Protein AF-0000000085170897 (afdb_homodimer)

Radius of gyration: 33.44 Å; Cα contacts (8 Å, |Δi|>4): 1746; chains: 2; bounding box: 57×101×82 Å

Organism: Roseiflexus castenholzii (strain DSM 13941 / HLO8) (NCBI:txid383372)

InterPro domains:
  IPR000873 AMP-dependent synthetase/ligase domain [PF00501] (114-270)
  IPR028154 AMP-dependent ligase, C-terminal [PF14535] (319-389)
  IPR042099 ANL, N-terminal domain [G3DSA:3.40.50.12780] (10-310)
  IPR045851 AMP-binding enzyme domain superfamily [G3DSA:3.30.300.30] (311-404)

Sequence (812 aa):
MDIGAFYAGFDQRVRDIVAYGYDRSPAFRRRMEAAGLTPDDIQTTADLARLPILRKEQLVEIHRQGPGLGGMLTVPLSALRRIFQSPGPIYDPEPDEPDSWRWAPAFRAAGFAPGDIVLNCFGYHLTPAGVMFEEGARAIGCTVIPAGIGNQAQQIDAMAHLGVTAYAGLPSYLKALLERATEQGHDPRSWTLNKAFVAAEPLPPSLRALFEEQYGILVYDGYGAAETGNLGYNGPERQGWHLPDDALVQICDLNTGAPLPPGQTGDVVVTLFRRDYILVRFAVGDLSALMEPGTPTIISTPRLVGWLGRSGDSVKVRGLFVHPRHVEEAIRTLQGVAAYQAVVVREHHRDDMICRIVPTADADATSLRQSAEQALYDALKIHCRVEIVLSLPEGAKPFVDERRWEMDIGAFYAGFDQRVRDIVAYGYDRSPAFRRRMEAAGLTPDDIQTTADLARLPILRKEQLVEIHRQGPGLGGMLTVPLSALRRIFQSPGPIYDPEPDEPDSWRWAPAFRAAGFAPGDIVLNCFGYHLTPAGVMFEEGARAIGCTVIPAGIGNQAQQIDAMAHLGVTAYAGLPSYLKALLERATEQGHDPRSWTLNKAFVAAEPLPPSLRALFEEQYGILVYDGYGAAETGNLGYNGPERQGWHLPDDALVQICDLNTGAPLPPGQTGDVVVTLFRRDYILVRFAVGDLSALMEPGTPTIISTPRLVGWLGRSGDSVKVRGLFVHPRHVEEAIRTLQGVAAYQAVVVREHHRDDMICRIVPTADADATSLRQSAEQALYDALKIHCRVEIVLSLPEGAKPFVDERRWE

Foldseek 3Di:
DPQVVLQQLCQVLFLVLLQLCCPQFPVSVVQQVVLVHDSVQRRGSQSLLSGDFAEPLNQCVCLPCDAPRNRQFSDHLVQFPDWAFDPVTHIATHGPDFLSLVCLVQCVLQPQAAPAEEEEAAADHRFCRLVNVVSSNVVRNYHYDSNYNDPLVVVLVCQAPVQHAEYEEALVSVVVSCVVNVVVPDQQLPGNHAEYEYEPDDDDPVSQCCCCVRRNHHYWYFDDDRRRHGQFIDGPVNFFTFGDSQKDWFFAAPQSRGGDDAPDKGFTFIFHSDSRGGGHRYTPFWIWGWHDDDDDDPDHGTGIRDTDGGQVCFDAFPNFTDHLVLLVVLLVVAPFFPAKAWEWEQDPNHIAIEMETEGHPPDDPVVRQVSSQVSSCVRGVGGYHYHYDNDDPVPHDRYYYPYDDD/DPQVVLQQLCQVLFLVLLQLCCPQFPVSVVQQVVLPHDSVQRRGSQSLLSGDFAEPLNQCVCLPCDAPRNRQFSDHLVQFPDWAFDPVTHIATHGPDFLSLVCQVQCVLQPQAAPAEEEEAAADHRFCRLVNVVSSNVVRNYHYDSNYNDPLVVVLVCQAPVQHAEYEEALVSVVVSCVVNVVVPDQQLPGNHAEYEYEPDDDDPVSQCCCCVRRNHHYWYFDDDRRRHGQFIDGPVNFFTFGDSQKDWFFAAPQSRGGDAAPDKGFTFIFHSDSRGGGHRYTPFWIWGWHDDDDDDPDHGTGIRDTDGGQVCFDAFPNFTDDLVLLVVLVVVAPFFPAKAWEWEQDPNHIAIEMETEGHPPDDPVVRQVSSQVSSCVRGVGGYHYHYDNDDPVPHDRYYYPYDDD

Nearest PDB structures (foldseek):
  4r1m-assembly1_B  TM=7.189E-01  e=2.550E-40  Bacteroides thetaiotaomicron VPI-5482
  4r1m-assembly2_D  TM=7.151E-01  e=4.183E-40  Bacteroides thetaiotaomicron VPI-5482
  4rvo-assembly2_D  TM=7.170E-01  e=1.058E-39  Bacteroides thetaiotaomicron VPI-5482
  2y4n-assembly1_A  TM=7.038E-01  e=4.969E-39  Burkholderia cenocepacia J2315
  4r1l-assembly3_B  TM=7.152E-01  e=3.382E-38  Bacteroides thetaiotaomicron VPI-5482

Structure (mmCIF, N/CA/C/O backbone):
data_AF-0000000085170897-model_v1
#
loop_
_entity.id
_entity.type
_entity.pdbx_description
1 polymer 'Coenzyme F390 synthetase-like protein'
#
loop_
_atom_site.group_PDB
_atom_site.id
_atom_site.type_symbol
_atom_site.label_atom_id
_atom_site.label_alt_id
_atom_site.label_comp_id
_atom_site.label_asym_id
_atom_site.label_entity_id
_atom_site.label_seq_id
_atom_site.pdbx_PDB_ins_code
_atom_site.Cartn_x
_atom_site.Cartn_y
_atom_site.Cartn_z
_atom_site.occupancy
_atom_site.B_iso_or_equiv
_atom_site.auth_seq_id
_atom_site.auth_comp_id
_atom_site.auth_asym_id
_atom_site.auth_atom_id
_atom_site.pdbx_PDB_model_num
ATOM 1 N N . MET A 1 1 ? 19.641 -33.844 -5.004 1 67.94 1 MET A N 1
ATOM 2 C CA . MET A 1 1 ? 18.578 -34.094 -4.031 1 67.94 1 MET A CA 1
ATOM 3 C C . MET A 1 1 ? 17.562 -35.094 -4.551 1 67.94 1 MET A C 1
ATOM 5 O O . MET A 1 1 ? 17.266 -35.125 -5.746 1 67.94 1 MET A O 1
ATOM 9 N N . ASP A 1 2 ? 17.203 -36.125 -3.771 1 86 2 ASP A N 1
ATOM 10 C CA . ASP A 1 2 ? 16.188 -37.094 -4.055 1 86 2 ASP A CA 1
ATOM 11 C C . ASP A 1 2 ? 14.789 -36.469 -4.047 1 86 2 ASP A C 1
ATOM 13 O O . ASP A 1 2 ? 14.266 -36.125 -2.988 1 86 2 ASP A O 1
ATOM 17 N N . ILE A 1 3 ? 14.242 -36.281 -5.293 1 93.12 3 ILE A N 1
ATOM 18 C CA . ILE A 1 3 ? 12.953 -35.625 -5.48 1 93.12 3 ILE A CA 1
ATOM 19 C C . ILE A 1 3 ? 11.867 -36.406 -4.723 1 93.12 3 ILE A C 1
ATOM 21 O O . ILE A 1 3 ? 10.977 -35.781 -4.121 1 93.12 3 ILE A O 1
ATOM 25 N N . GLY A 1 4 ? 11.938 -37.688 -4.77 1 93.44 4 GLY A N 1
ATOM 26 C CA . GLY A 1 4 ? 10.992 -38.5 -4.016 1 93.44 4 GLY A CA 1
ATOM 27 C C . GLY A 1 4 ? 11.031 -38.219 -2.523 1 93.44 4 GLY A C 1
ATOM 28 O O . GLY A 1 4 ? 9.977 -38.094 -1.886 1 93.44 4 GLY A O 1
ATOM 29 N N . ALA A 1 5 ? 12.211 -38.156 -2.008 1 94.31 5 ALA A N 1
ATOM 30 C CA . ALA A 1 5 ? 12.383 -37.875 -0.585 1 94.31 5 ALA A CA 1
ATOM 31 C C . ALA A 1 5 ? 11.852 -36.469 -0.232 1 94.31 5 ALA A C 1
ATOM 33 O O . ALA A 1 5 ? 11.281 -36.281 0.842 1 94.31 5 ALA A O 1
ATOM 34 N N . PHE A 1 6 ? 12.164 -35.5 -1.119 1 96.19 6 PHE A N 1
ATOM 35 C CA . PHE A 1 6 ? 11.672 -34.156 -0.906 1 96.19 6 PHE A CA 1
ATOM 36 C C . PHE A 1 6 ? 10.156 -34.156 -0.747 1 96.19 6 PHE A C 1
ATOM 38 O O . PHE A 1 6 ? 9.625 -33.594 0.228 1 96.19 6 PHE A O 1
ATOM 45 N N . TYR A 1 7 ? 9.453 -34.844 -1.594 1 97.5 7 TYR A N 1
ATOM 46 C CA . TYR A 1 7 ? 7.992 -34.844 -1.558 1 97.5 7 TYR A CA 1
ATOM 47 C C . TYR A 1 7 ? 7.484 -35.656 -0.378 1 97.5 7 TYR A C 1
ATOM 49 O O . TYR A 1 7 ? 6.488 -35.312 0.253 1 97.5 7 TYR A O 1
ATOM 57 N N . ALA A 1 8 ? 8.148 -36.781 -0.118 1 96.75 8 ALA A N 1
ATOM 58 C CA . ALA A 1 8 ? 7.746 -37.594 1.018 1 96.75 8 ALA A CA 1
ATOM 59 C C . ALA A 1 8 ? 7.828 -36.812 2.324 1 96.75 8 ALA A C 1
ATOM 61 O O . ALA A 1 8 ? 7.109 -37.125 3.279 1 96.75 8 ALA A O 1
ATOM 62 N N . GLY A 1 9 ? 8.703 -35.812 2.361 1 97.38 9 GLY A N 1
ATOM 63 C CA . GLY A 1 9 ? 8.859 -34.969 3.535 1 97.38 9 GLY A CA 1
ATOM 64 C C . GLY A 1 9 ? 7.605 -34.188 3.873 1 97.38 9 GLY A C 1
ATOM 65 O O . GLY A 1 9 ? 7.461 -33.688 4.992 1 97.38 9 GLY A O 1
ATOM 66 N N . PHE A 1 10 ? 6.629 -34.062 2.965 1 98.56 10 PHE A N 1
ATOM 67 C CA . PHE A 1 10 ? 5.41 -33.312 3.176 1 98.56 10 PHE A CA 1
ATOM 68 C C . PHE A 1 10 ? 4.277 -34.219 3.65 1 98.56 10 PHE A C 1
ATOM 70 O O . PHE A 1 10 ? 3.186 -33.719 3.971 1 98.56 10 PHE A O 1
ATOM 77 N N . ASP A 1 11 ? 4.449 -35.531 3.738 1 98.5 11 ASP A N 1
ATOM 78 C CA . ASP A 1 11 ? 3.365 -36.5 3.965 1 98.5 11 ASP A CA 1
ATOM 79 C C . ASP A 1 11 ? 2.611 -36.156 5.254 1 98.5 11 ASP A C 1
ATOM 81 O O . ASP A 1 11 ? 1.38 -36.125 5.262 1 98.5 11 ASP A O 1
ATOM 85 N N . GLN A 1 12 ? 3.352 -35.938 6.309 1 98.56 12 GLN A N 1
ATOM 86 C CA . GLN A 1 12 ? 2.699 -35.656 7.578 1 98.56 12 GLN A CA 1
ATOM 87 C C . GLN A 1 12 ? 1.885 -34.375 7.492 1 98.56 12 GLN A C 1
ATOM 89 O O . GLN A 1 12 ? 0.755 -34.312 7.98 1 98.56 12 GLN A O 1
ATOM 94 N N . ARG A 1 13 ? 2.439 -33.312 6.93 1 98.62 13 ARG A N 1
ATOM 95 C CA . ARG A 1 13 ? 1.742 -32.031 6.793 1 98.62 13 ARG A CA 1
ATOM 96 C C . ARG A 1 13 ? 0.505 -32.188 5.914 1 98.62 13 ARG A C 1
ATOM 98 O O . ARG A 1 13 ? -0.509 -31.531 6.145 1 98.62 13 ARG A O 1
ATOM 105 N N . VAL A 1 14 ? 0.641 -33.031 4.879 1 98.75 14 VAL A N 1
ATOM 106 C CA . VAL A 1 14 ? -0.501 -33.281 4.012 1 98.75 14 VAL A CA 1
ATOM 107 C C . VAL A 1 14 ? -1.615 -33.938 4.816 1 98.75 14 VAL A C 1
ATOM 109 O O . VAL A 1 14 ? -2.771 -33.531 4.754 1 98.75 14 VAL A O 1
ATOM 112 N N . ARG A 1 15 ? -1.305 -34.969 5.613 1 98.62 15 ARG A N 1
ATOM 113 C CA . ARG A 1 15 ? -2.297 -35.625 6.457 1 98.62 15 ARG A CA 1
ATOM 114 C C . ARG A 1 15 ? -2.975 -34.656 7.387 1 98.62 15 ARG A C 1
ATOM 116 O O . ARG A 1 15 ? -4.199 -34.625 7.512 1 98.62 15 ARG A O 1
ATOM 123 N N . ASP A 1 16 ? -2.174 -33.812 7.941 1 98.75 16 ASP A N 1
ATOM 124 C CA . ASP A 1 16 ? -2.672 -32.875 8.938 1 98.75 16 ASP A CA 1
ATOM 125 C C . ASP A 1 16 ? -3.613 -31.859 8.305 1 98.75 16 ASP A C 1
ATOM 127 O O . ASP A 1 16 ? -4.703 -31.594 8.82 1 98.75 16 ASP A O 1
ATOM 131 N N . ILE A 1 17 ? -3.217 -31.25 7.16 1 98.75 17 ILE A N 1
ATOM 132 C CA . ILE A 1 17 ? -4 -30.172 6.582 1 98.75 17 ILE A CA 1
ATOM 133 C C . ILE A 1 17 ? -5.285 -30.719 5.973 1 98.75 17 ILE A C 1
ATOM 135 O O . ILE A 1 17 ? -6.328 -30.062 6.004 1 98.75 17 ILE A O 1
ATOM 139 N N . VAL A 1 18 ? -5.227 -31.906 5.426 1 98.81 18 VAL A N 1
ATOM 140 C CA . VAL A 1 18 ? -6.41 -32.531 4.855 1 98.81 18 VAL A CA 1
ATOM 141 C C . VAL A 1 18 ? -7.422 -32.844 5.957 1 98.81 18 VAL A C 1
ATOM 143 O O . VAL A 1 18 ? -8.609 -32.531 5.824 1 98.81 18 VAL A O 1
ATOM 146 N N . ALA A 1 19 ? -6.945 -33.406 7.039 1 98.81 19 ALA A N 1
ATOM 147 C CA . ALA A 1 19 ? -7.824 -33.688 8.172 1 98.81 19 ALA A CA 1
ATOM 148 C C . ALA A 1 19 ? -8.43 -32.406 8.734 1 98.81 19 ALA A C 1
ATOM 150 O O . ALA A 1 19 ? -9.641 -32.344 8.969 1 98.81 19 ALA A O 1
ATOM 151 N N . TYR A 1 20 ? -7.59 -31.484 8.961 1 98.81 20 TYR A N 1
ATOM 152 C CA . TYR A 1 20 ? -8.031 -30.203 9.516 1 98.81 20 TYR A CA 1
ATOM 153 C C . TYR A 1 20 ? -9.047 -29.531 8.594 1 98.81 20 TYR A C 1
ATOM 155 O O . TYR A 1 20 ? -10.102 -29.094 9.039 1 98.81 20 TYR A O 1
ATOM 163 N N . GLY A 1 21 ? -8.648 -29.438 7.305 1 98.62 21 GLY A N 1
ATOM 164 C CA . GLY A 1 21 ? -9.539 -28.812 6.336 1 98.62 21 GLY A CA 1
ATOM 165 C C . GLY A 1 21 ? -10.883 -29.516 6.227 1 98.62 21 GLY A C 1
ATOM 166 O O . GLY A 1 21 ? -11.922 -28.859 6.121 1 98.62 21 GLY A O 1
ATOM 167 N N . TYR A 1 22 ? -10.852 -30.812 6.219 1 98.69 22 TYR A N 1
ATOM 168 C CA . TYR A 1 22 ? -12.094 -31.578 6.156 1 98.69 22 TYR A CA 1
ATOM 169 C C . TYR A 1 22 ? -13.008 -31.25 7.328 1 98.69 22 TYR A C 1
ATOM 171 O O . TYR A 1 22 ? -14.227 -31.141 7.164 1 98.69 22 TYR A O 1
ATOM 179 N N . ASP A 1 23 ? -12.461 -31.016 8.422 1 98.62 23 ASP A N 1
ATOM 180 C CA . ASP A 1 23 ? -13.211 -30.75 9.648 1 98.62 23 ASP A CA 1
ATOM 181 C C . ASP A 1 23 ? -13.68 -29.297 9.711 1 98.62 23 ASP A C 1
ATOM 183 O O . ASP A 1 23 ? -14.789 -29.016 10.156 1 98.62 23 ASP A O 1
ATOM 187 N N . ARG A 1 24 ? -12.859 -28.375 9.211 1 98.38 24 ARG A N 1
ATOM 188 C CA . ARG A 1 24 ? -13.07 -26.984 9.586 1 98.38 24 ARG A CA 1
ATOM 189 C C . ARG A 1 24 ? -13.461 -26.141 8.375 1 98.38 24 ARG A C 1
ATOM 191 O O . ARG A 1 24 ? -13.961 -25.031 8.516 1 98.38 24 ARG A O 1
ATOM 198 N N . SER A 1 25 ? -13.266 -26.578 7.207 1 98.31 25 SER A N 1
ATOM 199 C CA . SER A 1 25 ? -13.594 -25.844 5.988 1 98.31 25 SER A CA 1
ATOM 200 C C . SER A 1 25 ? -14.727 -26.516 5.227 1 98.31 25 SER A C 1
ATOM 202 O O . SER A 1 25 ? -14.516 -27.516 4.547 1 98.31 25 SER A O 1
ATOM 204 N N . PRO A 1 26 ? -15.93 -25.953 5.285 1 98 26 PRO A N 1
ATOM 205 C CA . PRO A 1 26 ? -17.047 -26.547 4.555 1 98 26 PRO A CA 1
ATOM 206 C C . PRO A 1 26 ? -16.781 -26.688 3.061 1 98 26 PRO A C 1
ATOM 208 O O . PRO A 1 26 ? -17.156 -27.703 2.455 1 98 26 PRO A O 1
ATOM 211 N N . ALA A 1 27 ? -16.141 -25.688 2.479 1 98.06 27 ALA A N 1
ATOM 212 C CA . ALA A 1 27 ? -15.836 -25.75 1.051 1 98.06 27 ALA A CA 1
ATOM 213 C C . ALA A 1 27 ? -14.93 -26.938 0.732 1 98.06 27 ALA A C 1
ATOM 215 O O . ALA A 1 27 ? -15.148 -27.641 -0.252 1 98.06 27 ALA A O 1
ATOM 216 N N . PHE A 1 28 ? -13.898 -27.125 1.532 1 98.38 28 PHE A N 1
ATOM 217 C CA . PHE A 1 28 ? -12.977 -28.234 1.301 1 98.38 28 PHE A CA 1
ATOM 218 C C . PHE A 1 28 ? -13.664 -29.578 1.545 1 98.38 28 PHE A C 1
ATOM 220 O O . PHE A 1 28 ? -13.445 -30.531 0.799 1 98.38 28 PHE A O 1
ATOM 227 N N . ARG A 1 29 ? -14.453 -29.625 2.582 1 98.5 29 ARG A N 1
ATOM 228 C CA . ARG A 1 29 ? -15.211 -30.844 2.859 1 98.5 29 ARG A CA 1
ATOM 229 C C . ARG A 1 29 ? -16.078 -31.219 1.668 1 98.5 29 ARG A C 1
ATOM 231 O O . ARG A 1 29 ? -16.125 -32.375 1.27 1 98.5 29 ARG A O 1
ATOM 238 N N . ARG A 1 30 ? -16.75 -30.25 1.095 1 98 30 ARG A N 1
ATOM 239 C CA . ARG A 1 30 ? -17.609 -30.5 -0.063 1 98 30 ARG A CA 1
ATOM 240 C C . ARG A 1 30 ? -16.797 -31.047 -1.231 1 98 30 ARG A C 1
ATOM 242 O O . ARG A 1 30 ? -17.25 -31.953 -1.938 1 98 30 ARG A O 1
ATOM 249 N N . ARG A 1 31 ? -15.602 -30.531 -1.427 1 98 31 ARG A N 1
ATOM 250 C CA . ARG A 1 31 ? -14.742 -31.016 -2.5 1 98 31 ARG A CA 1
ATOM 251 C C . ARG A 1 31 ? -14.344 -32.469 -2.271 1 98 31 ARG A C 1
ATOM 253 O O . ARG A 1 31 ? -14.359 -33.281 -3.203 1 98 31 ARG A O 1
ATOM 260 N N . MET A 1 32 ? -13.969 -32.781 -1.041 1 98.62 32 MET A N 1
ATOM 261 C CA . MET A 1 32 ? -13.578 -34.156 -0.686 1 98.62 32 MET A CA 1
ATOM 262 C C . MET A 1 32 ? -14.75 -35.125 -0.85 1 98.62 32 MET A C 1
ATOM 264 O O . MET A 1 32 ? -14.617 -36.156 -1.47 1 98.62 32 MET A O 1
ATOM 268 N N . GLU A 1 33 ? -15.891 -34.688 -0.365 1 98.44 33 GLU A N 1
ATOM 269 C CA . GLU A 1 33 ? -17.078 -35.531 -0.441 1 98.44 33 GLU A CA 1
ATOM 270 C C . GLU A 1 33 ? -17.516 -35.75 -1.889 1 98.44 33 GLU A C 1
ATOM 272 O O . GLU A 1 33 ? -17.906 -36.875 -2.264 1 98.44 33 GLU A O 1
ATOM 277 N N . ALA A 1 34 ? -17.469 -34.719 -2.645 1 98.06 34 ALA A N 1
ATOM 278 C CA . ALA A 1 34 ? -17.828 -34.812 -4.059 1 98.06 34 ALA A CA 1
ATOM 279 C C . ALA A 1 34 ? -16.938 -35.844 -4.77 1 98.06 34 ALA A C 1
ATOM 281 O O . ALA A 1 34 ? -17.375 -36.5 -5.719 1 98.06 34 ALA A O 1
ATOM 282 N N . ALA A 1 35 ? -15.711 -36.031 -4.305 1 97.56 35 ALA A N 1
ATOM 283 C CA . ALA A 1 35 ? -14.766 -36.969 -4.895 1 97.56 35 ALA A CA 1
ATOM 284 C C . ALA A 1 35 ? -14.867 -38.344 -4.219 1 97.56 35 ALA A C 1
ATOM 286 O O . ALA A 1 35 ? -14.117 -39.281 -4.559 1 97.56 35 ALA A O 1
ATOM 287 N N . GLY A 1 36 ? -15.719 -38.438 -3.221 1 98.19 36 GLY A N 1
ATOM 288 C CA . GLY A 1 36 ? -15.883 -39.688 -2.486 1 98.19 36 GLY A CA 1
ATOM 289 C C . GLY A 1 36 ? -14.719 -40 -1.563 1 98.19 36 GLY A C 1
ATOM 290 O O . GLY A 1 36 ? -14.375 -41.156 -1.349 1 98.19 36 GLY A O 1
ATOM 291 N N . LEU A 1 37 ? -14.125 -38.969 -1.068 1 98.56 37 LEU A N 1
ATOM 292 C CA . LEU A 1 37 ? -12.914 -39.156 -0.272 1 98.56 37 LEU A CA 1
ATOM 293 C C . LEU A 1 37 ? -13.148 -38.719 1.177 1 98.56 37 LEU A C 1
ATOM 295 O O . LEU A 1 37 ? -13.984 -37.875 1.452 1 98.56 37 LEU A O 1
ATOM 299 N N . THR A 1 38 ? -12.453 -39.344 2.062 1 98.5 38 THR A N 1
ATOM 300 C CA . THR A 1 38 ? -12.297 -38.969 3.461 1 98.5 38 THR A CA 1
ATOM 301 C C . THR A 1 38 ? -10.828 -38.719 3.797 1 98.5 38 THR A C 1
ATOM 303 O O . THR A 1 38 ? -9.945 -39.031 3 1 98.5 38 THR A O 1
ATOM 306 N N . PRO A 1 39 ? -10.562 -38.094 4.922 1 98.56 39 PRO A N 1
ATOM 307 C CA . PRO A 1 39 ? -9.164 -37.875 5.289 1 98.56 39 PRO A CA 1
ATOM 308 C C . PRO A 1 39 ? -8.344 -39.156 5.328 1 98.56 39 PRO A C 1
ATOM 310 O O . PRO A 1 39 ? -7.145 -39.156 5.035 1 98.56 39 PRO A O 1
ATOM 313 N N . ASP A 1 40 ? -8.953 -40.25 5.555 1 98.31 40 ASP A N 1
ATOM 314 C CA . ASP A 1 40 ? -8.266 -41.531 5.625 1 98.31 40 ASP A CA 1
ATOM 315 C C . ASP A 1 40 ? -7.762 -41.969 4.25 1 98.31 40 ASP A C 1
ATOM 317 O O . ASP A 1 40 ? -6.859 -42.812 4.145 1 98.31 40 ASP A O 1
ATOM 321 N N . ASP A 1 41 ? -8.328 -41.438 3.279 1 98.38 41 ASP A N 1
ATOM 322 C CA . ASP A 1 41 ? -7.98 -41.812 1.911 1 98.38 41 ASP A CA 1
ATOM 323 C C . ASP A 1 41 ? -6.734 -41.062 1.442 1 98.38 41 ASP A C 1
ATOM 325 O O . ASP A 1 41 ? -6.145 -41.406 0.418 1 98.38 41 ASP A O 1
ATOM 329 N N . ILE A 1 42 ? -6.281 -40.031 2.117 1 98.44 42 ILE A N 1
ATOM 330 C CA . ILE A 1 42 ? -5.133 -39.219 1.731 1 98.44 42 ILE A CA 1
ATOM 331 C C . ILE A 1 42 ? -4.09 -39.25 2.848 1 98.44 42 ILE A C 1
ATOM 333 O O . ILE A 1 42 ? -4.188 -38.469 3.809 1 98.44 42 ILE A O 1
ATOM 337 N N . GLN A 1 43 ? -3.08 -40.031 2.635 1 97.56 43 GLN A N 1
ATOM 338 C CA . GLN A 1 43 ? -2.092 -40.25 3.684 1 97.56 43 GLN A CA 1
ATOM 339 C C . GLN A 1 43 ? -0.702 -39.812 3.234 1 97.56 43 GLN A C 1
ATOM 341 O O . GLN A 1 43 ? 0.199 -39.625 4.059 1 97.56 43 GLN A O 1
ATOM 346 N N . THR A 1 44 ? -0.539 -39.656 1.979 1 97.69 44 THR A N 1
ATOM 347 C CA . THR A 1 44 ? 0.733 -39.219 1.403 1 97.69 44 THR A CA 1
ATOM 348 C C . THR A 1 44 ? 0.516 -38.156 0.339 1 97.69 44 THR A C 1
ATOM 350 O O . THR A 1 44 ? -0.617 -37.906 -0.078 1 97.69 44 THR A O 1
ATOM 353 N N . THR A 1 45 ? 1.623 -37.531 -0.058 1 97.75 45 THR A N 1
ATOM 354 C CA . THR A 1 45 ? 1.574 -36.531 -1.13 1 97.75 45 THR A CA 1
ATOM 355 C C . THR A 1 45 ? 1.055 -37.156 -2.42 1 97.75 45 THR A C 1
ATOM 357 O O . THR A 1 45 ? 0.356 -36.5 -3.197 1 97.75 45 THR A O 1
ATOM 360 N N . ALA A 1 46 ? 1.339 -38.406 -2.643 1 95.69 46 ALA A N 1
ATOM 361 C CA . ALA A 1 46 ? 0.884 -39.094 -3.838 1 95.69 46 ALA A CA 1
ATOM 362 C C . ALA A 1 46 ? -0.631 -39.281 -3.826 1 95.69 46 ALA A C 1
ATOM 364 O O . ALA A 1 46 ? -1.277 -39.219 -4.875 1 95.69 46 ALA A O 1
ATOM 365 N N . ASP A 1 47 ? -1.209 -39.469 -2.656 1 97.62 47 ASP A N 1
ATOM 366 C CA . ASP A 1 47 ? -2.643 -39.688 -2.518 1 97.62 47 ASP A CA 1
ATOM 367 C C . ASP A 1 47 ? -3.443 -38.469 -2.918 1 97.62 47 ASP A C 1
ATOM 369 O O . ASP A 1 47 ? -4.637 -38.562 -3.207 1 97.62 47 ASP A O 1
ATOM 373 N N . LEU A 1 48 ? -2.791 -37.312 -2.922 1 97.81 48 LEU A N 1
ATOM 374 C CA . LEU A 1 48 ? -3.477 -36.062 -3.268 1 97.81 48 LEU A CA 1
ATOM 375 C C . LEU A 1 48 ? -4.027 -36.125 -4.688 1 97.81 48 LEU A C 1
ATOM 377 O O . LEU A 1 48 ? -4.988 -35.438 -5.02 1 97.81 48 LEU A O 1
ATOM 381 N N . ALA A 1 49 ? -3.402 -36.969 -5.523 1 96.62 49 ALA A N 1
ATOM 382 C CA . ALA A 1 49 ? -3.822 -37.094 -6.918 1 96.62 49 ALA A CA 1
ATOM 383 C C . ALA A 1 49 ? -5.266 -37.562 -7.023 1 96.62 49 ALA A C 1
ATOM 385 O O . ALA A 1 49 ? -5.906 -37.406 -8.062 1 96.62 49 ALA A O 1
ATOM 386 N N . ARG A 1 50 ? -5.805 -38.125 -5.992 1 96.94 50 ARG A N 1
ATOM 387 C CA . ARG A 1 50 ? -7.18 -38.625 -5.965 1 96.94 50 ARG A CA 1
ATOM 388 C C . ARG A 1 50 ? -8.164 -37.469 -5.852 1 96.94 50 ARG A C 1
ATOM 390 O O . ARG A 1 50 ? -9.359 -37.625 -6.125 1 96.94 50 ARG A O 1
ATOM 397 N N . LEU A 1 51 ? -7.746 -36.375 -5.348 1 97.88 51 LEU A N 1
ATOM 398 C CA . LEU A 1 51 ? -8.57 -35.156 -5.238 1 97.88 51 LEU A CA 1
ATOM 399 C C . LEU A 1 51 ? -8.469 -34.312 -6.504 1 97.88 51 LEU A C 1
ATOM 401 O O . LEU A 1 51 ? -7.371 -33.938 -6.922 1 97.88 51 LEU A O 1
ATOM 405 N N . PRO A 1 52 ? -9.57 -34 -7.125 1 96.62 52 PRO A N 1
ATOM 406 C CA . PRO A 1 52 ? -9.516 -33.125 -8.312 1 96.62 52 PRO A CA 1
ATOM 407 C C . PRO A 1 52 ? -8.836 -31.797 -8.047 1 96.62 52 PRO A C 1
ATOM 409 O O . PRO A 1 52 ? -8.961 -31.25 -6.949 1 96.62 52 PRO A O 1
ATOM 412 N N . ILE A 1 53 ? -8.133 -31.266 -9.023 1 97.38 53 ILE A N 1
ATOM 413 C CA . ILE A 1 53 ? -7.43 -30 -8.945 1 97.38 53 ILE A CA 1
ATOM 414 C C . ILE A 1 53 ? -8.438 -28.859 -8.836 1 97.38 53 ILE A C 1
ATOM 416 O O . ILE A 1 53 ? -9.461 -28.859 -9.531 1 97.38 53 ILE A O 1
ATOM 420 N N . LEU A 1 54 ? -8.203 -28 -7.887 1 97.25 54 LEU A N 1
ATOM 421 C CA . LEU A 1 54 ? -8.969 -26.766 -7.777 1 97.25 54 LEU A CA 1
ATOM 422 C C . LEU A 1 54 ? -8.422 -25.703 -8.719 1 97.25 54 LEU A C 1
ATOM 424 O O . LEU A 1 54 ? -7.273 -25.266 -8.578 1 97.25 54 LEU A O 1
ATOM 428 N N . ARG A 1 55 ? -9.195 -25.25 -9.648 1 93.88 55 ARG A N 1
ATOM 429 C CA . ARG A 1 55 ? -8.75 -24.25 -10.609 1 93.88 55 ARG A CA 1
ATOM 430 C C . ARG A 1 55 ? -9.289 -22.875 -10.242 1 93.88 55 ARG A C 1
ATOM 432 O O . ARG A 1 55 ? -10.234 -22.75 -9.469 1 93.88 55 ARG A O 1
ATOM 439 N N . LYS A 1 56 ? -8.734 -21.797 -10.758 1 91.44 56 LYS A N 1
ATOM 440 C CA . LYS A 1 56 ? -9.023 -20.422 -10.398 1 91.44 56 LYS A CA 1
ATOM 441 C C . LYS A 1 56 ? -10.508 -20.094 -10.602 1 91.44 56 LYS A C 1
ATOM 443 O O . LYS A 1 56 ? -11.125 -19.438 -9.766 1 91.44 56 LYS A O 1
ATOM 448 N N . GLU A 1 57 ? -11.031 -20.547 -11.711 1 88.94 57 GLU A N 1
ATOM 449 C CA . GLU A 1 57 ? -12.438 -20.281 -11.992 1 88.94 57 GLU A CA 1
ATOM 450 C C . GLU A 1 57 ? -13.344 -20.875 -10.914 1 88.94 57 GLU A C 1
ATOM 452 O O . GLU A 1 57 ? -14.352 -20.266 -10.547 1 88.94 57 GLU A O 1
ATOM 457 N N . GLN A 1 58 ? -12.984 -22.047 -10.5 1 93.44 58 GLN A N 1
ATOM 458 C CA . GLN A 1 58 ? -13.75 -22.688 -9.438 1 93.44 58 GLN A CA 1
ATOM 459 C C . GLN A 1 58 ? -13.602 -21.938 -8.117 1 93.44 58 GLN A C 1
ATOM 461 O O . GLN A 1 58 ? -14.555 -21.859 -7.332 1 93.44 58 GLN A O 1
ATOM 466 N N . LEU A 1 59 ? -12.414 -21.469 -7.875 1 94.69 59 LEU A N 1
ATOM 467 C CA . LEU A 1 59 ? -12.172 -20.703 -6.656 1 94.69 59 LEU A CA 1
ATOM 468 C C . LEU A 1 59 ? -13.047 -19.453 -6.613 1 94.69 59 LEU A C 1
ATOM 470 O O . LEU A 1 59 ? -13.609 -19.125 -5.566 1 94.69 59 LEU A O 1
ATOM 474 N N . VAL A 1 60 ? -13.18 -18.75 -7.684 1 91.19 60 VAL A N 1
ATOM 475 C CA . VAL A 1 60 ? -14.047 -17.578 -7.797 1 91.19 60 VAL A CA 1
ATOM 476 C C . VAL A 1 60 ? -15.477 -17.953 -7.426 1 91.19 60 VAL A C 1
ATOM 478 O O . VAL A 1 60 ? -16.141 -17.25 -6.668 1 91.19 60 VAL A O 1
ATOM 481 N N . GLU A 1 61 ? -15.922 -19.109 -7.973 1 92.25 61 GLU A N 1
ATOM 482 C CA . GLU A 1 61 ? -17.281 -19.578 -7.707 1 92.25 61 GLU A CA 1
ATOM 483 C C . GLU A 1 61 ? -17.453 -19.922 -6.23 1 92.25 61 GLU A C 1
ATOM 485 O O . GLU A 1 61 ? -18.5 -19.625 -5.645 1 92.25 61 GLU A O 1
ATOM 490 N N . ILE A 1 62 ? -16.484 -20.516 -5.664 1 95.25 62 ILE A N 1
ATOM 491 C CA . ILE A 1 62 ? -16.547 -20.891 -4.258 1 95.25 62 ILE A CA 1
ATOM 492 C C . ILE A 1 62 ? -16.656 -19.641 -3.396 1 95.25 62 ILE A C 1
ATOM 494 O O . ILE A 1 62 ? -17.516 -19.562 -2.512 1 95.25 62 ILE A O 1
ATOM 498 N N . HIS A 1 63 ? -15.852 -18.641 -3.67 1 93.5 63 HIS A N 1
ATOM 499 C CA . HIS A 1 63 ? -15.836 -17.406 -2.885 1 93.5 63 HIS A CA 1
ATOM 500 C C . HIS A 1 63 ? -17.203 -16.75 -2.881 1 93.5 63 HIS A C 1
ATOM 502 O O . HIS A 1 63 ? -17.562 -16.062 -1.915 1 93.5 63 HIS A O 1
ATOM 508 N N . ARG A 1 64 ? -18.016 -16.984 -3.828 1 88 64 ARG A N 1
ATOM 509 C CA . ARG A 1 64 ? -19.297 -16.328 -3.992 1 88 64 ARG A CA 1
ATOM 510 C C . ARG A 1 64 ? -20.406 -17.062 -3.244 1 88 64 ARG A C 1
ATOM 512 O O . ARG A 1 64 ? -21.531 -16.562 -3.119 1 88 64 ARG A O 1
ATOM 519 N N . GLN A 1 65 ? -20.156 -18.188 -2.73 1 88.44 65 GLN A N 1
ATOM 520 C CA . GLN A 1 65 ? -21.188 -19.094 -2.232 1 88.44 65 GLN A CA 1
ATOM 521 C C . GLN A 1 65 ? -21.547 -18.766 -0.782 1 88.44 65 GLN A C 1
ATOM 523 O O . GLN A 1 65 ? -22.484 -19.328 -0.226 1 88.44 65 GLN A O 1
ATOM 528 N N . GLY A 1 66 ? -20.891 -17.797 -0.202 1 82.25 66 GLY A N 1
ATOM 529 C CA . GLY A 1 66 ? -21.297 -17.516 1.165 1 82.25 66 GLY A CA 1
ATOM 530 C C . GLY A 1 66 ? -20.219 -16.812 1.973 1 82.25 66 GLY A C 1
ATOM 531 O O . GLY A 1 66 ? -19.234 -16.328 1.413 1 82.25 66 GLY A O 1
ATOM 532 N N . PRO A 1 67 ? -20.547 -16.844 3.277 1 86.25 67 PRO A N 1
ATOM 533 C CA . PRO A 1 67 ? -19.594 -16.156 4.16 1 86.25 67 PRO A CA 1
ATOM 534 C C . PRO A 1 67 ? -18.266 -16.891 4.285 1 86.25 67 PRO A C 1
ATOM 536 O O . PRO A 1 67 ? -18.172 -18.062 3.922 1 86.25 67 PRO A O 1
ATOM 539 N N . GLY A 1 68 ? -17.219 -16.172 4.699 1 93.38 68 GLY A N 1
ATOM 540 C CA . GLY A 1 68 ? -15.914 -16.781 4.895 1 93.38 68 GLY A CA 1
ATOM 541 C C . GLY A 1 68 ? -15.281 -17.25 3.6 1 93.38 68 GLY A C 1
ATOM 542 O O . GLY A 1 68 ? -14.711 -18.344 3.549 1 93.38 68 GLY A O 1
ATOM 543 N N . LEU A 1 69 ? -15.594 -16.5 2.568 1 95.19 69 LEU A N 1
ATOM 544 C CA . LEU A 1 69 ? -15.102 -16.812 1.233 1 95.19 69 LEU A CA 1
ATOM 545 C C . LEU A 1 69 ? -15.578 -18.188 0.789 1 95.19 69 LEU A C 1
ATOM 547 O O . LEU A 1 69 ? -14.773 -19.031 0.367 1 95.19 69 LEU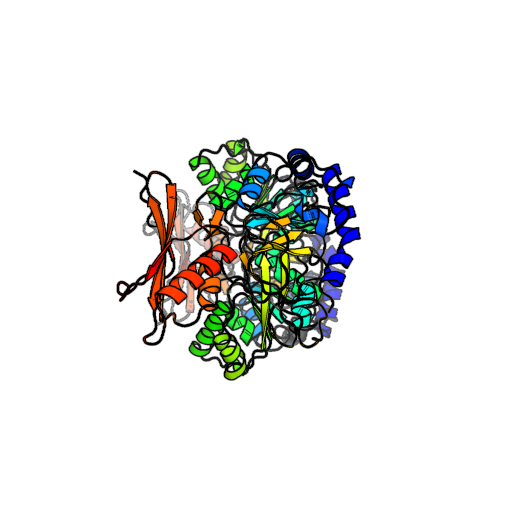 A O 1
ATOM 551 N N . GLY A 1 70 ? -16.875 -18.453 1.012 1 95.25 70 GLY A N 1
ATOM 552 C CA . GLY A 1 70 ? -17.531 -19.672 0.583 1 95.25 70 GLY A CA 1
ATOM 553 C C . GLY A 1 70 ? -17.172 -20.875 1.438 1 95.25 70 GLY A C 1
ATOM 554 O O . GLY A 1 70 ? -17.234 -22.016 0.977 1 95.25 70 GLY A O 1
ATOM 555 N N . GLY A 1 71 ? -16.578 -20.547 2.58 1 96.75 71 GLY A N 1
ATOM 556 C CA . GLY A 1 71 ? -16.219 -21.641 3.477 1 96.75 71 GLY A CA 1
ATOM 557 C C . GLY A 1 71 ? -14.766 -22.047 3.365 1 96.75 71 GLY A C 1
ATOM 558 O O . GLY A 1 71 ? -14.352 -23.062 3.947 1 96.75 71 GLY A O 1
ATOM 559 N N . MET A 1 72 ? -13.992 -21.312 2.66 1 97.56 72 MET A N 1
ATOM 560 C CA . MET A 1 72 ? -12.562 -21.609 2.553 1 97.56 72 MET A CA 1
ATOM 561 C C . MET A 1 72 ? -11.82 -21.172 3.809 1 97.56 72 MET A C 1
ATOM 563 O O . MET A 1 72 ? -10.766 -21.719 4.137 1 97.56 72 MET A O 1
ATOM 567 N N . LEU A 1 73 ? -12.352 -20.109 4.461 1 97.75 73 LEU A N 1
ATOM 568 C CA . LEU A 1 73 ? -11.766 -19.625 5.711 1 97.75 73 LEU A CA 1
ATOM 569 C C . LEU A 1 73 ? -12.219 -20.484 6.887 1 97.75 73 LEU A C 1
ATOM 571 O O . LEU A 1 73 ? -13.383 -20.891 6.961 1 97.75 73 LEU A O 1
ATOM 575 N N . THR A 1 74 ? -11.273 -20.734 7.758 1 97.94 74 THR A N 1
ATOM 576 C CA . THR A 1 74 ? -11.602 -21.453 8.984 1 97.94 74 THR A CA 1
ATOM 577 C C . THR A 1 74 ? -11.633 -20.484 10.172 1 97.94 74 THR A C 1
ATOM 579 O O . THR A 1 74 ? -11.852 -20.922 11.312 1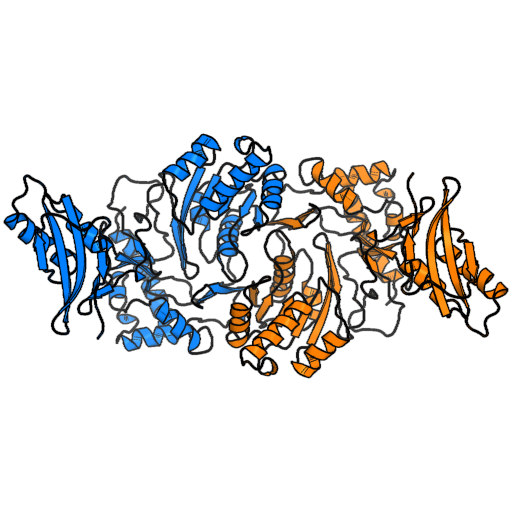 97.94 74 THR A O 1
ATOM 582 N N . VAL A 1 75 ? -11.414 -19.25 9.992 1 96.44 75 VAL A N 1
ATOM 583 C CA . VAL A 1 75 ? -11.508 -18.156 10.961 1 96.44 75 VAL A CA 1
ATOM 584 C C . VAL A 1 75 ? -12.422 -17.062 10.422 1 96.44 75 VAL A C 1
ATOM 586 O O . VAL A 1 75 ? -12.641 -16.969 9.211 1 96.44 75 VAL A O 1
ATOM 589 N N . PRO A 1 76 ? -12.992 -16.297 11.312 1 94.31 76 PRO A N 1
ATOM 590 C CA . PRO A 1 76 ? -13.773 -15.172 10.805 1 94.31 76 PRO A CA 1
ATOM 591 C C . PRO A 1 76 ? -12.922 -14.141 10.062 1 94.31 76 PRO A C 1
ATOM 593 O O . PRO A 1 76 ? -11.719 -14.039 10.312 1 94.31 76 PRO A O 1
ATOM 596 N N . LEU A 1 77 ? -13.508 -13.438 9.148 1 93.19 77 LEU A N 1
ATOM 597 C CA . LEU A 1 77 ? -12.82 -12.398 8.391 1 93.19 77 LEU A CA 1
ATOM 598 C C . LEU A 1 77 ? -12.141 -11.398 9.32 1 93.19 77 LEU A C 1
ATOM 600 O O . LEU A 1 77 ? -11.062 -10.891 9.016 1 93.19 77 LEU A O 1
ATOM 604 N N . SER A 1 78 ? -12.719 -11.141 10.445 1 90.81 78 SER A N 1
ATOM 605 C CA . SER A 1 78 ? -12.25 -10.141 11.398 1 90.81 78 SER A CA 1
ATOM 606 C C . SER A 1 78 ? -10.969 -10.594 12.094 1 90.81 78 SER A C 1
ATOM 608 O O . SER A 1 78 ? -10.312 -9.805 12.773 1 90.81 78 SER A O 1
ATOM 610 N N . ALA A 1 79 ? -10.578 -11.828 11.914 1 94.06 79 ALA A N 1
ATOM 611 C CA . ALA A 1 79 ? -9.336 -12.336 12.492 1 94.06 79 ALA A CA 1
ATOM 612 C C . ALA A 1 79 ? -8.156 -12.102 11.547 1 94.06 79 ALA A C 1
ATOM 614 O O . ALA A 1 79 ? -7 -12.242 11.945 1 94.06 79 ALA A O 1
ATOM 615 N N . LEU A 1 80 ? -8.492 -11.711 10.344 1 97.25 80 LEU A N 1
ATOM 616 C CA . LEU A 1 80 ? -7.457 -11.477 9.344 1 97.25 80 LEU A CA 1
ATOM 617 C C . LEU A 1 80 ? -6.812 -10.109 9.531 1 97.25 80 LEU A C 1
ATOM 619 O O . LEU A 1 80 ? -7.441 -9.188 10.055 1 97.25 80 LEU A O 1
ATOM 623 N N . ARG A 1 81 ? -5.574 -10.023 9.188 1 97.44 81 ARG A N 1
ATOM 624 C CA . ARG A 1 81 ? -4.898 -8.734 9.156 1 97.44 81 ARG A CA 1
ATOM 625 C C . ARG A 1 81 ? -5.418 -7.875 8 1 97.44 81 ARG A C 1
ATOM 627 O O . ARG A 1 81 ? -5.75 -6.703 8.195 1 97.44 81 ARG A O 1
ATOM 634 N N . ARG A 1 82 ? -5.441 -8.477 6.832 1 98.19 82 ARG A N 1
ATOM 635 C CA . ARG A 1 82 ? -5.887 -7.805 5.617 1 98.19 82 ARG A CA 1
ATOM 636 C C . ARG A 1 82 ? -6.629 -8.766 4.699 1 98.19 82 ARG A C 1
ATOM 638 O O . ARG A 1 82 ? -6.477 -9.984 4.812 1 98.19 82 ARG A O 1
ATOM 645 N N . ILE A 1 83 ? -7.375 -8.242 3.857 1 97.56 83 ILE A N 1
ATOM 646 C CA . ILE A 1 83 ? -7.98 -8.961 2.744 1 97.56 83 ILE A CA 1
ATOM 647 C C . ILE A 1 83 ? -7.699 -8.227 1.436 1 97.56 83 ILE A C 1
ATOM 649 O O . ILE A 1 83 ? -7.984 -7.035 1.311 1 97.56 83 ILE A O 1
ATOM 653 N N . PHE A 1 84 ? -7.121 -8.898 0.523 1 97.12 84 PHE A N 1
ATOM 654 C CA . PHE A 1 84 ? -6.824 -8.352 -0.794 1 97.12 84 PHE A CA 1
ATOM 655 C C . PHE A 1 84 ? -7.766 -8.922 -1.846 1 97.12 84 PHE A C 1
ATOM 657 O O . PHE A 1 84 ? -8.516 -9.859 -1.569 1 97.12 84 PHE A O 1
ATOM 664 N N . GLN A 1 85 ? -7.738 -8.289 -2.992 1 92.19 85 GLN A N 1
ATOM 665 C CA . GLN A 1 85 ? -8.523 -8.773 -4.125 1 92.19 85 GLN A CA 1
ATOM 666 C C . GLN A 1 85 ? -7.699 -8.742 -5.414 1 92.19 85 GLN A C 1
ATOM 668 O O . GLN A 1 85 ? -7.301 -7.676 -5.875 1 92.19 85 GLN A O 1
ATOM 673 N N . SER A 1 86 ? -7.445 -9.859 -5.922 1 82.94 86 SER A N 1
ATOM 674 C CA . SER A 1 86 ? -6.801 -9.969 -7.227 1 82.94 86 SER A CA 1
ATOM 675 C C . SER A 1 86 ? -7.816 -9.836 -8.359 1 82.94 86 SER A C 1
ATOM 677 O O . SER A 1 86 ? -9.016 -9.984 -8.141 1 82.94 86 SER A O 1
ATOM 679 N N . PRO A 1 87 ? -7.25 -9.547 -9.609 1 66.81 87 PRO A N 1
ATOM 680 C CA . PRO A 1 87 ? -8.156 -9.461 -10.75 1 66.81 87 PRO A CA 1
ATOM 681 C C . PRO A 1 87 ? -8.852 -10.789 -11.055 1 66.81 87 PRO A C 1
ATOM 683 O O . PRO A 1 87 ? -8.258 -11.859 -10.859 1 66.81 87 PRO A O 1
ATOM 686 N N . GLY A 1 88 ? -10.305 -11.008 -11.508 1 61.06 88 GLY A N 1
ATOM 687 C CA . GLY A 1 88 ? -10.992 -12.234 -11.867 1 61.06 88 GLY A CA 1
ATOM 688 C C . GLY A 1 88 ? -12.289 -12.438 -11.094 1 61.06 88 GLY A C 1
ATOM 689 O O . GLY A 1 88 ? -13.133 -13.234 -11.5 1 61.06 88 GLY A O 1
ATOM 690 N N . PRO A 1 89 ? -12.641 -11.805 -9.82 1 76.88 89 PRO A N 1
ATOM 691 C CA . PRO A 1 89 ? -12.234 -11.344 -8.492 1 76.88 89 PRO A CA 1
ATOM 692 C C . PRO A 1 89 ? -11.938 -12.492 -7.535 1 76.88 89 PRO A C 1
ATOM 694 O O . PRO A 1 89 ? -12.797 -13.344 -7.305 1 76.88 89 PRO A O 1
ATOM 697 N N . ILE A 1 90 ? -10.789 -12.812 -7.195 1 89.38 90 ILE A N 1
ATOM 698 C CA . ILE A 1 90 ? -10.375 -13.711 -6.129 1 89.38 90 ILE A CA 1
ATOM 699 C C . ILE A 1 90 ? -9.898 -12.906 -4.922 1 89.38 90 ILE A C 1
ATOM 701 O O . ILE A 1 90 ? -9.133 -11.953 -5.074 1 89.38 90 ILE A O 1
ATOM 705 N N . TYR A 1 91 ? -10.469 -13.242 -3.799 1 94.56 91 TYR A N 1
ATOM 706 C CA . TYR A 1 91 ? -10.008 -12.602 -2.572 1 94.56 91 TYR A CA 1
ATOM 707 C C . TYR A 1 91 ? -8.828 -13.359 -1.972 1 94.56 91 TYR A C 1
ATOM 709 O O . TYR A 1 91 ? -8.812 -14.586 -1.966 1 94.56 91 TYR A O 1
ATOM 717 N N . ASP A 1 92 ? -7.875 -12.633 -1.569 1 95.62 92 ASP A N 1
ATOM 718 C CA . ASP A 1 92 ? -6.668 -13.18 -0.956 1 95.62 92 ASP A CA 1
ATOM 719 C C . ASP A 1 92 ? -6.543 -12.734 0.5 1 95.62 92 ASP A C 1
ATOM 721 O O . ASP A 1 92 ? -6.125 -11.609 0.78 1 95.62 92 ASP A O 1
ATOM 725 N N . PRO A 1 93 ? -6.832 -13.617 1.458 1 97.19 93 PRO A N 1
ATOM 726 C CA . PRO A 1 93 ? -6.762 -13.273 2.879 1 97.19 93 PRO A CA 1
ATOM 727 C C . PRO A 1 93 ? -5.34 -13.344 3.434 1 97.19 93 PRO A C 1
ATOM 729 O O . PRO A 1 93 ? -4.566 -14.219 3.039 1 97.19 93 PRO A O 1
ATOM 732 N N . GLU A 1 94 ? -4.992 -12.398 4.254 1 97.81 94 GLU A N 1
ATOM 733 C CA . GLU A 1 94 ? -3.723 -12.398 4.977 1 97.81 94 GLU A CA 1
ATOM 734 C C . GLU A 1 94 ? -3.936 -12.625 6.469 1 97.81 94 GLU A C 1
ATOM 736 O O . GLU A 1 94 ? -4.582 -11.812 7.137 1 97.81 94 GLU A O 1
ATOM 741 N N . PRO A 1 95 ? -3.398 -13.75 7.004 1 97.19 95 PRO A N 1
ATOM 742 C CA . PRO A 1 95 ? -3.467 -13.922 8.453 1 97.19 95 PRO A CA 1
ATOM 743 C C . PRO A 1 95 ? -2.574 -12.938 9.211 1 97.19 95 PRO A C 1
ATOM 745 O O . PRO A 1 95 ? -1.722 -12.281 8.602 1 97.19 95 PRO A O 1
ATOM 748 N N . ASP A 1 96 ? -2.801 -12.758 10.477 1 93.81 96 ASP A N 1
ATOM 749 C CA . ASP A 1 96 ? -2.027 -11.828 11.297 1 93.81 96 ASP A CA 1
ATOM 750 C C . ASP A 1 96 ? -0.719 -12.469 11.758 1 93.81 96 ASP A C 1
ATOM 752 O O . ASP A 1 96 ? -0.501 -12.641 12.961 1 93.81 96 ASP A O 1
ATOM 756 N N . GLU A 1 97 ? 0.084 -12.828 10.836 1 94.25 97 GLU A N 1
ATOM 757 C CA . GLU A 1 97 ? 1.413 -13.398 11.031 1 94.25 97 GLU A CA 1
ATOM 758 C C . GLU A 1 97 ? 2.428 -12.773 10.078 1 94.25 97 GLU A C 1
ATOM 760 O O . GLU A 1 97 ? 2.084 -12.398 8.953 1 94.25 97 GLU A O 1
ATOM 765 N N . PRO A 1 98 ? 3.654 -12.688 10.562 1 93.19 98 PRO A N 1
ATOM 766 C CA . PRO A 1 98 ? 4.672 -12.094 9.688 1 93.19 98 PRO A CA 1
ATOM 767 C C . PRO A 1 98 ? 4.992 -12.969 8.477 1 93.19 98 PRO A C 1
ATOM 769 O O . PRO A 1 98 ? 5 -14.203 8.586 1 93.19 98 PRO A O 1
ATOM 772 N N . ASP A 1 99 ? 5.156 -12.375 7.324 1 96.88 99 ASP A N 1
ATOM 773 C CA . ASP A 1 99 ? 5.609 -13.008 6.09 1 96.88 99 ASP A CA 1
ATOM 774 C C . ASP A 1 99 ? 4.785 -14.258 5.773 1 96.88 99 ASP A C 1
ATOM 776 O O . ASP A 1 99 ? 5.34 -15.328 5.547 1 96.88 99 ASP A O 1
ATOM 780 N N . SER A 1 100 ? 3.49 -14.094 5.852 1 96.94 100 SER A N 1
ATOM 781 C CA . SER A 1 100 ? 2.594 -15.227 5.641 1 96.94 100 SER A CA 1
ATOM 782 C C . SER A 1 100 ? 2.693 -15.75 4.215 1 96.94 100 SER A C 1
ATOM 784 O O . SER A 1 100 ? 2.357 -16.906 3.949 1 96.94 100 SER A O 1
ATOM 786 N N . TRP A 1 101 ? 3.225 -15 3.299 1 97.88 101 TRP A N 1
ATOM 787 C CA . TRP A 1 101 ? 3.414 -15.43 1.919 1 97.88 101 TRP A CA 1
ATOM 788 C C . TRP A 1 101 ? 4.809 -16.016 1.716 1 97.88 101 TRP A C 1
ATOM 790 O O . TRP A 1 101 ? 5.156 -16.438 0.611 1 97.88 101 TRP A O 1
ATOM 800 N N . ARG A 1 102 ? 5.695 -15.961 2.641 1 98.25 102 ARG A N 1
ATOM 801 C CA . ARG A 1 102 ? 6.926 -16.734 2.77 1 98.25 102 ARG A CA 1
ATOM 802 C C . ARG A 1 102 ? 7.961 -16.297 1.741 1 98.25 102 ARG A C 1
ATOM 804 O O . ARG A 1 102 ? 8.578 -17.125 1.075 1 98.25 102 ARG A O 1
ATOM 811 N N . TRP A 1 103 ? 8.195 -15.047 1.626 1 98.56 103 TRP A N 1
ATOM 812 C CA . TRP A 1 103 ? 9.141 -14.555 0.627 1 98.56 103 TRP A CA 1
ATOM 813 C C . TRP A 1 103 ? 10.516 -14.328 1.242 1 98.56 103 TRP A C 1
ATOM 815 O O . TRP A 1 103 ? 11.5 -14.133 0.523 1 98.56 103 TRP A O 1
ATOM 825 N N . ALA A 1 104 ? 10.695 -14.391 2.576 1 98.44 104 ALA A N 1
ATOM 826 C CA . ALA A 1 104 ? 11.953 -14.086 3.252 1 98.44 104 ALA A CA 1
ATOM 827 C C . ALA A 1 104 ? 13.086 -14.961 2.717 1 98.44 104 ALA A C 1
ATOM 829 O O . ALA A 1 104 ? 14.172 -14.461 2.414 1 98.44 104 ALA A O 1
ATOM 830 N N . PRO A 1 105 ? 12.859 -16.312 2.494 1 97.81 105 PRO A N 1
ATOM 831 C CA . PRO A 1 105 ? 13.953 -17.125 1.98 1 97.81 105 PRO A CA 1
ATOM 832 C C . PRO A 1 105 ? 14.438 -16.672 0.604 1 97.81 105 PRO A C 1
ATOM 834 O O . PRO A 1 105 ? 15.633 -16.75 0.311 1 97.81 105 PRO A O 1
ATOM 837 N N . ALA A 1 106 ? 13.531 -16.266 -0.215 1 98.31 106 ALA A N 1
ATOM 838 C CA . ALA A 1 106 ? 13.891 -15.781 -1.546 1 98.31 106 ALA A CA 1
ATOM 839 C C . ALA A 1 106 ? 14.773 -14.539 -1.459 1 98.31 106 ALA A C 1
ATOM 841 O O . ALA A 1 106 ? 15.781 -14.43 -2.172 1 98.31 106 ALA A O 1
ATOM 842 N N . PHE A 1 107 ? 14.406 -13.602 -0.581 1 98.44 107 PHE A N 1
ATOM 843 C CA . PHE A 1 107 ? 15.188 -12.391 -0.401 1 98.44 107 PHE A CA 1
ATOM 844 C C . PHE A 1 107 ? 16.578 -12.711 0.15 1 98.44 107 PHE A C 1
ATOM 846 O O . PHE A 1 107 ? 17.578 -12.133 -0.292 1 98.44 107 PHE A O 1
ATOM 853 N N . ARG A 1 108 ? 16.625 -13.609 1.09 1 97.75 108 ARG A N 1
ATOM 854 C CA . ARG A 1 108 ? 17.922 -14.023 1.63 1 97.75 108 ARG A CA 1
ATOM 855 C C . ARG A 1 108 ? 18.812 -14.602 0.534 1 97.75 108 ARG A C 1
ATOM 857 O O . ARG A 1 108 ? 20 -14.297 0.468 1 97.75 108 ARG A O 1
ATOM 864 N N . ALA A 1 109 ? 18.234 -15.469 -0.262 1 97.69 109 ALA A N 1
ATOM 865 C CA . ALA A 1 109 ? 18.984 -16.094 -1.354 1 97.69 109 ALA A CA 1
ATOM 866 C C . ALA A 1 109 ? 19.5 -15.031 -2.334 1 97.69 109 ALA A C 1
ATOM 868 O O . ALA A 1 109 ? 20.547 -15.211 -2.957 1 97.69 109 ALA A O 1
ATOM 869 N N . ALA A 1 110 ? 18.75 -13.938 -2.443 1 97.94 110 ALA A N 1
ATOM 870 C CA . ALA A 1 110 ? 19.109 -12.867 -3.373 1 97.94 110 ALA A CA 1
ATOM 871 C C . ALA A 1 110 ? 20.109 -11.898 -2.744 1 97.94 110 ALA A C 1
ATOM 873 O O . ALA A 1 110 ? 20.484 -10.898 -3.363 1 97.94 110 ALA A O 1
ATOM 874 N N . GLY A 1 111 ? 20.438 -12.094 -1.465 1 97.75 111 GLY A N 1
ATOM 875 C CA . GLY A 1 111 ? 21.5 -11.32 -0.838 1 97.75 111 GLY A CA 1
ATOM 876 C C . GLY A 1 111 ? 20.984 -10.164 -0.006 1 97.75 111 GLY A C 1
ATOM 877 O O . GLY A 1 111 ? 21.766 -9.344 0.486 1 97.75 111 GLY A O 1
ATOM 878 N N . PHE A 1 112 ? 19.672 -10.055 0.114 1 98.19 112 PHE A N 1
ATOM 879 C CA . PHE A 1 112 ? 19.125 -9.039 0.999 1 98.19 112 PHE A CA 1
ATOM 880 C C . PHE A 1 112 ? 19.516 -9.305 2.445 1 98.19 112 PHE A C 1
ATOM 882 O O . PHE A 1 112 ? 19.609 -10.461 2.863 1 98.19 112 PHE A O 1
ATOM 889 N N . ALA A 1 113 ? 19.703 -8.281 3.221 1 97.81 113 ALA A N 1
ATOM 890 C CA . ALA A 1 113 ? 20.188 -8.398 4.598 1 97.81 113 ALA A CA 1
ATOM 891 C C . ALA A 1 113 ? 19.766 -7.195 5.434 1 97.81 113 ALA A C 1
ATOM 893 O O . ALA A 1 113 ? 19.328 -6.176 4.887 1 97.81 113 ALA A O 1
ATOM 894 N N . PRO A 1 114 ? 19.875 -7.449 6.77 1 96.56 114 PRO A N 1
ATOM 895 C CA . PRO A 1 114 ? 19.656 -6.27 7.605 1 96.56 114 PRO A CA 1
ATOM 896 C C . PRO A 1 114 ? 20.531 -5.082 7.207 1 96.56 114 PRO A C 1
ATOM 898 O O . PRO A 1 114 ? 21.703 -5.258 6.906 1 96.56 114 PRO A O 1
ATOM 901 N N . GLY A 1 115 ? 19.984 -3.916 7.094 1 95.56 115 GLY A N 1
ATOM 902 C CA . GLY A 1 115 ? 20.719 -2.732 6.68 1 95.56 115 GLY A CA 1
ATOM 903 C C . GLY A 1 115 ? 20.328 -2.244 5.297 1 95.56 115 GLY A C 1
ATOM 904 O O . GLY A 1 115 ? 20.594 -1.094 4.941 1 95.56 115 GLY A O 1
ATOM 905 N N . ASP A 1 116 ? 19.734 -3.164 4.57 1 97.94 116 ASP A N 1
ATOM 906 C CA . ASP A 1 116 ? 19.312 -2.777 3.229 1 97.94 116 ASP A CA 1
ATOM 907 C C . ASP A 1 116 ? 18.109 -1.832 3.277 1 97.94 116 ASP A C 1
ATOM 909 O O . ASP A 1 116 ? 17.219 -1.994 4.113 1 97.94 116 ASP A O 1
ATOM 913 N N . ILE A 1 117 ? 18.141 -0.855 2.422 1 97.94 117 ILE A N 1
ATOM 914 C CA . ILE A 1 117 ? 17 -0.016 2.109 1 97.94 117 ILE A CA 1
ATOM 915 C C . ILE A 1 117 ? 16.391 -0.442 0.771 1 97.94 117 ILE A C 1
ATOM 917 O O . ILE A 1 117 ? 17.016 -0.271 -0.28 1 97.94 117 ILE A O 1
ATOM 921 N N . VAL A 1 118 ? 15.203 -0.965 0.809 1 98.81 118 VAL A N 1
ATOM 922 C CA . VAL A 1 118 ? 14.594 -1.61 -0.35 1 98.81 118 VAL A CA 1
ATOM 923 C C . VAL A 1 118 ? 13.562 -0.679 -0.976 1 98.81 118 VAL A C 1
ATOM 925 O O . VAL A 1 118 ? 12.633 -0.233 -0.302 1 98.81 118 VAL A O 1
ATOM 928 N N . LEU A 1 119 ? 13.773 -0.316 -2.219 1 98.75 119 LEU A N 1
ATOM 929 C CA . LEU A 1 119 ? 12.719 0.311 -3.008 1 98.75 119 LEU A CA 1
ATOM 930 C C . LEU A 1 119 ? 11.734 -0.733 -3.525 1 98.75 119 LEU A C 1
ATOM 932 O O . LEU A 1 119 ? 12.039 -1.476 -4.461 1 98.75 119 LEU A O 1
ATOM 936 N N . ASN A 1 120 ? 10.562 -0.833 -2.939 1 98.81 120 ASN A N 1
ATOM 937 C CA . ASN A 1 120 ? 9.547 -1.796 -3.348 1 98.81 120 ASN A CA 1
ATOM 938 C C . ASN A 1 120 ? 8.562 -1.185 -4.34 1 98.81 120 ASN A C 1
ATOM 940 O O . ASN A 1 120 ? 7.734 -0.354 -3.969 1 98.81 120 ASN A O 1
ATOM 944 N N . CYS A 1 121 ? 8.641 -1.679 -5.527 1 98.5 121 CYS A N 1
ATOM 945 C CA . CYS A 1 121 ? 7.902 -1.044 -6.613 1 98.5 121 CYS A CA 1
ATOM 946 C C . CYS A 1 121 ? 6.719 -1.902 -7.039 1 98.5 121 CYS A C 1
ATOM 948 O O . CYS A 1 121 ? 6.23 -1.774 -8.164 1 98.5 121 CYS A O 1
ATOM 950 N N . PHE A 1 122 ? 6.277 -2.809 -6.184 1 97.5 122 PHE A N 1
ATOM 951 C CA . PHE A 1 122 ? 5.027 -3.529 -6.406 1 97.5 122 PHE A CA 1
ATOM 952 C C . PHE A 1 122 ? 3.838 -2.717 -5.906 1 97.5 122 PHE A C 1
ATOM 954 O O . PHE A 1 122 ? 3.979 -1.892 -5 1 97.5 122 PHE A O 1
ATOM 961 N N . GLY A 1 123 ? 2.68 -2.939 -6.516 1 95.5 123 GLY A N 1
ATOM 962 C CA . GLY A 1 123 ? 1.471 -2.23 -6.129 1 95.5 123 GLY A CA 1
ATOM 963 C C . GLY A 1 123 ? 0.927 -2.666 -4.781 1 95.5 123 GLY A C 1
ATOM 964 O O . GLY A 1 123 ? 0.946 -3.855 -4.457 1 95.5 123 GLY A O 1
ATOM 965 N N . TYR A 1 124 ? 0.386 -1.652 -4.02 1 97.12 124 TYR A N 1
ATOM 966 C CA . TYR A 1 124 ? -0.119 -1.901 -2.674 1 97.12 124 TYR A CA 1
ATOM 967 C C . TYR A 1 124 ? -1.642 -1.832 -2.641 1 97.12 124 TYR A C 1
ATOM 969 O O . TYR A 1 124 ? -2.26 -2.125 -1.615 1 97.12 124 TYR A O 1
ATOM 977 N N . HIS A 1 125 ? -2.273 -1.441 -3.773 1 95.38 125 HIS A N 1
ATOM 978 C CA . HIS A 1 125 ? -3.711 -1.199 -3.758 1 95.38 125 HIS A CA 1
ATOM 979 C C . HIS A 1 125 ? -4.48 -2.428 -4.227 1 95.38 125 HIS A C 1
ATOM 981 O O . HIS A 1 125 ? -4.379 -2.82 -5.391 1 95.38 125 HIS A O 1
ATOM 987 N N . LEU A 1 126 ? -5.199 -3.068 -3.307 1 94.44 126 LEU A N 1
ATOM 988 C CA . LEU A 1 126 ? -6.09 -4.207 -3.504 1 94.44 126 LEU A CA 1
ATOM 989 C C . LEU A 1 126 ? -5.293 -5.477 -3.775 1 94.44 126 LEU A C 1
ATOM 991 O O . LEU A 1 126 ? -5.566 -6.523 -3.182 1 94.44 126 LEU A O 1
ATOM 995 N N . THR A 1 127 ? -4.262 -5.426 -4.566 1 93.19 127 THR A N 1
ATOM 996 C CA . THR A 1 127 ? -3.424 -6.594 -4.805 1 93.19 127 THR A CA 1
ATOM 997 C C . THR A 1 127 ? -2.4 -6.758 -3.684 1 93.19 127 THR A C 1
ATOM 999 O O . THR A 1 127 ? -1.929 -5.77 -3.117 1 93.19 127 THR A O 1
ATOM 1002 N N . PRO A 1 128 ? -1.988 -7.969 -3.441 1 96.62 128 PRO A N 1
ATOM 1003 C CA . PRO A 1 128 ? -1.133 -8.172 -2.268 1 96.62 128 PRO A CA 1
ATOM 1004 C C . PRO A 1 128 ? 0.353 -8.023 -2.59 1 96.62 128 PRO A C 1
ATOM 1006 O O . PRO A 1 128 ? 1.191 -8.07 -1.688 1 96.62 128 PRO A O 1
ATOM 1009 N N . ALA A 1 129 ? 0.703 -7.824 -3.801 1 96.69 129 ALA A N 1
ATOM 1010 C CA . ALA A 1 129 ? 2.105 -7.934 -4.195 1 96.69 129 ALA A CA 1
ATOM 1011 C C . ALA A 1 129 ? 2.98 -6.992 -3.375 1 96.69 129 ALA A C 1
ATOM 1013 O O . ALA A 1 129 ? 4.027 -7.395 -2.861 1 96.69 129 ALA A O 1
ATOM 1014 N N . GLY A 1 130 ? 2.582 -5.719 -3.266 1 97.62 130 GLY A N 1
ATOM 1015 C CA . GLY A 1 130 ? 3.361 -4.777 -2.475 1 97.62 130 GLY A CA 1
ATOM 1016 C C . GLY A 1 130 ? 3.609 -5.258 -1.057 1 97.62 130 GLY A C 1
ATOM 1017 O O . GLY A 1 130 ? 4.754 -5.277 -0.595 1 97.62 130 GLY A O 1
ATOM 1018 N N . VAL A 1 131 ? 2.594 -5.703 -0.419 1 97.88 131 VAL A N 1
ATOM 1019 C CA . VAL A 1 131 ? 2.662 -6.141 0.972 1 97.88 131 VAL A CA 1
ATOM 1020 C C . VAL A 1 131 ? 3.443 -7.449 1.065 1 97.88 131 VAL A C 1
ATOM 1022 O O . VAL A 1 131 ? 4.266 -7.625 1.97 1 97.88 131 VAL A O 1
ATOM 1025 N N . MET A 1 132 ? 3.238 -8.383 0.137 1 97.56 132 MET A N 1
ATOM 1026 C CA . MET A 1 132 ? 3.92 -9.672 0.144 1 97.56 132 MET A CA 1
ATOM 1027 C C . MET A 1 132 ? 5.434 -9.484 0.169 1 97.56 132 MET A C 1
ATOM 1029 O O . MET A 1 132 ? 6.121 -10.078 1.004 1 97.56 132 MET A O 1
ATOM 1033 N N . PHE A 1 133 ? 5.848 -8.648 -0.694 1 98.62 133 PHE A N 1
ATOM 1034 C CA . PHE A 1 133 ? 7.293 -8.492 -0.836 1 98.62 133 PHE A CA 1
ATOM 1035 C C . PHE A 1 133 ? 7.852 -7.598 0.259 1 98.62 133 PHE A C 1
ATOM 1037 O O . PHE A 1 133 ? 8.977 -7.801 0.722 1 98.62 133 PHE A O 1
ATOM 1044 N N . GLU A 1 134 ? 7.078 -6.617 0.655 1 98.5 134 GLU A N 1
ATOM 1045 C CA . GLU A 1 134 ? 7.496 -5.84 1.817 1 98.5 134 GLU A CA 1
ATOM 1046 C C . GLU A 1 134 ? 7.676 -6.73 3.043 1 98.5 134 GLU A C 1
ATOM 1048 O O . GLU A 1 134 ? 8.664 -6.613 3.766 1 98.5 134 GLU A O 1
ATOM 1053 N N . GLU A 1 135 ? 6.715 -7.602 3.307 1 97.88 135 GLU A N 1
ATOM 1054 C CA . GLU A 1 135 ? 6.793 -8.477 4.473 1 97.88 135 GLU A CA 1
ATOM 1055 C C . GLU A 1 135 ? 8.008 -9.398 4.395 1 97.88 135 GLU A C 1
ATOM 1057 O O . GLU A 1 135 ? 8.641 -9.688 5.414 1 97.88 135 GLU A O 1
ATOM 1062 N N . GLY A 1 136 ? 8.289 -9.883 3.174 1 98.25 136 GLY A N 1
ATOM 1063 C CA . GLY A 1 136 ? 9.5 -10.672 3 1 98.25 136 GLY A CA 1
ATOM 1064 C C . GLY A 1 136 ? 10.766 -9.914 3.35 1 98.25 136 GLY A C 1
ATOM 1065 O O . GLY A 1 136 ? 11.633 -10.43 4.059 1 98.25 136 GLY A O 1
ATOM 1066 N N . ALA A 1 137 ? 10.852 -8.68 2.873 1 98.56 137 ALA A N 1
ATOM 1067 C CA . ALA A 1 137 ? 12.016 -7.836 3.145 1 98.56 137 ALA A CA 1
ATOM 1068 C C . ALA A 1 137 ? 12.109 -7.496 4.629 1 98.56 137 ALA A C 1
ATOM 1070 O O . ALA A 1 137 ? 13.203 -7.523 5.207 1 98.56 137 ALA A O 1
ATOM 1071 N N . ARG A 1 138 ? 10.977 -7.184 5.223 1 97.69 138 ARG A N 1
ATOM 1072 C CA . ARG A 1 138 ? 10.938 -6.832 6.637 1 97.69 138 ARG A CA 1
ATOM 1073 C C . ARG A 1 138 ? 11.352 -8.016 7.508 1 97.69 138 ARG A C 1
ATOM 1075 O O . ARG A 1 138 ? 12.008 -7.836 8.539 1 97.69 138 ARG A O 1
ATOM 1082 N N . ALA A 1 139 ? 10.938 -9.172 7.094 1 97.25 139 ALA A N 1
ATOM 1083 C CA . ALA A 1 139 ? 11.281 -10.367 7.852 1 97.25 139 ALA A CA 1
ATOM 1084 C C . ALA A 1 139 ? 12.797 -10.555 7.918 1 97.25 139 ALA A C 1
ATOM 1086 O O . ALA A 1 139 ? 13.32 -11.133 8.875 1 97.25 139 ALA A O 1
ATOM 1087 N N . ILE A 1 140 ? 13.492 -10.039 6.922 1 96.56 140 ILE A N 1
ATOM 1088 C CA . ILE A 1 140 ? 14.945 -10.109 6.863 1 96.56 140 ILE A CA 1
ATOM 1089 C C . ILE A 1 140 ? 15.547 -8.984 7.703 1 96.56 140 ILE A C 1
ATOM 1091 O O . ILE A 1 140 ? 16.703 -9.07 8.117 1 96.56 140 ILE A O 1
ATOM 1095 N N . GLY A 1 141 ? 14.797 -7.934 7.965 1 96.62 141 GLY A N 1
ATOM 1096 C CA . GLY A 1 141 ? 15.281 -6.793 8.719 1 96.62 141 GLY A CA 1
ATOM 1097 C C . GLY A 1 141 ? 15.578 -5.586 7.855 1 96.62 141 GLY A C 1
ATOM 1098 O O . GLY A 1 141 ? 16.312 -4.684 8.266 1 96.62 141 GLY A O 1
ATOM 1099 N N . CYS A 1 142 ? 15.055 -5.527 6.656 1 98.12 142 CYS A N 1
ATOM 1100 C CA . CYS A 1 142 ? 15.281 -4.406 5.75 1 98.12 142 CYS A CA 1
ATOM 1101 C C . CYS A 1 142 ? 14.336 -3.25 6.07 1 98.12 142 CYS A C 1
ATOM 1103 O O . CYS A 1 142 ? 13.281 -3.455 6.664 1 98.12 142 CYS A O 1
ATOM 1105 N N . THR A 1 143 ? 14.797 -2.047 5.738 1 98.25 143 THR A N 1
ATOM 1106 C CA . THR A 1 143 ? 13.914 -0.89 5.645 1 98.25 143 THR A CA 1
ATOM 1107 C C . THR A 1 143 ? 13.289 -0.796 4.258 1 98.25 143 THR A C 1
ATOM 1109 O O . THR A 1 143 ? 13.969 -1.024 3.25 1 98.25 143 THR A O 1
ATOM 1112 N N . VAL A 1 144 ? 12 -0.461 4.191 1 98.75 144 VAL A N 1
ATOM 1113 C CA . VAL A 1 144 ? 11.32 -0.509 2.898 1 98.75 144 VAL A CA 1
ATOM 1114 C C . VAL A 1 144 ? 10.781 0.875 2.547 1 98.75 144 VAL A C 1
ATOM 1116 O O . VAL A 1 144 ? 10.227 1.566 3.402 1 98.75 144 VAL A O 1
ATOM 1119 N N . ILE A 1 145 ? 11 1.332 1.352 1 98.31 145 ILE A N 1
ATOM 1120 C CA . ILE A 1 145 ? 10.289 2.439 0.727 1 98.31 145 ILE A CA 1
ATOM 1121 C C . ILE A 1 145 ? 9.141 1.9 -0.123 1 98.31 145 ILE A C 1
ATOM 1123 O O . ILE A 1 145 ? 9.367 1.303 -1.178 1 98.31 145 ILE A O 1
ATOM 1127 N N . PRO A 1 146 ? 7.871 2.043 0.36 1 98.38 146 PRO A N 1
ATOM 1128 C CA . PRO A 1 146 ? 6.734 1.579 -0.44 1 98.38 146 PRO A CA 1
ATOM 1129 C C . PRO A 1 146 ? 6.48 2.455 -1.665 1 98.38 146 PRO A C 1
ATOM 1131 O O . PRO A 1 146 ? 5.539 3.254 -1.672 1 98.38 146 PRO A O 1
ATOM 1134 N N . ALA A 1 147 ? 7.195 2.242 -2.695 1 97.69 147 ALA A N 1
ATOM 1135 C CA . ALA A 1 147 ? 7.215 3.131 -3.854 1 97.69 147 ALA A CA 1
ATOM 1136 C C . ALA A 1 147 ? 5.992 2.906 -4.738 1 97.69 147 ALA A C 1
ATOM 1138 O O . ALA A 1 147 ? 5.371 3.863 -5.207 1 97.69 147 ALA A O 1
ATOM 1139 N N . GLY A 1 148 ? 5.648 1.653 -4.977 1 96 148 GLY A N 1
ATOM 1140 C CA . GLY A 1 148 ? 4.516 1.348 -5.832 1 96 148 GLY A CA 1
ATOM 1141 C C . GLY A 1 148 ? 4.828 1.482 -7.309 1 96 148 GLY A C 1
ATOM 1142 O O . GLY A 1 148 ? 5.984 1.354 -7.719 1 96 148 GLY A O 1
ATOM 1143 N N . ILE A 1 149 ? 3.873 1.599 -8.266 1 88.44 149 ILE A N 1
ATOM 1144 C CA . ILE A 1 149 ? 4.016 1.453 -9.711 1 88.44 149 ILE A CA 1
ATOM 1145 C C . ILE A 1 149 ? 4.027 2.83 -10.375 1 88.44 149 ILE A C 1
ATOM 1147 O O . ILE A 1 149 ? 4.109 2.938 -11.602 1 88.44 149 ILE A O 1
ATOM 1151 N N . GLY A 1 150 ? 4.32 3.861 -9.812 1 84.44 150 GLY A N 1
ATOM 1152 C CA . GLY A 1 150 ? 4.273 5.188 -10.414 1 84.44 150 GLY A CA 1
ATOM 1153 C C . GLY A 1 150 ? 5.207 6.18 -9.742 1 84.44 150 GLY A C 1
ATOM 1154 O O . GLY A 1 150 ? 6.156 5.781 -9.062 1 84.44 150 GLY A O 1
ATOM 1155 N N . ASN A 1 151 ? 4.992 7.484 -10.273 1 89.12 151 ASN A N 1
ATOM 1156 C CA . ASN A 1 151 ? 5.77 8.586 -9.711 1 89.12 151 ASN A CA 1
ATOM 1157 C C . ASN A 1 151 ? 7.27 8.297 -9.773 1 89.12 151 ASN A C 1
ATOM 1159 O O . ASN A 1 151 ? 7.965 8.398 -8.758 1 89.12 151 ASN A O 1
ATOM 1163 N N . GLN A 1 152 ? 7.734 7.988 -10.938 1 93.62 152 GLN A N 1
ATOM 1164 C CA . GLN A 1 152 ? 9.117 7.562 -11.133 1 93.62 152 GLN A CA 1
ATOM 1165 C C . GLN A 1 152 ? 10.094 8.656 -10.703 1 93.62 152 GLN A C 1
ATOM 1167 O O . GLN A 1 152 ? 11.164 8.359 -10.172 1 93.62 152 GLN A O 1
ATOM 1172 N N . ALA A 1 153 ? 9.672 9.906 -10.922 1 91.25 153 ALA A N 1
ATOM 1173 C CA . ALA A 1 153 ? 10.562 11.008 -10.562 1 91.25 153 ALA A CA 1
ATOM 1174 C C . ALA A 1 153 ? 10.883 10.992 -9.07 1 91.25 153 ALA A C 1
ATOM 1176 O O . ALA A 1 153 ? 12.039 11.148 -8.68 1 91.25 153 ALA A O 1
ATOM 1177 N N . GLN A 1 154 ? 9.906 10.789 -8.289 1 91.56 154 GLN A N 1
ATOM 1178 C CA . GLN A 1 154 ? 10.109 10.734 -6.84 1 91.56 154 GLN A CA 1
ATOM 1179 C C . GLN A 1 154 ? 10.938 9.516 -6.449 1 91.56 154 GLN A C 1
ATOM 1181 O O . GLN A 1 154 ? 11.742 9.578 -5.52 1 91.56 154 GLN A O 1
ATOM 1186 N N . GLN A 1 155 ? 10.703 8.406 -7.117 1 95.94 155 GLN A N 1
ATOM 1187 C CA . GLN A 1 155 ? 11.461 7.195 -6.828 1 95.94 155 GLN A CA 1
ATOM 1188 C C . GLN A 1 155 ? 12.938 7.375 -7.172 1 95.94 155 GLN A C 1
ATOM 1190 O O . GLN A 1 155 ? 13.812 6.926 -6.43 1 95.94 155 GLN A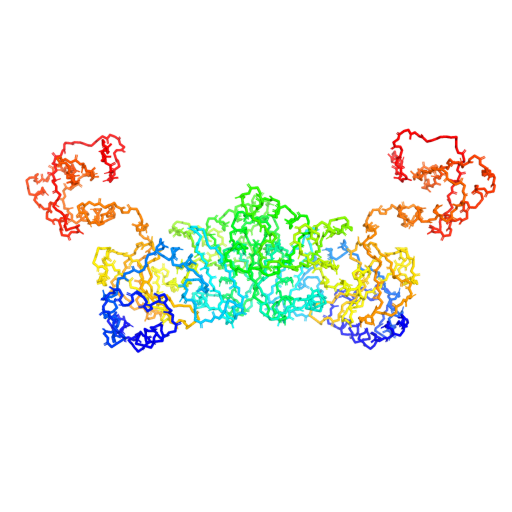 O 1
ATOM 1195 N N . ILE A 1 156 ? 13.195 8.031 -8.273 1 95 156 ILE A N 1
ATOM 1196 C CA . ILE A 1 156 ? 14.562 8.32 -8.688 1 95 156 ILE A CA 1
ATOM 1197 C C . ILE A 1 156 ? 15.234 9.227 -7.656 1 95 156 ILE A C 1
ATOM 1199 O O . ILE A 1 156 ? 16.391 9.008 -7.277 1 95 156 ILE A O 1
ATOM 1203 N N . ASP A 1 157 ? 14.461 10.203 -7.137 1 89.75 157 ASP A N 1
ATOM 1204 C CA . ASP A 1 157 ? 14.961 11.078 -6.086 1 89.75 157 ASP A CA 1
ATOM 1205 C C . ASP A 1 157 ? 15.336 10.281 -4.84 1 89.75 157 ASP A C 1
ATOM 1207 O O . ASP A 1 157 ? 16.375 10.516 -4.23 1 89.75 157 ASP A O 1
ATOM 1211 N N . ALA A 1 158 ? 14.5 9.398 -4.48 1 92.06 158 ALA A N 1
ATOM 1212 C CA . ALA A 1 158 ? 14.75 8.57 -3.305 1 92.06 158 ALA A CA 1
ATOM 1213 C C . ALA A 1 158 ? 16 7.715 -3.492 1 92.06 158 ALA A C 1
ATOM 1215 O O . ALA A 1 158 ? 16.828 7.598 -2.58 1 92.06 158 ALA A O 1
ATOM 1216 N N . MET A 1 159 ? 16.125 7.105 -4.633 1 94.88 159 MET A N 1
ATOM 1217 C CA . MET A 1 159 ? 17.297 6.289 -4.91 1 94.88 159 MET A CA 1
ATOM 1218 C C . MET A 1 159 ? 18.578 7.125 -4.824 1 94.88 159 MET A C 1
ATOM 1220 O O . MET A 1 159 ? 19.594 6.672 -4.285 1 94.88 159 MET A O 1
ATOM 1224 N N . ALA A 1 160 ? 18.469 8.328 -5.309 1 90.69 160 ALA A N 1
ATOM 1225 C CA . ALA A 1 160 ? 19.641 9.203 -5.383 1 90.69 160 ALA A CA 1
ATOM 1226 C C . ALA A 1 160 ? 20.031 9.719 -3.996 1 90.69 160 ALA A C 1
ATOM 1228 O O . ALA A 1 160 ? 21.203 9.93 -3.713 1 90.69 160 ALA A O 1
ATOM 1229 N N . HIS A 1 161 ? 19.031 9.828 -3.094 1 88.56 161 HIS A N 1
ATOM 1230 C CA . HIS A 1 161 ? 19.312 10.617 -1.898 1 88.56 161 HIS A CA 1
ATOM 1231 C C . HIS A 1 161 ? 19.281 9.75 -0.646 1 88.56 161 HIS A C 1
ATOM 1233 O O . HIS A 1 161 ? 19.875 10.109 0.375 1 88.56 161 HIS A O 1
ATOM 1239 N N . LEU A 1 162 ? 18.641 8.625 -0.688 1 92.12 162 LEU A N 1
ATOM 1240 C CA . LEU A 1 162 ? 18.422 7.875 0.545 1 92.12 162 LEU A CA 1
ATOM 1241 C C . LEU A 1 162 ? 19.375 6.695 0.642 1 92.12 162 LEU A C 1
ATOM 1243 O O . LEU A 1 162 ? 19.344 5.938 1.614 1 92.12 162 LEU A O 1
ATOM 1247 N N . GLY A 1 163 ? 20.172 6.516 -0.378 1 92.94 163 GLY A N 1
ATOM 1248 C CA . GLY A 1 163 ? 21.094 5.387 -0.333 1 92.94 163 GLY A CA 1
ATOM 1249 C C . GLY A 1 163 ? 20.391 4.047 -0.458 1 92.94 163 GLY A C 1
ATOM 1250 O O . GLY A 1 163 ? 20.672 3.117 0.299 1 92.94 163 GLY A O 1
ATOM 1251 N N . VAL A 1 164 ? 19.484 3.951 -1.324 1 96.88 164 VAL A N 1
ATOM 1252 C CA . VAL A 1 164 ? 18.766 2.711 -1.605 1 96.88 164 VAL A CA 1
ATOM 1253 C C . VAL A 1 164 ? 19.75 1.646 -2.092 1 96.88 164 VAL A C 1
ATOM 1255 O O . VAL A 1 164 ? 20.547 1.902 -2.984 1 96.88 164 VAL A O 1
ATOM 1258 N N . THR A 1 165 ? 19.625 0.486 -1.524 1 98.19 165 THR A N 1
ATOM 1259 C CA . THR A 1 165 ? 20.625 -0.543 -1.833 1 98.19 165 THR A CA 1
ATOM 1260 C C . THR A 1 165 ? 19.984 -1.691 -2.607 1 98.19 165 THR A C 1
ATOM 1262 O O . THR A 1 165 ? 20.672 -2.5 -3.221 1 98.19 165 THR A O 1
ATOM 1265 N N . ALA A 1 166 ? 18.672 -1.803 -2.576 1 98.69 166 ALA A N 1
ATOM 1266 C CA . ALA A 1 166 ? 18 -2.971 -3.133 1 98.69 166 ALA A CA 1
ATOM 1267 C C . ALA A 1 166 ? 16.672 -2.582 -3.775 1 98.69 166 ALA A C 1
ATOM 1269 O O . ALA A 1 166 ? 16.078 -1.564 -3.414 1 98.69 166 ALA A O 1
ATOM 1270 N N . TYR A 1 167 ? 16.328 -3.385 -4.719 1 98.75 167 TYR A N 1
ATOM 1271 C CA . TYR A 1 167 ? 15.094 -3.18 -5.469 1 98.75 167 TYR A CA 1
ATOM 1272 C C . TYR A 1 167 ? 14.227 -4.434 -5.453 1 98.75 167 TYR A C 1
ATOM 1274 O O . TYR A 1 167 ? 14.742 -5.551 -5.547 1 98.75 167 TYR A O 1
ATOM 1282 N N . ALA A 1 168 ? 12.938 -4.309 -5.305 1 98.88 168 ALA A N 1
ATOM 1283 C CA . ALA A 1 168 ? 11.938 -5.355 -5.527 1 98.88 168 ALA A CA 1
ATOM 1284 C C . ALA A 1 168 ? 10.844 -4.879 -6.473 1 98.88 168 ALA A C 1
ATOM 1286 O O . ALA A 1 168 ? 10.234 -3.828 -6.246 1 98.88 168 ALA A O 1
ATOM 1287 N N . GLY A 1 169 ? 10.602 -5.488 -7.504 1 98.19 169 GLY A N 1
ATOM 1288 C CA . GLY A 1 169 ? 9.609 -5.09 -8.484 1 98.19 169 GLY A CA 1
ATOM 1289 C C . GLY A 1 169 ? 9.742 -5.832 -9.805 1 98.19 169 GLY A C 1
ATOM 1290 O O . GLY A 1 169 ? 10.367 -6.891 -9.867 1 98.19 169 GLY A O 1
ATOM 1291 N N . LEU A 1 170 ? 9.109 -5.305 -10.805 1 96.5 170 LEU A N 1
ATOM 1292 C CA . LEU A 1 170 ? 9.219 -5.852 -12.148 1 96.5 170 LEU A CA 1
ATOM 1293 C C . LEU A 1 170 ? 10.578 -5.535 -12.758 1 96.5 170 LEU A C 1
ATOM 1295 O O . LEU A 1 170 ? 11.102 -4.434 -12.586 1 96.5 170 LEU A O 1
ATOM 1299 N N . PRO A 1 171 ? 11.117 -6.504 -13.492 1 96.94 171 PRO A N 1
ATOM 1300 C CA . PRO A 1 171 ? 12.391 -6.184 -14.141 1 96.94 171 PRO A CA 1
ATOM 1301 C C . PRO A 1 171 ? 12.258 -5.086 -15.195 1 96.94 171 PRO A C 1
ATOM 1303 O O . PRO A 1 171 ? 13.133 -4.227 -15.312 1 96.94 171 PRO A O 1
ATOM 1306 N N . SER A 1 172 ? 11.156 -5.043 -15.93 1 94.94 172 SER A N 1
ATOM 1307 C CA . SER A 1 172 ? 10.953 -4 -16.922 1 94.94 172 SER A CA 1
ATOM 1308 C C . SER A 1 172 ? 10.859 -2.623 -16.281 1 94.94 172 SER A C 1
ATOM 1310 O O . SER A 1 172 ? 11.328 -1.634 -16.844 1 94.94 172 SER A O 1
ATOM 1312 N N . TYR A 1 173 ? 10.234 -2.568 -15.125 1 97.25 173 TYR A N 1
ATOM 1313 C CA . TYR A 1 173 ? 10.102 -1.292 -14.43 1 97.25 173 TYR A CA 1
ATOM 1314 C C . TYR A 1 173 ? 11.453 -0.798 -13.93 1 97.25 173 TYR A C 1
ATOM 1316 O O . TYR A 1 173 ? 11.75 0.398 -14 1 97.25 173 TYR A O 1
ATOM 1324 N N . LEU A 1 174 ? 12.242 -1.715 -13.383 1 98.19 174 LEU A N 1
ATOM 1325 C CA . LEU A 1 174 ? 13.594 -1.342 -12.969 1 98.19 174 LEU A CA 1
ATOM 1326 C C . LEU A 1 174 ? 14.367 -0.738 -14.133 1 98.19 174 LEU A C 1
ATOM 1328 O O . LEU A 1 174 ? 15.016 0.3 -13.984 1 98.19 174 LEU A O 1
ATOM 1332 N N . LYS A 1 175 ? 14.273 -1.403 -15.273 1 97.19 175 LYS A N 1
ATOM 1333 C CA . LYS A 1 175 ? 14.953 -0.887 -16.453 1 97.19 175 LYS A CA 1
ATOM 1334 C C . LYS A 1 175 ? 14.484 0.527 -16.781 1 97.19 175 LYS A C 1
ATOM 1336 O O . LYS A 1 175 ? 15.305 1.412 -17.047 1 97.19 175 LYS A O 1
ATOM 1341 N N . ALA A 1 176 ? 13.219 0.705 -16.797 1 96.06 176 ALA A N 1
ATOM 1342 C CA . ALA A 1 176 ? 12.648 2.01 -17.109 1 96.06 176 ALA A CA 1
ATOM 1343 C C . ALA A 1 176 ? 13.117 3.07 -16.125 1 96.06 176 ALA A C 1
ATOM 1345 O O . ALA A 1 176 ? 13.438 4.195 -16.516 1 96.06 176 ALA A O 1
ATOM 1346 N N . LEU A 1 177 ? 13.133 2.736 -14.82 1 97.69 177 LEU A N 1
ATOM 1347 C CA . LEU A 1 177 ? 13.586 3.658 -13.781 1 97.69 177 LEU A CA 1
ATOM 1348 C C . LEU A 1 177 ? 15.031 4.086 -14.016 1 97.69 177 LEU A C 1
ATOM 1350 O O . LEU A 1 177 ? 15.344 5.273 -13.945 1 97.69 177 LEU A O 1
ATOM 1354 N N . LEU A 1 178 ? 15.875 3.145 -14.297 1 98.19 178 LEU A N 1
ATOM 1355 C CA . LEU A 1 178 ? 17.297 3.412 -14.477 1 98.19 178 LEU A CA 1
ATOM 1356 C C . LEU A 1 178 ? 17.547 4.23 -15.734 1 98.19 178 LEU A C 1
ATOM 1358 O O . LEU A 1 178 ? 18.375 5.148 -15.734 1 98.19 178 LEU A O 1
ATOM 1362 N N . GLU A 1 179 ? 16.844 3.889 -16.797 1 97.06 179 GLU A N 1
ATOM 1363 C CA . GLU A 1 179 ? 16.969 4.648 -18.031 1 97.06 179 GLU A CA 1
ATOM 1364 C C . GLU A 1 179 ? 16.5 6.09 -17.844 1 97.06 179 GLU A C 1
ATOM 1366 O O . GLU A 1 179 ? 17.172 7.023 -18.312 1 97.06 179 GLU A O 1
ATOM 1371 N N . ARG A 1 180 ? 15.406 6.211 -17.203 1 96.75 180 ARG A N 1
ATOM 1372 C CA . ARG A 1 180 ? 14.891 7.551 -16.953 1 96.75 180 ARG A CA 1
ATOM 1373 C C . ARG A 1 180 ? 15.859 8.344 -16.062 1 96.75 180 ARG A C 1
ATOM 1375 O O . ARG A 1 180 ? 16.047 9.547 -16.266 1 96.75 180 ARG A O 1
ATOM 1382 N N . ALA A 1 181 ? 16.391 7.742 -15.039 1 97.75 181 ALA A N 1
ATOM 1383 C CA . ALA A 1 181 ? 17.375 8.391 -14.188 1 97.75 181 ALA A CA 1
ATOM 1384 C C . ALA A 1 181 ? 18.562 8.898 -15.008 1 97.75 181 ALA A C 1
ATOM 1386 O O . ALA A 1 181 ? 19.016 10.023 -14.805 1 97.75 181 ALA A O 1
ATOM 1387 N N . THR A 1 182 ? 19 8.109 -15.93 1 97.12 182 THR A N 1
ATOM 1388 C CA . THR A 1 182 ? 20.094 8.5 -16.812 1 97.12 182 THR A CA 1
ATOM 1389 C C . THR A 1 182 ? 19.703 9.703 -17.672 1 97.12 182 THR A C 1
ATOM 1391 O O . THR A 1 182 ? 20.484 10.648 -17.812 1 97.12 182 THR A O 1
ATOM 1394 N N . GLU A 1 183 ? 18.547 9.617 -18.156 1 96.12 183 GLU A N 1
ATOM 1395 C CA . GLU A 1 183 ? 18.031 10.727 -18.953 1 96.12 183 GLU A CA 1
ATOM 1396 C C . GLU A 1 183 ? 17.984 12.016 -18.141 1 96.12 183 GLU A C 1
ATOM 1398 O O . GLU A 1 183 ? 18.141 13.109 -18.688 1 96.12 183 GLU A O 1
ATOM 1403 N N . GLN A 1 184 ? 17.781 11.859 -16.859 1 94.69 184 GLN A N 1
ATOM 1404 C CA . GLN A 1 184 ? 17.656 13.008 -15.977 1 94.69 184 GLN A CA 1
ATOM 1405 C C . GLN A 1 184 ? 19.031 13.484 -15.516 1 94.69 184 GLN A C 1
ATOM 1407 O O . GLN A 1 184 ? 19.141 14.398 -14.695 1 94.69 184 GLN A O 1
ATOM 1412 N N . GLY A 1 185 ? 20.047 12.844 -15.953 1 95.62 185 GLY A N 1
ATOM 1413 C CA . GLY A 1 185 ? 21.406 13.305 -15.695 1 95.62 185 GLY A CA 1
ATOM 1414 C C . GLY A 1 185 ? 22.078 12.562 -14.562 1 95.62 185 GLY A C 1
ATOM 1415 O O . GLY A 1 185 ? 23.203 12.914 -14.164 1 95.62 185 GLY A O 1
ATOM 1416 N N . HIS A 1 186 ? 21.438 11.539 -14.062 1 96.56 186 HIS A N 1
ATOM 1417 C CA . HIS A 1 186 ? 22.062 10.734 -13.016 1 96.56 186 HIS A CA 1
ATOM 1418 C C . HIS A 1 186 ? 22.953 9.656 -13.609 1 96.56 186 HIS A C 1
ATOM 1420 O O . HIS A 1 186 ? 22.891 9.375 -14.812 1 96.56 186 HIS A O 1
ATOM 1426 N N . ASP A 1 187 ? 23.844 9.172 -12.75 1 97.38 187 ASP A N 1
ATOM 1427 C CA . ASP A 1 187 ? 24.625 7.973 -13.039 1 97.38 187 ASP A CA 1
ATOM 1428 C C . ASP A 1 187 ? 24.266 6.836 -12.086 1 97.38 187 ASP A C 1
ATOM 1430 O O . ASP A 1 187 ? 24.938 6.613 -11.078 1 97.38 187 ASP A O 1
ATOM 1434 N N . PRO A 1 188 ? 23.312 6.078 -12.43 1 97 188 PRO A N 1
ATOM 1435 C CA . PRO A 1 188 ? 22.812 5.043 -11.523 1 97 188 PRO A CA 1
ATOM 1436 C C . PRO A 1 188 ? 23.891 4.055 -11.094 1 97 188 PRO A C 1
ATOM 1438 O O . PRO A 1 188 ? 23.812 3.471 -10.016 1 97 188 PRO A O 1
ATOM 1441 N N . ARG A 1 189 ? 24.875 3.867 -11.938 1 95.88 189 ARG A N 1
ATOM 1442 C CA . ARG A 1 189 ? 25.969 2.953 -11.594 1 95.88 189 ARG A CA 1
ATOM 1443 C C . ARG A 1 189 ? 26.719 3.434 -10.352 1 95.88 189 ARG A C 1
ATOM 1445 O O . ARG A 1 189 ? 27.297 2.631 -9.625 1 95.88 189 ARG A O 1
ATOM 1452 N N . SER A 1 190 ? 26.688 4.707 -10.133 1 96.44 190 SER A N 1
ATOM 1453 C CA . SER A 1 190 ? 27.391 5.289 -8.992 1 96.44 190 SER A CA 1
ATOM 1454 C C . SER A 1 190 ? 26.547 5.211 -7.727 1 96.44 190 SER A C 1
ATOM 1456 O O . SER A 1 190 ? 27.031 5.5 -6.633 1 96.44 190 SER A O 1
ATOM 1458 N N . TRP A 1 191 ? 25.297 4.816 -7.855 1 96.62 191 TRP A N 1
ATOM 1459 C CA . TRP A 1 191 ? 24.406 4.719 -6.699 1 96.62 191 TRP A CA 1
ATOM 1460 C C . TRP A 1 191 ? 24.734 3.482 -5.867 1 96.62 191 TRP A C 1
ATOM 1462 O O . TRP A 1 191 ? 25.562 2.658 -6.266 1 96.62 191 TRP A O 1
ATOM 1472 N N . THR A 1 192 ? 24.125 3.395 -4.723 1 96.94 192 THR A N 1
ATOM 1473 C CA . THR A 1 192 ? 24.359 2.291 -3.799 1 96.94 192 THR A CA 1
ATOM 1474 C C . THR A 1 192 ? 23.516 1.075 -4.18 1 96.94 192 THR A C 1
ATOM 1476 O O . THR A 1 192 ? 23.766 -0.028 -3.684 1 96.94 192 THR A O 1
ATOM 1479 N N . LEU A 1 193 ? 22.578 1.238 -5.09 1 98.19 193 LEU A N 1
ATOM 1480 C CA . LEU A 1 193 ? 21.734 0.139 -5.539 1 98.19 193 LEU A CA 1
ATOM 1481 C C . LEU A 1 193 ? 22.562 -0.947 -6.211 1 98.19 193 LEU A C 1
ATOM 1483 O O . LEU A 1 193 ? 23.188 -0.705 -7.25 1 98.19 193 LEU A O 1
ATOM 1487 N N . ASN A 1 194 ? 22.531 -2.195 -5.656 1 98.31 194 ASN A N 1
ATOM 1488 C CA . ASN A 1 194 ? 23.406 -3.213 -6.219 1 98.31 194 ASN A CA 1
ATOM 1489 C C . ASN A 1 194 ? 22.75 -4.582 -6.242 1 98.31 194 ASN A C 1
ATOM 1491 O O . ASN A 1 194 ? 23.328 -5.559 -6.711 1 98.31 194 ASN A O 1
ATOM 1495 N N . LYS A 1 195 ? 21.531 -4.766 -5.801 1 98.31 195 LYS A N 1
ATOM 1496 C CA . LYS A 1 195 ? 20.812 -6.027 -5.867 1 98.31 195 LYS A CA 1
ATOM 1497 C C . LYS A 1 195 ? 19.328 -5.793 -6.172 1 98.31 195 LYS A C 1
ATOM 1499 O O . LYS A 1 195 ? 18.781 -4.734 -5.852 1 98.31 195 LYS A O 1
ATOM 1504 N N . ALA A 1 196 ? 18.703 -6.684 -6.789 1 98.69 196 ALA A N 1
ATOM 1505 C CA . ALA A 1 196 ? 17.281 -6.625 -7.129 1 98.69 196 ALA A CA 1
ATOM 1506 C C . ALA A 1 196 ? 16.656 -8.008 -7.082 1 98.69 196 ALA A C 1
ATOM 1508 O O . ALA A 1 196 ? 17.281 -9.008 -7.441 1 98.69 196 ALA A O 1
ATOM 1509 N N . PHE A 1 197 ? 15.516 -8.078 -6.578 1 98.81 197 PHE A N 1
ATOM 1510 C CA . PHE A 1 197 ? 14.633 -9.234 -6.684 1 98.81 197 PHE A CA 1
ATOM 1511 C C . PHE A 1 197 ? 13.414 -8.906 -7.539 1 98.81 197 PHE A C 1
ATOM 1513 O O . PHE A 1 197 ? 12.648 -7.996 -7.215 1 98.81 197 PHE A O 1
ATOM 1520 N N . VAL A 1 198 ? 13.25 -9.633 -8.594 1 98.25 198 VAL A N 1
ATOM 1521 C CA . VAL A 1 198 ? 12.18 -9.305 -9.523 1 98.25 198 VAL A CA 1
ATOM 1522 C C . VAL A 1 198 ? 11.25 -10.508 -9.688 1 98.25 198 VAL A C 1
ATOM 1524 O O . VAL A 1 198 ? 11.656 -11.648 -9.469 1 98.25 198 VAL A O 1
ATOM 1527 N N . ALA A 1 199 ? 10.008 -10.266 -9.953 1 97 199 ALA A N 1
ATOM 1528 C CA . ALA A 1 199 ? 8.961 -11.266 -10.156 1 97 199 ALA A CA 1
ATOM 1529 C C . ALA A 1 199 ? 7.836 -10.727 -11.023 1 97 199 ALA A C 1
ATOM 1531 O O . ALA A 1 199 ? 7.945 -9.625 -11.578 1 97 199 ALA A O 1
ATOM 1532 N N . ALA A 1 200 ? 6.82 -11.484 -11.258 1 92 200 ALA A N 1
ATOM 1533 C CA . ALA A 1 200 ? 5.551 -11.133 -11.891 1 92 200 ALA A CA 1
ATOM 1534 C C . ALA A 1 200 ? 5.715 -10.984 -13.406 1 92 200 ALA A C 1
ATOM 1536 O O . ALA A 1 200 ? 4.734 -10.789 -14.125 1 92 200 ALA A O 1
ATOM 1537 N N . GLU A 1 201 ? 6.918 -10.992 -13.922 1 89.31 201 GLU A N 1
ATOM 1538 C CA . GLU A 1 201 ? 7.188 -11.086 -15.359 1 89.31 201 GLU A CA 1
ATOM 1539 C C . GLU A 1 201 ? 8.492 -11.836 -15.625 1 89.31 201 GLU A C 1
ATOM 1541 O O . GLU A 1 201 ? 9.359 -11.914 -14.75 1 89.31 201 GLU A O 1
ATOM 1546 N N . PRO A 1 202 ? 8.57 -12.383 -16.844 1 88 202 PRO A N 1
ATOM 1547 C CA . PRO A 1 202 ? 9.812 -13.094 -17.156 1 88 202 PRO A CA 1
ATOM 1548 C C . PRO A 1 202 ? 11.039 -12.188 -17.094 1 88 202 PRO A C 1
ATOM 1550 O O . PRO A 1 202 ? 10.945 -10.992 -17.406 1 88 202 PRO A O 1
ATOM 1553 N N . LEU A 1 203 ? 12.133 -12.766 -16.672 1 94.44 203 LEU A N 1
ATOM 1554 C CA . LEU A 1 203 ? 13.438 -12.109 -16.672 1 94.44 203 LEU A CA 1
ATOM 1555 C C . LEU A 1 203 ? 14.352 -12.727 -17.734 1 94.44 203 LEU A C 1
ATOM 1557 O O . LEU A 1 203 ? 15.031 -13.719 -17.453 1 94.44 203 LEU A O 1
ATOM 1561 N N . PRO A 1 204 ? 14.312 -12.109 -18.938 1 91.06 204 PRO A N 1
ATOM 1562 C CA . PRO A 1 204 ? 15.219 -12.648 -19.953 1 91.06 204 PRO A CA 1
ATOM 1563 C C . PRO A 1 204 ? 16.688 -12.562 -19.547 1 91.06 204 PRO A C 1
ATOM 1565 O O . PRO A 1 204 ? 17.094 -11.586 -18.906 1 91.06 204 PRO A O 1
ATOM 1568 N N . PRO A 1 205 ? 17.453 -13.531 -19.969 1 93.5 205 PRO A N 1
ATOM 1569 C CA . PRO A 1 205 ? 18.891 -13.5 -19.641 1 93.5 205 PRO A CA 1
ATOM 1570 C C . PRO A 1 205 ? 19.578 -12.227 -20.109 1 93.5 205 PRO A C 1
ATOM 1572 O O . PRO A 1 205 ? 20.469 -11.711 -19.422 1 93.5 205 PRO A O 1
ATOM 1575 N N . SER A 1 206 ? 19.156 -11.703 -21.234 1 94.81 206 SER A N 1
ATOM 1576 C CA . SER A 1 206 ? 19.766 -10.484 -21.75 1 94.81 206 SER A CA 1
ATOM 1577 C C . SER A 1 206 ? 19.5 -9.297 -20.828 1 94.81 206 SER A C 1
ATOM 1579 O O . SER A 1 206 ? 20.391 -8.461 -20.625 1 94.81 206 SER A O 1
ATOM 1581 N N . LEU A 1 207 ? 18.344 -9.258 -20.312 1 95.31 207 LEU A N 1
ATOM 1582 C CA . LEU A 1 207 ? 17.984 -8.172 -19.406 1 95.31 207 LEU A CA 1
ATOM 1583 C C . LEU A 1 207 ? 18.75 -8.297 -18.094 1 95.31 207 LEU A C 1
ATOM 1585 O O . LEU A 1 207 ? 19.203 -7.293 -17.547 1 95.31 207 LEU A O 1
ATOM 1589 N N . ARG A 1 208 ? 18.859 -9.469 -17.578 1 97.19 208 ARG A N 1
ATOM 1590 C CA . ARG A 1 208 ? 19.656 -9.703 -16.391 1 97.19 208 ARG A CA 1
ATOM 1591 C C . ARG A 1 208 ? 21.094 -9.234 -16.594 1 97.19 208 ARG A C 1
ATOM 1593 O O . ARG A 1 208 ? 21.656 -8.547 -15.734 1 97.19 208 ARG A O 1
ATOM 1600 N N . ALA A 1 209 ? 21.656 -9.633 -17.734 1 96.75 209 ALA A N 1
ATOM 1601 C CA . ALA A 1 209 ? 23.031 -9.25 -18.062 1 96.75 209 ALA A CA 1
ATOM 1602 C C . ALA A 1 209 ? 23.172 -7.734 -18.141 1 96.75 209 ALA A C 1
ATOM 1604 O O . ALA A 1 209 ? 24.172 -7.168 -17.703 1 96.75 209 ALA A O 1
ATOM 1605 N N . LEU A 1 210 ? 22.188 -7.113 -18.719 1 96.62 210 LEU A N 1
ATOM 1606 C CA . LEU A 1 210 ? 22.188 -5.66 -18.828 1 96.62 210 LEU A CA 1
ATOM 1607 C C . LEU A 1 210 ? 22.312 -5.004 -17.453 1 96.62 210 LEU A C 1
ATOM 1609 O O . LEU A 1 210 ? 23.125 -4.102 -17.266 1 96.62 210 LEU A O 1
ATOM 1613 N N . PHE A 1 211 ? 21.5 -5.434 -16.484 1 98.06 211 PHE A N 1
ATOM 1614 C CA . PHE A 1 211 ? 21.516 -4.863 -15.148 1 98.06 211 PHE A CA 1
ATOM 1615 C C . PHE A 1 211 ? 22.891 -5.035 -14.5 1 98.06 211 PHE A C 1
ATOM 1617 O O . PHE A 1 211 ? 23.406 -4.109 -13.867 1 98.06 211 PHE A O 1
ATOM 1624 N N . GLU A 1 212 ? 23.438 -6.211 -14.688 1 97.12 212 GLU A N 1
ATOM 1625 C CA . GLU A 1 212 ? 24.703 -6.531 -14.031 1 97.12 212 GLU A CA 1
ATOM 1626 C C . GLU A 1 212 ? 25.859 -5.801 -14.695 1 97.12 212 GLU A C 1
ATOM 1628 O O . GLU A 1 212 ? 26.703 -5.203 -14.016 1 97.12 212 GLU A O 1
ATOM 1633 N N . GLU A 1 213 ? 25.953 -5.754 -16 1 97.56 213 GLU A N 1
ATOM 1634 C CA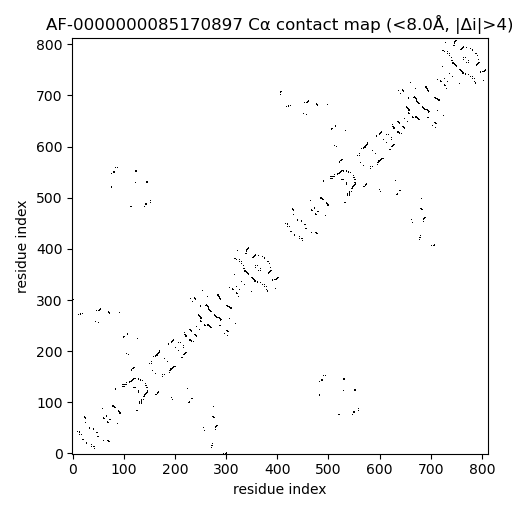 . GLU A 1 213 ? 27.078 -5.191 -16.75 1 97.56 213 GLU A CA 1
ATOM 1635 C C . GLU A 1 213 ? 27.016 -3.668 -16.766 1 97.56 213 GLU A C 1
ATOM 1637 O O . GLU A 1 213 ? 28.047 -3.004 -16.562 1 97.56 213 GLU A O 1
ATOM 1642 N N . GLN A 1 214 ? 25.875 -3.152 -16.969 1 96.88 214 GLN A N 1
ATOM 1643 C CA . GLN A 1 214 ? 25.75 -1.712 -17.172 1 96.88 214 GLN A CA 1
ATOM 1644 C C . GLN A 1 214 ? 25.594 -0.989 -15.836 1 96.88 214 GLN A C 1
ATOM 1646 O O . GLN A 1 214 ? 26.078 0.131 -15.664 1 96.88 214 GLN A O 1
ATOM 1651 N N . TYR A 1 215 ? 24.922 -1.604 -14.891 1 97.56 215 TYR A N 1
ATOM 1652 C CA . TYR A 1 215 ? 24.547 -0.85 -13.695 1 97.56 215 TYR A CA 1
ATOM 1653 C C . TYR A 1 215 ? 25.156 -1.474 -12.445 1 97.56 215 TYR A C 1
ATOM 1655 O O . TYR A 1 215 ? 25.094 -0.889 -11.367 1 97.56 215 TYR A O 1
ATOM 1663 N N . GLY A 1 216 ? 25.719 -2.676 -12.602 1 97.94 216 GLY A N 1
ATOM 1664 C CA . GLY A 1 216 ? 26.297 -3.34 -11.445 1 97.94 216 GLY A CA 1
ATOM 1665 C C . GLY A 1 216 ? 25.266 -3.885 -10.484 1 97.94 216 GLY A C 1
ATOM 1666 O O . GLY A 1 216 ? 25.516 -3.982 -9.281 1 97.94 216 GLY A O 1
ATOM 1667 N N . ILE A 1 217 ? 24.078 -4.195 -10.945 1 98.44 217 ILE A N 1
ATOM 1668 C CA . ILE A 1 217 ? 22.984 -4.691 -10.125 1 98.44 217 ILE A CA 1
ATOM 1669 C C . ILE A 1 217 ? 22.812 -6.195 -10.336 1 98.44 217 ILE A C 1
ATOM 1671 O O . ILE A 1 217 ? 22.516 -6.645 -11.445 1 98.44 217 ILE A O 1
ATOM 1675 N N . LEU A 1 218 ? 23.031 -7.012 -9.297 1 98.19 218 LEU A N 1
ATOM 1676 C CA . LEU A 1 218 ? 22.766 -8.445 -9.336 1 98.19 218 LEU A CA 1
ATOM 1677 C C . LEU A 1 218 ? 21.281 -8.734 -9.203 1 98.19 218 LEU A C 1
ATOM 1679 O O . LEU A 1 218 ? 20.656 -8.328 -8.219 1 98.19 218 LEU A O 1
ATOM 1683 N N . VAL A 1 219 ? 20.703 -9.445 -10.141 1 98.25 219 VAL A N 1
ATOM 1684 C CA . VAL A 1 219 ? 19.25 -9.602 -10.18 1 98.25 219 VAL A CA 1
ATOM 1685 C C . VAL A 1 219 ? 18.875 -11.07 -10 1 98.25 219 VAL A C 1
ATOM 1687 O O . VAL A 1 219 ? 19.406 -11.938 -10.711 1 98.25 219 VAL A O 1
ATOM 1690 N N . TYR A 1 220 ? 18.109 -11.359 -9.031 1 98.38 220 TYR A N 1
ATOM 1691 C CA . TYR A 1 220 ? 17.484 -12.648 -8.789 1 98.38 220 TYR A CA 1
ATOM 1692 C C . TYR A 1 220 ? 15.984 -12.586 -9.062 1 98.38 220 TYR A C 1
ATOM 1694 O O . TYR A 1 220 ? 15.367 -11.531 -8.938 1 98.38 220 TYR A O 1
ATOM 1702 N N . ASP A 1 221 ? 15.398 -13.625 -9.461 1 97.69 221 ASP A N 1
ATOM 1703 C CA . ASP A 1 221 ? 13.953 -13.625 -9.664 1 97.69 221 ASP A CA 1
ATOM 1704 C C . ASP A 1 221 ? 13.289 -14.797 -8.938 1 97.69 221 ASP A C 1
ATOM 1706 O O . ASP A 1 221 ? 13.984 -15.664 -8.391 1 97.69 221 ASP A O 1
ATOM 1710 N N . GLY A 1 222 ? 12.055 -14.742 -8.852 1 97.81 222 GLY A N 1
ATOM 1711 C CA . GLY A 1 222 ? 11.234 -15.758 -8.211 1 97.81 222 GLY A CA 1
ATOM 1712 C C . GLY A 1 222 ? 9.852 -15.875 -8.82 1 97.81 222 GLY A C 1
ATOM 1713 O O . GLY A 1 222 ? 9.516 -15.156 -9.766 1 97.81 222 GLY A O 1
ATOM 1714 N N . TYR A 1 223 ? 9.148 -16.859 -8.25 1 97.94 223 TYR A N 1
ATOM 1715 C CA . TYR A 1 223 ? 7.852 -17.25 -8.797 1 97.94 223 TYR A CA 1
ATOM 1716 C C . TYR A 1 223 ? 6.836 -17.469 -7.68 1 97.94 223 TYR A C 1
ATOM 1718 O O . TYR A 1 223 ? 7.16 -18.062 -6.648 1 97.94 223 TYR A O 1
ATOM 1726 N N . GLY A 1 224 ? 5.688 -16.875 -7.898 1 97.44 224 GLY A N 1
ATOM 1727 C CA . GLY A 1 224 ? 4.578 -17.031 -6.973 1 97.44 224 GLY A CA 1
ATOM 1728 C C . GLY A 1 224 ? 3.297 -16.391 -7.469 1 97.44 224 GLY A C 1
ATOM 1729 O O . GLY A 1 224 ? 3.232 -15.914 -8.602 1 97.44 224 GLY A O 1
ATOM 1730 N N . ALA A 1 225 ? 2.281 -16.484 -6.672 1 95.62 225 ALA A N 1
ATOM 1731 C CA . ALA A 1 225 ? 0.98 -15.898 -6.984 1 95.62 225 ALA A CA 1
ATOM 1732 C C . ALA A 1 225 ? 0.344 -15.281 -5.746 1 95.62 225 ALA A C 1
ATOM 1734 O O . ALA A 1 225 ? 0.746 -15.578 -4.617 1 95.62 225 ALA A O 1
ATOM 1735 N N . ALA A 1 226 ? -0.591 -14.391 -5.973 1 95.19 226 ALA A N 1
ATOM 1736 C CA . ALA A 1 226 ? -1.277 -13.711 -4.879 1 95.19 226 ALA A CA 1
ATOM 1737 C C . ALA A 1 226 ? -1.929 -14.719 -3.932 1 95.19 226 ALA A C 1
ATOM 1739 O O . ALA A 1 226 ? -1.872 -14.555 -2.711 1 95.19 226 ALA A O 1
ATOM 1740 N N . GLU A 1 227 ? -2.477 -15.805 -4.445 1 95.12 227 GLU A N 1
ATOM 1741 C CA . GLU A 1 227 ? -3.217 -16.797 -3.666 1 95.12 227 GLU A CA 1
ATOM 1742 C C . GLU A 1 227 ? -2.277 -17.641 -2.811 1 95.12 227 GLU A C 1
ATOM 1744 O O . GLU A 1 227 ? -2.656 -18.094 -1.729 1 95.12 227 GLU A O 1
ATOM 1749 N N . THR A 1 228 ? -1.043 -17.734 -3.322 1 97.06 228 THR A N 1
ATOM 1750 C CA . THR A 1 228 ? -0.243 -18.812 -2.744 1 97.06 228 THR A CA 1
ATOM 1751 C C . THR A 1 228 ? 1.014 -18.25 -2.082 1 97.06 228 THR A C 1
ATOM 1753 O O . THR A 1 228 ? 1.58 -18.875 -1.186 1 97.06 228 THR A O 1
ATOM 1756 N N . GLY A 1 229 ? 1.487 -17.078 -2.549 1 97.69 229 GLY A N 1
ATOM 1757 C CA . GLY A 1 229 ? 2.795 -16.609 -2.117 1 97.69 229 GLY A CA 1
ATOM 1758 C C . GLY A 1 229 ? 3.939 -17.266 -2.873 1 97.69 229 GLY A C 1
ATOM 1759 O O . GLY A 1 229 ? 3.811 -17.578 -4.059 1 97.69 229 GLY A O 1
ATOM 1760 N N . ASN A 1 230 ? 5.031 -17.406 -2.268 1 98.62 230 ASN A N 1
ATOM 1761 C CA . ASN A 1 230 ? 6.27 -17.875 -2.879 1 98.62 230 ASN A CA 1
ATOM 1762 C C . ASN A 1 230 ? 6.164 -19.344 -3.289 1 98.62 230 ASN A C 1
ATOM 1764 O O . ASN A 1 230 ? 5.805 -20.203 -2.475 1 98.62 230 ASN A O 1
ATOM 1768 N N . LEU A 1 231 ? 6.516 -19.641 -4.539 1 98.75 231 LEU A N 1
ATOM 1769 C CA . LEU A 1 231 ? 6.48 -21 -5.055 1 98.75 231 LEU A CA 1
ATOM 1770 C C . LEU A 1 231 ? 7.844 -21.422 -5.598 1 98.75 231 LEU A C 1
ATOM 1772 O O . LEU A 1 231 ? 8.031 -22.562 -6.004 1 98.75 231 LEU A O 1
ATOM 1776 N N . GLY A 1 232 ? 8.766 -20.484 -5.605 1 98.56 232 GLY A N 1
ATOM 1777 C CA . GLY A 1 232 ? 10.117 -20.781 -6.059 1 98.56 232 GLY A CA 1
ATOM 1778 C C . GLY A 1 232 ? 10.961 -19.531 -6.246 1 98.56 232 GLY A C 1
ATOM 1779 O O . GLY A 1 232 ? 10.43 -18.453 -6.488 1 98.56 232 GLY A O 1
ATOM 1780 N N . TYR A 1 233 ? 12.25 -19.688 -6.176 1 98.44 233 TYR A N 1
ATOM 1781 C CA . TYR A 1 233 ? 13.148 -18.547 -6.309 1 98.44 233 TYR A CA 1
ATOM 1782 C C . TYR A 1 233 ? 14.555 -19 -6.703 1 98.44 233 TYR A C 1
ATOM 1784 O O . TYR A 1 233 ? 14.898 -20.172 -6.555 1 98.44 233 TYR A O 1
ATOM 1792 N N . ASN A 1 234 ? 15.32 -18.125 -7.199 1 97.75 234 ASN A N 1
ATOM 1793 C CA . ASN A 1 234 ? 16.703 -18.375 -7.59 1 97.75 234 ASN A CA 1
ATOM 1794 C C . ASN A 1 234 ? 17.594 -18.641 -6.375 1 97.75 234 ASN A C 1
ATOM 1796 O O . ASN A 1 234 ? 17.453 -17.984 -5.34 1 97.75 234 ASN A O 1
ATOM 1800 N N . GLY A 1 235 ? 18.469 -19.609 -6.508 1 95.81 235 GLY A N 1
ATOM 1801 C CA . GLY A 1 235 ? 19.672 -19.672 -5.688 1 95.81 235 GLY A CA 1
ATOM 1802 C C . GLY A 1 235 ? 20.859 -18.953 -6.305 1 95.81 235 GLY A C 1
ATOM 1803 O O . GLY A 1 235 ? 20.703 -18.234 -7.297 1 95.81 235 GLY A O 1
ATOM 1804 N N . PRO A 1 236 ? 21.984 -19.125 -5.688 1 94.44 236 PRO A N 1
ATOM 1805 C CA . PRO A 1 236 ? 23.172 -18.422 -6.172 1 94.44 236 PRO A CA 1
ATOM 1806 C C . PRO A 1 236 ? 23.484 -18.734 -7.633 1 94.44 236 PRO A C 1
ATOM 1808 O O . PRO A 1 236 ? 24.094 -17.906 -8.32 1 94.44 236 PRO A O 1
ATOM 1811 N N . GLU A 1 237 ? 23.094 -19.922 -8.148 1 92.69 237 GLU A N 1
ATOM 1812 C CA . GLU A 1 237 ? 23.375 -20.344 -9.523 1 92.69 237 GLU A CA 1
ATOM 1813 C C . GLU A 1 237 ? 22.453 -19.625 -10.516 1 92.69 237 GLU A C 1
ATOM 1815 O O . GLU A 1 237 ? 22.734 -19.609 -11.719 1 92.69 237 GLU A O 1
ATOM 1820 N N . ARG A 1 238 ? 21.359 -19.031 -10.062 1 93.69 238 ARG A N 1
ATOM 1821 C CA . ARG A 1 238 ? 20.391 -18.266 -10.844 1 93.69 238 ARG A CA 1
ATOM 1822 C C . ARG A 1 238 ? 19.906 -19.062 -12.055 1 93.69 238 ARG A C 1
ATOM 1824 O O . ARG A 1 238 ? 19.844 -18.547 -13.164 1 93.69 238 ARG A O 1
ATOM 1831 N N . GLN A 1 239 ? 19.703 -20.359 -11.852 1 92.19 239 GLN A N 1
ATOM 1832 C CA . GLN A 1 239 ? 19.141 -21.297 -12.82 1 92.19 239 GLN A CA 1
ATOM 1833 C C . GLN A 1 239 ? 17.953 -22.047 -12.234 1 92.19 239 GLN A C 1
ATOM 1835 O O . GLN A 1 239 ? 18.125 -22.828 -11.297 1 92.19 239 GLN A O 1
ATOM 1840 N N . GLY A 1 240 ? 16.797 -21.781 -12.875 1 95.38 240 GLY A N 1
ATOM 1841 C CA . GLY A 1 240 ? 15.586 -22.375 -12.336 1 95.38 240 GLY A CA 1
ATOM 1842 C C . GLY A 1 240 ? 15.172 -21.781 -11 1 95.38 240 GLY A C 1
ATOM 1843 O O . GLY A 1 240 ? 15.797 -20.844 -10.508 1 95.38 240 GLY A O 1
ATOM 1844 N N . TRP A 1 241 ? 14.133 -22.312 -10.43 1 97.81 241 TRP A N 1
ATOM 1845 C CA . TRP A 1 241 ? 13.609 -21.828 -9.156 1 97.81 241 TRP A CA 1
ATOM 1846 C C . TRP A 1 241 ? 13.562 -22.969 -8.133 1 97.81 241 TRP A C 1
ATOM 1848 O O . TRP A 1 241 ? 12.875 -23.969 -8.344 1 97.81 241 TRP A O 1
ATOM 1858 N N . HIS A 1 242 ? 14.234 -22.797 -7.055 1 97.88 242 HIS A N 1
ATOM 1859 C CA . HIS A 1 242 ? 14.18 -23.781 -5.969 1 97.88 242 HIS A CA 1
ATOM 1860 C C . HIS A 1 242 ? 12.789 -23.828 -5.344 1 97.88 242 HIS A C 1
ATOM 1862 O O . HIS A 1 242 ? 12.219 -22.797 -5.012 1 97.88 242 HIS A O 1
ATOM 1868 N N . LEU A 1 243 ? 12.297 -25.031 -5.195 1 98.25 243 LEU A N 1
ATOM 1869 C CA . LEU A 1 243 ? 11.016 -25.203 -4.531 1 98.25 243 LEU A CA 1
ATOM 1870 C C . LEU A 1 243 ? 11.117 -24.844 -3.049 1 98.25 243 LEU A C 1
ATOM 1872 O O . LEU A 1 243 ? 12.109 -25.172 -2.398 1 98.25 243 LEU A O 1
ATOM 1876 N N . PRO A 1 244 ? 10.07 -24.156 -2.564 1 98 244 PRO A N 1
ATOM 1877 C CA . PRO A 1 244 ? 10.062 -23.922 -1.117 1 98 244 PRO A CA 1
ATOM 1878 C C . PRO A 1 244 ? 9.797 -25.203 -0.322 1 98 244 PRO A C 1
ATOM 1880 O O . PRO A 1 244 ? 9.211 -26.156 -0.848 1 98 244 PRO A O 1
ATOM 1883 N N . ASP A 1 245 ? 10.195 -25.234 0.923 1 96.19 245 ASP A N 1
ATOM 1884 C CA . ASP A 1 245 ? 9.977 -26.406 1.756 1 96.19 245 ASP A CA 1
ATOM 1885 C C . ASP A 1 245 ? 8.758 -26.234 2.656 1 96.19 245 ASP A C 1
ATOM 1887 O O . ASP A 1 245 ? 8.461 -27.094 3.484 1 96.19 245 ASP A O 1
ATOM 1891 N N . ASP A 1 246 ? 8.047 -25.109 2.498 1 97.25 246 ASP A N 1
ATOM 1892 C CA . ASP A 1 246 ? 6.895 -24.859 3.365 1 97.25 246 ASP A CA 1
ATOM 1893 C C . ASP A 1 246 ? 5.613 -24.734 2.549 1 97.25 246 ASP A C 1
ATOM 1895 O O . ASP A 1 246 ? 4.586 -24.281 3.066 1 97.25 246 ASP A O 1
ATOM 1899 N N . ALA A 1 247 ? 5.613 -25.016 1.316 1 98.62 247 ALA A N 1
ATOM 1900 C CA . ALA A 1 247 ? 4.484 -25.203 0.409 1 98.62 247 ALA A CA 1
ATOM 1901 C C . ALA A 1 247 ? 4.73 -26.375 -0.535 1 98.62 247 ALA A C 1
ATOM 1903 O O . ALA A 1 247 ? 5.836 -26.547 -1.051 1 98.62 247 ALA A O 1
ATOM 1904 N N . LEU A 1 248 ? 3.75 -27.156 -0.708 1 98.81 248 LEU A N 1
ATOM 1905 C CA . LEU A 1 248 ? 3.889 -28.297 -1.621 1 98.81 248 LEU A CA 1
ATOM 1906 C C . LEU A 1 248 ? 3.562 -27.875 -3.051 1 98.81 248 LEU A C 1
ATOM 1908 O O . LEU A 1 248 ? 2.408 -27.578 -3.365 1 98.81 248 LEU A O 1
ATOM 1912 N N . VAL A 1 249 ? 4.586 -27.828 -3.881 1 98.81 249 VAL A N 1
ATOM 1913 C CA . VAL A 1 249 ? 4.441 -27.5 -5.297 1 98.81 249 VAL A CA 1
ATOM 1914 C C . VAL A 1 249 ? 4.652 -28.75 -6.141 1 98.81 249 VAL A C 1
ATOM 1916 O O . VAL A 1 249 ? 5.703 -29.391 -6.066 1 98.81 249 VAL A O 1
ATOM 1919 N N . GLN A 1 250 ? 3.693 -29.094 -6.938 1 98.62 250 GLN A N 1
ATOM 1920 C CA . GLN A 1 250 ? 3.773 -30.25 -7.836 1 98.62 250 GLN A CA 1
ATOM 1921 C C . GLN A 1 250 ? 3.477 -29.844 -9.281 1 98.62 250 GLN A C 1
ATOM 1923 O O . GLN A 1 250 ? 2.693 -28.922 -9.516 1 98.62 250 GLN A O 1
ATOM 1928 N N . ILE A 1 251 ? 4.156 -30.469 -10.156 1 98.12 251 ILE A N 1
ATOM 1929 C CA . ILE A 1 251 ? 3.807 -30.375 -11.57 1 98.12 251 ILE A CA 1
ATOM 1930 C C . ILE A 1 251 ? 2.869 -31.516 -11.945 1 98.12 251 ILE A C 1
ATOM 1932 O O . ILE A 1 251 ? 3.213 -32.688 -11.781 1 98.12 251 ILE A O 1
ATOM 1936 N N . CYS A 1 252 ? 1.704 -31.125 -12.508 1 97.62 252 CYS A N 1
ATOM 1937 C CA . CYS A 1 252 ? 0.692 -32.156 -12.727 1 97.62 252 CYS A CA 1
ATOM 1938 C C . CYS A 1 252 ? 0.232 -32.156 -14.18 1 97.62 252 CYS A C 1
ATOM 1940 O O . CYS A 1 252 ? 0.218 -31.125 -14.836 1 97.62 252 CYS A O 1
ATOM 1942 N N . ASP A 1 253 ? -0.157 -33.344 -14.539 1 95 253 ASP A N 1
ATOM 1943 C CA . ASP A 1 253 ? -0.734 -33.531 -15.867 1 95 253 ASP A CA 1
ATOM 1944 C C . ASP A 1 253 ? -2.043 -32.75 -16 1 95 253 ASP A C 1
ATOM 1946 O O . ASP A 1 253 ? -2.881 -32.781 -15.102 1 95 253 ASP A O 1
ATOM 1950 N N . LEU A 1 254 ? -2.244 -32.094 -17.125 1 91.69 254 LEU A N 1
ATOM 1951 C CA . LEU A 1 254 ? -3.381 -31.219 -17.328 1 91.69 254 LEU A CA 1
ATOM 1952 C C . LEU A 1 254 ? -4.691 -32 -17.328 1 91.69 254 LEU A C 1
ATOM 1954 O O . LEU A 1 254 ? -5.738 -31.469 -16.953 1 91.69 254 LEU A O 1
ATOM 1958 N N . ASN A 1 255 ? -4.645 -33.188 -17.812 1 90.94 255 ASN A N 1
ATOM 1959 C CA . ASN A 1 255 ? -5.871 -33.969 -18 1 90.94 255 ASN A CA 1
ATOM 1960 C C . ASN A 1 255 ? -6.141 -34.906 -16.844 1 90.94 255 ASN A C 1
ATOM 1962 O O . ASN A 1 255 ? -7.289 -35.062 -16.406 1 90.94 255 ASN A O 1
ATOM 1966 N N . THR A 1 256 ? -5.113 -35.5 -16.312 1 91.81 256 THR A N 1
ATOM 1967 C CA . THR A 1 256 ? -5.32 -36.531 -15.289 1 91.81 256 THR A CA 1
ATOM 1968 C C . THR A 1 256 ? -5.129 -35.938 -13.891 1 91.81 256 THR A C 1
ATOM 1970 O O . THR A 1 256 ? -5.582 -36.5 -12.898 1 91.81 256 THR A O 1
ATOM 1973 N N . GLY A 1 257 ? -4.344 -34.875 -13.836 1 94.62 257 GLY A N 1
ATOM 1974 C CA . GLY A 1 257 ? -4.047 -34.25 -12.547 1 94.62 257 GLY A CA 1
ATOM 1975 C C . GLY A 1 257 ? -2.953 -35 -11.789 1 94.62 257 GLY A C 1
ATOM 1976 O O . GLY A 1 257 ? -2.598 -34.594 -10.672 1 94.62 257 GLY A O 1
ATOM 1977 N N . ALA A 1 258 ? -2.414 -36.031 -12.32 1 96 258 ALA A N 1
ATOM 1978 C CA . ALA A 1 258 ? -1.366 -36.812 -11.664 1 96 258 ALA A CA 1
ATOM 1979 C C . ALA A 1 258 ? -0.029 -36.062 -11.711 1 96 258 ALA A C 1
ATOM 1981 O O . ALA A 1 258 ? 0.296 -35.438 -12.711 1 96 258 ALA A O 1
ATOM 1982 N N . PRO A 1 259 ? 0.739 -36.188 -10.609 1 97.19 259 PRO A N 1
ATOM 1983 C CA . PRO A 1 259 ? 2.074 -35.562 -10.633 1 97.19 259 PRO A CA 1
ATOM 1984 C C . PRO A 1 259 ? 2.955 -36.156 -11.742 1 97.19 259 PRO A C 1
ATOM 1986 O O . PRO A 1 259 ? 2.898 -37.344 -12.016 1 97.19 259 PRO A O 1
ATOM 1989 N N . LEU A 1 260 ? 3.762 -35.312 -12.32 1 96.19 260 LEU A N 1
ATOM 1990 C CA . LEU A 1 260 ? 4.645 -35.688 -13.422 1 96.19 260 LEU A CA 1
ATOM 1991 C C . LEU A 1 260 ? 6.09 -35.781 -12.953 1 96.19 260 LEU A C 1
ATOM 1993 O O . LEU A 1 260 ? 6.492 -35.094 -12.016 1 96.19 260 LEU A O 1
ATOM 1997 N N . PRO A 1 261 ? 6.855 -36.656 -13.523 1 93.69 261 PRO A N 1
ATOM 1998 C CA . PRO A 1 261 ? 8.289 -36.719 -13.219 1 93.69 261 PRO A CA 1
ATOM 1999 C C . PRO A 1 261 ? 9.055 -35.5 -13.75 1 93.69 261 PRO A C 1
ATOM 2001 O O . PRO A 1 261 ? 8.516 -34.719 -14.523 1 93.69 261 PRO A O 1
ATOM 2004 N N . PRO A 1 262 ? 10.344 -35.375 -13.336 1 95.31 262 PRO A N 1
ATOM 2005 C CA . PRO A 1 262 ? 11.164 -34.281 -13.844 1 95.31 262 PRO A CA 1
ATOM 2006 C C . PRO A 1 262 ? 11.242 -34.281 -15.367 1 95.31 262 PRO A C 1
ATOM 2008 O O . PRO A 1 262 ? 11.273 -35.312 -16 1 95.31 262 PRO A O 1
ATOM 2011 N N . GLY A 1 263 ? 11.219 -33.062 -15.883 1 93.12 263 GLY A N 1
ATOM 2012 C CA . GLY A 1 263 ? 11.391 -32.906 -17.312 1 93.12 263 GLY A CA 1
ATOM 2013 C C . GLY A 1 263 ? 10.078 -32.781 -18.062 1 93.12 263 GLY A C 1
ATOM 2014 O O . GLY A 1 263 ? 10.047 -32.312 -19.203 1 93.12 263 GLY A O 1
ATOM 2015 N N . GLN A 1 264 ? 9.016 -33.188 -17.531 1 93.38 264 GLN A N 1
ATOM 2016 C CA . GLN A 1 264 ? 7.727 -33.125 -18.203 1 93.38 264 GLN A CA 1
ATOM 2017 C C . GLN A 1 264 ? 6.953 -31.859 -17.828 1 93.38 264 GLN A C 1
ATOM 2019 O O . GLN A 1 264 ? 6.844 -31.531 -16.641 1 93.38 264 GLN A O 1
ATOM 2024 N N . THR A 1 265 ? 6.441 -31.188 -18.844 1 94.56 265 THR A N 1
ATOM 2025 C CA . THR A 1 265 ? 5.703 -29.953 -18.641 1 94.56 265 THR A CA 1
ATOM 2026 C C . THR A 1 265 ? 4.289 -30.234 -18.156 1 94.56 265 THR A C 1
ATOM 2028 O O . THR A 1 265 ? 3.621 -31.141 -18.656 1 94.56 265 THR A O 1
ATOM 2031 N N . GLY A 1 266 ? 3.832 -29.484 -17.188 1 96.56 266 GLY A N 1
ATOM 2032 C CA . GLY A 1 266 ? 2.479 -29.594 -16.672 1 96.56 266 GLY A CA 1
ATOM 2033 C C . GLY A 1 266 ? 2.033 -28.391 -15.875 1 96.56 266 GLY A C 1
ATOM 2034 O O . GLY A 1 266 ? 2.715 -27.359 -15.859 1 96.56 266 GLY A O 1
ATOM 2035 N N . ASP A 1 267 ? 0.859 -28.547 -15.234 1 96.75 267 ASP A N 1
ATOM 2036 C CA . ASP A 1 267 ? 0.297 -27.484 -14.398 1 96.75 267 ASP A CA 1
ATOM 2037 C C . ASP A 1 267 ? 1.076 -27.359 -13.086 1 96.75 267 ASP A C 1
ATOM 2039 O O . ASP A 1 267 ? 1.443 -28.359 -12.477 1 96.75 267 ASP A O 1
ATOM 2043 N N . VAL A 1 268 ? 1.271 -26.094 -12.719 1 98.19 268 VAL A N 1
ATOM 2044 C CA . VAL A 1 268 ? 1.778 -25.875 -11.367 1 98.19 268 VAL A CA 1
ATOM 2045 C C . VAL A 1 268 ? 0.634 -25.969 -10.359 1 98.19 268 VAL A C 1
ATOM 2047 O O . VAL A 1 268 ? -0.274 -25.141 -10.359 1 98.19 268 VAL A O 1
ATOM 2050 N N . VAL A 1 269 ? 0.668 -26.953 -9.516 1 98.62 269 VAL A N 1
ATOM 2051 C CA . VAL A 1 269 ? -0.389 -27.234 -8.547 1 98.62 269 VAL A CA 1
ATOM 2052 C C . VAL A 1 269 ? 0.167 -27.109 -7.129 1 98.62 269 VAL A C 1
ATOM 2054 O O . VAL A 1 269 ? 1.218 -27.688 -6.82 1 98.62 269 VAL A O 1
ATOM 2057 N N . VAL A 1 270 ? -0.569 -26.422 -6.246 1 98.75 270 VAL A N 1
ATOM 2058 C CA . VAL A 1 270 ? -0.013 -26.047 -4.949 1 98.75 270 VAL A CA 1
ATOM 2059 C C . VAL A 1 270 ? -0.947 -26.516 -3.832 1 98.75 270 VAL A C 1
ATOM 2061 O O . VAL A 1 270 ? -2.17 -26.406 -3.955 1 98.75 270 VAL A O 1
ATOM 2064 N N . THR A 1 271 ? -0.405 -27.094 -2.844 1 98.88 271 THR A N 1
ATOM 2065 C CA . THR A 1 271 ? -1.056 -27.312 -1.558 1 98.88 271 THR A CA 1
ATOM 2066 C C . THR A 1 271 ? -0.364 -26.516 -0.456 1 98.88 271 THR A C 1
ATOM 2068 O O . THR A 1 271 ? 0.844 -26.656 -0.25 1 98.88 271 THR A O 1
ATOM 2071 N N . LEU A 1 272 ? -1.155 -25.656 0.198 1 98.62 272 LEU A N 1
ATOM 2072 C CA . LEU A 1 272 ? -0.625 -24.875 1.312 1 98.62 272 LEU A CA 1
ATOM 2073 C C . LEU A 1 272 ? -0.963 -25.547 2.645 1 98.62 272 LEU A C 1
ATOM 2075 O O . LEU A 1 272 ? -1.849 -26.391 2.715 1 98.62 272 LEU A O 1
ATOM 2079 N N . PHE A 1 273 ? -0.224 -25.109 3.697 1 98.31 273 PHE A N 1
ATOM 2080 C CA . PHE A 1 273 ? -0.394 -25.766 4.988 1 98.31 273 PHE A CA 1
ATOM 2081 C C . PHE A 1 273 ? -0.854 -24.766 6.047 1 98.31 273 PHE A C 1
ATOM 2083 O O . PHE A 1 273 ? -0.764 -25.047 7.246 1 98.31 273 PHE A O 1
ATOM 2090 N N . ARG A 1 274 ? -1.265 -23.656 5.641 1 95.81 274 ARG A N 1
ATOM 2091 C CA . ARG A 1 274 ? -1.838 -22.703 6.598 1 95.81 274 ARG A CA 1
ATOM 2092 C C . ARG A 1 274 ? -3.24 -23.141 7.016 1 95.81 274 ARG A C 1
ATOM 2094 O O . ARG A 1 274 ? -3.99 -23.688 6.211 1 95.81 274 ARG A O 1
ATOM 2101 N N . ARG A 1 275 ? -3.668 -22.797 8.203 1 97 275 ARG A N 1
ATOM 2102 C CA . ARG A 1 275 ? -4.891 -23.344 8.781 1 97 275 ARG A CA 1
ATOM 2103 C C . ARG A 1 275 ? -6.02 -22.312 8.742 1 97 275 ARG A C 1
ATOM 2105 O O . ARG A 1 275 ? -7.184 -22.656 8.969 1 97 275 ARG A O 1
ATOM 2112 N N . ASP A 1 276 ? -5.73 -21.031 8.422 1 97.75 276 ASP A N 1
ATOM 2113 C CA . ASP A 1 276 ? -6.762 -20 8.398 1 97.75 276 ASP A CA 1
ATOM 2114 C C . ASP A 1 276 ? -7.52 -20.016 7.07 1 97.75 276 ASP A C 1
ATOM 2116 O O . ASP A 1 276 ? -8.648 -19.531 6.988 1 97.75 276 ASP A O 1
ATOM 2120 N N . TYR A 1 277 ? -6.984 -20.5 6.035 1 98 277 TYR A N 1
ATOM 2121 C CA . TYR A 1 277 ? -7.484 -20.547 4.664 1 98 277 TYR A CA 1
ATOM 2122 C C . TYR A 1 277 ? -7.02 -21.812 3.955 1 98 277 TYR A C 1
ATOM 2124 O O . TYR A 1 277 ? -5.824 -21.984 3.691 1 98 277 TYR A O 1
ATOM 2132 N N . ILE A 1 278 ? -7.938 -22.688 3.582 1 98.38 278 ILE A N 1
ATOM 2133 C CA . ILE A 1 278 ? -7.574 -24.031 3.148 1 98.38 278 ILE A CA 1
ATOM 2134 C C . ILE A 1 278 ? -7.465 -24.078 1.625 1 98.38 278 ILE A C 1
ATOM 2136 O O . ILE A 1 278 ? -8.477 -24.031 0.922 1 98.38 278 ILE A O 1
ATOM 2140 N N . LEU A 1 279 ? -6.316 -24.125 1.112 1 98.25 279 LEU A N 1
ATOM 2141 C CA . LEU A 1 279 ? -6.02 -24.234 -0.312 1 98.25 279 LEU A CA 1
ATOM 2142 C C . LEU A 1 279 ? -5.219 -25.484 -0.61 1 98.25 279 LEU A C 1
ATOM 2144 O O . LEU A 1 279 ? -3.994 -25.5 -0.458 1 98.25 279 LEU A O 1
ATOM 2148 N N . VAL A 1 280 ? -5.895 -26.5 -1.103 1 98.69 280 VAL A N 1
ATOM 2149 C CA . VAL A 1 280 ? -5.301 -27.797 -1.378 1 98.69 280 VAL A CA 1
ATOM 2150 C C . VAL A 1 280 ? -5.453 -28.141 -2.859 1 98.69 280 VAL A C 1
ATOM 2152 O O . VAL A 1 280 ? -6.559 -28.078 -3.404 1 98.69 280 VAL A O 1
ATOM 2155 N N . ARG A 1 281 ? -4.293 -28.453 -3.533 1 98.56 281 ARG A N 1
ATOM 2156 C CA . ARG A 1 281 ? -4.207 -28.781 -4.949 1 98.56 281 ARG A CA 1
ATOM 2157 C C . ARG A 1 281 ? -4.777 -27.672 -5.816 1 98.56 281 ARG A C 1
ATOM 2159 O O . ARG A 1 281 ? -5.602 -27.922 -6.695 1 98.56 281 ARG A O 1
ATOM 2166 N N . PHE A 1 282 ? -4.348 -26.562 -5.527 1 98.38 282 PHE A N 1
ATOM 2167 C CA . PHE A 1 282 ? -4.738 -25.375 -6.293 1 98.38 282 PHE A CA 1
ATOM 2168 C C . PHE A 1 282 ? -3.828 -25.188 -7.496 1 98.38 282 PHE A C 1
ATOM 2170 O O . PHE A 1 282 ? -2.607 -25.109 -7.352 1 98.38 282 PHE A O 1
ATOM 2177 N N . ALA A 1 283 ? -4.441 -25.141 -8.711 1 97.38 283 ALA A N 1
ATOM 2178 C CA . ALA A 1 283 ? -3.678 -24.812 -9.914 1 97.38 283 ALA A CA 1
ATOM 2179 C C . ALA A 1 283 ? -3.549 -23.297 -10.078 1 97.38 283 ALA A C 1
ATOM 2181 O O . ALA A 1 283 ? -4.555 -22.578 -10.18 1 97.38 283 ALA A O 1
ATOM 2182 N N . VAL A 1 284 ? -2.32 -22.859 -10.195 1 95.56 284 VAL A N 1
ATOM 2183 C CA . VAL A 1 284 ? -2.07 -21.422 -10.25 1 95.56 284 VAL A CA 1
ATOM 2184 C C . VAL A 1 284 ? -2.354 -20.906 -11.656 1 95.56 284 VAL A C 1
ATOM 2186 O O . VAL A 1 284 ? -2.459 -19.688 -11.867 1 95.56 284 VAL A O 1
ATOM 2189 N N . GLY A 1 285 ? -2.482 -21.766 -12.625 1 93.75 285 GLY A N 1
ATOM 2190 C CA . GLY A 1 285 ? -2.811 -21.375 -13.984 1 93.75 285 GLY A CA 1
ATOM 2191 C C . GLY A 1 285 ? -1.589 -21.203 -14.867 1 93.75 285 GLY A C 1
ATOM 2192 O O . GLY A 1 285 ? -1.661 -20.578 -15.922 1 93.75 285 GLY A O 1
ATOM 2193 N N . ASP A 1 286 ? -0.467 -21.75 -14.461 1 94.5 286 ASP A N 1
ATOM 2194 C CA . ASP A 1 286 ? 0.795 -21.672 -15.188 1 94.5 286 ASP A CA 1
ATOM 2195 C C . ASP A 1 286 ? 1.365 -23.062 -15.469 1 94.5 286 ASP A C 1
ATOM 2197 O O . ASP A 1 286 ? 1.066 -24.016 -14.75 1 94.5 286 ASP A O 1
ATOM 2201 N N . LEU A 1 287 ? 2.176 -23.094 -16.5 1 95.44 287 LEU A N 1
ATOM 2202 C CA . LEU A 1 287 ? 2.896 -24.312 -16.828 1 95.44 287 LEU A CA 1
ATOM 2203 C C . LEU A 1 287 ? 4.367 -24.203 -16.453 1 95.44 287 LEU A C 1
ATOM 2205 O O . LEU A 1 287 ? 4.969 -23.141 -16.578 1 95.44 287 LEU A O 1
ATOM 2209 N N . SER A 1 288 ? 4.883 -25.25 -15.977 1 96.69 288 SER A N 1
ATOM 2210 C CA . SER A 1 288 ? 6.305 -25.406 -15.695 1 96.69 288 SER A CA 1
ATOM 2211 C C . SER A 1 288 ? 6.711 -26.875 -15.734 1 96.69 288 SER A C 1
ATOM 2213 O O . SER A 1 288 ? 6.012 -27.719 -16.312 1 96.69 288 SER A O 1
ATOM 2215 N N . ALA A 1 289 ? 7.934 -27.203 -15.344 1 96.62 289 ALA A N 1
ATOM 2216 C CA . ALA A 1 289 ? 8.461 -28.562 -15.195 1 96.62 289 ALA A CA 1
ATOM 2217 C C . ALA A 1 289 ? 9.531 -28.609 -14.102 1 96.62 289 ALA A C 1
ATOM 2219 O O . ALA A 1 289 ? 10.203 -27.609 -13.836 1 96.62 289 ALA A O 1
ATOM 2220 N N . LEU A 1 290 ? 9.594 -29.766 -13.469 1 97.5 290 LEU A N 1
ATOM 2221 C CA . LEU A 1 290 ? 10.719 -30 -12.562 1 97.5 290 LEU A CA 1
ATOM 2222 C C . LEU A 1 290 ? 12.008 -30.203 -13.352 1 97.5 290 LEU A C 1
ATOM 2224 O O . LEU A 1 290 ? 12.016 -30.906 -14.367 1 97.5 290 LEU A O 1
ATOM 2228 N N . MET A 1 291 ? 12.969 -29.594 -12.859 1 95.44 291 MET A N 1
ATOM 2229 C CA . MET A 1 291 ? 14.281 -29.828 -13.461 1 95.44 291 MET A CA 1
ATOM 2230 C C . MET A 1 291 ? 14.773 -31.234 -13.125 1 95.44 291 MET A C 1
ATOM 2232 O O . MET A 1 291 ? 14.555 -31.734 -12.016 1 95.44 291 MET A O 1
ATOM 2236 N N . GLU A 1 292 ? 15.492 -31.797 -14.094 1 91.94 292 GLU A N 1
ATOM 2237 C CA . GLU A 1 292 ? 16.172 -33.062 -13.82 1 91.94 292 GLU A CA 1
ATOM 2238 C C . GLU A 1 292 ? 17.281 -32.875 -12.781 1 91.94 292 GLU A C 1
ATOM 2240 O O . GLU A 1 292 ? 17.922 -31.812 -12.742 1 91.94 292 GLU A O 1
ATOM 2245 N N . PRO A 1 293 ? 17.406 -33.938 -11.945 1 85.19 293 PRO A N 1
ATOM 2246 C CA . PRO A 1 293 ? 18.469 -33.812 -10.953 1 85.19 293 PRO A CA 1
ATOM 2247 C C . PRO A 1 293 ? 19.844 -33.594 -11.586 1 85.19 293 PRO A C 1
ATOM 2249 O O . PRO A 1 293 ? 20.141 -34.156 -12.641 1 85.19 293 PRO A O 1
ATOM 2252 N N . GLY A 1 294 ? 20.484 -32.656 -11.203 1 81.12 294 GLY A N 1
ATOM 2253 C CA . GLY A 1 294 ? 21.812 -32.344 -11.703 1 81.12 294 GLY A CA 1
ATOM 2254 C C . GLY A 1 294 ? 22.812 -32.062 -10.609 1 81.12 294 GLY A C 1
ATOM 2255 O O . GLY A 1 294 ? 22.797 -32.719 -9.562 1 81.12 294 GLY A O 1
ATOM 2256 N N . THR A 1 295 ? 23.719 -31.203 -10.891 1 81.19 295 THR A N 1
ATOM 2257 C CA . THR A 1 295 ? 24.781 -30.859 -9.945 1 81.19 295 THR A CA 1
ATOM 2258 C C . THR A 1 295 ? 24.203 -30.234 -8.68 1 81.19 295 THR A C 1
ATOM 2260 O O . THR A 1 295 ? 23.297 -29.391 -8.758 1 81.19 295 THR A O 1
ATOM 2263 N N . PRO A 1 296 ? 24.703 -30.719 -7.586 1 83.12 296 PRO A N 1
ATOM 2264 C CA . PRO A 1 296 ? 24.234 -30.172 -6.312 1 83.12 296 PRO A CA 1
ATOM 2265 C C . PRO A 1 296 ? 24.391 -28.656 -6.223 1 83.12 296 PRO A C 1
ATOM 2267 O O . PRO A 1 296 ? 25.391 -28.109 -6.723 1 83.12 296 PRO A O 1
ATOM 2270 N N . THR A 1 297 ? 23.359 -28.047 -5.656 1 89.94 297 THR A N 1
ATOM 2271 C CA . THR A 1 297 ? 23.375 -26.609 -5.406 1 89.94 297 THR A CA 1
ATOM 2272 C C . THR A 1 297 ? 23.391 -26.328 -3.906 1 89.94 297 THR A C 1
ATOM 2274 O O . THR A 1 297 ? 23.203 -27.234 -3.094 1 89.94 297 THR A O 1
ATOM 2277 N N . ILE A 1 298 ? 23.672 -25.141 -3.529 1 91.19 298 ILE A N 1
ATOM 2278 C CA . ILE A 1 298 ? 23.703 -24.719 -2.133 1 91.19 298 ILE A CA 1
ATOM 2279 C C . ILE A 1 298 ? 22.344 -24.938 -1.491 1 91.19 298 ILE A C 1
ATOM 2281 O O . ILE A 1 298 ? 22.25 -25.516 -0.402 1 91.19 298 ILE A O 1
ATOM 2285 N N . ILE A 1 299 ? 21.328 -24.484 -2.123 1 93.81 299 ILE A N 1
ATOM 2286 C CA . ILE A 1 299 ? 19.969 -24.797 -1.688 1 93.81 299 ILE A CA 1
ATOM 2287 C C . ILE A 1 299 ? 19.578 -26.203 -2.164 1 93.81 299 ILE A C 1
ATOM 2289 O O . ILE A 1 299 ? 19.641 -26.5 -3.359 1 93.81 299 ILE A O 1
ATOM 2293 N N . SER A 1 300 ? 19.172 -27 -1.254 1 91.88 300 SER A N 1
ATOM 2294 C CA . SER A 1 300 ? 19.031 -28.422 -1.539 1 91.88 300 SER A CA 1
ATOM 2295 C C . SER A 1 300 ? 17.578 -28.797 -1.784 1 91.88 300 SER A C 1
ATOM 2297 O O . SER A 1 300 ? 17.031 -29.688 -1.119 1 91.88 300 SER A O 1
ATOM 2299 N N . THR A 1 301 ? 16.906 -28.125 -2.662 1 95.69 301 THR A N 1
ATOM 2300 C CA . THR A 1 301 ? 15.547 -28.484 -3.059 1 95.69 301 THR A CA 1
ATOM 2301 C C . THR A 1 301 ? 15.445 -28.609 -4.574 1 95.69 301 THR A C 1
ATOM 2303 O O . THR A 1 301 ? 16.266 -28.047 -5.309 1 95.69 301 THR A O 1
ATOM 2306 N N . PRO A 1 302 ? 14.508 -29.469 -5.039 1 96.44 302 PRO A N 1
ATOM 2307 C CA . PRO A 1 302 ? 14.289 -29.5 -6.484 1 96.44 302 PRO A CA 1
ATOM 2308 C C . PRO A 1 302 ? 13.977 -28.125 -7.066 1 96.44 302 PRO A C 1
ATOM 2310 O O . PRO A 1 302 ? 13.656 -27.203 -6.32 1 96.44 302 PRO A O 1
ATOM 2313 N N . ARG A 1 303 ? 14.156 -28.047 -8.359 1 97.06 303 ARG A N 1
ATOM 2314 C CA . ARG A 1 303 ? 13.945 -26.75 -8.992 1 97.06 303 ARG A CA 1
ATOM 2315 C C . ARG A 1 303 ? 12.922 -26.859 -10.125 1 97.06 303 ARG A C 1
ATOM 2317 O O . ARG A 1 303 ? 12.859 -27.875 -10.812 1 97.06 303 ARG A O 1
ATOM 2324 N N . LEU A 1 304 ? 12.133 -25.797 -10.273 1 97.75 304 LEU A N 1
ATOM 2325 C CA . LEU A 1 304 ? 11.367 -25.609 -11.5 1 97.75 304 LEU A CA 1
ATOM 2326 C C . LEU A 1 304 ? 12.242 -25.031 -12.609 1 97.75 304 LEU A C 1
ATOM 2328 O O . LEU A 1 304 ? 13.125 -24.219 -12.352 1 97.75 304 LEU A O 1
ATOM 2332 N N . VAL A 1 305 ? 11.938 -25.391 -13.781 1 95.5 305 VAL A N 1
ATOM 2333 C CA . VAL A 1 305 ? 12.711 -24.922 -14.93 1 95.5 305 VAL A CA 1
ATOM 2334 C C . VAL A 1 305 ? 12.422 -23.438 -15.172 1 95.5 305 VAL A C 1
ATOM 2336 O O . VAL A 1 305 ? 13.258 -22.734 -15.727 1 95.5 305 VAL A O 1
ATOM 2339 N N . GLY A 1 306 ? 11.32 -22.938 -14.852 1 95.44 306 GLY A N 1
ATOM 2340 C CA . GLY A 1 306 ? 10.828 -21.609 -15.141 1 95.44 306 GLY A CA 1
ATOM 2341 C C . GLY A 1 306 ? 9.383 -21.594 -15.602 1 95.44 306 GLY A C 1
ATOM 2342 O O . GLY A 1 306 ? 8.656 -22.578 -15.438 1 95.44 306 GLY A O 1
ATOM 2343 N N . TRP A 1 307 ? 8.977 -20.438 -15.992 1 93.44 307 TRP A N 1
ATOM 2344 C CA . TRP A 1 307 ? 7.621 -20.25 -16.516 1 93.44 307 TRP A CA 1
ATOM 2345 C C . TRP A 1 307 ? 7.539 -20.688 -17.969 1 93.44 307 TRP A C 1
ATOM 2347 O O . TRP A 1 307 ? 8.336 -20.25 -18.812 1 93.44 307 TRP A O 1
ATOM 2357 N N . LEU A 1 308 ? 6.59 -21.547 -18.312 1 91.56 308 LEU A N 1
ATOM 2358 C CA . LEU A 1 308 ? 6.527 -22.094 -19.656 1 91.56 308 LEU A CA 1
ATOM 2359 C C . LEU A 1 308 ? 5.23 -21.688 -20.359 1 91.56 308 LEU A C 1
ATOM 2361 O O . LEU A 1 308 ? 4.891 -22.234 -21.406 1 91.56 308 LEU A O 1
ATOM 2365 N N . GLY A 1 309 ? 4.461 -20.828 -19.766 1 87.81 309 GLY A N 1
ATOM 2366 C CA . GLY A 1 309 ? 3.229 -20.359 -20.375 1 87.81 309 GLY A CA 1
ATOM 2367 C C . GLY A 1 309 ? 2.023 -20.5 -19.453 1 87.81 309 GLY A C 1
ATOM 2368 O O . GLY A 1 309 ? 2.15 -20.938 -18.312 1 87.81 309 GLY A O 1
ATOM 2369 N N . ARG A 1 310 ? 0.876 -20.094 -19.984 1 88.12 310 ARG A N 1
ATOM 2370 C CA . ARG A 1 310 ? -0.384 -20.172 -19.25 1 88.12 310 ARG A CA 1
ATOM 2371 C C . ARG A 1 310 ? -1.111 -21.484 -19.578 1 88.12 310 ARG A C 1
ATOM 2373 O O . ARG A 1 310 ? -1.207 -21.875 -20.734 1 88.12 310 ARG A O 1
ATOM 2380 N N . SER A 1 311 ? -1.594 -22.062 -18.5 1 87.06 311 SER A N 1
ATOM 2381 C CA . SER A 1 311 ? -2.361 -23.281 -18.719 1 87.06 311 SER A CA 1
ATOM 2382 C C . SER A 1 311 ? -3.645 -23 -19.5 1 87.06 311 SER A C 1
ATOM 2384 O O . SER A 1 311 ? -4.121 -23.844 -20.25 1 87.06 311 SER A O 1
ATOM 2386 N N . GLY A 1 312 ? -4.156 -21.797 -19.25 1 80.88 312 GLY A N 1
ATOM 2387 C CA . GLY A 1 312 ? -5.406 -21.422 -19.875 1 80.88 312 GLY A CA 1
ATOM 2388 C C . GLY A 1 312 ? -5.297 -21.297 -21.391 1 80.88 312 GLY A C 1
ATOM 2389 O O . GLY A 1 312 ? -6.309 -21.266 -22.094 1 80.88 312 GLY A O 1
ATOM 2390 N N . ASP A 1 313 ? -4.172 -21.312 -21.891 1 79.94 313 ASP A N 1
ATOM 2391 C CA . ASP A 1 313 ? -3.969 -21.25 -23.328 1 79.94 313 ASP A CA 1
ATOM 2392 C C . ASP A 1 313 ? -4.219 -22.609 -23.984 1 79.94 313 ASP A C 1
ATOM 2394 O O . ASP A 1 313 ? -4.121 -22.75 -25.203 1 79.94 313 ASP A O 1
ATOM 2398 N N . SER A 1 314 ? -4.633 -23.5 -23.219 1 83.5 314 SER A N 1
ATOM 2399 C CA . SER A 1 314 ? -4.961 -24.844 -23.734 1 83.5 314 SER A CA 1
ATOM 2400 C C . SER A 1 314 ? -6.328 -24.844 -24.406 1 83.5 314 SER A C 1
ATOM 2402 O O . SER A 1 314 ? -7.184 -24.016 -24.109 1 83.5 314 SER A O 1
ATOM 2404 N N . VAL A 1 315 ? -6.434 -25.672 -25.375 1 82.25 315 VAL A N 1
ATOM 2405 C CA . VAL A 1 315 ? -7.715 -25.875 -26.047 1 82.25 315 VAL A CA 1
ATOM 2406 C C . VAL A 1 315 ? -8.203 -27.297 -25.797 1 82.25 315 VAL A C 1
ATOM 2408 O O . VAL A 1 315 ? -7.406 -28.234 -25.75 1 82.25 315 VAL A O 1
ATOM 2411 N N . LYS A 1 316 ? -9.5 -27.391 -25.625 1 84.81 316 LYS A N 1
ATOM 2412 C CA . LYS A 1 316 ? -10.078 -28.719 -25.422 1 84.81 316 LYS A CA 1
ATOM 2413 C C . LYS A 1 316 ? -10.367 -29.406 -26.75 1 84.81 316 LYS A C 1
ATOM 2415 O O . LYS A 1 316 ? -11.07 -28.844 -27.594 1 84.81 316 LYS A O 1
ATOM 2420 N N . VAL A 1 317 ? -9.75 -30.547 -27.031 1 86.81 317 VAL A N 1
ATOM 2421 C CA . VAL A 1 317 ? -9.977 -31.391 -28.203 1 86.81 317 VAL A CA 1
ATOM 2422 C C . VAL A 1 317 ? -10.414 -32.781 -27.75 1 86.81 317 VAL A C 1
ATOM 2424 O O . VAL A 1 317 ? -9.648 -33.5 -27.094 1 86.81 317 VAL A O 1
ATOM 2427 N N . ARG A 1 318 ? -11.57 -33.125 -28.141 1 85.19 318 ARG A N 1
ATOM 2428 C CA . ARG A 1 318 ? -12.141 -34.438 -27.766 1 85.19 318 ARG A CA 1
ATOM 2429 C C . ARG A 1 318 ? -12.062 -34.656 -26.25 1 85.19 318 ARG A C 1
ATOM 2431 O O . ARG A 1 318 ? -11.594 -35.688 -25.797 1 85.19 318 ARG A O 1
ATOM 2438 N N . GLY A 1 319 ? -12.359 -33.625 -25.547 1 80.38 319 GLY A N 1
ATOM 2439 C CA . GLY A 1 319 ? -12.445 -33.719 -24.094 1 80.38 319 GLY A CA 1
ATOM 2440 C C . GLY A 1 319 ? -11.094 -33.594 -23.406 1 80.38 319 GLY A C 1
ATOM 2441 O O . GLY A 1 319 ? -11.016 -33.594 -22.172 1 80.38 319 GLY A O 1
ATOM 2442 N N . LEU A 1 320 ? -10.023 -33.469 -24.172 1 87.25 320 LEU A N 1
ATOM 2443 C CA . LEU A 1 320 ? -8.68 -33.375 -23.594 1 87.25 320 LEU A CA 1
ATOM 2444 C C . LEU A 1 320 ? -8.094 -31.984 -23.812 1 87.25 320 LEU A C 1
ATOM 2446 O O . LEU A 1 320 ? -8.289 -31.375 -24.875 1 87.25 320 LEU A O 1
ATOM 2450 N N . PHE A 1 321 ? -7.363 -31.562 -22.719 1 86.5 321 PHE A N 1
ATOM 2451 C CA . PHE A 1 321 ? -6.648 -30.297 -22.844 1 86.5 321 PHE A CA 1
ATOM 2452 C C . PHE A 1 321 ? -5.387 -30.453 -23.688 1 86.5 321 PHE A C 1
ATOM 2454 O O . PHE A 1 321 ? -4.547 -31.312 -23.391 1 86.5 321 PHE A O 1
ATOM 2461 N N . VAL A 1 322 ? -5.34 -29.656 -24.719 1 87.81 322 VAL A N 1
ATOM 2462 C CA . VAL A 1 322 ? -4.16 -29.641 -25.578 1 87.81 322 VAL A CA 1
ATOM 2463 C C . VAL A 1 322 ? -3.49 -28.266 -25.484 1 87.81 322 VAL A C 1
ATOM 2465 O O . VAL A 1 322 ? -4.098 -27.25 -25.844 1 87.81 322 VAL A O 1
ATOM 2468 N N . HIS A 1 323 ? -2.328 -28.297 -25.031 1 88.62 323 HIS A N 1
ATOM 2469 C CA . HIS A 1 323 ? -1.557 -27.062 -24.969 1 88.62 323 HIS A CA 1
ATOM 2470 C C . HIS A 1 323 ? -0.51 -27.016 -26.078 1 88.62 323 HIS A C 1
ATOM 2472 O O . HIS A 1 323 ? 0.176 -28 -26.344 1 88.62 323 HIS A O 1
ATOM 2478 N N . PRO A 1 324 ? -0.422 -25.812 -26.719 1 88.38 324 PRO A N 1
ATOM 2479 C CA . PRO A 1 324 ? 0.56 -25.672 -27.797 1 88.38 324 PRO A CA 1
ATOM 2480 C C . PRO A 1 324 ? 1.961 -26.109 -27.391 1 88.38 324 PRO A C 1
ATOM 2482 O O . PRO A 1 324 ? 2.707 -26.672 -28.203 1 88.38 324 PRO A O 1
ATOM 2485 N N . ARG A 1 325 ? 2.283 -25.984 -26.203 1 88.5 325 ARG A N 1
ATOM 2486 C CA . ARG A 1 325 ? 3.611 -26.344 -25.719 1 88.5 325 ARG A CA 1
ATOM 2487 C C . ARG A 1 325 ? 3.84 -27.844 -25.812 1 88.5 325 ARG A C 1
ATOM 2489 O O . ARG A 1 325 ? 4.941 -28.281 -26.125 1 88.5 325 ARG A O 1
ATOM 2496 N N . HIS A 1 326 ? 2.873 -28.594 -25.531 1 90.38 326 HIS A N 1
ATOM 2497 C CA . HIS A 1 326 ? 2.992 -30.047 -25.625 1 90.38 326 HIS A CA 1
ATOM 2498 C C . HIS A 1 326 ? 3.209 -30.484 -27.062 1 90.38 326 HIS A C 1
ATOM 2500 O O . HIS A 1 326 ? 3.977 -31.422 -27.328 1 90.38 326 HIS A O 1
ATOM 2506 N N . VAL A 1 327 ? 2.561 -29.781 -27.938 1 91.12 327 VAL A N 1
ATOM 2507 C CA . VAL A 1 327 ? 2.75 -30.062 -29.359 1 91.12 327 VAL A CA 1
ATOM 2508 C C . VAL A 1 327 ? 4.188 -29.734 -29.766 1 91.12 327 VAL A C 1
ATOM 2510 O O . VAL A 1 327 ? 4.859 -30.547 -30.406 1 91.12 327 VAL A O 1
ATOM 2513 N N . GLU A 1 328 ? 4.574 -28.609 -29.359 1 92.44 328 GLU A N 1
ATOM 2514 C CA . GLU A 1 328 ? 5.93 -28.156 -29.656 1 92.44 328 GLU A CA 1
ATOM 2515 C C . GLU A 1 328 ? 6.973 -29.141 -29.141 1 92.44 328 GLU A C 1
ATOM 2517 O O . GLU A 1 328 ? 7.918 -29.484 -29.844 1 92.44 328 GLU A O 1
ATOM 2522 N N . GLU A 1 329 ? 6.828 -29.594 -27.984 1 91 329 GLU A N 1
ATOM 2523 C CA . GLU A 1 329 ? 7.762 -30.516 -27.359 1 91 329 GLU A CA 1
ATOM 2524 C C . GLU A 1 329 ? 7.785 -31.859 -28.094 1 91 329 GLU A C 1
ATOM 2526 O O . GLU A 1 329 ? 8.852 -32.469 -28.281 1 91 329 GLU A O 1
ATOM 2531 N N . ALA A 1 330 ? 6.668 -32.312 -28.469 1 92.56 330 ALA A N 1
ATOM 2532 C CA . ALA A 1 330 ? 6.582 -33.562 -29.234 1 92.56 330 ALA A CA 1
ATOM 2533 C C . ALA A 1 330 ? 7.316 -33.438 -30.562 1 92.56 330 ALA A C 1
ATOM 2535 O O . ALA A 1 330 ? 8.094 -34.312 -30.922 1 92.56 330 ALA A O 1
ATOM 2536 N N . ILE A 1 331 ? 7.133 -32.312 -31.234 1 93.62 331 ILE A N 1
ATOM 2537 C CA . ILE A 1 331 ? 7.719 -32.094 -32.562 1 93.62 331 ILE A CA 1
ATOM 2538 C C . ILE A 1 331 ? 9.234 -31.969 -32.438 1 93.62 331 ILE A C 1
ATOM 2540 O O . ILE A 1 331 ? 9.977 -32.438 -33.281 1 93.62 331 ILE A O 1
ATOM 2544 N N . ARG A 1 332 ? 9.664 -31.391 -31.375 1 92.81 332 ARG A N 1
ATOM 2545 C CA . ARG A 1 332 ? 11.086 -31.156 -31.156 1 92.81 332 ARG A CA 1
ATOM 2546 C C . ARG A 1 332 ? 11.844 -32.469 -31.031 1 92.81 332 ARG A C 1
ATOM 2548 O O . ARG A 1 332 ? 13.055 -32.531 -31.266 1 92.81 332 ARG A O 1
ATOM 2555 N N . THR A 1 333 ? 11.195 -33.531 -30.641 1 92.44 333 THR A N 1
ATOM 2556 C CA . THR A 1 333 ? 11.844 -34.812 -30.5 1 92.44 333 THR A CA 1
ATOM 2557 C C . THR A 1 333 ? 12.07 -35.469 -31.859 1 92.44 333 THR A C 1
ATOM 2559 O O . THR A 1 333 ? 12.805 -36.438 -31.969 1 92.44 333 THR A O 1
ATOM 2562 N N . LEU A 1 334 ? 11.508 -34.906 -32.875 1 93.94 334 LEU A N 1
ATOM 2563 C CA . LEU A 1 334 ? 11.539 -35.531 -34.219 1 93.94 334 LEU A CA 1
ATOM 2564 C C . LEU A 1 334 ? 12.703 -34.969 -35.031 1 93.94 334 LEU A C 1
ATOM 2566 O O . LEU A 1 334 ? 13.039 -33.781 -34.938 1 93.94 334 LEU A O 1
ATOM 2570 N N . GLN A 1 335 ? 13.266 -35.812 -35.781 1 93.44 335 GLN A N 1
ATOM 2571 C CA . GLN A 1 335 ? 14.25 -35.406 -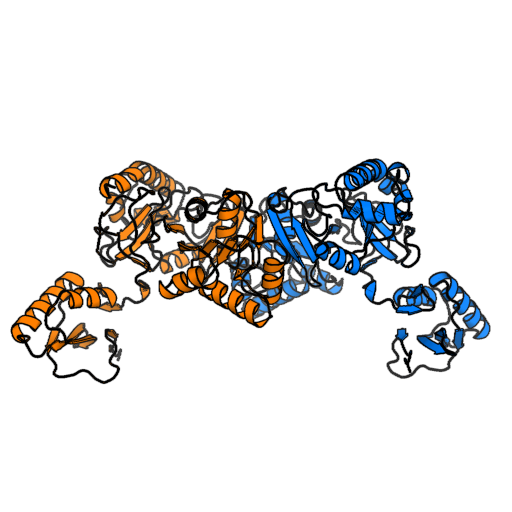36.781 1 93.44 335 GLN A CA 1
ATOM 2572 C C . GLN A 1 335 ? 13.602 -35.219 -38.156 1 93.44 335 GLN A C 1
ATOM 2574 O O . GLN A 1 335 ? 12.633 -35.906 -38.469 1 93.44 335 GLN A O 1
ATOM 2579 N N . GLY A 1 336 ? 14.109 -34.188 -38.844 1 94.69 336 GLY A N 1
ATOM 2580 C CA . GLY A 1 336 ? 13.664 -34.031 -40.219 1 94.69 336 GLY A CA 1
ATOM 2581 C C . GLY A 1 336 ? 12.492 -33.094 -40.375 1 94.69 336 GLY A C 1
ATOM 2582 O O . GLY A 1 336 ? 11.742 -33.156 -41.344 1 94.69 336 GLY A O 1
ATOM 2583 N N . VAL A 1 337 ? 12.289 -32.312 -39.375 1 95.94 337 VAL A N 1
ATOM 2584 C CA . VAL A 1 337 ? 11.188 -31.344 -39.438 1 95.94 337 VAL A CA 1
ATOM 2585 C C . VAL A 1 337 ? 11.734 -29.938 -39.719 1 95.94 337 VAL A C 1
ATOM 2587 O O . VAL A 1 337 ? 12.523 -29.406 -38.906 1 95.94 337 VAL A O 1
ATOM 2590 N N . ALA A 1 338 ? 11.352 -29.344 -40.812 1 94.75 338 ALA A N 1
ATOM 2591 C CA . ALA A 1 338 ? 11.75 -27.984 -41.125 1 94.75 338 ALA A CA 1
ATOM 2592 C C . ALA A 1 338 ? 10.773 -26.969 -40.562 1 94.75 338 ALA A C 1
ATOM 2594 O O . ALA A 1 338 ? 11.18 -25.875 -40.125 1 94.75 338 ALA A O 1
ATOM 2595 N N . ALA A 1 339 ? 9.516 -27.25 -40.625 1 95.94 339 ALA A N 1
ATOM 2596 C CA . ALA A 1 339 ? 8.445 -26.406 -40.062 1 95.94 339 ALA A CA 1
ATOM 2597 C C . ALA A 1 339 ? 7.203 -27.234 -39.781 1 95.94 339 ALA A C 1
ATOM 2599 O O . ALA A 1 339 ? 7.055 -28.359 -40.281 1 95.94 339 ALA A O 1
ATOM 2600 N N . TYR A 1 340 ? 6.359 -26.703 -38.906 1 96.31 340 TYR A N 1
ATOM 2601 C CA . TYR A 1 340 ? 5.117 -27.422 -38.625 1 96.31 340 TYR A CA 1
ATOM 2602 C C . TYR A 1 340 ? 3.998 -26.438 -38.281 1 96.31 340 TYR A C 1
ATOM 2604 O O . TYR A 1 340 ? 4.254 -25.266 -38 1 96.31 340 TYR A O 1
ATOM 2612 N N . GLN A 1 341 ? 2.752 -26.906 -38.375 1 96.38 341 GLN A N 1
ATOM 2613 C CA . GLN A 1 341 ? 1.552 -26.219 -37.906 1 96.38 341 GLN A CA 1
ATOM 2614 C C . GLN A 1 341 ? 0.5 -27.219 -37.406 1 96.38 341 GLN A C 1
ATOM 2616 O O . GLN A 1 341 ? 0.063 -28.078 -38.188 1 96.38 341 GLN A O 1
ATOM 2621 N N . ALA A 1 342 ? 0.175 -27.047 -36.188 1 94.38 342 ALA A N 1
ATOM 2622 C CA . ALA A 1 342 ? -0.917 -27.844 -35.625 1 94.38 342 ALA A CA 1
ATOM 2623 C C . ALA A 1 342 ? -2.234 -27.062 -35.656 1 94.38 342 ALA A C 1
ATOM 2625 O O . ALA A 1 342 ? -2.316 -25.938 -35.188 1 94.38 342 ALA A O 1
ATOM 2626 N N . VAL A 1 343 ? -3.262 -27.703 -36.219 1 93.5 343 VAL A N 1
ATOM 2627 C CA . VAL A 1 343 ? -4.551 -27.062 -36.438 1 93.5 343 VAL A CA 1
ATOM 2628 C C . VAL A 1 343 ? -5.66 -27.875 -35.781 1 93.5 343 VAL A C 1
ATOM 2630 O O . VAL A 1 343 ? -5.781 -29.078 -36.031 1 93.5 343 VAL A O 1
ATOM 2633 N N . VAL A 1 344 ? -6.355 -27.25 -34.906 1 92.31 344 VAL A N 1
ATOM 2634 C CA . VAL A 1 344 ? -7.562 -27.875 -34.375 1 92.31 344 VAL A CA 1
ATOM 2635 C C . VAL A 1 344 ? -8.742 -27.609 -35.312 1 92.31 344 VAL A C 1
ATOM 2637 O O . VAL A 1 344 ? -9 -26.453 -35.688 1 92.31 344 VAL A O 1
ATOM 2640 N N . VAL A 1 345 ? -9.391 -28.719 -35.75 1 88.56 345 VAL A N 1
ATOM 2641 C CA . VAL A 1 345 ? -10.484 -28.609 -36.719 1 88.56 345 VAL A CA 1
ATOM 2642 C C . VAL A 1 345 ? -11.703 -29.359 -36.188 1 88.56 345 VAL A C 1
ATOM 2644 O O . VAL A 1 345 ? -11.609 -30.078 -35.188 1 88.56 345 VAL A O 1
ATOM 2647 N N . ARG A 1 346 ? -12.852 -28.938 -36.656 1 86.81 346 ARG A N 1
ATOM 2648 C CA . ARG A 1 346 ? -14.078 -29.688 -36.438 1 86.81 346 ARG A CA 1
ATOM 2649 C C . ARG A 1 346 ? -14.562 -30.359 -37.719 1 86.81 346 ARG A C 1
ATOM 2651 O O . ARG A 1 346 ? -14.859 -29.672 -38.688 1 86.81 346 ARG A O 1
ATOM 2658 N N . GLU A 1 347 ? -14.414 -31.719 -37.75 1 79.19 347 GLU A N 1
ATOM 2659 C CA . GLU A 1 347 ? -14.875 -32.5 -38.875 1 79.19 347 GLU A CA 1
ATOM 2660 C C . GLU A 1 347 ? -15.953 -33.5 -38.469 1 79.19 347 GLU A C 1
ATOM 2662 O O . GLU A 1 347 ? -15.781 -34.219 -37.469 1 79.19 347 GLU A O 1
ATOM 2667 N N . HIS A 1 348 ? -17.047 -33.5 -39.188 1 79.31 348 HIS A N 1
ATOM 2668 C CA . HIS A 1 348 ? -18.156 -34.406 -38.906 1 79.31 348 HIS A CA 1
ATOM 2669 C C . HIS A 1 348 ? -18.594 -34.281 -37.438 1 79.31 348 HIS A C 1
ATOM 2671 O O . HIS A 1 348 ? -18.766 -35.312 -36.75 1 79.31 348 HIS A O 1
ATOM 2677 N N . HIS A 1 349 ? -18.656 -33.156 -36.906 1 75.31 349 HIS A N 1
ATOM 2678 C CA . HIS A 1 349 ? -19.125 -32.781 -35.594 1 75.31 349 HIS A CA 1
ATOM 2679 C C . HIS A 1 349 ? -18.203 -33.344 -34.5 1 75.31 349 HIS A C 1
ATOM 2681 O O . HIS A 1 349 ? -18.656 -33.594 -33.375 1 75.31 349 HIS A O 1
ATOM 2687 N N . ARG A 1 350 ? -17.078 -33.625 -35.031 1 81.69 350 ARG A N 1
ATOM 2688 C CA . ARG A 1 350 ? -16.078 -34.094 -34.062 1 81.69 350 ARG A CA 1
ATOM 2689 C C . ARG A 1 350 ? -14.82 -33.219 -34.156 1 81.69 350 ARG A C 1
ATOM 2691 O O . ARG A 1 350 ? -14.367 -32.875 -35.25 1 81.69 350 ARG A O 1
ATOM 2698 N N . ASP A 1 351 ? -14.336 -32.875 -32.938 1 88.06 351 ASP A N 1
ATOM 2699 C CA . ASP A 1 351 ? -13.078 -32.156 -32.875 1 88.06 351 ASP A CA 1
ATOM 2700 C C . ASP A 1 351 ? -11.898 -33.031 -33.281 1 88.06 351 ASP A C 1
ATOM 2702 O O . ASP A 1 351 ? -11.852 -34.219 -32.906 1 88.06 351 ASP A O 1
ATOM 2706 N N . ASP A 1 352 ? -11.102 -32.531 -34.156 1 88.5 352 ASP A N 1
ATOM 2707 C CA . ASP A 1 352 ? -9.914 -33.25 -34.562 1 88.5 352 ASP A CA 1
ATOM 2708 C C . ASP A 1 352 ? -8.695 -32.312 -34.625 1 88.5 352 ASP A C 1
ATOM 2710 O O . ASP A 1 352 ? -8.828 -31.109 -34.5 1 88.5 352 ASP A O 1
ATOM 2714 N N . MET A 1 353 ? -7.457 -32.938 -34.75 1 92.38 353 MET A N 1
ATOM 2715 C CA . MET A 1 353 ? -6.215 -32.188 -34.875 1 92.38 353 MET A CA 1
ATOM 2716 C C . MET A 1 353 ? -5.398 -32.656 -36.062 1 92.38 353 MET A C 1
ATOM 2718 O O . MET A 1 353 ? -5.203 -33.844 -36.25 1 92.38 353 MET A O 1
ATOM 2722 N N . ILE A 1 354 ? -5.047 -31.688 -36.844 1 94.5 354 ILE A N 1
ATOM 2723 C CA . ILE A 1 354 ? -4.172 -31.953 -38 1 94.5 354 ILE A CA 1
ATOM 2724 C C . ILE A 1 354 ? -2.818 -31.281 -37.75 1 94.5 354 ILE A C 1
ATOM 2726 O O . ILE A 1 354 ? -2.758 -30.094 -37.375 1 94.5 354 ILE A O 1
ATOM 2730 N N . CYS A 1 355 ? -1.784 -32.031 -37.906 1 96.38 355 CYS A N 1
ATOM 2731 C CA . CYS A 1 355 ? -0.44 -31.453 -37.844 1 96.38 355 CYS A CA 1
ATOM 2732 C C . CYS A 1 355 ? 0.231 -31.484 -39.219 1 96.38 355 CYS A C 1
ATOM 2734 O O . CYS A 1 355 ? 0.573 -32.562 -39.719 1 96.38 355 CYS A O 1
ATOM 2736 N N . ARG A 1 356 ? 0.392 -30.281 -39.688 1 96.56 356 ARG A N 1
ATOM 2737 C CA . ARG A 1 356 ? 1.101 -30.125 -40.969 1 96.56 356 ARG A CA 1
ATOM 2738 C C . ARG A 1 356 ? 2.602 -29.984 -40.719 1 96.56 356 ARG A C 1
ATOM 2740 O O . ARG A 1 356 ? 3.037 -29.141 -39.938 1 96.56 356 ARG A O 1
ATOM 2747 N N . ILE A 1 357 ? 3.393 -30.844 -41.469 1 97 357 ILE A N 1
ATOM 2748 C CA . ILE A 1 357 ? 4.836 -30.828 -41.281 1 97 357 ILE A CA 1
ATOM 2749 C C . ILE A 1 357 ? 5.547 -30.641 -42.625 1 97 357 ILE A C 1
ATOM 2751 O O . ILE A 1 357 ? 5.215 -31.312 -43.594 1 97 357 ILE A O 1
ATOM 2755 N N . VAL A 1 358 ? 6.422 -29.688 -42.625 1 96.44 358 VAL A N 1
ATOM 2756 C CA . VAL A 1 358 ? 7.352 -29.547 -43.75 1 96.44 358 VAL A CA 1
ATOM 2757 C C . VAL A 1 358 ? 8.633 -30.312 -43.469 1 96.44 358 VAL A C 1
ATOM 2759 O O . VAL A 1 358 ? 9.383 -29.969 -42.531 1 96.44 358 VAL A O 1
ATOM 2762 N N . PRO A 1 359 ? 8.875 -31.359 -44.188 1 95.5 359 PRO A N 1
ATOM 2763 C CA . PRO A 1 359 ? 10.086 -32.156 -43.938 1 95.5 359 PRO A CA 1
ATOM 2764 C C . PRO A 1 359 ? 11.352 -31.453 -44.438 1 95.5 359 PRO A C 1
ATOM 2766 O O . PRO A 1 359 ? 11.281 -30.625 -45.344 1 95.5 359 PRO A O 1
ATOM 2769 N N . THR A 1 360 ? 12.43 -31.766 -43.781 1 95.06 360 THR A N 1
ATOM 2770 C CA . THR A 1 360 ? 13.719 -31.375 -44.344 1 95.06 360 THR A CA 1
ATOM 2771 C C . THR A 1 360 ? 14.008 -32.156 -45.625 1 95.06 360 THR A C 1
ATOM 2773 O O . THR A 1 360 ? 13.359 -33.156 -45.906 1 95.06 360 THR A O 1
ATOM 2776 N N . ALA A 1 361 ? 14.969 -31.688 -46.312 1 91.06 361 ALA A N 1
ATOM 2777 C CA . ALA A 1 361 ? 15.273 -32.25 -47.625 1 91.06 361 ALA A CA 1
ATOM 2778 C C . ALA A 1 361 ? 15.68 -33.719 -47.531 1 91.06 361 ALA A C 1
ATOM 2780 O O . ALA A 1 361 ? 15.359 -34.531 -48.406 1 91.06 361 ALA A O 1
ATOM 2781 N N . ASP A 1 362 ? 16.219 -34.125 -46.5 1 92.31 362 ASP A N 1
ATOM 2782 C CA . ASP A 1 362 ? 16.797 -35.469 -46.375 1 92.31 362 ASP A CA 1
ATOM 2783 C C . ASP A 1 362 ? 15.875 -36.406 -45.562 1 92.31 362 ASP A C 1
ATOM 2785 O O . ASP A 1 362 ? 16.188 -37.562 -45.344 1 92.31 362 ASP A O 1
ATOM 2789 N N . ALA A 1 363 ? 14.727 -35.906 -45.25 1 93.12 363 ALA A N 1
ATOM 2790 C CA . ALA A 1 363 ? 13.859 -36.688 -44.375 1 93.12 363 ALA A CA 1
ATOM 2791 C C . ALA A 1 363 ? 12.953 -37.594 -45.188 1 93.12 363 ALA A C 1
ATOM 2793 O O . ALA A 1 363 ? 12.484 -37.25 -46.281 1 93.12 363 ALA A O 1
ATOM 2794 N N . ASP A 1 364 ? 12.742 -38.781 -44.719 1 93.56 364 ASP A N 1
ATOM 2795 C CA . ASP A 1 364 ? 11.742 -39.688 -45.281 1 93.56 364 ASP A CA 1
ATOM 2796 C C . ASP A 1 364 ? 10.336 -39.344 -44.812 1 93.56 364 ASP A C 1
ATOM 2798 O O . ASP A 1 364 ? 10.016 -39.5 -43.625 1 93.56 364 ASP A O 1
ATOM 2802 N N . ALA A 1 365 ? 9.555 -39 -45.719 1 92.75 365 ALA A N 1
ATOM 2803 C CA . ALA A 1 365 ? 8.234 -38.469 -45.406 1 92.75 365 ALA A CA 1
ATOM 2804 C C . ALA A 1 365 ? 7.383 -39.5 -44.656 1 92.75 365 ALA A C 1
ATOM 2806 O O . ALA A 1 365 ? 6.652 -39.156 -43.719 1 92.75 365 ALA A O 1
ATOM 2807 N N . THR A 1 366 ? 7.461 -40.688 -45.156 1 93.69 366 THR A N 1
ATOM 2808 C CA . THR A 1 366 ? 6.641 -41.719 -44.562 1 93.69 366 THR A CA 1
ATOM 2809 C C . THR A 1 366 ? 7.074 -42.031 -43.125 1 93.69 366 THR A C 1
ATOM 2811 O O . THR A 1 366 ? 6.238 -42.094 -42.25 1 93.69 366 THR A O 1
ATOM 2814 N N . SER A 1 367 ? 8.32 -42.156 -43 1 95.44 367 SER A N 1
ATOM 2815 C CA . SER A 1 367 ? 8.859 -42.406 -41.656 1 95.44 367 SER A CA 1
ATOM 2816 C C . SER A 1 367 ? 8.586 -41.25 -40.719 1 95.44 367 SER A C 1
ATOM 2818 O O . SER A 1 367 ? 8.258 -41.438 -39.562 1 95.44 367 SER A O 1
ATOM 2820 N N . LEU A 1 368 ? 8.742 -40.125 -41.25 1 96.31 368 LEU A N 1
ATOM 2821 C CA . LEU A 1 368 ? 8.508 -38.906 -40.469 1 96.31 368 LEU A CA 1
ATOM 2822 C C . LEU A 1 368 ? 7.047 -38.812 -40.031 1 96.31 368 LEU A C 1
ATOM 2824 O O . LEU A 1 368 ? 6.758 -38.469 -38.875 1 96.31 368 LEU A O 1
ATOM 2828 N N . ARG A 1 369 ? 6.172 -39.094 -40.906 1 96.19 369 ARG A N 1
ATOM 2829 C CA . ARG A 1 369 ? 4.746 -39.062 -40.594 1 96.19 369 ARG A CA 1
ATOM 2830 C C . ARG A 1 369 ? 4.418 -40.031 -39.469 1 96.19 369 ARG A C 1
ATOM 2832 O O . ARG A 1 369 ? 3.721 -39.656 -38.5 1 96.19 369 ARG A O 1
ATOM 2839 N N . GLN A 1 370 ? 4.902 -41.219 -39.562 1 95.25 370 GLN A N 1
ATOM 2840 C CA . GLN A 1 370 ? 4.633 -42.219 -38.531 1 95.25 370 GLN A CA 1
ATOM 2841 C C . GLN A 1 370 ? 5.227 -41.812 -37.188 1 95.25 370 GLN A C 1
ATOM 2843 O O . GLN A 1 370 ? 4.566 -41.938 -36.156 1 95.25 370 GLN A O 1
ATOM 2848 N N . SER A 1 371 ? 6.414 -41.375 -37.281 1 96.38 371 SER A N 1
ATOM 2849 C CA . SER A 1 371 ? 7.078 -40.938 -36.062 1 96.38 371 SER A CA 1
ATOM 2850 C C . SER A 1 371 ? 6.352 -39.75 -35.438 1 96.38 371 SER A C 1
ATOM 2852 O O . SER A 1 371 ? 6.246 -39.688 -34.219 1 96.38 371 SER A O 1
ATOM 2854 N N . ALA A 1 372 ? 5.902 -38.906 -36.219 1 96.88 372 ALA A N 1
ATOM 2855 C CA . ALA A 1 372 ? 5.191 -37.75 -35.75 1 96.88 372 ALA A CA 1
ATOM 2856 C C . ALA A 1 372 ? 3.859 -38.125 -35.094 1 96.88 372 ALA A C 1
ATOM 2858 O O . ALA A 1 372 ? 3.488 -37.594 -34.062 1 96.88 372 ALA A O 1
ATOM 2859 N N . GLU A 1 373 ? 3.156 -38.969 -35.781 1 95.69 373 GLU A N 1
ATOM 2860 C CA . GLU A 1 373 ? 1.886 -39.438 -35.219 1 95.69 373 GLU A CA 1
ATOM 2861 C C . GLU A 1 373 ? 2.076 -40.062 -33.844 1 95.69 373 GLU A C 1
ATOM 2863 O O . GLU A 1 373 ? 1.298 -39.812 -32.938 1 95.69 373 GLU A O 1
ATOM 2868 N N . GLN A 1 374 ? 3.053 -40.812 -33.812 1 95 374 GLN A N 1
ATOM 2869 C CA . GLN A 1 374 ? 3.334 -41.469 -32.531 1 95 374 GLN A CA 1
ATOM 2870 C C . GLN A 1 374 ? 3.75 -40.469 -31.469 1 95 374 GLN A C 1
ATOM 2872 O O . GLN A 1 374 ? 3.26 -40.531 -30.344 1 95 374 GLN A O 1
ATOM 2877 N N . ALA A 1 375 ? 4.672 -39.594 -31.781 1 94.88 375 ALA A N 1
ATOM 2878 C CA . ALA A 1 375 ? 5.152 -38.594 -30.828 1 94.88 375 ALA A CA 1
ATOM 2879 C C . ALA A 1 375 ? 4.004 -37.719 -30.328 1 94.88 375 ALA A C 1
ATOM 2881 O O . ALA A 1 375 ? 3.924 -37.438 -29.125 1 94.88 375 ALA A O 1
ATOM 2882 N N . LEU A 1 376 ? 3.182 -37.375 -31.188 1 94.44 376 LEU A N 1
ATOM 2883 C CA . LEU A 1 376 ? 2.047 -36.531 -30.844 1 94.44 376 LEU A CA 1
ATOM 2884 C C . LEU A 1 376 ? 1.044 -37.281 -29.984 1 94.44 376 LEU A C 1
ATOM 2886 O O . LEU A 1 376 ? 0.498 -36.75 -29.016 1 94.44 376 LEU A O 1
ATOM 2890 N N . TYR A 1 377 ? 0.828 -38.5 -30.391 1 92.25 377 TYR A N 1
ATOM 2891 C CA . TYR A 1 377 ? -0.073 -39.281 -29.562 1 92.25 377 TYR A CA 1
ATOM 2892 C C . TYR A 1 377 ? 0.481 -39.469 -28.156 1 92.25 377 TYR A C 1
ATOM 2894 O O . TYR A 1 377 ? -0.259 -39.375 -27.172 1 92.25 377 TYR A O 1
ATOM 2902 N N . ASP A 1 378 ? 1.707 -39.75 -28.078 1 90.94 378 ASP A N 1
ATOM 2903 C CA . ASP A 1 378 ? 2.346 -39.938 -26.766 1 90.94 378 ASP A CA 1
ATOM 2904 C C . ASP A 1 378 ? 2.229 -38.688 -25.906 1 90.94 378 ASP A C 1
ATOM 2906 O O . ASP A 1 378 ? 2.035 -38.781 -24.703 1 90.94 378 ASP A O 1
ATOM 2910 N N . ALA A 1 379 ? 2.338 -37.562 -26.531 1 90 379 ALA A N 1
ATOM 2911 C CA . ALA A 1 379 ? 2.35 -36.281 -25.828 1 90 379 ALA A CA 1
ATOM 2912 C C . ALA A 1 379 ? 0.93 -35.844 -25.5 1 90 379 ALA A C 1
ATOM 2914 O O . ALA A 1 379 ? 0.688 -35.25 -24.453 1 90 379 ALA A O 1
ATOM 2915 N N . LEU A 1 380 ? -0.003 -36.062 -26.391 1 90.31 380 LEU A N 1
ATOM 2916 C CA . LEU A 1 380 ? -1.312 -35.438 -26.297 1 90.31 380 LEU A CA 1
ATOM 2917 C C . LEU A 1 380 ? -2.391 -36.469 -25.938 1 90.31 380 LEU A C 1
ATOM 2919 O O . LEU A 1 380 ? -3.494 -36.094 -25.531 1 90.31 380 LEU A O 1
ATOM 2923 N N . LYS A 1 381 ? -2.133 -37.719 -26.234 1 87.5 381 LYS A N 1
ATOM 2924 C CA . LYS A 1 381 ? -3.053 -38.812 -26.031 1 87.5 381 LYS A CA 1
ATOM 2925 C C . LYS A 1 381 ? -4.281 -38.688 -26.922 1 87.5 381 LYS A C 1
ATOM 2927 O O . LYS A 1 381 ? -5.371 -39.156 -26.562 1 87.5 381 LYS A O 1
ATOM 2932 N N . ILE A 1 382 ? -4.082 -37.938 -28 1 88.5 382 ILE A N 1
ATOM 2933 C CA . ILE A 1 382 ? -5.078 -37.875 -29.062 1 88.5 382 ILE A CA 1
ATOM 2934 C C . ILE A 1 382 ? -4.438 -38.219 -30.391 1 88.5 382 ILE A C 1
ATOM 2936 O O . ILE A 1 382 ? -3.285 -37.875 -30.656 1 88.5 382 ILE A O 1
ATOM 2940 N N . HIS A 1 383 ? -5.125 -38.938 -31.125 1 90.75 383 HIS A N 1
ATOM 2941 C CA . HIS A 1 383 ? -4.637 -39.219 -32.469 1 90.75 383 HIS A CA 1
ATOM 2942 C C . HIS A 1 383 ? -4.695 -38 -33.344 1 90.75 383 HIS A C 1
ATOM 2944 O O . HIS A 1 383 ? -5.773 -37.438 -33.594 1 90.75 383 HIS A O 1
ATOM 2950 N N . CYS A 1 384 ? -3.57 -37.562 -33.781 1 92.62 384 CYS A N 1
ATOM 2951 C CA . CYS A 1 384 ? -3.451 -36.438 -34.688 1 92.62 384 CYS A CA 1
ATOM 2952 C C . CYS A 1 384 ? -3.148 -36.875 -36.125 1 92.62 384 CYS A C 1
ATOM 2954 O O . CYS A 1 384 ? -2.283 -37.75 -36.312 1 92.62 384 CYS A O 1
ATOM 2956 N N . ARG A 1 385 ? -3.895 -36.406 -37 1 93.88 385 ARG A N 1
ATOM 2957 C CA . ARG A 1 385 ? -3.568 -36.688 -38.406 1 93.88 385 ARG A CA 1
ATOM 2958 C C . ARG A 1 385 ? -2.369 -35.844 -38.844 1 93.88 385 ARG A C 1
ATOM 2960 O O . ARG A 1 385 ? -2.371 -34.625 -38.719 1 93.88 385 ARG A O 1
ATOM 2967 N N . VAL A 1 386 ? -1.361 -36.469 -39.344 1 96.94 386 VAL A N 1
ATOM 2968 C CA . VAL A 1 386 ? -0.161 -35.781 -39.781 1 96.94 386 VAL A CA 1
ATOM 2969 C C . VAL A 1 386 ? -0.144 -35.656 -41.312 1 96.94 386 VAL A C 1
ATOM 2971 O O . VAL A 1 386 ? -0.292 -36.656 -42 1 96.94 386 VAL A O 1
ATOM 2974 N N . GLU A 1 387 ? -0 -34.469 -41.719 1 96.12 387 GLU A N 1
ATOM 2975 C CA . GLU A 1 387 ? 0.108 -34.188 -43.156 1 96.12 387 GLU A CA 1
ATOM 2976 C C . GLU A 1 387 ? 1.478 -33.625 -43.5 1 96.12 387 GLU A C 1
ATOM 2978 O O . GLU A 1 387 ? 1.869 -32.562 -43 1 96.12 387 GLU A O 1
ATOM 2983 N N . ILE A 1 388 ? 2.125 -34.344 -44.438 1 96.5 388 ILE A N 1
ATOM 2984 C CA . ILE A 1 388 ? 3.383 -33.812 -44.938 1 96.5 388 ILE A CA 1
ATOM 2985 C C . ILE A 1 388 ? 3.1 -32.812 -46.094 1 96.5 388 ILE A C 1
ATOM 2987 O O . ILE A 1 388 ? 2.479 -33.188 -47.094 1 96.5 388 ILE A O 1
ATOM 2991 N N . VAL A 1 389 ? 3.562 -31.609 -45.844 1 95.62 389 VAL A N 1
ATOM 2992 C CA . VAL A 1 389 ? 3.283 -30.562 -46.844 1 95.62 389 VAL A CA 1
ATOM 2993 C C . VAL A 1 389 ? 4.594 -29.984 -47.344 1 95.62 389 VAL A C 1
ATOM 2995 O O . VAL A 1 389 ? 5.637 -30.109 -46.719 1 95.62 389 VAL A O 1
ATOM 2998 N N . LEU A 1 390 ? 4.473 -29.391 -48.5 1 93.25 390 LEU A N 1
ATOM 2999 C CA . LEU A 1 390 ? 5.66 -28.812 -49.125 1 93.25 390 LEU A CA 1
ATOM 3000 C C . LEU A 1 390 ? 6.039 -27.5 -48.469 1 93.25 390 LEU A C 1
ATOM 3002 O O . LEU A 1 390 ? 7.223 -27.172 -48.344 1 93.25 390 LEU A O 1
ATOM 3006 N N . SER A 1 391 ? 5.043 -26.766 -48.125 1 93.81 391 SER A N 1
ATOM 3007 C CA . SER A 1 391 ? 5.25 -25.469 -47.469 1 93.81 391 SER A CA 1
ATOM 3008 C C . SER A 1 391 ? 4.055 -25.094 -46.594 1 93.81 391 SER A C 1
ATOM 3010 O O . SER A 1 391 ? 2.977 -25.672 -46.719 1 93.81 391 SER A O 1
ATOM 3012 N N . LEU A 1 392 ? 4.262 -24.172 -45.688 1 94.12 392 LEU A N 1
ATOM 3013 C CA . LEU A 1 392 ? 3.211 -23.547 -44.906 1 94.12 392 LEU A CA 1
ATOM 3014 C C . LEU A 1 392 ? 2.994 -22.094 -45.312 1 94.12 392 LEU A C 1
ATOM 3016 O O . LEU A 1 392 ? 3.904 -21.453 -45.844 1 94.12 392 LEU A O 1
ATOM 3020 N N . PRO A 1 393 ? 1.688 -21.625 -45.125 1 89.56 393 PRO A N 1
ATOM 3021 C CA . PRO A 1 393 ? 1.474 -20.219 -45.438 1 89.56 393 PRO A CA 1
ATOM 3022 C C . PRO A 1 393 ? 2.426 -19.297 -44.688 1 89.56 393 PRO A C 1
ATOM 3024 O O . PRO A 1 393 ? 2.83 -19.609 -43.562 1 89.56 393 PRO A O 1
ATOM 3027 N N . GLU A 1 394 ? 2.826 -18.172 -45.375 1 87.25 394 GLU A N 1
ATOM 3028 C CA . GLU A 1 394 ? 3.67 -17.172 -44.719 1 87.25 394 GLU A CA 1
ATOM 3029 C C . GLU A 1 394 ? 3.02 -16.672 -43.438 1 87.25 394 GLU A C 1
ATOM 3031 O O . GLU A 1 394 ? 1.837 -16.312 -43.438 1 87.25 394 GLU A O 1
ATOM 3036 N N . GLY A 1 395 ? 3.721 -16.797 -42.375 1 85.31 395 GLY A N 1
ATOM 3037 C CA . GLY A 1 395 ? 3.23 -16.266 -41.125 1 85.31 395 GLY A CA 1
ATOM 3038 C C . GLY A 1 395 ? 2.363 -17.266 -40.344 1 85.31 395 GLY A C 1
ATOM 3039 O O . GLY A 1 395 ? 1.722 -16.906 -39.375 1 85.31 395 GLY A O 1
ATOM 3040 N N . ALA A 1 396 ? 2.291 -18.453 -40.844 1 86.62 396 ALA A N 1
ATOM 3041 C CA . ALA A 1 396 ? 1.445 -19.438 -40.188 1 86.62 396 ALA A CA 1
ATOM 3042 C C . ALA A 1 396 ? 1.87 -19.641 -38.719 1 86.62 396 ALA A C 1
ATOM 3044 O O . ALA A 1 396 ? 3.057 -19.812 -38.438 1 86.62 396 ALA A O 1
ATOM 3045 N N . LYS A 1 397 ? 0.834 -19.531 -37.781 1 87.06 397 LYS A N 1
ATOM 3046 C CA . LYS A 1 397 ? 1.104 -19.812 -36.375 1 87.06 397 LYS A CA 1
ATOM 3047 C C . LYS A 1 397 ? 1.238 -21.312 -36.125 1 87.06 397 LYS A C 1
ATOM 3049 O O . LYS A 1 397 ? 0.505 -22.109 -36.688 1 87.06 397 LYS A O 1
ATOM 3054 N N . PRO A 1 398 ? 2.186 -21.703 -35.281 1 91.5 398 PRO A N 1
ATOM 3055 C CA . PRO A 1 398 ? 2.438 -23.125 -35.031 1 91.5 398 PRO A CA 1
ATOM 3056 C C . PRO A 1 398 ? 1.22 -23.859 -34.469 1 91.5 398 PRO A C 1
ATOM 3058 O O . PRO A 1 398 ? 1.121 -25.078 -34.594 1 91.5 398 PRO A O 1
ATOM 3061 N N . PHE A 1 399 ? 0.392 -23.188 -33.812 1 92.06 399 PHE A N 1
ATOM 3062 C CA . PHE A 1 399 ? -0.81 -23.766 -33.219 1 92.06 399 PHE A CA 1
ATOM 3063 C C . PHE A 1 399 ? -2.014 -22.859 -33.438 1 92.06 399 PHE A C 1
ATOM 3065 O O . PHE A 1 399 ? -2.008 -21.703 -33.031 1 92.06 399 PHE A O 1
ATOM 3072 N N . VAL A 1 400 ? -3.082 -23.359 -34.094 1 91.19 400 VAL A N 1
ATOM 3073 C CA . VAL A 1 400 ? -4.246 -22.531 -34.406 1 91.19 400 VAL A CA 1
ATOM 3074 C C . VAL A 1 400 ? -5.523 -23.344 -34.188 1 91.19 400 VAL A C 1
ATOM 3076 O O . VAL A 1 400 ? -5.527 -24.562 -34.406 1 91.19 400 VAL A O 1
ATOM 3079 N N . ASP A 1 401 ? -6.512 -22.75 -33.719 1 86.56 401 ASP A N 1
ATOM 3080 C CA . ASP A 1 401 ? -7.852 -23.312 -33.594 1 86.56 401 ASP A CA 1
ATOM 3081 C C . ASP A 1 401 ? -8.758 -22.797 -34.719 1 86.56 401 ASP A C 1
ATOM 3083 O O . ASP A 1 401 ? -9.156 -21.625 -34.688 1 86.56 401 ASP A O 1
ATOM 3087 N N . GLU A 1 402 ? -9.047 -23.703 -35.688 1 83.88 402 GLU A N 1
ATOM 3088 C CA . GLU A 1 402 ? -9.828 -23.297 -36.844 1 83.88 402 GLU A CA 1
ATOM 3089 C C . GLU A 1 402 ? -11.258 -23.828 -36.75 1 83.88 402 GLU A C 1
ATOM 3091 O O . GLU A 1 402 ? -11.969 -23.875 -37.781 1 83.88 402 GLU A O 1
ATOM 3096 N N . ARG A 1 403 ? -11.656 -24.234 -35.625 1 79.56 403 ARG A N 1
ATOM 3097 C CA . ARG A 1 403 ? -13.023 -24.719 -35.5 1 79.56 403 ARG A CA 1
ATOM 3098 C C . ARG A 1 403 ? -14.031 -23.594 -35.719 1 79.56 403 ARG A C 1
ATOM 3100 O O . ARG A 1 403 ? -13.828 -22.469 -35.25 1 79.56 403 ARG A O 1
ATOM 3107 N N . ARG A 1 404 ? -15.008 -23.891 -36.688 1 70.31 404 ARG A N 1
ATOM 3108 C CA . ARG A 1 404 ? -16.156 -23.031 -36.969 1 70.31 404 ARG A CA 1
ATOM 3109 C C . ARG A 1 404 ? -17.438 -23.641 -36.406 1 70.31 404 ARG A C 1
ATOM 3111 O O . ARG A 1 404 ? -17.625 -24.859 -36.438 1 70.31 404 ARG A O 1
ATOM 3118 N N . TRP A 1 405 ? -18.016 -22.969 -35.375 1 58.28 405 TRP A N 1
ATOM 3119 C CA . TRP A 1 405 ? -19.266 -23.453 -34.812 1 58.28 405 TRP A CA 1
ATOM 3120 C C . TRP A 1 405 ? -20.453 -23.047 -35.688 1 58.28 405 TRP A C 1
ATOM 3122 O O . TRP A 1 405 ? -20.578 -21.875 -36.062 1 58.28 405 TRP A O 1
ATOM 3132 N N . GLU A 1 406 ? -20.734 -23.734 -36.625 1 46.09 406 GLU A N 1
ATOM 3133 C CA . GLU A 1 406 ? -21.984 -23.469 -37.312 1 46.09 406 GLU A CA 1
ATOM 3134 C C . GLU A 1 406 ? -23.172 -23.547 -36.344 1 46.09 406 GLU A C 1
ATOM 3136 O O . GLU A 1 406 ? -23.156 -24.328 -35.406 1 46.09 406 GLU A O 1
ATOM 3141 N N . MET B 1 1 ? -12.148 21.797 30.484 1 67.75 1 MET B N 1
ATOM 3142 C CA . MET B 1 1 ? -10.742 21.453 30.719 1 67.75 1 MET B CA 1
ATOM 3143 C C . MET B 1 1 ? -9.883 22.719 30.75 1 67.75 1 MET B C 1
ATOM 3145 O O . MET B 1 1 ? -10.133 23.672 30 1 67.75 1 MET B O 1
ATOM 3149 N N . ASP B 1 2 ? -9.031 22.891 31.75 1 85.81 2 ASP B N 1
ATOM 3150 C CA . ASP B 1 2 ? -8.047 23.969 31.891 1 85.81 2 ASP B CA 1
ATOM 3151 C C . ASP B 1 2 ? -6.941 23.828 30.859 1 85.81 2 ASP B C 1
ATOM 3153 O O . ASP B 1 2 ? -6.098 22.938 30.938 1 85.81 2 ASP B O 1
ATOM 3157 N N . ILE B 1 3 ? -7.027 24.734 29.812 1 92.94 3 ILE B N 1
ATOM 3158 C CA . ILE B 1 3 ? -6.098 24.703 28.688 1 92.94 3 ILE B CA 1
ATOM 3159 C C . ILE B 1 3 ? -4.668 24.859 29.203 1 92.94 3 ILE B C 1
ATOM 3161 O O . ILE B 1 3 ? -3.75 24.203 28.703 1 92.94 3 ILE B O 1
ATOM 3165 N N . GLY B 1 4 ? -4.496 25.719 30.156 1 93.25 4 GLY B N 1
ATOM 3166 C CA . GLY B 1 4 ? -3.184 25.875 30.766 1 93.25 4 GLY B CA 1
ATOM 3167 C C . GLY B 1 4 ? -2.645 24.594 31.359 1 93.25 4 GLY B C 1
ATOM 3168 O O . GLY B 1 4 ? -1.471 24.266 31.188 1 93.25 4 GLY B O 1
ATOM 3169 N N . ALA B 1 5 ? -3.49 23.938 32.094 1 94.25 5 ALA B N 1
ATOM 3170 C CA . ALA B 1 5 ? -3.102 22.672 32.719 1 94.25 5 ALA B CA 1
ATOM 3171 C C . ALA B 1 5 ? -2.762 21.625 31.656 1 94.25 5 ALA B C 1
ATOM 3173 O O . ALA B 1 5 ? -1.845 20.812 31.844 1 94.25 5 ALA B O 1
ATOM 3174 N N . PHE B 1 6 ? -3.592 21.578 30.594 1 96.12 6 PHE B N 1
ATOM 3175 C CA . PHE B 1 6 ? -3.334 20.656 29.5 1 96.12 6 PHE B CA 1
ATOM 3176 C C . PHE B 1 6 ? -1.923 20.844 28.953 1 96.12 6 PHE B C 1
ATOM 3178 O O . PHE B 1 6 ? -1.158 19.875 28.844 1 96.12 6 PHE B O 1
ATOM 3185 N N . TYR B 1 7 ? -1.519 22.047 28.703 1 97.44 7 TYR B N 1
ATOM 3186 C CA . TYR B 1 7 ? -0.21 22.312 28.125 1 97.44 7 TYR B CA 1
ATOM 3187 C C . TYR B 1 7 ? 0.9 22.078 29.141 1 97.44 7 TYR B C 1
ATOM 3189 O O . TYR B 1 7 ? 1.975 21.594 28.797 1 97.44 7 TYR B O 1
ATOM 3197 N N . ALA B 1 8 ? 0.646 22.484 30.375 1 96.69 8 ALA B N 1
ATOM 3198 C CA . ALA B 1 8 ? 1.643 22.25 31.422 1 96.69 8 ALA B CA 1
ATOM 3199 C C . ALA B 1 8 ? 1.957 20.766 31.578 1 96.69 8 ALA B C 1
ATOM 3201 O O . ALA B 1 8 ? 3.055 20.406 32 1 96.69 8 ALA B O 1
ATOM 3202 N N . GLY B 1 9 ? 1.005 19.922 31.219 1 97.31 9 GLY B N 1
ATOM 3203 C CA . GLY B 1 9 ? 1.188 18.484 31.297 1 97.31 9 GLY B CA 1
ATOM 3204 C C . GLY B 1 9 ? 2.277 17.969 30.375 1 97.31 9 GLY B C 1
ATOM 3205 O O . GLY B 1 9 ? 2.771 16.844 30.547 1 97.31 9 GLY B O 1
ATOM 3206 N N . PHE B 1 10 ? 2.729 18.766 29.391 1 98.56 10 PHE B N 1
ATOM 3207 C CA . PHE B 1 10 ? 3.742 18.359 28.422 1 98.56 10 PHE B CA 1
ATOM 3208 C C . PHE B 1 10 ? 5.125 18.812 28.875 1 98.56 10 PHE B C 1
ATOM 3210 O O . PHE B 1 10 ? 6.129 18.484 28.234 1 98.56 10 PHE B O 1
ATOM 3217 N N . ASP B 1 11 ? 5.277 19.594 29.984 1 98.5 11 ASP B N 1
ATOM 3218 C CA . ASP B 1 11 ? 6.523 20.25 30.344 1 98.5 11 ASP B CA 1
ATOM 3219 C C . ASP B 1 11 ? 7.664 19.25 30.484 1 98.5 11 ASP B C 1
ATOM 3221 O O . ASP B 1 11 ? 8.75 19.453 29.938 1 98.5 11 ASP B O 1
ATOM 3225 N N . GLN B 1 12 ? 7.406 18.172 31.188 1 98.56 12 GLN B N 1
ATOM 3226 C CA . GLN B 1 12 ? 8.453 17.172 31.375 1 98.56 12 GLN B CA 1
ATOM 3227 C C . GLN B 1 12 ? 8.883 16.562 30.031 1 98.56 12 GLN B C 1
ATOM 3229 O O . GLN B 1 12 ? 10.07 16.391 29.781 1 98.56 12 GLN B O 1
ATOM 3234 N N . ARG B 1 13 ? 7.961 16.188 29.188 1 98.62 13 ARG B N 1
ATOM 3235 C CA . ARG B 1 13 ? 8.266 15.609 27.891 1 98.62 13 ARG B CA 1
ATOM 3236 C C . ARG B 1 13 ? 9.023 16.594 27.016 1 98.62 13 ARG B C 1
ATOM 3238 O O . ARG B 1 13 ? 9.883 16.203 26.219 1 98.62 13 ARG B O 1
ATOM 3245 N N . VAL B 1 14 ? 8.633 17.875 27.125 1 98.75 14 VAL B N 1
ATOM 3246 C CA . VAL B 1 14 ? 9.336 18.922 26.391 1 98.75 14 VAL B CA 1
ATOM 3247 C C . VAL B 1 14 ? 10.789 18.984 26.844 1 98.75 14 VAL B C 1
ATOM 3249 O O . VAL B 1 14 ? 11.703 18.984 26.016 1 98.75 14 VAL B O 1
ATOM 3252 N N . ARG B 1 15 ? 11.055 19 28.156 1 98.62 15 ARG B N 1
ATOM 3253 C CA . ARG B 1 15 ? 12.414 19 28.672 1 98.62 15 ARG B CA 1
ATOM 3254 C C . ARG B 1 15 ? 13.203 17.797 28.156 1 98.62 15 ARG B C 1
ATOM 3256 O O . ARG B 1 15 ? 14.344 17.953 27.703 1 98.62 15 ARG B O 1
ATOM 3263 N N . ASP B 1 16 ? 12.555 16.703 28.172 1 98.75 16 ASP B N 1
ATOM 3264 C CA . ASP B 1 16 ? 13.227 15.453 27.797 1 98.75 16 ASP B CA 1
ATOM 3265 C C . ASP B 1 16 ? 13.586 15.453 26.312 1 98.75 16 ASP B C 1
ATOM 3267 O O . ASP B 1 16 ? 14.711 15.117 25.938 1 98.75 16 ASP B O 1
ATOM 3271 N N . ILE B 1 17 ? 12.641 15.828 25.438 1 98.75 17 ILE B N 1
ATOM 3272 C CA . ILE B 1 17 ? 12.867 15.711 24 1 98.75 17 ILE B CA 1
ATOM 3273 C C . ILE B 1 17 ? 13.867 16.781 23.547 1 98.75 17 ILE B C 1
ATOM 3275 O O . ILE B 1 17 ? 14.664 16.547 22.641 1 98.75 17 ILE B O 1
ATOM 3279 N N . VAL B 1 18 ? 13.82 17.938 24.156 1 98.81 18 VAL B N 1
ATOM 3280 C CA . VAL B 1 18 ? 14.758 19.016 23.828 1 98.81 18 VAL B CA 1
ATOM 3281 C C . VAL B 1 18 ? 16.172 18.594 24.203 1 98.81 18 VAL B C 1
ATOM 3283 O O . VAL B 1 18 ? 17.109 18.734 23.406 1 98.81 18 VAL B O 1
ATOM 3286 N N . ALA B 1 19 ? 16.312 18.062 25.391 1 98.81 19 ALA B N 1
ATOM 3287 C CA . ALA B 1 19 ? 17.625 17.594 25.844 1 98.81 19 ALA B CA 1
ATOM 3288 C C . ALA B 1 19 ? 18.141 16.469 24.953 1 98.81 19 ALA B C 1
ATOM 3290 O O . ALA B 1 19 ? 19.297 16.5 24.516 1 98.81 19 ALA B O 1
ATOM 3291 N N . TYR B 1 20 ? 17.297 15.539 24.719 1 98.81 20 TYR B N 1
ATOM 3292 C CA . TYR B 1 20 ? 17.672 14.398 23.891 1 98.81 20 TYR B CA 1
ATOM 3293 C C . TYR B 1 20 ? 18.047 14.852 22.484 1 98.81 20 TYR B C 1
ATOM 3295 O O . TYR B 1 20 ? 19.078 14.445 21.953 1 98.81 20 TYR B O 1
ATOM 3303 N N . GLY B 1 21 ? 17.141 15.656 21.891 1 98.62 21 GLY B N 1
ATOM 3304 C CA . GLY B 1 21 ? 17.406 16.141 20.547 1 98.62 21 GLY B CA 1
ATOM 3305 C C . GLY B 1 21 ? 18.688 16.953 20.438 1 98.62 21 GLY B C 1
ATOM 3306 O O . GLY B 1 21 ? 19.422 16.812 19.453 1 98.62 21 GLY B O 1
ATOM 3307 N N . TYR B 1 22 ? 18.906 17.781 21.406 1 98.69 22 TYR B N 1
ATOM 3308 C CA . TYR B 1 22 ? 20.141 18.578 21.406 1 98.69 22 TYR B CA 1
ATOM 3309 C C . TYR B 1 22 ? 21.359 17.688 21.391 1 98.69 22 TYR B C 1
ATOM 3311 O O . TYR B 1 22 ? 22.359 17.984 20.719 1 98.69 22 TYR B O 1
ATOM 3319 N N . ASP B 1 23 ? 21.297 16.609 22.031 1 98.56 23 ASP B N 1
ATOM 3320 C CA . ASP B 1 23 ? 22.422 15.688 22.188 1 98.56 23 ASP B CA 1
ATOM 3321 C C . ASP B 1 23 ? 22.562 14.797 20.953 1 98.56 23 ASP B C 1
ATOM 3323 O O . ASP B 1 23 ? 23.688 14.5 20.516 1 98.56 23 ASP B O 1
ATOM 3327 N N . ARG B 1 24 ? 21.453 14.406 20.359 1 98.38 24 ARG B N 1
ATOM 3328 C CA . ARG B 1 24 ? 21.516 13.266 19.438 1 98.38 24 ARG B CA 1
ATOM 3329 C C . ARG B 1 24 ? 21.172 13.695 18.016 1 98.38 24 ARG B C 1
ATOM 3331 O O . ARG B 1 24 ? 21.453 12.961 17.062 1 98.38 24 ARG B O 1
ATOM 3338 N N . SER B 1 25 ? 20.609 14.797 17.797 1 98.31 25 SER B N 1
ATOM 3339 C CA . SER B 1 25 ? 20.234 15.281 16.484 1 98.31 25 SER B CA 1
ATOM 3340 C C . SER B 1 25 ? 21.062 16.516 16.094 1 98.31 25 SER B C 1
ATOM 3342 O O . SER B 1 25 ? 20.781 17.625 16.562 1 98.31 25 SER B O 1
ATOM 3344 N N . PRO B 1 26 ? 22.016 16.344 15.203 1 98 26 PRO B N 1
ATOM 3345 C CA . PRO B 1 26 ? 22.828 17.484 14.773 1 98 26 PRO B CA 1
ATOM 3346 C C . PRO B 1 26 ? 21.984 18.625 14.211 1 98 26 PRO B C 1
ATOM 3348 O O . PRO B 1 26 ? 22.281 19.797 14.469 1 98 26 PRO B O 1
ATOM 3351 N N . ALA B 1 27 ? 20.969 18.266 13.445 1 98 27 ALA B N 1
ATOM 3352 C CA . ALA B 1 27 ? 20.125 19.297 12.859 1 98 27 ALA B CA 1
ATOM 3353 C C . ALA B 1 27 ? 19.422 20.125 13.945 1 98 27 ALA B C 1
ATOM 3355 O O . ALA B 1 27 ? 19.344 21.344 13.844 1 98 27 ALA B O 1
ATOM 3356 N N . PHE B 1 28 ? 18.922 19.422 14.984 1 98.25 28 PHE B N 1
ATOM 3357 C CA . PHE B 1 28 ? 18.234 20.125 16.062 1 98.25 28 PHE B CA 1
ATOM 3358 C C . PHE B 1 28 ? 19.203 20.953 16.875 1 98.25 28 PHE B C 1
ATOM 3360 O O . PHE B 1 28 ? 18.891 22.062 17.281 1 98.25 28 PHE B O 1
ATOM 3367 N N . ARG B 1 29 ? 20.344 20.422 17.094 1 98.5 29 ARG B N 1
ATOM 3368 C CA . ARG B 1 29 ? 21.391 21.156 17.812 1 98.5 29 ARG B CA 1
ATOM 3369 C C . ARG B 1 29 ? 21.734 22.453 17.094 1 98.5 29 ARG B C 1
ATOM 3371 O O . ARG B 1 29 ? 21.844 23.5 17.719 1 98.5 29 ARG B O 1
ATOM 3378 N N . ARG B 1 30 ? 21.875 22.359 15.797 1 97.94 30 ARG B N 1
ATOM 3379 C CA . ARG B 1 30 ? 22.203 23.547 15.016 1 97.94 30 ARG B CA 1
ATOM 3380 C C . ARG B 1 30 ? 21.094 24.609 15.133 1 97.94 30 ARG B C 1
ATOM 3382 O O . ARG B 1 30 ? 21.391 25.797 15.234 1 97.94 30 ARG B O 1
ATOM 3389 N N . ARG B 1 31 ? 19.859 24.172 15.148 1 97.94 31 ARG B N 1
ATOM 3390 C CA . ARG B 1 31 ? 18.75 25.109 15.289 1 97.94 31 ARG B CA 1
ATOM 3391 C C . ARG B 1 31 ? 18.781 25.797 16.656 1 97.94 31 ARG B C 1
ATOM 3393 O O . ARG B 1 31 ? 18.562 27 16.75 1 97.94 31 ARG B O 1
ATOM 3400 N N . MET B 1 32 ? 19.016 25.016 17.688 1 98.56 32 MET B N 1
ATOM 3401 C CA . MET B 1 32 ? 19.109 25.562 19.047 1 98.56 32 MET B CA 1
ATOM 3402 C C . MET B 1 32 ? 20.266 26.531 19.172 1 98.56 32 MET B C 1
ATOM 3404 O O . MET B 1 32 ? 20.094 27.641 19.672 1 98.56 32 MET B O 1
ATOM 3408 N N . GLU B 1 33 ? 21.391 26.156 18.641 1 98.44 33 GLU B N 1
ATOM 3409 C CA . GLU B 1 33 ? 22.578 27 18.719 1 98.44 33 GLU B CA 1
ATOM 3410 C C . GLU B 1 33 ? 22.391 28.297 17.938 1 98.44 33 GLU B C 1
ATOM 3412 O O . GLU B 1 33 ? 22.812 29.359 18.375 1 98.44 33 GLU B O 1
ATOM 3417 N N . ALA B 1 34 ? 21.828 28.141 16.781 1 98 34 ALA B N 1
ATOM 3418 C CA . ALA B 1 34 ? 21.578 29.328 15.953 1 98 34 ALA B CA 1
ATOM 3419 C C . ALA B 1 34 ? 20.703 30.328 16.703 1 98 34 ALA B C 1
ATOM 3421 O O . ALA B 1 34 ? 20.828 31.531 16.484 1 98 34 ALA B O 1
ATOM 3422 N N . ALA B 1 35 ? 19.844 29.875 17.609 1 97.5 35 ALA B N 1
ATOM 3423 C CA . ALA B 1 35 ? 18.953 30.719 18.375 1 97.5 35 ALA B CA 1
ATOM 3424 C C . ALA B 1 35 ? 19.609 31.125 19.703 1 97.5 35 ALA B C 1
ATOM 3426 O O . ALA B 1 35 ? 18.984 31.828 20.516 1 97.5 35 ALA B O 1
ATOM 3427 N N . GLY B 1 36 ? 20.797 30.625 19.953 1 98.19 36 GLY B N 1
ATOM 3428 C CA . GLY B 1 36 ? 21.5 30.922 21.188 1 98.19 36 GLY B CA 1
ATOM 3429 C C . GLY B 1 36 ? 20.922 30.203 22.391 1 98.19 36 GLY B C 1
ATOM 3430 O O . GLY B 1 36 ? 20.953 30.734 23.516 1 98.19 36 GLY B O 1
ATOM 3431 N N . LEU B 1 37 ? 20.391 29.062 22.156 1 98.56 37 LEU B N 1
ATOM 3432 C CA . LEU B 1 37 ? 19.688 28.359 23.234 1 98.56 37 LEU B CA 1
ATOM 3433 C C . LEU B 1 37 ? 20.422 27.062 23.594 1 98.56 37 LEU B C 1
ATOM 3435 O O . LEU B 1 37 ? 21.109 26.469 22.75 1 98.56 37 LEU B O 1
ATOM 3439 N N . THR B 1 38 ? 20.312 26.672 24.797 1 98.5 38 THR B N 1
ATOM 3440 C CA . THR B 1 38 ? 20.672 25.359 25.328 1 98.5 38 THR B CA 1
ATOM 3441 C C . THR B 1 38 ? 19.469 24.672 25.953 1 98.5 38 THR B C 1
ATOM 3443 O O . THR B 1 38 ? 18.422 25.297 26.141 1 98.5 38 THR B O 1
ATOM 3446 N N . PRO B 1 39 ? 19.578 23.375 26.219 1 98.56 39 PRO B N 1
ATOM 3447 C CA . PRO B 1 39 ? 18.453 22.688 26.828 1 98.56 39 PRO B CA 1
ATOM 3448 C C . PRO B 1 39 ? 18 23.328 28.141 1 98.56 39 PRO B C 1
ATOM 3450 O O . PRO B 1 39 ? 16.812 23.297 28.469 1 98.56 39 PRO B O 1
ATOM 3453 N N . ASP B 1 40 ? 18.859 23.984 28.812 1 98.31 40 ASP B N 1
ATOM 3454 C CA . ASP B 1 40 ? 18.531 24.625 30.094 1 98.31 40 ASP B CA 1
ATOM 3455 C C . ASP B 1 40 ? 17.594 25.812 29.875 1 98.31 40 ASP B C 1
ATOM 3457 O O . ASP B 1 40 ? 16.922 26.25 30.812 1 98.31 40 ASP B O 1
ATOM 3461 N N . ASP B 1 41 ? 17.594 26.297 28.719 1 98.38 41 ASP B N 1
ATOM 3462 C CA . ASP B 1 41 ? 16.781 27.469 28.406 1 98.38 41 ASP B CA 1
ATOM 3463 C C . ASP B 1 41 ? 15.336 27.078 28.125 1 98.38 41 ASP B C 1
ATOM 3465 O O . ASP B 1 41 ? 14.461 27.953 28.078 1 98.38 41 ASP B O 1
ATOM 3469 N N . ILE B 1 42 ? 15.008 25.844 27.906 1 98.44 42 ILE B N 1
ATOM 3470 C CA . ILE B 1 42 ? 13.664 25.375 27.594 1 98.44 42 ILE B CA 1
ATOM 3471 C C . ILE B 1 42 ? 13.211 24.359 28.641 1 98.44 42 ILE B C 1
ATOM 3473 O O . ILE B 1 42 ? 13.523 23.172 28.531 1 98.44 42 ILE B O 1
ATOM 3477 N N . GLN B 1 43 ? 12.391 24.812 29.531 1 97.5 43 GLN B N 1
ATOM 3478 C CA . GLN B 1 43 ? 12 23.984 30.672 1 97.5 43 GLN B CA 1
ATOM 3479 C C . GLN B 1 43 ? 10.492 23.75 30.688 1 97.5 43 GLN B C 1
ATOM 3481 O O . GLN B 1 43 ? 10.008 22.844 31.375 1 97.5 43 GLN B O 1
ATOM 3486 N N . THR B 1 44 ? 9.797 24.516 29.969 1 97.62 44 THR B N 1
ATOM 3487 C CA . THR B 1 44 ? 8.344 24.422 29.891 1 97.62 44 THR B CA 1
ATOM 3488 C C . THR B 1 44 ? 7.875 24.547 28.438 1 97.62 44 THR B C 1
ATOM 3490 O O . THR B 1 44 ? 8.648 24.922 27.562 1 97.62 44 THR B O 1
ATOM 3493 N N . THR B 1 45 ? 6.59 24.219 28.219 1 97.75 45 THR B N 1
ATOM 3494 C CA . THR B 1 45 ? 5.984 24.375 26.891 1 97.75 45 THR B CA 1
ATOM 3495 C C . THR B 1 45 ? 6.027 25.844 26.453 1 97.75 45 THR B C 1
ATOM 3497 O O . THR B 1 45 ? 6.188 26.125 25.266 1 97.75 45 THR B O 1
ATOM 3500 N N . ALA B 1 46 ? 5.934 26.75 27.375 1 95.69 46 ALA B N 1
ATOM 3501 C CA . ALA B 1 46 ? 5.973 28.172 27.078 1 95.69 46 ALA B CA 1
ATOM 3502 C C . ALA B 1 46 ? 7.355 28.594 26.578 1 95.69 46 ALA B C 1
ATOM 3504 O O . ALA B 1 46 ? 7.477 29.469 25.719 1 95.69 46 ALA B O 1
ATOM 3505 N N . ASP B 1 47 ? 8.406 27.969 27.078 1 97.56 47 ASP B N 1
ATOM 3506 C CA . ASP B 1 47 ? 9.781 28.297 26.734 1 97.56 47 ASP B CA 1
ATOM 3507 C C . ASP B 1 47 ? 10.07 27.953 25.266 1 97.56 47 ASP B C 1
ATOM 3509 O O . ASP B 1 47 ? 11.031 28.469 24.688 1 97.56 47 ASP B O 1
ATOM 3513 N N . LEU B 1 48 ? 9.258 27.094 24.688 1 97.81 48 LEU B N 1
ATOM 3514 C CA . LEU B 1 48 ? 9.477 26.672 23.312 1 97.81 48 LEU B CA 1
ATOM 3515 C C . LEU B 1 48 ? 9.383 27.875 22.359 1 97.81 48 LEU B C 1
ATOM 3517 O O . LEU B 1 48 ? 9.953 27.859 21.281 1 97.81 48 LEU B O 1
ATOM 3521 N N . ALA B 1 49 ? 8.641 28.906 22.812 1 96.5 49 ALA B N 1
ATOM 3522 C CA . ALA B 1 49 ? 8.453 30.078 21.969 1 96.5 49 ALA B CA 1
ATOM 3523 C C . ALA B 1 49 ? 9.781 30.766 21.656 1 96.5 49 ALA B C 1
ATOM 3525 O O . ALA B 1 49 ? 9.883 31.562 20.719 1 96.5 49 ALA B O 1
ATOM 3526 N N . ARG B 1 50 ? 10.812 30.484 22.406 1 96.88 50 ARG B N 1
ATOM 3527 C CA . ARG B 1 50 ? 12.141 31.047 22.203 1 96.88 50 ARG B CA 1
ATOM 3528 C C . ARG B 1 50 ? 12.828 30.422 21 1 96.88 50 ARG B C 1
ATOM 3530 O O . ARG B 1 50 ? 13.797 30.969 20.469 1 96.88 50 ARG B O 1
ATOM 3537 N N . LEU B 1 51 ? 12.438 29.25 20.625 1 97.88 51 LEU B N 1
ATOM 3538 C CA . LEU B 1 51 ? 12.969 28.562 19.453 1 97.88 51 LEU B CA 1
ATOM 3539 C C . LEU B 1 51 ? 12.18 28.922 18.203 1 97.88 51 LEU B C 1
ATOM 3541 O O . LEU B 1 51 ? 10.961 28.766 18.172 1 97.88 51 LEU B O 1
ATOM 3545 N N . PRO B 1 52 ? 12.828 29.391 17.172 1 96.56 52 PRO B N 1
ATOM 3546 C CA . PRO B 1 52 ? 12.109 29.703 15.938 1 96.56 52 PRO B CA 1
ATOM 3547 C C . PRO B 1 52 ? 11.352 28.5 15.375 1 96.56 52 PRO B C 1
ATOM 3549 O O . PRO B 1 52 ? 11.82 27.359 15.5 1 96.56 52 PRO B O 1
ATOM 3552 N N . ILE B 1 53 ? 10.219 28.75 14.758 1 97.38 53 ILE B N 1
ATOM 3553 C CA . ILE B 1 53 ? 9.375 27.719 14.156 1 97.38 53 ILE B CA 1
ATOM 3554 C C . ILE B 1 53 ? 10.078 27.109 12.953 1 97.38 53 ILE B C 1
ATOM 3556 O O . ILE B 1 53 ? 10.695 27.828 12.156 1 97.38 53 ILE B O 1
ATOM 3560 N N . LEU B 1 54 ? 10.102 25.812 12.922 1 97.25 54 LEU B N 1
ATOM 3561 C CA . LEU B 1 54 ? 10.57 25.094 11.75 1 97.25 54 LEU B CA 1
ATOM 3562 C C . LEU B 1 54 ? 9.477 24.984 10.695 1 97.25 54 LEU B C 1
ATOM 3564 O O . LEU B 1 54 ? 8.422 24.391 10.945 1 97.25 54 LEU B O 1
ATOM 3568 N N . ARG B 1 55 ? 9.688 25.516 9.555 1 93.75 55 ARG B N 1
ATOM 3569 C CA . ARG B 1 55 ? 8.688 25.5 8.484 1 93.75 55 ARG B CA 1
ATOM 3570 C C . ARG B 1 55 ? 9.039 24.438 7.438 1 93.75 55 ARG B C 1
ATOM 3572 O O . ARG B 1 55 ? 10.18 23.984 7.367 1 93.75 55 ARG B O 1
ATOM 3579 N N . LYS B 1 56 ? 8.109 24.016 6.609 1 91.38 56 LYS B N 1
ATOM 3580 C CA . LYS B 1 56 ? 8.242 22.922 5.66 1 91.38 56 LYS B CA 1
ATOM 3581 C C . LYS B 1 56 ? 9.398 23.156 4.695 1 91.38 56 LYS B C 1
ATOM 3583 O O . LYS B 1 56 ? 10.164 22.234 4.398 1 91.38 56 LYS B O 1
ATOM 3588 N N . GLU B 1 57 ? 9.5 24.375 4.227 1 88.94 57 GLU B N 1
ATOM 3589 C CA . GLU B 1 57 ? 10.578 24.688 3.287 1 88.94 57 GLU B CA 1
ATOM 3590 C C . GLU B 1 57 ? 11.945 24.453 3.916 1 88.94 57 GLU B C 1
ATOM 3592 O O . GLU B 1 57 ? 12.875 24 3.248 1 88.94 57 GLU B O 1
ATOM 3597 N N . GLN B 1 58 ? 12.039 24.828 5.152 1 93.31 58 GLN B N 1
ATOM 3598 C CA . GLN B 1 58 ? 13.289 24.625 5.871 1 93.31 58 GLN B CA 1
ATOM 3599 C C . GLN B 1 58 ? 13.562 23.125 6.078 1 93.31 58 GLN B C 1
ATOM 3601 O O . GLN B 1 58 ? 14.711 22.688 6.043 1 93.31 58 GLN B O 1
ATOM 3606 N N . LEU B 1 59 ? 12.508 22.422 6.355 1 94.62 59 LEU B N 1
ATOM 3607 C CA . LEU B 1 59 ? 12.648 20.969 6.547 1 94.62 59 LEU B CA 1
ATOM 3608 C C . LEU B 1 59 ? 13.188 20.312 5.285 1 94.62 59 LEU B C 1
ATOM 3610 O O . LEU B 1 59 ? 14.055 19.438 5.359 1 94.62 59 LEU B O 1
ATOM 3614 N N . VAL B 1 60 ? 12.719 20.688 4.141 1 91.19 60 VAL B N 1
ATOM 3615 C CA . VAL B 1 60 ? 13.203 20.188 2.859 1 91.19 60 VAL B CA 1
ATOM 3616 C C . VAL B 1 60 ? 14.703 20.438 2.736 1 91.19 60 VAL B C 1
ATOM 3618 O O . VAL B 1 60 ? 15.461 19.547 2.336 1 91.19 60 VAL B O 1
ATOM 3621 N N . GLU B 1 61 ? 15.109 21.672 3.1 1 92.19 61 GLU B N 1
ATOM 3622 C CA . GLU B 1 61 ? 16.516 22.047 3.021 1 92.19 61 GLU B CA 1
ATOM 3623 C C . GLU B 1 61 ? 17.359 21.219 3.98 1 92.19 61 GLU B C 1
ATOM 3625 O O . GLU B 1 61 ? 18.469 20.797 3.635 1 92.19 61 GLU B O 1
ATOM 3630 N N . ILE B 1 62 ? 16.844 20.984 5.129 1 95.19 62 ILE B N 1
ATOM 3631 C CA . ILE B 1 62 ? 17.578 20.203 6.125 1 95.19 62 ILE B CA 1
ATOM 3632 C C . ILE B 1 62 ? 17.781 18.781 5.613 1 95.19 62 ILE B C 1
ATOM 3634 O O . ILE B 1 62 ? 18.891 18.25 5.664 1 95.19 62 ILE B O 1
ATOM 3638 N N . HIS B 1 63 ? 16.75 18.188 5.086 1 93.62 63 HIS B N 1
ATOM 3639 C CA . HIS B 1 63 ? 16.812 16.812 4.605 1 93.62 63 HIS B CA 1
ATOM 3640 C C . HIS B 1 63 ? 17.891 16.641 3.541 1 93.62 63 HIS B C 1
ATOM 3642 O O . HIS B 1 63 ? 18.469 15.57 3.406 1 93.62 63 HIS B O 1
ATOM 3648 N N . ARG B 1 64 ? 18.25 17.672 2.877 1 88.06 64 ARG B N 1
ATOM 3649 C CA . ARG B 1 64 ? 19.188 17.609 1.759 1 88.06 64 ARG B CA 1
ATOM 3650 C C . ARG B 1 64 ? 20.625 17.766 2.24 1 88.06 64 ARG B C 1
ATOM 3652 O O . ARG B 1 64 ? 21.578 17.578 1.467 1 88.06 64 ARG B O 1
ATOM 3659 N N . GLN B 1 65 ? 20.859 18.047 3.449 1 88.31 65 GLN B N 1
ATOM 3660 C CA . GLN B 1 65 ? 22.172 18.469 3.932 1 88.31 65 GLN B CA 1
ATOM 3661 C C . GLN B 1 65 ? 23.016 17.266 4.328 1 88.31 65 GLN B C 1
ATOM 3663 O O . GLN B 1 65 ? 24.203 17.406 4.645 1 88.31 65 GLN B O 1
ATOM 3668 N N . GLY B 1 66 ? 22.5 16.094 4.191 1 82.25 66 GLY B N 1
ATOM 3669 C CA . GLY B 1 66 ? 23.375 14.984 4.547 1 82.25 66 GLY B CA 1
ATOM 3670 C C . GLY B 1 66 ? 22.609 13.719 4.91 1 82.25 66 GLY B C 1
ATOM 3671 O O . GLY B 1 66 ? 21.406 13.617 4.656 1 82.25 66 GLY B O 1
ATOM 3672 N N . PRO B 1 67 ? 23.453 12.852 5.508 1 86.19 67 PRO B N 1
ATOM 3673 C CA . PRO B 1 67 ? 22.844 11.57 5.871 1 86.19 67 PRO B CA 1
ATOM 3674 C C . PRO B 1 67 ? 21.859 11.688 7.031 1 86.19 67 PRO B C 1
ATOM 3676 O O . PRO B 1 67 ? 21.859 12.695 7.742 1 86.19 67 PRO B O 1
ATOM 3679 N N . GLY B 1 68 ? 20.969 10.711 7.164 1 93.38 68 GLY B N 1
ATOM 3680 C CA . GLY B 1 68 ? 20.016 10.695 8.258 1 93.38 68 GLY B CA 1
ATOM 3681 C C . GLY B 1 68 ? 19 11.82 8.18 1 93.38 68 GLY B C 1
ATOM 3682 O O . GLY B 1 68 ? 18.688 12.453 9.188 1 93.38 68 GLY B O 1
ATOM 3683 N N . LEU B 1 69 ? 18.703 12.164 6.945 1 95.12 69 LEU B N 1
ATOM 3684 C CA . LEU B 1 69 ? 17.766 13.242 6.672 1 95.12 69 LEU B CA 1
ATOM 3685 C C . LEU B 1 69 ? 18.281 14.562 7.25 1 95.12 69 LEU B C 1
ATOM 3687 O O . LEU B 1 69 ? 17.547 15.25 7.977 1 95.12 69 LEU B O 1
ATOM 3691 N N . GLY B 1 70 ? 19.578 14.828 7.012 1 95.19 70 GLY B N 1
ATOM 3692 C CA . GLY B 1 70 ? 20.219 16.078 7.41 1 95.19 70 GLY B CA 1
ATOM 3693 C C . GLY B 1 70 ? 20.5 16.141 8.898 1 95.19 70 GLY B C 1
ATOM 3694 O O . GLY B 1 70 ? 20.594 17.234 9.469 1 95.19 70 GLY B O 1
ATOM 3695 N N . GLY B 1 71 ? 20.391 14.984 9.508 1 96.81 71 GLY B N 1
ATOM 3696 C CA . GLY B 1 71 ? 20.672 14.953 10.938 1 96.81 71 GLY B CA 1
ATOM 3697 C C . GLY B 1 71 ? 19.422 15.008 11.789 1 96.81 71 GLY B C 1
ATOM 3698 O O . GLY B 1 71 ? 19.5 15.148 13.008 1 96.81 71 GLY B O 1
ATOM 3699 N N . MET B 1 72 ? 18.281 14.883 11.203 1 97.5 72 MET B N 1
ATOM 3700 C CA . MET B 1 72 ? 17.047 14.875 11.961 1 97.5 72 MET B CA 1
ATOM 3701 C C . MET B 1 72 ? 16.812 13.516 12.617 1 97.5 72 MET B C 1
ATOM 3703 O O . MET B 1 72 ? 16.141 13.414 13.633 1 97.5 72 MET B O 1
ATOM 3707 N N . LEU B 1 73 ? 17.344 12.453 11.969 1 97.75 73 LEU B N 1
ATOM 3708 C CA . LEU B 1 73 ? 17.25 11.109 12.523 1 97.75 73 LEU B CA 1
ATOM 3709 C C . LEU B 1 73 ? 18.312 10.891 13.594 1 97.75 73 LEU B C 1
ATOM 3711 O O . LEU B 1 73 ? 19.453 11.336 13.445 1 97.75 73 LEU B O 1
ATOM 3715 N N . THR B 1 74 ? 17.906 10.211 14.633 1 98 74 THR B N 1
ATOM 3716 C CA . THR B 1 74 ? 18.859 9.844 15.672 1 98 74 THR B CA 1
ATOM 3717 C C . THR B 1 74 ? 19.188 8.359 15.594 1 98 74 THR B C 1
ATOM 3719 O O . THR B 1 74 ? 19.938 7.836 16.422 1 98 74 THR B O 1
ATOM 3722 N N . VAL B 1 75 ? 18.672 7.648 14.664 1 96.44 75 VAL B N 1
ATOM 3723 C CA . VAL B 1 75 ? 18.938 6.25 14.344 1 96.44 75 VAL B CA 1
ATOM 3724 C C . VAL B 1 75 ? 19.297 6.121 12.867 1 96.44 75 VAL B C 1
ATOM 3726 O O . VAL B 1 75 ? 18.969 6.996 12.062 1 96.44 75 VAL B O 1
ATOM 3729 N N . PRO B 1 76 ? 20.031 5.082 12.539 1 94.38 76 PRO B N 1
ATOM 3730 C CA . PRO B 1 76 ? 20.297 4.887 11.109 1 94.38 76 PRO B CA 1
ATOM 3731 C C . PRO B 1 76 ? 19.016 4.598 10.32 1 94.38 76 PRO B C 1
ATOM 3733 O O . PRO B 1 76 ? 18.031 4.102 10.875 1 94.38 76 PRO B O 1
ATOM 3736 N N . LEU B 1 77 ? 19 4.922 9.07 1 93.19 77 LEU B N 1
ATOM 3737 C CA . LEU B 1 77 ? 17.859 4.676 8.195 1 93.19 77 LEU B CA 1
ATOM 3738 C C . LEU B 1 77 ? 17.453 3.209 8.234 1 93.19 77 LEU B C 1
ATOM 3740 O O . LEU B 1 77 ? 16.266 2.893 8.156 1 93.19 77 LEU B O 1
ATOM 3744 N N . SER B 1 78 ? 18.391 2.334 8.406 1 91 78 SER B N 1
ATOM 3745 C CA . SER B 1 78 ? 18.156 0.893 8.375 1 91 78 SER B CA 1
ATOM 3746 C C . SER B 1 78 ? 17.406 0.419 9.609 1 91 78 SER B C 1
ATOM 3748 O O . SER B 1 78 ? 16.953 -0.723 9.664 1 91 78 SER B O 1
ATOM 3750 N N . ALA B 1 79 ? 17.25 1.269 10.594 1 94.19 79 ALA B N 1
ATOM 3751 C CA . ALA B 1 79 ? 16.484 0.924 11.797 1 94.19 79 ALA B CA 1
ATOM 3752 C C . ALA B 1 79 ? 15.008 1.227 11.609 1 94.19 79 ALA B C 1
ATOM 3754 O O . ALA B 1 79 ? 14.172 0.792 12.414 1 94.19 79 ALA B O 1
ATOM 3755 N N . LEU B 1 80 ? 14.711 1.923 10.539 1 97.25 80 LEU B N 1
ATOM 3756 C CA . LEU B 1 80 ? 13.328 2.299 10.273 1 97.25 80 LEU B CA 1
ATOM 3757 C C . LEU B 1 80 ? 12.562 1.142 9.641 1 97.25 80 LEU B C 1
ATOM 3759 O O . LEU B 1 80 ? 13.156 0.287 8.977 1 97.25 80 LEU B O 1
ATOM 3763 N N . ARG B 1 81 ? 11.305 1.096 9.898 1 97.44 81 ARG B N 1
ATOM 3764 C CA . ARG B 1 81 ? 10.438 0.148 9.211 1 97.44 81 ARG B CA 1
ATOM 3765 C C . ARG B 1 81 ? 10.242 0.544 7.75 1 97.44 81 ARG B C 1
ATOM 3767 O O . ARG B 1 81 ? 10.383 -0.288 6.852 1 97.44 81 ARG B O 1
ATOM 3774 N N . ARG B 1 82 ? 9.891 1.797 7.574 1 98.25 82 ARG B N 1
ATOM 3775 C CA . ARG B 1 82 ? 9.641 2.344 6.242 1 98.25 82 ARG B CA 1
ATOM 3776 C C . ARG B 1 82 ? 10.109 3.793 6.148 1 98.25 82 ARG B C 1
ATOM 3778 O O . ARG B 1 82 ? 10.273 4.465 7.172 1 98.25 82 ARG B O 1
ATOM 3785 N N . ILE B 1 83 ? 10.312 4.219 4.992 1 97.56 83 ILE B N 1
ATOM 3786 C CA . ILE B 1 83 ? 10.531 5.625 4.676 1 97.56 83 ILE B CA 1
ATOM 3787 C C . ILE B 1 83 ? 9.578 6.059 3.561 1 97.56 83 ILE B C 1
ATOM 3789 O O . ILE B 1 83 ? 9.547 5.438 2.496 1 97.56 83 ILE B O 1
ATOM 3793 N N . PHE B 1 84 ? 8.82 7.047 3.82 1 97.06 84 PHE B N 1
ATOM 3794 C CA . PHE B 1 84 ? 7.895 7.602 2.84 1 97.06 84 PHE B CA 1
ATOM 3795 C C . PHE B 1 84 ? 8.398 8.938 2.307 1 97.06 84 PHE B C 1
ATOM 3797 O O . PHE B 1 84 ? 9.367 9.492 2.834 1 97.06 84 PHE B O 1
ATOM 3804 N N . GLN B 1 85 ? 7.777 9.359 1.235 1 92.12 85 GLN B N 1
ATOM 3805 C CA . GLN B 1 85 ? 8.086 10.664 0.66 1 92.12 85 GLN B CA 1
ATOM 3806 C C . GLN B 1 85 ? 6.812 11.422 0.292 1 92.12 85 GLN B C 1
ATOM 3808 O O . GLN B 1 85 ? 6.059 10.984 -0.582 1 92.12 85 GLN B O 1
ATOM 3813 N N . SER B 1 86 ? 6.57 12.461 0.947 1 82.69 86 SER B N 1
ATOM 3814 C CA . SER B 1 86 ? 5.473 13.359 0.602 1 82.69 86 SER B CA 1
ATOM 3815 C C . SER B 1 86 ? 5.863 14.305 -0.527 1 82.69 86 SER B C 1
ATOM 3817 O O . SER B 1 86 ? 7.051 14.484 -0.808 1 82.69 86 SER B O 1
ATOM 3819 N N . PRO B 1 87 ? 4.762 14.93 -1.157 1 66.75 87 PRO B N 1
ATOM 3820 C CA . PRO B 1 87 ? 5.066 15.898 -2.217 1 66.75 87 PRO B CA 1
ATOM 3821 C C . PRO B 1 87 ? 5.82 17.125 -1.701 1 66.75 87 PRO B C 1
ATOM 3823 O O . PRO B 1 87 ? 5.605 17.547 -0.564 1 66.75 87 PRO B O 1
ATOM 3826 N N . GLY B 1 88 ? 6.906 17.922 -2.377 1 61.97 88 GLY B N 1
ATOM 3827 C CA . GLY B 1 88 ? 7.617 19.125 -1.956 1 61.97 88 GLY B CA 1
ATOM 3828 C C . GLY B 1 88 ? 9.117 18.922 -1.862 1 61.97 88 GLY B C 1
ATOM 3829 O O . GLY B 1 88 ? 9.875 19.891 -1.742 1 61.97 88 GLY B O 1
ATOM 3830 N N . PRO B 1 89 ? 9.812 17.641 -1.835 1 77.06 89 PRO B N 1
ATOM 3831 C CA . PRO B 1 89 ? 10.047 16.281 -1.345 1 77.06 89 PRO B CA 1
ATOM 3832 C C . PRO B 1 89 ? 10.43 16.25 0.133 1 77.06 89 PRO B C 1
ATOM 3834 O O . PRO B 1 89 ? 11.477 16.766 0.518 1 77.06 89 PRO B O 1
ATOM 3837 N N . ILE B 1 90 ? 9.609 15.984 1.04 1 89.38 90 ILE B N 1
ATOM 3838 C CA . ILE B 1 90 ? 9.883 15.703 2.445 1 89.38 90 ILE B CA 1
ATOM 3839 C C . ILE B 1 90 ? 9.805 14.195 2.689 1 89.38 90 ILE B C 1
ATOM 3841 O O . ILE B 1 90 ? 8.875 13.531 2.227 1 89.38 90 ILE B O 1
ATOM 3845 N N . TYR B 1 91 ? 10.852 13.703 3.303 1 94.62 91 TYR B N 1
ATOM 3846 C CA . TYR B 1 91 ? 10.828 12.297 3.682 1 94.62 91 TYR B CA 1
ATOM 3847 C C . TYR B 1 91 ? 10.188 12.109 5.051 1 94.62 91 TYR B C 1
ATOM 3849 O O . TYR B 1 91 ? 10.422 12.898 5.969 1 94.62 91 TYR B O 1
ATOM 3857 N N . ASP B 1 92 ? 9.359 11.148 5.133 1 95.62 92 ASP B N 1
ATOM 3858 C CA . ASP B 1 92 ? 8.656 10.82 6.371 1 95.62 92 ASP B CA 1
ATOM 3859 C C . ASP B 1 92 ? 9.062 9.438 6.875 1 95.62 92 ASP B C 1
ATOM 3861 O O . ASP B 1 92 ? 8.578 8.414 6.379 1 95.62 92 ASP B O 1
ATOM 3865 N N . PRO B 1 93 ? 9.906 9.367 7.906 1 97.25 93 PRO B N 1
ATOM 3866 C CA . PRO B 1 93 ? 10.367 8.086 8.438 1 97.25 93 PRO B CA 1
ATOM 3867 C C . PRO B 1 93 ? 9.359 7.438 9.383 1 97.25 93 PRO B C 1
ATOM 3869 O O . PRO B 1 93 ? 8.68 8.133 10.141 1 97.25 93 PRO B O 1
ATOM 3872 N N . GLU B 1 94 ? 9.203 6.145 9.273 1 97.88 94 GLU B N 1
ATOM 3873 C CA . GLU B 1 94 ? 8.375 5.359 10.188 1 97.88 94 GLU B CA 1
ATOM 3874 C C . GLU B 1 94 ? 9.234 4.445 11.062 1 97.88 94 GLU B C 1
ATOM 3876 O O . GLU B 1 94 ? 9.922 3.561 10.547 1 97.88 94 GLU B O 1
ATOM 3881 N N . PRO B 1 95 ? 9.211 4.68 12.398 1 97.19 95 PRO B N 1
ATOM 3882 C CA . PRO B 1 95 ? 9.914 3.734 13.266 1 97.19 95 PRO B CA 1
ATOM 3883 C C . PRO B 1 95 ? 9.242 2.365 13.312 1 97.19 95 PRO B C 1
ATOM 3885 O O . PRO B 1 95 ? 8.102 2.217 12.867 1 97.19 95 PRO B O 1
ATOM 3888 N N . ASP B 1 96 ? 9.938 1.354 13.773 1 93.81 96 ASP B N 1
ATOM 3889 C CA . ASP B 1 96 ? 9.406 -0.005 13.852 1 93.81 96 ASP B CA 1
ATOM 3890 C C . ASP B 1 96 ? 8.57 -0.199 15.109 1 93.81 96 ASP B C 1
ATOM 3892 O O . ASP B 1 96 ? 8.914 -1.009 15.969 1 93.81 96 ASP B O 1
ATOM 3896 N N . GLU B 1 97 ? 7.535 0.553 15.211 1 94.31 97 GLU B N 1
ATOM 3897 C CA . GLU B 1 97 ? 6.555 0.506 16.297 1 94.31 97 GLU B CA 1
ATOM 3898 C C . GLU B 1 97 ? 5.129 0.601 15.758 1 94.31 97 GLU B C 1
ATOM 3900 O O . GLU B 1 97 ? 4.891 1.24 14.727 1 94.31 97 GLU B O 1
ATOM 3905 N N . PRO B 1 98 ? 4.223 -0.051 16.453 1 93.38 98 PRO B N 1
ATOM 3906 C CA . PRO B 1 98 ? 2.838 0.007 15.984 1 93.38 98 PRO B CA 1
ATOM 3907 C C . PRO B 1 98 ? 2.227 1.4 16.125 1 93.38 98 PRO B C 1
ATOM 3909 O O . PRO B 1 98 ? 2.518 2.115 17.078 1 93.38 98 PRO B O 1
ATOM 3912 N N . ASP B 1 99 ? 1.483 1.835 15.125 1 97 99 ASP B N 1
ATOM 3913 C CA . ASP B 1 99 ? 0.695 3.062 15.125 1 97 99 ASP B CA 1
ATOM 3914 C C . ASP B 1 99 ? 1.549 4.266 15.523 1 97 99 ASP B C 1
ATOM 3916 O O . ASP B 1 99 ? 1.186 5.02 16.422 1 97 99 ASP B O 1
ATOM 3920 N N . SER B 1 100 ? 2.697 4.363 14.906 1 97 100 SER B N 1
ATOM 3921 C CA . SER B 1 100 ? 3.635 5.43 15.242 1 97 100 SER B CA 1
ATOM 3922 C C . SER B 1 100 ? 3.057 6.801 14.914 1 97 100 SER B C 1
ATOM 3924 O O . SER B 1 100 ? 3.479 7.809 15.484 1 97 100 SER B O 1
ATOM 3926 N N . TRP B 1 101 ? 2.047 6.871 14.094 1 97.94 101 TRP B N 1
ATOM 3927 C CA . TRP B 1 101 ? 1.389 8.133 13.758 1 97.94 101 TRP B CA 1
ATOM 3928 C C . TRP B 1 101 ? 0.187 8.375 14.664 1 97.94 101 TRP B C 1
ATOM 3930 O O . TRP B 1 101 ? -0.5 9.391 14.539 1 97.94 101 TRP B O 1
ATOM 3940 N N . ARG B 1 102 ? -0.216 7.496 15.5 1 98.25 102 ARG B N 1
ATOM 3941 C CA . ARG B 1 102 ? -1.095 7.652 16.656 1 98.25 102 ARG B CA 1
ATOM 3942 C C . ARG B 1 102 ? -2.531 7.914 16.219 1 98.25 102 ARG B C 1
ATOM 3944 O O . ARG B 1 102 ? -3.191 8.82 16.734 1 98.25 102 ARG B O 1
ATOM 3951 N N . TRP B 1 103 ? -3.035 7.145 15.328 1 98.56 103 TRP B N 1
ATOM 3952 C CA . TRP B 1 103 ? -4.387 7.371 14.828 1 98.56 103 TRP B CA 1
ATOM 3953 C C . TRP B 1 103 ? -5.395 6.496 15.57 1 98.56 103 TRP B C 1
ATOM 3955 O O . TRP B 1 103 ? -6.605 6.699 15.453 1 98.56 103 TRP B O 1
ATOM 3965 N N . ALA B 1 104 ? -4.984 5.52 16.406 1 98.44 104 ALA B N 1
ATOM 3966 C CA . ALA B 1 104 ? -5.879 4.578 17.062 1 98.44 104 ALA B CA 1
ATOM 3967 C C . ALA B 1 104 ? -6.93 5.309 17.891 1 98.44 104 ALA B C 1
ATOM 3969 O O . ALA B 1 104 ? -8.117 4.988 17.828 1 98.44 104 ALA B O 1
ATOM 3970 N N . PRO B 1 105 ? -6.543 6.387 18.672 1 97.88 105 PRO B N 1
ATOM 3971 C CA . PRO B 1 105 ? -7.566 7.078 19.469 1 97.88 105 PRO B CA 1
ATOM 3972 C C . PRO B 1 105 ? -8.664 7.699 18.594 1 97.88 105 PRO B C 1
ATOM 3974 O O . PRO B 1 105 ? -9.828 7.719 19 1 97.88 105 PRO B O 1
ATOM 3977 N N . ALA B 1 106 ? -8.289 8.219 17.484 1 98.25 106 ALA B N 1
ATOM 3978 C CA . ALA B 1 106 ? -9.266 8.812 16.578 1 98.25 106 ALA B CA 1
ATOM 3979 C C . ALA B 1 106 ? -10.258 7.77 16.078 1 98.25 106 ALA B C 1
ATOM 3981 O O . ALA B 1 106 ? -11.469 8.016 16.047 1 98.25 106 ALA B O 1
ATOM 3982 N N . PHE B 1 107 ? -9.75 6.59 15.703 1 98.44 107 PHE B N 1
ATOM 3983 C CA . PHE B 1 107 ? -10.609 5.512 15.234 1 98.44 107 PHE B CA 1
ATOM 3984 C C . PHE B 1 107 ? -11.539 5.035 16.344 1 98.44 107 PHE B C 1
ATOM 3986 O O . PHE B 1 107 ? -12.727 4.789 16.109 1 98.44 107 PHE B O 1
ATOM 3993 N N . ARG B 1 108 ? -11.023 4.906 17.531 1 97.69 108 ARG B N 1
ATOM 3994 C CA . ARG B 1 108 ? -11.852 4.523 18.656 1 97.69 108 ARG B CA 1
ATOM 3995 C C . ARG B 1 108 ? -12.984 5.52 18.875 1 97.69 108 ARG B C 1
ATOM 3997 O O . ARG B 1 108 ? -14.125 5.129 19.125 1 97.69 108 ARG B O 1
ATOM 4004 N N . ALA B 1 109 ? -12.633 6.785 18.844 1 97.69 109 ALA B N 1
ATOM 4005 C CA . ALA B 1 109 ? -13.625 7.836 19.031 1 97.69 109 ALA B CA 1
ATOM 4006 C C . ALA B 1 109 ? -14.703 7.773 17.953 1 97.69 109 ALA B C 1
ATOM 4008 O O . ALA B 1 109 ? -15.859 8.133 18.188 1 97.69 109 ALA B O 1
ATOM 4009 N N . ALA B 1 110 ? -14.32 7.293 16.781 1 97.94 110 ALA B N 1
ATOM 4010 C CA . ALA B 1 110 ? -15.234 7.215 15.641 1 97.94 110 ALA B CA 1
ATOM 4011 C C . ALA B 1 110 ? -16.047 5.922 15.68 1 97.94 110 ALA B C 1
ATOM 4013 O O . ALA B 1 110 ? -16.844 5.66 14.781 1 97.94 110 ALA B O 1
ATOM 4014 N N . GLY B 1 111 ? -15.766 5.039 16.656 1 97.75 111 GLY B N 1
ATOM 4015 C CA . GLY B 1 111 ? -16.594 3.863 16.859 1 97.75 111 GLY B CA 1
ATOM 4016 C C . GLY B 1 111 ? -16.016 2.609 16.234 1 97.75 111 GLY B C 1
ATOM 4017 O O . GLY B 1 111 ? -16.672 1.562 16.219 1 97.75 111 GLY B O 1
ATOM 4018 N N . PHE B 1 112 ? -14.836 2.707 15.688 1 98.19 112 PHE B N 1
ATOM 4019 C CA . PHE B 1 112 ? -14.18 1.506 15.18 1 98.19 112 PHE B CA 1
ATOM 4020 C C . PHE B 1 112 ? -13.867 0.539 16.312 1 98.19 112 PHE B C 1
ATOM 4022 O O . PHE B 1 112 ? -13.531 0.962 17.422 1 98.19 112 PHE B O 1
ATOM 4029 N N . ALA B 1 113 ? -13.914 -0.728 16.047 1 97.81 113 ALA B N 1
ATOM 4030 C CA . ALA B 1 113 ? -13.734 -1.758 17.062 1 97.81 113 ALA B CA 1
ATOM 4031 C C . ALA B 1 113 ? -13.242 -3.064 16.453 1 97.81 113 ALA B C 1
ATOM 4033 O O . ALA B 1 113 ? -13.289 -3.236 15.227 1 97.81 113 ALA B O 1
ATOM 4034 N N . PRO B 1 114 ? -12.758 -3.912 17.406 1 96.5 114 PRO B N 1
ATOM 4035 C CA . PRO B 1 114 ? -12.438 -5.246 16.875 1 96.5 114 PRO B CA 1
ATOM 4036 C C . PRO B 1 114 ? -13.617 -5.898 16.156 1 96.5 114 PRO B C 1
ATOM 4038 O O . PRO B 1 114 ? -14.75 -5.809 16.625 1 96.5 114 PRO B O 1
ATOM 4041 N N . GLY B 1 115 ? -13.414 -6.449 15.016 1 95.62 115 GLY B N 1
ATOM 4042 C CA . GLY B 1 115 ? -14.477 -7.059 14.227 1 95.62 115 GLY B CA 1
ATOM 4043 C C . GLY B 1 115 ? -14.812 -6.281 12.969 1 95.62 115 GLY B C 1
ATOM 4044 O O . GLY B 1 115 ? -15.438 -6.812 12.047 1 95.62 115 GLY B O 1
ATOM 4045 N N . ASP B 1 116 ? -14.414 -5.035 13.008 1 97.94 116 ASP B N 1
ATOM 4046 C CA . ASP B 1 116 ? -14.68 -4.211 11.836 1 97.94 116 ASP B CA 1
ATOM 4047 C C . ASP B 1 116 ? -13.789 -4.617 10.664 1 97.94 116 ASP B C 1
ATOM 4049 O O . ASP B 1 116 ? -12.617 -4.945 10.852 1 97.94 116 ASP B O 1
ATOM 4053 N N . ILE B 1 117 ? -14.367 -4.633 9.492 1 97.94 117 ILE B N 1
ATOM 4054 C CA . ILE B 1 117 ? -13.648 -4.715 8.227 1 97.94 117 ILE B CA 1
ATOM 4055 C C . ILE B 1 117 ? -13.594 -3.334 7.578 1 97.94 117 ILE B C 1
ATOM 4057 O O . ILE B 1 117 ? -14.625 -2.801 7.148 1 97.94 117 ILE B O 1
ATOM 4061 N N . VAL B 1 118 ? -12.422 -2.785 7.48 1 98.81 118 VAL B N 1
ATOM 4062 C CA . VAL B 1 118 ? -12.242 -1.393 7.086 1 98.81 118 VAL B CA 1
ATOM 4063 C C . VAL B 1 118 ? -11.773 -1.324 5.633 1 98.81 118 VAL B C 1
ATOM 4065 O O . VAL B 1 118 ? -10.758 -1.92 5.273 1 98.81 118 VAL B O 1
ATOM 4068 N N . LEU B 1 119 ? -12.555 -0.69 4.797 1 98.75 119 LEU B N 1
ATOM 4069 C CA . LEU B 1 119 ? -12.078 -0.305 3.475 1 98.75 119 LEU B CA 1
ATOM 4070 C C . LEU B 1 119 ? -11.211 0.948 3.553 1 98.75 119 LEU B C 1
ATOM 4072 O O . LEU B 1 119 ? -11.727 2.053 3.732 1 98.75 119 LEU B O 1
ATOM 4076 N N . ASN B 1 120 ? -9.906 0.821 3.445 1 98.81 120 ASN B N 1
ATOM 4077 C CA . ASN B 1 120 ? -8.984 1.95 3.51 1 98.81 120 ASN B CA 1
ATOM 4078 C C . ASN B 1 120 ? -8.656 2.482 2.117 1 98.81 120 ASN B C 1
ATOM 4080 O O . ASN B 1 120 ? -7.934 1.834 1.354 1 98.81 120 ASN B O 1
ATOM 4084 N N . CYS B 1 121 ? -9.117 3.662 1.886 1 98.5 121 CYS B N 1
ATOM 4085 C CA . CYS B 1 121 ? -9.047 4.199 0.531 1 98.5 121 CYS B CA 1
ATOM 4086 C C . CYS B 1 121 ? -8.008 5.305 0.436 1 98.5 121 CYS B C 1
ATOM 4088 O O . CYS B 1 121 ? -8.07 6.148 -0.46 1 98.5 121 CYS B O 1
ATOM 4090 N N . PHE B 1 122 ? -7.07 5.336 1.371 1 97.44 122 PHE B N 1
ATOM 4091 C CA . PHE B 1 122 ? -5.914 6.219 1.259 1 97.44 122 PHE B CA 1
ATOM 4092 C C . PHE B 1 122 ? -4.812 5.566 0.435 1 97.44 122 PHE B C 1
ATOM 4094 O O . PHE B 1 122 ? -4.719 4.336 0.373 1 97.44 122 PHE B O 1
ATOM 4101 N N . GLY B 1 123 ? -3.988 6.391 -0.213 1 95.5 123 GLY B N 1
ATOM 4102 C CA . GLY B 1 123 ? -2.902 5.887 -1.038 1 95.5 123 GLY B CA 1
ATOM 4103 C C . GLY B 1 123 ? -1.77 5.285 -0.229 1 95.5 123 GLY B C 1
ATOM 4104 O O . GLY B 1 123 ? -1.405 5.809 0.826 1 95.5 123 GLY B O 1
ATOM 4105 N N . TYR B 1 124 ? -1.18 4.172 -0.796 1 97.19 124 TYR B N 1
ATOM 4106 C CA . TYR B 1 124 ? -0.12 3.439 -0.109 1 97.19 124 TYR B CA 1
ATOM 4107 C C . TYR B 1 124 ? 1.227 3.67 -0.784 1 97.19 124 TYR B C 1
ATOM 4109 O O . TYR B 1 124 ? 2.26 3.213 -0.292 1 97.19 124 TYR B O 1
ATOM 4117 N N . HIS B 1 125 ? 1.235 4.398 -1.928 1 95.44 125 HIS B N 1
ATOM 4118 C CA . HIS B 1 125 ? 2.465 4.52 -2.703 1 95.44 125 HIS B CA 1
ATOM 4119 C C . HIS B 1 125 ? 3.199 5.816 -2.377 1 95.44 125 HIS B C 1
ATOM 4121 O O . HIS B 1 125 ? 2.701 6.906 -2.672 1 95.44 125 HIS B O 1
ATOM 4127 N N . LEU B 1 126 ? 4.352 5.695 -1.71 1 94.44 126 LEU B N 1
ATOM 4128 C CA . LEU B 1 126 ? 5.285 6.758 -1.352 1 94.44 126 LEU B CA 1
ATOM 4129 C C . LEU B 1 126 ? 4.723 7.617 -0.226 1 94.44 126 LEU B C 1
ATOM 4131 O O . LEU B 1 126 ? 5.422 7.902 0.751 1 94.44 126 LEU B O 1
ATOM 4135 N N . THR B 1 127 ? 3.465 7.973 -0.264 1 93.06 127 THR B N 1
ATOM 4136 C CA . THR B 1 127 ? 2.863 8.734 0.822 1 93.06 127 THR B CA 1
ATOM 4137 C C . THR B 1 127 ? 2.447 7.816 1.966 1 93.06 127 THR B C 1
ATOM 4139 O O . THR B 1 127 ? 2.059 6.668 1.735 1 93.06 127 THR B O 1
ATOM 4142 N N . PRO B 1 128 ? 2.43 8.336 3.166 1 96.62 128 PRO B N 1
ATOM 4143 C CA . PRO B 1 128 ? 2.205 7.426 4.293 1 96.62 128 PRO B CA 1
ATOM 4144 C C . PRO B 1 128 ? 0.727 7.27 4.637 1 96.62 128 PRO B C 1
ATOM 4146 O O . PRO B 1 128 ? 0.374 6.465 5.504 1 96.62 128 PRO B O 1
ATOM 4149 N N . ALA B 1 129 ? -0.134 7.965 3.99 1 96.62 129 ALA B N 1
ATOM 4150 C CA . ALA B 1 129 ? -1.519 8.039 4.449 1 96.62 129 ALA B CA 1
ATOM 4151 C C . ALA B 1 129 ? -2.137 6.652 4.559 1 96.62 129 ALA B C 1
ATOM 4153 O O . ALA B 1 129 ? -2.766 6.32 5.566 1 96.62 129 ALA B O 1
ATOM 4154 N N . GLY B 1 130 ? -1.993 5.824 3.521 1 97.62 130 GLY B N 1
ATOM 4155 C CA . GLY B 1 130 ? -2.539 4.477 3.576 1 97.62 130 GLY B CA 1
ATOM 4156 C C . GLY B 1 130 ? -2.074 3.693 4.789 1 97.62 130 GLY B C 1
ATOM 4157 O O . GLY B 1 130 ? -2.891 3.139 5.527 1 97.62 130 GLY B O 1
ATOM 4158 N N . VAL B 1 131 ? -0.815 3.715 5.035 1 97.81 131 VAL B N 1
ATOM 4159 C CA . VAL B 1 131 ? -0.208 2.961 6.125 1 97.81 131 VAL B CA 1
ATOM 4160 C C . VAL B 1 131 ? -0.598 3.586 7.465 1 97.81 131 VAL B C 1
ATOM 4162 O O . VAL B 1 131 ? -0.901 2.873 8.422 1 97.81 131 VAL B O 1
ATOM 4165 N N . MET B 1 132 ? -0.616 4.914 7.562 1 97.5 132 MET B N 1
ATOM 4166 C CA . MET B 1 132 ? -0.955 5.613 8.797 1 97.5 132 MET B CA 1
ATOM 4167 C C . MET B 1 132 ? -2.32 5.172 9.312 1 97.5 132 MET B C 1
ATOM 4169 O O . MET B 1 132 ? -2.461 4.805 10.484 1 97.5 132 MET B O 1
ATOM 4173 N N . PHE B 1 133 ? -3.219 5.184 8.414 1 98.62 133 PHE B N 1
ATOM 4174 C CA . PHE B 1 133 ? -4.586 4.898 8.828 1 98.62 133 PHE B CA 1
ATOM 4175 C C . PHE B 1 133 ? -4.801 3.396 8.992 1 98.62 133 PHE B C 1
ATOM 4177 O O . PHE B 1 133 ? -5.559 2.963 9.859 1 98.62 133 PHE B O 1
ATOM 4184 N N . GLU B 1 134 ? -4.152 2.615 8.164 1 98.56 134 GLU B N 1
ATOM 4185 C CA . GLU B 1 134 ? -4.191 1.174 8.383 1 98.56 134 GLU B CA 1
ATOM 4186 C C . GLU B 1 134 ? -3.656 0.814 9.766 1 98.56 134 GLU B C 1
ATOM 4188 O O . GLU B 1 134 ? -4.258 0.007 10.477 1 98.56 134 GLU B O 1
ATOM 4193 N N . GLU B 1 135 ? -2.521 1.382 10.141 1 97.88 135 GLU B N 1
ATOM 4194 C CA . GLU B 1 135 ? -1.925 1.072 11.438 1 97.88 135 GLU B CA 1
ATOM 4195 C C . GLU B 1 135 ? -2.848 1.481 12.586 1 97.88 135 GLU B C 1
ATOM 4197 O O . GLU B 1 135 ? -2.92 0.797 13.609 1 97.88 135 GLU B O 1
ATOM 4202 N N . GLY B 1 136 ? -3.504 2.641 12.414 1 98.25 136 GLY B N 1
ATOM 4203 C CA . GLY B 1 136 ? -4.488 3.035 13.406 1 98.25 136 GLY B CA 1
ATOM 4204 C C . GLY B 1 136 ? -5.613 2.031 13.562 1 98.25 136 GLY B C 1
ATOM 4205 O O . GLY B 1 136 ? -5.98 1.67 14.68 1 98.25 136 GLY B O 1
ATOM 4206 N N . ALA B 1 137 ? -6.152 1.568 12.445 1 98.56 137 ALA B N 1
ATOM 4207 C CA . ALA B 1 137 ? -7.234 0.59 12.453 1 98.56 137 ALA B CA 1
ATOM 4208 C C . ALA B 1 137 ? -6.77 -0.742 13.031 1 98.56 137 ALA B C 1
ATOM 4210 O O . ALA B 1 137 ? -7.484 -1.37 13.82 1 98.56 137 ALA B O 1
ATOM 4211 N N . ARG B 1 138 ? -5.578 -1.153 12.648 1 97.75 138 ARG B N 1
ATOM 4212 C CA . ARG B 1 138 ? -5.02 -2.414 13.125 1 97.75 138 ARG B CA 1
ATOM 4213 C C . ARG B 1 138 ? -4.781 -2.371 14.633 1 97.75 138 ARG B C 1
ATOM 4215 O O . ARG B 1 138 ? -4.969 -3.375 15.32 1 97.75 138 ARG B O 1
ATOM 4222 N N . ALA B 1 139 ? -4.348 -1.234 15.086 1 97.25 139 ALA B N 1
ATOM 4223 C CA . ALA B 1 139 ? -4.102 -1.088 16.516 1 97.25 139 ALA B CA 1
ATOM 4224 C C . ALA B 1 139 ? -5.375 -1.322 17.312 1 97.25 139 ALA B C 1
ATOM 4226 O O . ALA B 1 139 ? -5.32 -1.759 18.469 1 97.25 139 ALA B O 1
ATOM 4227 N N . ILE B 1 140 ? -6.504 -1.052 16.688 1 96.62 140 ILE B N 1
ATOM 4228 C CA . ILE B 1 140 ? -7.805 -1.257 17.328 1 96.62 140 ILE B CA 1
ATOM 4229 C C . ILE B 1 140 ? -8.203 -2.725 17.203 1 96.62 140 ILE B C 1
ATOM 4231 O O . ILE B 1 140 ? -9.031 -3.213 17.984 1 96.62 140 ILE B O 1
ATOM 4235 N N . GLY B 1 141 ? -7.645 -3.443 16.25 1 96.62 141 GLY B N 1
ATOM 4236 C CA . GLY B 1 141 ? -7.988 -4.836 16.031 1 96.62 141 GLY B CA 1
ATOM 4237 C C . GLY B 1 141 ? -8.859 -5.047 14.797 1 96.62 141 GLY B C 1
ATOM 4238 O O . GLY B 1 141 ? -9.5 -6.086 14.656 1 96.62 141 GLY B O 1
ATOM 4239 N N . CYS B 1 142 ? -8.914 -4.098 13.898 1 98.19 142 CYS B N 1
ATOM 4240 C CA . CYS B 1 142 ? -9.719 -4.207 12.688 1 98.19 142 CYS B CA 1
ATOM 4241 C C . CYS B 1 142 ? -8.984 -5.004 11.617 1 98.19 142 CYS B C 1
ATOM 4243 O O . CYS B 1 142 ? -7.758 -5.102 11.641 1 98.19 142 CYS B O 1
ATOM 4245 N N . THR B 1 143 ? -9.781 -5.633 10.742 1 98.31 143 THR B N 1
ATOM 4246 C CA . THR B 1 143 ? -9.273 -6.137 9.469 1 98.31 143 THR B CA 1
ATOM 4247 C C . THR B 1 143 ? -9.32 -5.047 8.398 1 98.31 143 THR B C 1
ATOM 4249 O O . THR B 1 143 ? -10.289 -4.293 8.32 1 98.31 143 THR B O 1
ATOM 4252 N N . VAL B 1 144 ? -8.266 -4.949 7.582 1 98.75 144 VAL B N 1
ATOM 4253 C CA . VAL B 1 144 ? -8.203 -3.834 6.645 1 98.75 144 VAL B CA 1
ATOM 4254 C C . VAL B 1 144 ? -8.148 -4.363 5.211 1 98.75 144 VAL B C 1
ATOM 4256 O O . VAL B 1 144 ? -7.441 -5.332 4.926 1 98.75 144 VAL B O 1
ATOM 4259 N N . ILE B 1 145 ? -8.93 -3.826 4.328 1 98.31 145 ILE B N 1
ATOM 4260 C CA . ILE B 1 145 ? -8.781 -3.941 2.883 1 98.31 145 ILE B CA 1
ATOM 4261 C C . ILE B 1 145 ? -8.008 -2.738 2.346 1 98.31 145 ILE B C 1
ATOM 4263 O O . ILE B 1 145 ? -8.531 -1.621 2.318 1 98.31 145 ILE B O 1
ATOM 4267 N N . PRO B 1 146 ? -6.711 -2.934 1.959 1 98.38 146 PRO B N 1
ATOM 4268 C CA . PRO B 1 146 ? -5.945 -1.818 1.398 1 98.38 146 PRO B CA 1
ATOM 4269 C C . PRO B 1 146 ? -6.41 -1.43 -0.003 1 98.38 146 PRO B C 1
ATOM 4271 O O . PRO B 1 146 ? -5.738 -1.744 -0.989 1 98.38 146 PRO B O 1
ATOM 4274 N N . ALA B 1 147 ? -7.434 -0.684 -0.09 1 97.69 147 ALA B N 1
ATOM 4275 C CA . ALA B 1 147 ? -8.117 -0.408 -1.353 1 97.69 147 ALA B CA 1
ATOM 4276 C C . ALA B 1 147 ? -7.355 0.633 -2.17 1 97.69 147 ALA B C 1
ATOM 4278 O O . ALA B 1 147 ? -7.199 0.487 -3.385 1 97.69 147 ALA B O 1
ATOM 4279 N N . GLY B 1 148 ? -6.883 1.688 -1.519 1 96.06 148 GLY B N 1
ATOM 4280 C CA . GLY B 1 148 ? -6.176 2.744 -2.225 1 96.06 148 GLY B CA 1
ATOM 4281 C C . GLY B 1 148 ? -7.102 3.674 -2.99 1 96.06 148 GLY B C 1
ATOM 4282 O O . GLY B 1 148 ? -8.273 3.82 -2.637 1 96.06 148 GLY B O 1
ATOM 4283 N N . ILE B 1 149 ? -6.648 4.52 -3.979 1 88.31 149 ILE B N 1
ATOM 4284 C CA . ILE B 1 149 ? -7.355 5.633 -4.602 1 88.31 149 ILE B CA 1
ATOM 4285 C C . ILE B 1 149 ? -7.895 5.203 -5.965 1 88.31 149 ILE B C 1
ATOM 4287 O O . ILE B 1 149 ? -8.484 6.008 -6.688 1 88.31 149 ILE B O 1
ATOM 4291 N N . GLY B 1 150 ? -8.258 4.133 -6.285 1 84.56 150 GLY B N 1
ATOM 4292 C CA . GLY B 1 150 ? -8.711 3.707 -7.598 1 84.56 150 GLY B CA 1
ATOM 4293 C C . GLY B 1 150 ? -9.445 2.381 -7.574 1 84.56 150 GLY B C 1
ATOM 4294 O O . GLY B 1 150 ? -9.945 1.963 -6.527 1 84.56 150 GLY B O 1
ATOM 4295 N N . ASN B 1 151 ? -9.711 1.941 -8.906 1 89.25 151 ASN B N 1
ATOM 4296 C CA . ASN B 1 151 ? -10.383 0.657 -9.086 1 89.25 151 ASN B CA 1
ATOM 4297 C C . ASN B 1 151 ? -11.672 0.584 -8.273 1 89.25 151 ASN B C 1
ATOM 4299 O O . ASN B 1 151 ? -11.883 -0.37 -7.527 1 89.25 151 ASN B O 1
ATOM 4303 N N . GLN B 1 152 ? -12.508 1.544 -8.484 1 93.69 152 GLN B N 1
ATOM 4304 C CA . GLN B 1 152 ? -13.734 1.69 -7.695 1 93.69 152 GLN B CA 1
ATOM 4305 C C . GLN B 1 152 ? -14.641 0.476 -7.859 1 93.69 152 GLN B C 1
ATOM 4307 O O . GLN B 1 152 ? -15.305 0.062 -6.906 1 93.69 152 GLN B O 1
ATOM 4312 N N . ALA B 1 153 ? -14.617 -0.099 -9.07 1 91.31 153 ALA B N 1
ATOM 4313 C CA . ALA B 1 153 ? -15.477 -1.254 -9.312 1 91.31 153 ALA B CA 1
ATOM 4314 C C . ALA B 1 153 ? -15.133 -2.404 -8.375 1 91.31 153 ALA B C 1
ATOM 4316 O O . ALA B 1 153 ? -16.016 -3.025 -7.789 1 91.31 153 ALA B O 1
ATOM 4317 N N . GLN B 1 154 ? -13.898 -2.652 -8.219 1 91.81 154 GLN B N 1
ATOM 4318 C CA . GLN B 1 154 ? -13.461 -3.717 -7.324 1 91.81 154 GLN B CA 1
ATOM 4319 C C . GLN B 1 154 ? -13.781 -3.381 -5.871 1 91.81 154 GLN B C 1
ATOM 4321 O O . GLN B 1 154 ? -14.125 -4.266 -5.086 1 91.81 154 GLN B O 1
ATOM 4326 N N . GLN B 1 155 ? -13.633 -2.133 -5.508 1 96 155 GLN B N 1
ATOM 4327 C CA . GLN B 1 155 ? -13.938 -1.713 -4.145 1 96 155 GLN B CA 1
ATOM 4328 C C . GLN B 1 155 ? -15.422 -1.872 -3.84 1 96 155 GLN B C 1
ATOM 4330 O O . GLN B 1 155 ? -15.797 -2.307 -2.75 1 96 155 GLN B O 1
ATOM 4335 N N . ILE B 1 156 ? -16.25 -1.539 -4.805 1 95.12 156 ILE B N 1
ATOM 4336 C CA . ILE B 1 156 ? -17.688 -1.696 -4.66 1 95.12 156 ILE B CA 1
ATOM 4337 C C . ILE B 1 156 ? -18.031 -3.176 -4.5 1 95.12 156 ILE B C 1
ATOM 4339 O O . ILE B 1 156 ? -18.859 -3.539 -3.654 1 95.12 156 ILE B O 1
ATOM 4343 N N . ASP B 1 157 ? -17.328 -4.027 -5.262 1 89.94 157 ASP B N 1
ATOM 4344 C CA . ASP B 1 157 ? -17.5 -5.473 -5.133 1 89.94 157 ASP B CA 1
ATOM 4345 C C . ASP B 1 157 ? -17.156 -5.945 -3.727 1 89.94 157 ASP B C 1
ATOM 4347 O O . ASP B 1 157 ? -17.875 -6.754 -3.139 1 89.94 157 ASP B O 1
ATOM 4351 N N . ALA B 1 158 ? -16.094 -5.469 -3.236 1 92.25 158 ALA B N 1
ATOM 4352 C CA . ALA B 1 158 ? -15.656 -5.844 -1.895 1 92.25 158 ALA B CA 1
ATOM 4353 C C . ALA B 1 158 ? -16.672 -5.402 -0.843 1 92.25 158 ALA B C 1
ATOM 4355 O O . ALA B 1 158 ? -17 -6.164 0.072 1 92.25 158 ALA B O 1
ATOM 4356 N N . MET B 1 159 ? -17.125 -4.195 -0.956 1 94.94 159 MET B N 1
ATOM 4357 C CA . MET B 1 159 ? -18.125 -3.697 -0.009 1 94.94 159 MET B CA 1
ATOM 4358 C C . MET B 1 159 ? -19.391 -4.555 -0.044 1 94.94 159 MET B C 1
ATOM 4360 O O . MET B 1 159 ? -19.969 -4.859 1.002 1 94.94 159 MET B O 1
ATOM 4364 N N . ALA B 1 160 ? -19.734 -4.969 -1.221 1 90.81 160 ALA B N 1
ATOM 4365 C CA . ALA B 1 160 ? -20.984 -5.719 -1.416 1 90.81 160 ALA B CA 1
ATOM 4366 C C . ALA B 1 160 ? -20.844 -7.148 -0.896 1 90.81 160 ALA B C 1
ATOM 4368 O O . ALA B 1 160 ? -21.812 -7.734 -0.408 1 90.81 160 ALA B O 1
ATOM 4369 N N . HIS B 1 161 ? -19.609 -7.676 -0.908 1 88.81 161 HIS B N 1
ATOM 4370 C CA . HIS B 1 161 ? -19.5 -9.125 -0.741 1 88.81 161 HIS B CA 1
ATOM 4371 C C . HIS B 1 161 ? -18.781 -9.477 0.555 1 88.81 161 HIS B C 1
ATOM 4373 O O . HIS B 1 161 ? -18.938 -10.578 1.078 1 88.81 161 HIS B O 1
ATOM 4379 N N . LEU B 1 162 ? -18 -8.578 1.094 1 92.25 162 LEU B N 1
ATOM 4380 C CA . LEU B 1 162 ? -17.141 -8.953 2.209 1 92.25 162 LEU B CA 1
ATOM 4381 C C . LEU B 1 162 ? -17.719 -8.453 3.531 1 92.25 162 LEU B C 1
ATOM 4383 O O . LEU B 1 162 ? -17.109 -8.664 4.59 1 92.25 162 LEU B O 1
ATOM 4387 N N . GLY B 1 163 ? -18.812 -7.754 3.447 1 93.06 163 GLY B N 1
ATOM 4388 C CA . GLY B 1 163 ? -19.375 -7.242 4.688 1 93.06 163 GLY B CA 1
ATOM 4389 C C . GLY B 1 163 ? -18.547 -6.141 5.312 1 93.06 163 GLY B C 1
ATOM 4390 O O . GLY B 1 163 ? -18.297 -6.152 6.52 1 93.06 163 GLY B O 1
ATOM 4391 N N . VAL B 1 164 ? -18.078 -5.262 4.535 1 96.94 164 VAL B N 1
ATOM 4392 C CA . VAL B 1 164 ? -17.312 -4.105 4.996 1 96.94 164 VAL B CA 1
ATOM 4393 C C . VAL B 1 164 ? -18.188 -3.26 5.934 1 96.94 164 VAL B C 1
ATOM 4395 O O . VAL B 1 164 ? -19.328 -2.932 5.605 1 96.94 164 VAL B O 1
ATOM 4398 N N . THR B 1 165 ? -17.609 -2.896 7.039 1 98.19 165 THR B N 1
ATOM 4399 C CA . THR B 1 165 ? -18.406 -2.199 8.039 1 98.19 165 THR B CA 1
ATOM 4400 C C . THR B 1 165 ? -17.938 -0.758 8.203 1 98.19 165 THR B C 1
ATOM 4402 O O . THR B 1 165 ? -18.641 0.077 8.766 1 98.19 165 THR B O 1
ATOM 4405 N N . ALA B 1 166 ? -16.734 -0.451 7.754 1 98.69 166 ALA B N 1
ATOM 4406 C CA . ALA B 1 166 ? -16.141 0.85 8.031 1 98.69 166 ALA B CA 1
ATOM 4407 C C . ALA B 1 166 ? -15.312 1.338 6.848 1 98.69 166 ALA B C 1
ATOM 4409 O O . ALA B 1 166 ? -14.836 0.533 6.039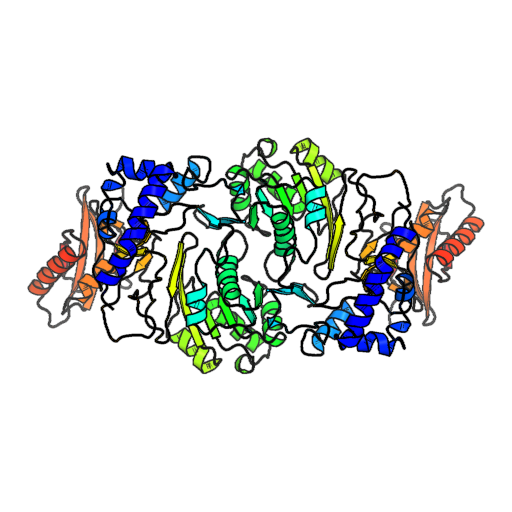 1 98.69 166 ALA B O 1
ATOM 4410 N N . TYR B 1 167 ? -15.234 2.621 6.797 1 98.75 167 TYR B N 1
ATOM 4411 C CA . TYR B 1 167 ? -14.5 3.289 5.727 1 98.75 167 TYR B CA 1
ATOM 4412 C C . TYR B 1 167 ? -13.477 4.266 6.297 1 98.75 167 TYR B C 1
ATOM 4414 O O . TYR B 1 167 ? -13.75 4.953 7.281 1 98.75 167 TYR B O 1
ATOM 4422 N N . ALA B 1 168 ? -12.297 4.336 5.738 1 98.88 168 ALA B N 1
ATOM 4423 C CA . ALA B 1 168 ? -11.305 5.375 5.969 1 98.88 168 ALA B CA 1
ATOM 4424 C C . ALA B 1 168 ? -10.828 5.984 4.656 1 98.88 168 ALA B C 1
ATOM 4426 O O . ALA B 1 168 ? -10.406 5.262 3.748 1 98.88 168 ALA B O 1
ATOM 4427 N N . GLY B 1 169 ? -10.922 7.184 4.453 1 98.12 169 GLY B N 1
ATOM 4428 C CA . GLY B 1 169 ? -10.531 7.848 3.221 1 98.12 169 GLY B CA 1
ATOM 4429 C C . GLY B 1 169 ? -11.055 9.273 3.117 1 98.12 169 GLY B C 1
ATOM 4430 O O . GLY B 1 169 ? -11.422 9.875 4.125 1 98.12 169 GLY B O 1
ATOM 4431 N N . LEU B 1 170 ? -11.023 9.789 1.932 1 96.38 170 LEU B N 1
ATOM 4432 C CA . LEU B 1 170 ? -11.57 11.109 1.66 1 96.38 170 LEU B CA 1
ATOM 4433 C C . LEU B 1 170 ? -13.094 11.078 1.674 1 96.38 170 LEU B C 1
ATOM 4435 O O . LEU B 1 170 ? -13.703 10.133 1.176 1 96.38 170 LEU B O 1
ATOM 4439 N N . PRO B 1 171 ? -13.688 12.141 2.227 1 96.88 171 PRO B N 1
ATOM 4440 C CA . PRO B 1 171 ? -15.156 12.156 2.18 1 96.88 171 PRO B CA 1
ATOM 4441 C C . PRO B 1 171 ? -15.695 12.242 0.754 1 96.88 171 PRO B C 1
ATOM 4443 O O . PRO B 1 171 ? -16.703 11.602 0.429 1 96.88 171 PRO B O 1
ATOM 4446 N N . SER B 1 172 ? -15.039 12.977 -0.119 1 94.81 172 SER B N 1
ATOM 4447 C CA . SER B 1 172 ? -15.484 13.078 -1.504 1 94.81 172 SER B CA 1
ATOM 4448 C C . SER B 1 172 ? -15.414 11.727 -2.211 1 94.81 172 SER B C 1
ATOM 4450 O O . SER B 1 172 ? -16.266 11.406 -3.041 1 94.81 172 SER B O 1
ATOM 4452 N N . TYR B 1 173 ? -14.383 10.969 -1.9 1 97.19 173 TYR B N 1
ATOM 4453 C CA . TYR B 1 173 ? -14.227 9.664 -2.525 1 97.19 173 TYR B CA 1
ATOM 4454 C C . TYR B 1 173 ? -15.312 8.703 -2.055 1 97.19 173 TYR B C 1
ATOM 4456 O O . TYR B 1 173 ? -15.844 7.918 -2.846 1 97.19 173 TYR B O 1
ATOM 4464 N N . LEU B 1 174 ? -15.602 8.734 -0.757 1 98.19 174 LEU B N 1
ATOM 4465 C CA . LEU B 1 174 ? -16.703 7.918 -0.246 1 98.19 174 LEU B CA 1
ATOM 4466 C C . LEU B 1 174 ? -18 8.227 -0.986 1 98.19 174 LEU B C 1
ATOM 4468 O O . LEU B 1 174 ? -18.719 7.312 -1.396 1 98.19 174 LEU B O 1
ATOM 4472 N N . LYS B 1 175 ? -18.266 9.508 -1.145 1 97.06 175 LYS B N 1
ATOM 4473 C CA . LYS B 1 175 ? -19.469 9.906 -1.871 1 97.06 175 LYS B CA 1
ATOM 4474 C C . LYS B 1 175 ? -19.469 9.328 -3.283 1 97.06 175 LYS B C 1
ATOM 4476 O O . LYS B 1 175 ? -20.484 8.781 -3.73 1 97.06 175 LYS B O 1
ATOM 4481 N N . ALA B 1 176 ? -18.391 9.477 -3.955 1 96 176 ALA B N 1
ATOM 4482 C CA . ALA B 1 176 ? -18.266 8.977 -5.324 1 96 176 ALA B CA 1
ATOM 4483 C C . ALA B 1 176 ? -18.484 7.465 -5.375 1 96 176 ALA B C 1
ATOM 4485 O O . ALA B 1 176 ? -19.156 6.957 -6.277 1 96 176 ALA B O 1
ATOM 4486 N N . LEU B 1 177 ? -17.891 6.719 -4.43 1 97.69 177 LEU B N 1
ATOM 4487 C CA . LEU B 1 177 ? -18.031 5.27 -4.363 1 97.69 177 LEU B CA 1
ATOM 4488 C C . LEU B 1 177 ? -19.5 4.875 -4.199 1 97.69 177 LEU B C 1
ATOM 4490 O O . LEU B 1 177 ? -19.984 3.99 -4.902 1 97.69 177 LEU B O 1
ATOM 4494 N N . LEU B 1 178 ? -20.172 5.52 -3.301 1 98.25 178 LEU B N 1
ATOM 4495 C CA . LEU B 1 178 ? -21.562 5.191 -2.994 1 98.25 178 LEU B CA 1
ATOM 4496 C C . LEU B 1 178 ? -22.484 5.539 -4.164 1 98.25 178 LEU B C 1
ATOM 4498 O O . LEU B 1 178 ? -23.391 4.777 -4.496 1 98.25 178 LEU B O 1
ATOM 4502 N N . GLU B 1 179 ? -22.234 6.68 -4.77 1 97.06 179 GLU B N 1
ATOM 4503 C CA . GLU B 1 179 ? -23.016 7.07 -5.938 1 97.06 179 GLU B CA 1
ATOM 4504 C C . GLU B 1 179 ? -22.812 6.094 -7.09 1 97.06 179 GLU B C 1
ATOM 4506 O O . GLU B 1 179 ? -23.781 5.691 -7.746 1 97.06 179 GLU B O 1
ATOM 4511 N N . ARG B 1 180 ? -21.594 5.766 -7.309 1 96.81 180 ARG B N 1
ATOM 4512 C CA . ARG B 1 180 ? -21.297 4.809 -8.367 1 96.81 180 ARG B CA 1
ATOM 4513 C C . ARG B 1 180 ? -21.938 3.457 -8.078 1 96.81 180 ARG B C 1
ATOM 4515 O O . ARG B 1 180 ? -22.438 2.789 -8.992 1 96.81 180 ARG B O 1
ATOM 4522 N N . ALA B 1 181 ? -21.859 2.988 -6.863 1 97.75 181 ALA B N 1
ATOM 4523 C CA . ALA B 1 181 ? -22.5 1.742 -6.469 1 97.75 181 ALA B CA 1
ATOM 4524 C C . ALA B 1 181 ? -24 1.775 -6.789 1 97.75 181 ALA B C 1
ATOM 4526 O O . ALA B 1 181 ? -24.547 0.807 -7.32 1 97.75 181 ALA B O 1
ATOM 4527 N N . THR B 1 182 ? -24.625 2.877 -6.512 1 97.12 182 THR B N 1
ATOM 4528 C CA . THR B 1 182 ? -26.047 3.049 -6.809 1 97.12 182 THR B CA 1
ATOM 4529 C C . THR B 1 182 ? -26.297 2.975 -8.312 1 97.12 182 THR B C 1
ATOM 4531 O O . THR B 1 182 ? -27.234 2.312 -8.758 1 97.12 182 THR B O 1
ATOM 4534 N N . GLU B 1 183 ? -25.453 3.611 -8.992 1 96.19 183 GLU B N 1
ATOM 4535 C CA . GLU B 1 183 ? -25.562 3.584 -10.445 1 96.19 183 GLU B CA 1
ATOM 4536 C C . GLU B 1 183 ? -25.422 2.162 -10.984 1 96.19 183 GLU B C 1
ATOM 4538 O O . GLU B 1 183 ? -26.016 1.825 -12.016 1 96.19 183 GLU B O 1
ATOM 4543 N N . GLN B 1 184 ? -24.688 1.374 -10.273 1 94.88 184 GLN B N 1
ATOM 4544 C CA . GLN B 1 184 ? -24.453 -0.003 -10.695 1 94.88 184 GLN B CA 1
ATOM 4545 C C . GLN B 1 184 ? -25.562 -0.926 -10.219 1 94.88 184 GLN B C 1
ATOM 4547 O O . GLN B 1 184 ? -25.5 -2.143 -10.406 1 94.88 184 GLN B O 1
ATOM 4552 N N . GLY B 1 185 ? -26.516 -0.391 -9.555 1 95.69 185 GLY B N 1
ATOM 4553 C CA . GLY B 1 185 ? -27.688 -1.156 -9.195 1 95.69 185 GLY B CA 1
ATOM 4554 C C . GLY B 1 185 ? -27.672 -1.647 -7.762 1 95.69 185 GLY B C 1
ATOM 4555 O O . GLY B 1 185 ? -28.562 -2.385 -7.336 1 95.69 185 GLY B O 1
ATOM 4556 N N . HIS B 1 186 ? -26.688 -1.204 -7.016 1 96.56 186 HIS B N 1
ATOM 4557 C CA . HIS B 1 186 ? -26.641 -1.575 -5.605 1 96.56 186 HIS B CA 1
ATOM 4558 C C . HIS B 1 186 ? -27.469 -0.625 -4.754 1 96.56 186 HIS B C 1
ATOM 4560 O O . HIS B 1 186 ? -27.859 0.449 -5.215 1 96.56 186 HIS B O 1
ATOM 4566 N N . ASP B 1 187 ? -27.781 -1.115 -3.561 1 97.38 187 ASP B N 1
ATOM 4567 C CA . ASP B 1 187 ? -28.359 -0.288 -2.504 1 97.38 187 ASP B CA 1
ATOM 4568 C C . ASP B 1 187 ? -27.406 -0.174 -1.315 1 97.38 187 ASP B C 1
ATOM 4570 O O . ASP B 1 187 ? -27.531 -0.907 -0.333 1 97.38 187 ASP B O 1
ATOM 4574 N N . PRO B 1 188 ? -26.562 0.754 -1.33 1 96.94 188 PRO B N 1
ATOM 4575 C CA . PRO B 1 188 ? -25.531 0.859 -0.295 1 96.94 188 PRO B CA 1
ATOM 4576 C C . PRO B 1 188 ? -26.109 0.968 1.111 1 96.94 188 PRO B C 1
ATOM 4578 O O . PRO B 1 188 ? -25.469 0.573 2.086 1 96.94 188 PRO B O 1
ATOM 4581 N N . ARG B 1 189 ? -27.297 1.512 1.209 1 95.81 189 ARG B N 1
ATOM 4582 C CA . ARG B 1 189 ? -27.938 1.637 2.52 1 95.81 189 ARG B CA 1
ATOM 4583 C C . ARG B 1 189 ? -28.172 0.267 3.143 1 95.81 189 ARG B C 1
ATOM 4585 O O . ARG B 1 189 ? -28.234 0.137 4.367 1 95.81 189 ARG B O 1
ATOM 4592 N N . SER B 1 190 ? -28.297 -0.721 2.312 1 96.44 190 SER B N 1
ATOM 4593 C CA . SER B 1 190 ? -28.562 -2.074 2.791 1 96.44 190 SER B CA 1
ATOM 4594 C C . SER B 1 190 ? -27.281 -2.791 3.166 1 96.44 190 SER B C 1
ATOM 4596 O O . SER B 1 190 ? -27.312 -3.883 3.736 1 96.44 190 SER B O 1
ATOM 4598 N N . TRP B 1 191 ? -26.141 -2.191 2.863 1 96.62 191 TRP B N 1
ATOM 4599 C CA . TRP B 1 191 ? -24.859 -2.807 3.178 1 96.62 191 TRP B CA 1
ATOM 4600 C C . TRP B 1 191 ? -24.547 -2.678 4.664 1 96.62 191 TRP B C 1
ATOM 4602 O O . TRP B 1 191 ? -25.281 -2.023 5.406 1 96.62 191 TRP B O 1
ATOM 4612 N N . THR B 1 192 ? -23.5 -3.336 5.078 1 96.94 192 THR B N 1
ATOM 4613 C CA . THR B 1 192 ? -23.109 -3.352 6.48 1 96.94 192 THR B CA 1
ATOM 4614 C C . THR B 1 192 ? -22.281 -2.113 6.82 1 96.94 192 THR B C 1
ATOM 4616 O O . THR B 1 192 ? -22.062 -1.815 7.996 1 96.94 192 THR B O 1
ATOM 4619 N N . LEU B 1 193 ? -21.859 -1.358 5.824 1 98.19 193 LEU B N 1
ATOM 4620 C CA . LEU B 1 193 ? -21.078 -0.145 6.039 1 98.19 193 LEU B CA 1
ATOM 4621 C C . LEU B 1 193 ? -21.891 0.885 6.828 1 98.19 193 LEU B C 1
ATOM 4623 O O . LEU B 1 193 ? -22.922 1.366 6.359 1 98.19 193 LEU B O 1
ATOM 4627 N N . ASN B 1 194 ? -21.359 1.294 8.023 1 98.38 194 ASN B N 1
ATOM 4628 C CA . ASN B 1 194 ? -22.172 2.189 8.844 1 98.38 194 ASN B CA 1
ATOM 4629 C C . ASN B 1 194 ? -21.312 3.227 9.555 1 98.38 194 ASN B C 1
ATOM 4631 O O . ASN B 1 194 ? -21.828 4.086 10.273 1 98.38 194 ASN B O 1
ATOM 4635 N N . LYS B 1 195 ? -20.016 3.254 9.422 1 98.31 195 LYS B N 1
ATOM 4636 C CA . LYS B 1 195 ? -19.141 4.266 10.008 1 98.31 195 LYS B CA 1
ATOM 4637 C C . LYS B 1 195 ? -18.016 4.637 9.055 1 98.31 195 LYS B C 1
ATOM 4639 O O . LYS B 1 195 ? -17.609 3.826 8.219 1 98.31 195 LYS B O 1
ATOM 4644 N N . ALA B 1 196 ? -17.547 5.797 9.117 1 98.69 196 ALA B N 1
ATOM 4645 C CA . ALA B 1 196 ? -16.453 6.297 8.289 1 98.69 196 ALA B CA 1
ATOM 4646 C C . ALA B 1 196 ? -15.586 7.285 9.07 1 98.69 196 ALA B C 1
ATOM 4648 O O . ALA B 1 196 ? -16.094 8.062 9.875 1 98.69 196 ALA B O 1
ATOM 4649 N N . PHE B 1 197 ? -14.359 7.188 8.914 1 98.75 197 PHE B N 1
ATOM 4650 C CA . PHE B 1 197 ? -13.391 8.188 9.336 1 98.75 197 PHE B CA 1
ATOM 4651 C C . PHE B 1 197 ? -12.734 8.852 8.133 1 98.75 197 PHE B C 1
ATOM 4653 O O . PHE B 1 197 ? -12.109 8.18 7.312 1 98.75 197 PHE B O 1
ATOM 4660 N N . VAL B 1 198 ? -12.875 10.141 8.031 1 98.19 198 VAL B N 1
ATOM 4661 C CA . VAL B 1 198 ? -12.383 10.828 6.844 1 98.19 198 VAL B CA 1
ATOM 4662 C C . VAL B 1 198 ? -11.383 11.914 7.25 1 98.19 198 VAL B C 1
ATOM 4664 O O . VAL B 1 198 ? -11.422 12.406 8.375 1 98.19 198 VAL B O 1
ATOM 4667 N N . ALA B 1 199 ? -10.453 12.195 6.406 1 96.88 199 ALA B N 1
ATOM 4668 C CA . ALA B 1 199 ? -9.406 13.203 6.602 1 96.88 199 ALA B CA 1
ATOM 4669 C C . ALA B 1 199 ? -8.883 13.719 5.266 1 96.88 199 ALA B C 1
ATOM 4671 O O . ALA B 1 199 ? -9.438 13.398 4.207 1 96.88 199 ALA B O 1
ATOM 4672 N N . ALA B 1 200 ? -7.938 14.586 5.273 1 91.81 200 ALA B N 1
ATOM 4673 C CA . ALA B 1 200 ? -7.152 15.086 4.145 1 91.81 200 ALA B CA 1
ATOM 4674 C C . ALA B 1 200 ? -7.957 16.078 3.309 1 91.81 200 ALA B C 1
ATOM 4676 O O . ALA B 1 200 ? -7.43 16.672 2.373 1 91.81 200 ALA B O 1
ATOM 4677 N N . GLU B 1 201 ? -9.242 16.203 3.541 1 89.06 201 GLU B N 1
ATOM 4678 C CA . GLU B 1 201 ? -10.062 17.266 2.961 1 89.06 201 GLU B CA 1
ATOM 4679 C C . GLU B 1 201 ? -11.18 17.688 3.914 1 89.06 201 GLU B C 1
ATOM 4681 O O . GLU B 1 201 ? -11.562 16.922 4.805 1 89.06 201 GLU B O 1
ATOM 4686 N N . PRO B 1 202 ? -11.648 18.922 3.688 1 87.5 202 PRO B N 1
ATOM 4687 C CA . PRO B 1 202 ? -12.734 19.375 4.559 1 87.5 202 PRO B CA 1
ATOM 4688 C C . PRO B 1 202 ? -13.977 18.5 4.438 1 87.5 202 PRO B C 1
ATOM 4690 O O . PRO B 1 202 ? -14.266 17.969 3.361 1 87.5 202 PRO B O 1
ATOM 4693 N N . LEU B 1 203 ? -14.656 18.328 5.555 1 94.25 203 LEU B N 1
ATOM 4694 C CA . LEU B 1 203 ? -15.945 17.656 5.617 1 94.25 203 LEU B CA 1
ATOM 4695 C C . LEU B 1 203 ? -17.062 18.641 5.895 1 94.25 203 LEU B C 1
ATOM 4697 O O . LEU B 1 203 ? -17.344 18.953 7.055 1 94.25 203 LEU B O 1
ATOM 4701 N N . PRO B 1 204 ? -17.672 19.125 4.793 1 90.5 204 PRO B N 1
ATOM 4702 C CA . PRO B 1 204 ? -18.797 20.031 5.023 1 90.5 204 PRO B CA 1
ATOM 4703 C C . PRO B 1 204 ? -19.938 19.375 5.797 1 90.5 204 PRO B C 1
ATOM 4705 O O . PRO B 1 204 ? -20.234 18.203 5.582 1 90.5 204 PRO B O 1
ATOM 4708 N N . PRO B 1 205 ? -20.609 20.172 6.613 1 93.12 205 PRO B N 1
ATOM 4709 C CA . PRO B 1 205 ? -21.734 19.609 7.371 1 93.12 205 PRO B CA 1
ATOM 4710 C C . PRO B 1 205 ? -22.797 19 6.469 1 93.12 205 PRO B C 1
ATOM 4712 O O . PRO B 1 205 ? -23.391 17.984 6.832 1 93.12 205 PRO B O 1
ATOM 4715 N N . SER B 1 206 ? -23 19.578 5.305 1 94.44 206 SER B N 1
ATOM 4716 C CA . SER B 1 206 ? -24 19.047 4.387 1 94.44 206 SER B CA 1
ATOM 4717 C C . SER B 1 206 ? -23.625 17.656 3.889 1 94.44 206 SER B C 1
ATOM 4719 O O . SER B 1 206 ? -24.484 16.797 3.748 1 94.44 206 SER B O 1
ATOM 4721 N N . LEU B 1 207 ? -22.391 17.484 3.654 1 95.12 207 LEU B N 1
ATOM 4722 C CA . LEU B 1 207 ? -21.906 16.188 3.189 1 95.12 207 LEU B CA 1
ATOM 4723 C C . LEU B 1 207 ? -22 15.148 4.301 1 95.12 207 LEU B C 1
ATOM 4725 O O . LEU B 1 207 ? -22.375 14 4.051 1 95.12 207 LEU B O 1
ATOM 4729 N N . ARG B 1 208 ? -21.641 15.5 5.484 1 97.06 208 ARG B N 1
ATOM 4730 C CA . ARG B 1 208 ? -21.812 14.617 6.633 1 97.06 208 ARG B CA 1
ATOM 4731 C C . ARG B 1 208 ? -23.266 14.172 6.777 1 97.06 208 ARG B C 1
ATOM 4733 O O . ARG B 1 208 ? -23.531 12.984 6.965 1 97.06 208 ARG B O 1
ATOM 4740 N N . ALA B 1 209 ? -24.172 15.156 6.699 1 96.56 209 ALA B N 1
ATOM 4741 C CA . ALA B 1 209 ? -25.594 14.867 6.816 1 96.56 209 ALA B CA 1
ATOM 4742 C C . ALA B 1 209 ? -26.062 13.922 5.711 1 96.56 209 ALA B C 1
ATOM 4744 O O . ALA B 1 209 ? -26.875 13.031 5.949 1 96.56 209 ALA B O 1
ATOM 4745 N N . LEU B 1 210 ? -25.547 14.141 4.547 1 96.56 210 LEU B N 1
ATOM 4746 C CA . LEU B 1 210 ? -25.891 13.281 3.414 1 96.56 210 LEU B CA 1
ATOM 4747 C C . LEU B 1 210 ? -25.547 11.828 3.711 1 96.56 210 LEU B C 1
ATOM 4749 O O . LEU B 1 210 ? -26.375 10.938 3.496 1 96.56 210 LEU B O 1
ATOM 4753 N N . PHE B 1 211 ? -24.344 11.547 4.199 1 98.06 211 PHE B N 1
ATOM 4754 C CA . PHE B 1 211 ? -23.906 10.188 4.5 1 98.06 211 PHE B CA 1
ATOM 4755 C C . PHE B 1 211 ? -24.828 9.547 5.543 1 98.06 211 PHE B C 1
ATOM 4757 O O . PHE B 1 211 ? -25.203 8.383 5.418 1 98.06 211 PHE B O 1
ATOM 4764 N N . GLU B 1 212 ? -25.141 10.336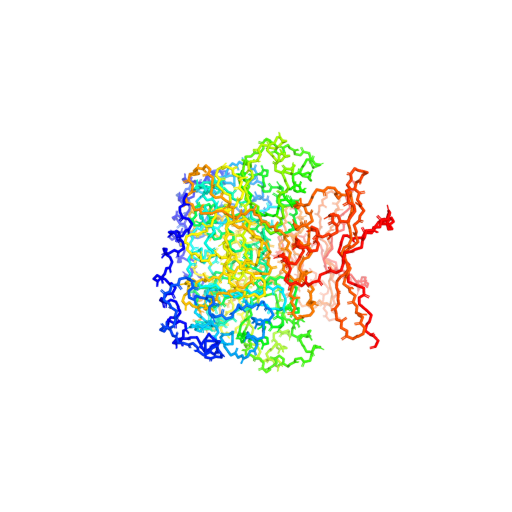 6.547 1 97.06 212 GLU B N 1
ATOM 4765 C CA . GLU B 1 212 ? -25.922 9.812 7.66 1 97.06 212 GLU B CA 1
ATOM 4766 C C . GLU B 1 212 ? -27.375 9.586 7.25 1 97.06 212 GLU B C 1
ATOM 4768 O O . GLU B 1 212 ? -27.953 8.531 7.516 1 97.06 212 GLU B O 1
ATOM 4773 N N . GLU B 1 213 ? -28.016 10.508 6.559 1 97.5 213 GLU B N 1
ATOM 4774 C CA . GLU B 1 213 ? -29.438 10.461 6.223 1 97.5 213 GLU B CA 1
ATOM 4775 C C . GLU B 1 213 ? -29.703 9.5 5.074 1 97.5 213 GLU B C 1
ATOM 4777 O O . GLU B 1 213 ? -30.656 8.719 5.117 1 97.5 213 GLU B O 1
ATOM 4782 N N . GLN B 1 214 ? -28.875 9.555 4.102 1 96.88 214 GLN B N 1
ATOM 4783 C CA . GLN B 1 214 ? -29.141 8.789 2.891 1 96.88 214 GLN B CA 1
ATOM 4784 C C . GLN B 1 214 ? -28.594 7.371 3.002 1 96.88 214 GLN B C 1
ATOM 4786 O O . GLN B 1 214 ? -29.172 6.426 2.471 1 96.88 214 GLN B O 1
ATOM 4791 N N . TYR B 1 215 ? -27.469 7.211 3.672 1 97.56 215 TYR B N 1
ATOM 4792 C CA . TYR B 1 215 ? -26.781 5.918 3.598 1 97.56 215 TYR B CA 1
ATOM 4793 C C . TYR B 1 215 ? -26.672 5.281 4.977 1 97.56 215 TYR B C 1
ATOM 4795 O O . TYR B 1 215 ? -26.281 4.117 5.102 1 97.56 215 TYR B O 1
ATOM 4803 N N . GLY B 1 216 ? -27 6.062 6.008 1 97.88 216 GLY B N 1
ATOM 4804 C CA . GLY B 1 216 ? -26.906 5.527 7.359 1 97.88 216 GLY B CA 1
ATOM 4805 C C . GLY B 1 216 ? -25.469 5.387 7.836 1 97.88 216 GLY B C 1
ATOM 4806 O O . GLY B 1 216 ? -25.172 4.523 8.664 1 97.88 216 GLY B O 1
ATOM 4807 N N . ILE B 1 217 ? -24.547 6.156 7.324 1 98.44 217 ILE B N 1
ATOM 4808 C CA . ILE B 1 217 ? -23.141 6.098 7.668 1 98.44 217 ILE B CA 1
ATOM 4809 C C . ILE B 1 217 ? -22.781 7.262 8.586 1 98.44 217 ILE B C 1
ATOM 4811 O O . ILE B 1 217 ? -22.891 8.43 8.203 1 98.44 217 ILE B O 1
ATOM 4815 N N . LEU B 1 218 ? -22.359 7 9.828 1 98.19 218 LEU B N 1
ATOM 4816 C CA . LEU B 1 218 ? -21.859 8.016 10.75 1 98.19 218 LEU B CA 1
ATOM 4817 C C . LEU B 1 218 ? -20.422 8.398 10.398 1 98.19 218 LEU B C 1
ATOM 4819 O O . LEU B 1 218 ? -19.531 7.539 10.359 1 98.19 218 LEU B O 1
ATOM 4823 N N . VAL B 1 219 ? -20.156 9.656 10.188 1 98.25 219 VAL B N 1
ATOM 4824 C CA . VAL B 1 219 ? -18.859 10.086 9.672 1 98.25 219 VAL B CA 1
ATOM 4825 C C . VAL B 1 219 ? -18.172 10.977 10.695 1 98.25 219 VAL B C 1
ATOM 4827 O O . VAL B 1 219 ? -18.75 11.953 11.164 1 98.25 219 VAL B O 1
ATOM 4830 N N . TYR B 1 220 ? -17.016 10.602 11.094 1 98.38 220 TYR B N 1
ATOM 4831 C CA . TYR B 1 220 ? -16.094 11.391 11.914 1 98.38 220 TYR B CA 1
ATOM 4832 C C . TYR B 1 220 ? -14.898 11.852 11.102 1 98.38 220 TYR B C 1
ATOM 4834 O O . TYR B 1 220 ? -14.508 11.188 10.133 1 98.38 220 TYR B O 1
ATOM 4842 N N . ASP B 1 221 ? -14.336 12.938 11.398 1 97.56 221 ASP B N 1
ATOM 4843 C CA . ASP B 1 221 ? -13.148 13.383 10.688 1 97.56 221 ASP B CA 1
ATOM 4844 C C . ASP B 1 221 ? -12.023 13.734 11.656 1 97.56 221 ASP B C 1
ATOM 4846 O O . ASP B 1 221 ? -12.234 13.766 12.875 1 97.56 221 ASP B O 1
ATOM 4850 N N . GLY B 1 222 ? -10.906 13.883 11.141 1 97.81 222 GLY B N 1
ATOM 4851 C CA . GLY B 1 222 ? -9.703 14.234 11.891 1 97.81 222 GLY B CA 1
ATOM 4852 C C . GLY B 1 222 ? -8.711 15.039 11.07 1 97.81 222 GLY B C 1
ATOM 4853 O O . GLY B 1 222 ? -8.953 15.336 9.906 1 97.81 222 GLY B O 1
ATOM 4854 N N . TYR B 1 223 ? -7.652 15.406 11.805 1 97.94 223 TYR B N 1
ATOM 4855 C CA . TYR B 1 223 ? -6.656 16.312 11.25 1 97.94 223 TYR B CA 1
ATOM 4856 C C . TYR B 1 223 ? -5.246 15.836 11.578 1 97.94 223 TYR B C 1
ATOM 4858 O O . TYR B 1 223 ? -4.98 15.391 12.703 1 97.94 223 TYR B O 1
ATOM 4866 N N . GLY B 1 224 ? -4.438 15.844 10.562 1 97.44 224 GLY B N 1
ATOM 4867 C CA . GLY B 1 224 ? -3.037 15.477 10.695 1 97.44 224 GLY B CA 1
ATOM 4868 C C . GLY B 1 224 ? -2.238 15.688 9.422 1 97.44 224 GLY B C 1
ATOM 4869 O O . GLY B 1 224 ? -2.748 16.25 8.453 1 97.44 224 GLY B O 1
ATOM 4870 N N . ALA B 1 225 ? -0.986 15.367 9.492 1 95.56 225 ALA B N 1
ATOM 4871 C CA . ALA B 1 225 ? -0.083 15.477 8.352 1 95.56 225 ALA B CA 1
ATOM 4872 C C . ALA B 1 225 ? 0.876 14.297 8.289 1 95.56 225 ALA B C 1
ATOM 4874 O O . ALA B 1 225 ? 1.054 13.578 9.281 1 95.56 225 ALA B O 1
ATOM 4875 N N . ALA B 1 226 ? 1.429 14.078 7.121 1 95.19 226 ALA B N 1
ATOM 4876 C CA . ALA B 1 226 ? 2.361 12.969 6.918 1 95.19 226 ALA B CA 1
ATOM 4877 C C . ALA B 1 226 ? 3.535 13.055 7.891 1 95.19 226 ALA B C 1
ATOM 4879 O O . ALA B 1 226 ? 3.967 12.047 8.445 1 95.19 226 ALA B O 1
ATOM 4880 N N . GLU B 1 227 ? 4.02 14.25 8.18 1 95.12 227 GLU B N 1
ATOM 4881 C CA . GLU B 1 227 ? 5.199 14.469 9.016 1 95.12 227 GLU B CA 1
ATOM 4882 C C . GLU B 1 227 ? 4.898 14.188 10.484 1 95.12 227 GLU B C 1
ATOM 4884 O O . GLU B 1 227 ? 5.777 13.766 11.234 1 95.12 227 GLU B O 1
ATOM 4889 N N . THR B 1 228 ? 3.609 14.383 10.797 1 97.06 228 THR B N 1
ATOM 4890 C CA . THR B 1 228 ? 3.361 14.492 12.234 1 97.06 228 THR B CA 1
ATOM 4891 C C . THR B 1 228 ? 2.412 13.391 12.703 1 97.06 228 THR B C 1
ATOM 4893 O O . THR B 1 228 ? 2.416 13.023 13.875 1 97.06 228 THR B O 1
ATOM 4896 N N . GLY B 1 229 ? 1.562 12.883 11.789 1 97.69 229 GLY B N 1
ATOM 4897 C CA . GLY B 1 229 ? 0.492 12 12.227 1 97.69 229 GLY B CA 1
ATOM 4898 C C . GLY B 1 229 ? -0.709 12.742 12.773 1 97.69 229 GLY B C 1
ATOM 4899 O O . GLY B 1 229 ? -1.033 13.836 12.312 1 97.69 229 GLY B O 1
ATOM 4900 N N . ASN B 1 230 ? -1.393 12.172 13.672 1 98.62 230 ASN B N 1
ATOM 4901 C CA . ASN B 1 230 ? -2.646 12.68 14.219 1 98.62 230 ASN B CA 1
ATOM 4902 C C . ASN B 1 230 ? -2.428 13.945 15.031 1 98.62 230 ASN B C 1
ATOM 4904 O O . ASN B 1 230 ? -1.598 13.969 15.945 1 98.62 230 ASN B O 1
ATOM 4908 N N . LEU B 1 231 ? -3.207 14.984 14.727 1 98.75 231 LEU B N 1
ATOM 4909 C CA . LEU B 1 231 ? -3.113 16.25 15.445 1 98.75 231 LEU B CA 1
ATOM 4910 C C . LEU B 1 231 ? -4.465 16.641 16.031 1 98.75 231 LEU B C 1
ATOM 4912 O O . LEU B 1 231 ? -4.57 17.656 16.734 1 98.75 231 LEU B O 1
ATOM 4916 N N . GLY B 1 232 ? -5.477 15.883 15.727 1 98.5 232 GLY B N 1
ATOM 4917 C CA . GLY B 1 232 ? -6.805 16.125 16.266 1 98.5 232 GLY B CA 1
ATOM 4918 C C . GLY B 1 232 ? -7.879 15.289 15.602 1 98.5 232 GLY B C 1
ATOM 4919 O O . GLY B 1 232 ? -7.73 14.875 14.445 1 98.5 232 GLY B O 1
ATOM 4920 N N . TYR B 1 233 ? -8.969 15.07 16.297 1 98.44 233 TYR B N 1
ATOM 4921 C CA . TYR B 1 233 ? -10.047 14.25 15.758 1 98.44 233 TYR B CA 1
ATOM 4922 C C . TYR B 1 233 ? -11.367 14.547 16.469 1 98.44 233 TYR B C 1
ATOM 4924 O O . TYR B 1 233 ? -11.367 15.133 17.562 1 98.44 233 TYR B O 1
ATOM 4932 N N . ASN B 1 234 ? -12.422 14.188 15.875 1 97.75 234 ASN B N 1
ATOM 4933 C CA . ASN B 1 234 ? -13.758 14.359 16.422 1 97.75 234 ASN B CA 1
ATOM 4934 C C . ASN B 1 234 ? -13.977 13.453 17.641 1 97.75 234 ASN B C 1
ATOM 4936 O O . ASN B 1 234 ? -13.547 12.305 17.641 1 97.75 234 ASN B O 1
ATOM 4940 N N . GLY B 1 235 ? -14.617 14.008 18.656 1 95.81 235 GLY B N 1
ATOM 4941 C CA . GLY B 1 235 ? -15.328 13.195 19.641 1 95.81 235 GLY B CA 1
ATOM 4942 C C . GLY B 1 235 ? -16.781 12.953 19.281 1 95.81 235 GLY B C 1
ATOM 4943 O O . GLY B 1 235 ? -17.203 13.258 18.156 1 95.81 235 GLY B O 1
ATOM 4944 N N . PRO B 1 236 ? -17.484 12.383 20.203 1 94.44 236 PRO B N 1
ATOM 4945 C CA . PRO B 1 236 ? -18.875 12.047 19.922 1 94.44 236 PRO B CA 1
ATOM 4946 C C . PRO B 1 236 ? -19.703 13.258 19.5 1 94.44 236 PRO B C 1
ATOM 4948 O O . PRO B 1 236 ? -20.703 13.117 18.797 1 94.44 236 PRO B O 1
ATOM 4951 N N . GLU B 1 237 ? -19.344 14.492 19.953 1 92.56 237 GLU B N 1
ATOM 4952 C CA . GLU B 1 237 ? -20.078 15.719 19.656 1 92.56 237 GLU B CA 1
ATOM 4953 C C . GLU B 1 237 ? -19.828 16.172 18.219 1 92.56 237 GLU B C 1
ATOM 4955 O O . GLU B 1 237 ? -20.578 16.984 17.688 1 92.56 237 GLU B O 1
ATOM 4960 N N . ARG B 1 238 ? -18.797 15.656 17.562 1 93.56 238 ARG B N 1
ATOM 4961 C CA . ARG B 1 238 ? -18.422 15.938 16.172 1 93.56 238 ARG B CA 1
ATOM 4962 C C . ARG B 1 238 ? -18.344 17.438 15.922 1 93.56 238 ARG B C 1
ATOM 4964 O O . ARG B 1 238 ? -18.859 17.938 14.914 1 93.56 238 ARG B O 1
ATOM 4971 N N . GLN B 1 239 ? -17.812 18.172 16.906 1 92 239 GLN B N 1
ATOM 4972 C CA . GLN B 1 239 ? -17.531 19.609 16.828 1 92 239 GLN B CA 1
ATOM 4973 C C . GLN B 1 239 ? -16.078 19.906 17.203 1 92 239 GLN B C 1
ATOM 4975 O O . GLN B 1 239 ? -15.672 19.703 18.344 1 92 239 GLN B O 1
ATOM 4980 N N . GLY B 1 240 ? -15.375 20.422 16.172 1 95.25 240 GLY B N 1
ATOM 4981 C CA . GLY B 1 240 ? -13.961 20.656 16.391 1 95.25 240 GLY B CA 1
ATOM 4982 C C . GLY B 1 240 ? -13.148 19.375 16.5 1 95.25 240 GLY B C 1
ATOM 4983 O O . GLY B 1 240 ? -13.688 18.281 16.328 1 95.25 240 GLY B O 1
ATOM 4984 N N . TRP B 1 241 ? -11.883 19.516 16.734 1 97.81 241 TRP B N 1
ATOM 4985 C CA . TRP B 1 241 ? -10.984 18.375 16.844 1 97.81 241 TRP B CA 1
ATOM 4986 C C . TRP B 1 241 ? -10.281 18.359 18.203 1 97.81 241 TRP B C 1
ATOM 4988 O O . TRP B 1 241 ? -9.562 19.297 18.547 1 97.81 241 TRP B O 1
ATOM 4998 N N . HIS B 1 242 ? -10.461 17.328 18.938 1 97.81 242 HIS B N 1
ATOM 4999 C CA . HIS B 1 242 ? -9.758 17.156 20.219 1 97.81 242 HIS B CA 1
ATOM 5000 C C . HIS B 1 242 ? -8.258 17.016 20 1 97.81 242 HIS B C 1
ATOM 5002 O O . HIS B 1 242 ? -7.82 16.203 19.172 1 97.81 242 HIS B O 1
ATOM 5008 N N . LEU B 1 243 ? -7.523 17.781 20.75 1 98.25 243 LEU B N 1
ATOM 5009 C CA . LEU B 1 243 ? -6.07 17.656 20.688 1 98.25 243 LEU B CA 1
ATOM 5010 C C . LEU B 1 243 ? -5.613 16.312 21.266 1 98.25 243 LEU B C 1
ATOM 5012 O O . LEU B 1 243 ? -6.16 15.844 22.25 1 98.25 243 LEU B O 1
ATOM 5016 N N . PRO B 1 244 ? -4.625 15.719 20.562 1 98.06 244 PRO B N 1
ATOM 5017 C CA . PRO B 1 244 ? -4.055 14.516 21.172 1 98.06 244 PRO B CA 1
ATOM 5018 C C . PRO B 1 244 ? -3.234 14.805 22.422 1 98.06 244 PRO B C 1
ATOM 5020 O O . PRO B 1 244 ? -2.752 15.93 22.609 1 98.06 244 PRO B O 1
ATOM 5023 N N . ASP B 1 245 ? -3.055 13.836 23.281 1 96.12 245 ASP B N 1
ATOM 5024 C CA . ASP B 1 245 ? -2.281 14.031 24.5 1 96.12 245 ASP B CA 1
ATOM 5025 C C . ASP B 1 245 ? -0.859 13.5 24.344 1 96.12 245 ASP B C 1
ATOM 5027 O O . ASP B 1 245 ? -0.076 13.508 25.297 1 96.12 245 ASP B O 1
ATOM 5031 N N . ASP B 1 246 ? -0.516 13.031 23.141 1 97.25 246 ASP B N 1
ATOM 5032 C CA . ASP B 1 246 ? 0.815 12.461 22.938 1 97.25 246 ASP B CA 1
ATOM 5033 C C . ASP B 1 246 ? 1.581 13.234 21.859 1 97.25 246 ASP B C 1
ATOM 5035 O O . ASP B 1 246 ? 2.615 12.773 21.375 1 97.25 246 ASP B O 1
ATOM 5039 N N . ALA B 1 247 ? 1.113 14.32 21.422 1 98.62 247 ALA B N 1
ATOM 5040 C CA . ALA B 1 247 ? 1.77 15.336 20.594 1 98.62 247 ALA B CA 1
ATOM 5041 C C . ALA B 1 247 ? 1.396 16.75 21.062 1 98.62 247 ALA B C 1
ATOM 5043 O O . ALA B 1 247 ? 0.236 17.016 21.391 1 98.62 247 ALA B O 1
ATOM 5044 N N . LEU B 1 248 ? 2.354 17.578 21.141 1 98.81 248 LEU B N 1
ATOM 5045 C CA . LEU B 1 248 ? 2.076 18.953 21.547 1 98.81 248 LEU B CA 1
ATOM 5046 C C . LEU B 1 248 ? 1.684 19.812 20.344 1 98.81 248 LEU B C 1
ATOM 5048 O O . LEU B 1 248 ? 2.512 20.078 19.469 1 98.81 248 LEU B O 1
ATOM 5052 N N . VAL B 1 249 ? 0.418 20.172 20.281 1 98.81 249 VAL B N 1
ATOM 5053 C CA . VAL B 1 249 ? -0.114 21.031 19.234 1 98.81 249 VAL B CA 1
ATOM 5054 C C . VAL B 1 249 ? -0.401 22.422 19.797 1 98.81 249 VAL B C 1
ATOM 5056 O O . VAL B 1 249 ? -1.175 22.562 20.75 1 98.81 249 VAL B O 1
ATOM 5059 N N . GLN B 1 250 ? 0.186 23.438 19.219 1 98.62 250 GLN B N 1
ATOM 5060 C CA . GLN B 1 250 ? -0.032 24.828 19.625 1 98.62 250 GLN B CA 1
ATOM 5061 C C . GLN B 1 250 ? -0.453 25.672 18.438 1 98.62 250 GLN B C 1
ATOM 5063 O O . GLN B 1 250 ? -0.051 25.422 17.297 1 98.62 250 GLN B O 1
ATOM 5068 N N . ILE B 1 251 ? -1.293 26.594 18.719 1 98.12 251 ILE B N 1
ATOM 5069 C CA . ILE B 1 251 ? -1.597 27.641 17.75 1 98.12 251 ILE B CA 1
ATOM 5070 C C . ILE B 1 251 ? -0.697 28.844 18 1 98.12 251 ILE B C 1
ATOM 5072 O O . ILE B 1 251 ? -0.703 29.422 19.094 1 98.12 251 ILE B O 1
ATOM 5076 N N . CYS B 1 252 ? 0.031 29.25 16.938 1 97.56 252 CYS B N 1
ATOM 5077 C CA . CYS B 1 252 ? 1.04 30.281 17.156 1 97.56 252 CYS B CA 1
ATOM 5078 C C . CYS B 1 252 ? 0.84 31.438 16.188 1 97.56 252 CYS B C 1
ATOM 5080 O O . CYS B 1 252 ? 0.365 31.25 15.07 1 97.56 252 CYS B O 1
ATOM 5082 N N . ASP B 1 253 ? 1.269 32.562 16.703 1 94.88 253 ASP B N 1
ATOM 5083 C CA . ASP B 1 253 ? 1.258 33.75 15.875 1 94.88 253 ASP B CA 1
ATOM 5084 C C . ASP B 1 253 ? 2.205 33.625 14.688 1 94.88 253 ASP B C 1
ATOM 5086 O O . ASP B 1 253 ? 3.332 33.125 14.836 1 94.88 253 ASP B O 1
ATOM 5090 N N . LEU B 1 254 ? 1.781 34.062 13.531 1 91.56 254 LEU B N 1
ATOM 5091 C CA . LEU B 1 254 ? 2.521 33.875 12.289 1 91.56 254 LEU B CA 1
ATOM 5092 C C . LEU B 1 254 ? 3.834 34.625 12.312 1 91.56 254 LEU B C 1
ATOM 5094 O O . LEU B 1 254 ? 4.812 34.219 11.688 1 91.56 254 LEU B O 1
ATOM 5098 N N . ASN B 1 255 ? 3.832 35.75 12.961 1 90.75 255 ASN B N 1
ATOM 5099 C CA . ASN B 1 255 ? 4.984 36.625 12.898 1 90.75 255 ASN B CA 1
ATOM 5100 C C . ASN B 1 255 ? 5.906 36.438 14.102 1 90.75 255 ASN B C 1
ATOM 5102 O O . ASN B 1 255 ? 7.129 36.469 13.961 1 90.75 255 ASN B O 1
ATOM 5106 N N . THR B 1 256 ? 5.34 36.25 15.273 1 91.62 256 THR B N 1
ATOM 5107 C CA . THR B 1 256 ? 6.16 36.188 16.484 1 91.62 256 THR B CA 1
ATOM 5108 C C . THR B 1 256 ? 6.457 34.75 16.859 1 91.62 256 THR B C 1
ATOM 5110 O O . THR B 1 256 ? 7.387 34.469 17.625 1 91.62 256 THR B O 1
ATOM 5113 N N . GLY B 1 257 ? 5.559 33.844 16.438 1 94.5 257 GLY B N 1
ATOM 5114 C CA . GLY B 1 257 ? 5.715 32.469 16.812 1 94.5 257 GLY B CA 1
ATOM 5115 C C . GLY B 1 257 ? 5.211 32.156 18.203 1 94.5 257 GLY B C 1
ATOM 5116 O O . GLY B 1 257 ? 5.273 31 18.656 1 94.5 257 GLY B O 1
ATOM 5117 N N . ALA B 1 258 ? 4.727 33.094 18.906 1 95.88 258 ALA B N 1
ATOM 5118 C CA . ALA B 1 258 ? 4.23 32.906 20.281 1 95.88 258 ALA B CA 1
ATOM 5119 C C . ALA B 1 258 ? 2.881 32.219 20.266 1 95.88 258 ALA B C 1
ATOM 5121 O O . ALA B 1 258 ? 2.045 32.469 19.391 1 95.88 258 ALA B O 1
ATOM 5122 N N . PRO B 1 259 ? 2.682 31.297 21.25 1 97.12 259 PRO B N 1
ATOM 5123 C CA . PRO B 1 259 ? 1.365 30.672 21.344 1 97.12 259 PRO B CA 1
ATOM 5124 C C . PRO B 1 259 ? 0.237 31.672 21.562 1 97.12 259 PRO B C 1
ATOM 5126 O O . PRO B 1 259 ? 0.411 32.656 22.266 1 97.12 259 PRO B O 1
ATOM 5129 N N . LEU B 1 260 ? -0.89 31.391 20.969 1 96.12 260 LEU B N 1
ATOM 5130 C CA . LEU B 1 260 ? -2.057 32.25 21.031 1 96.12 260 LEU B CA 1
ATOM 5131 C C . LEU B 1 260 ? -3.121 31.688 21.953 1 96.12 260 LEU B C 1
ATOM 5133 O O . LEU B 1 260 ? -3.219 30.469 22.109 1 96.12 260 LEU B O 1
ATOM 5137 N N . PRO B 1 261 ? -3.869 32.531 22.609 1 93.62 261 PRO B N 1
ATOM 5138 C CA . PRO B 1 261 ? -4.992 32.031 23.422 1 93.62 261 PRO B CA 1
ATOM 5139 C C . PRO B 1 261 ? -6.141 31.5 22.578 1 93.62 261 PRO B C 1
ATOM 5141 O O . PRO B 1 261 ? -6.141 31.672 21.359 1 93.62 261 PRO B O 1
ATOM 5144 N N . PRO B 1 262 ? -7.113 30.859 23.234 1 95.25 262 PRO B N 1
ATOM 5145 C CA . PRO B 1 262 ? -8.281 30.359 22.5 1 95.25 262 PRO B CA 1
ATOM 5146 C C . PRO B 1 262 ? -8.992 31.453 21.703 1 95.25 262 PRO B C 1
ATOM 5148 O O . PRO B 1 262 ? -9.078 32.594 22.156 1 95.25 262 PRO B O 1
ATOM 5151 N N . GLY B 1 263 ? -9.43 31.062 20.531 1 92.94 263 GLY B N 1
ATOM 5152 C CA . GLY B 1 263 ? -10.219 31.969 19.719 1 92.94 263 GLY B CA 1
ATOM 5153 C C . GLY B 1 263 ? -9.391 32.719 18.672 1 92.94 263 GLY B C 1
ATOM 5154 O O . GLY B 1 263 ? -9.93 33.25 17.719 1 92.94 263 GLY B O 1
ATOM 5155 N N . GLN B 1 264 ? -8.148 32.781 18.812 1 93.25 264 GLN B N 1
ATOM 5156 C CA . GLN B 1 264 ? -7.301 33.5 17.875 1 93.25 264 GLN B CA 1
ATOM 5157 C C . GLN B 1 264 ? -6.707 32.562 16.828 1 93.25 264 GLN B C 1
ATOM 5159 O O . GLN B 1 264 ? -6.176 31.516 17.172 1 93.25 264 GLN B O 1
ATOM 5164 N N . THR B 1 265 ? -6.824 33 15.578 1 94.38 265 THR B N 1
ATOM 5165 C CA . THR B 1 265 ? -6.336 32.188 14.461 1 94.38 265 THR B CA 1
ATOM 5166 C C . THR B 1 265 ? -4.816 32.281 14.344 1 94.38 265 THR B C 1
ATOM 5168 O O . THR B 1 265 ? -4.254 33.375 14.469 1 94.38 265 THR B O 1
ATOM 5171 N N . GLY B 1 266 ? -4.152 31.188 14.102 1 96.44 266 GLY B N 1
ATOM 5172 C CA . GLY B 1 266 ? -2.713 31.156 13.906 1 96.44 266 GLY B CA 1
ATOM 5173 C C . GLY B 1 266 ? -2.227 29.891 13.25 1 96.44 266 GLY B C 1
ATOM 5174 O O . GLY B 1 266 ? -3.029 29.078 12.789 1 96.44 266 GLY B O 1
ATOM 5175 N N . ASP B 1 267 ? -0.894 29.75 13.219 1 96.69 267 ASP B N 1
ATOM 5176 C CA . ASP B 1 267 ? -0.254 28.562 12.656 1 96.69 267 ASP B CA 1
ATOM 5177 C C . ASP B 1 267 ? -0.424 27.359 13.578 1 96.69 267 ASP B C 1
ATOM 5179 O O . ASP B 1 267 ? -0.294 27.484 14.797 1 96.69 267 ASP B O 1
ATOM 5183 N N . VAL B 1 268 ? -0.693 26.234 12.938 1 98.19 268 VAL B N 1
ATOM 5184 C CA . VAL B 1 268 ? -0.622 24.984 13.703 1 98.19 268 VAL B CA 1
ATOM 5185 C C . VAL B 1 268 ? 0.833 24.547 13.828 1 98.19 268 VAL B C 1
ATOM 5187 O O . VAL B 1 268 ? 1.472 24.203 12.836 1 98.19 268 VAL B O 1
ATOM 5190 N N . VAL B 1 269 ? 1.357 24.547 15.023 1 98.62 269 VAL B N 1
ATOM 5191 C CA . VAL B 1 269 ? 2.754 24.219 15.297 1 98.62 269 VAL B CA 1
ATOM 5192 C C . VAL B 1 269 ? 2.836 23 16.203 1 98.62 269 VAL B C 1
ATOM 5194 O O . VAL B 1 269 ? 2.148 22.922 17.219 1 98.62 269 VAL B O 1
ATOM 5197 N N . VAL B 1 270 ? 3.721 22.047 15.844 1 98.75 270 VAL B N 1
ATOM 5198 C CA . VAL B 1 270 ? 3.693 20.734 16.484 1 98.75 270 VAL B CA 1
ATOM 5199 C C . VAL B 1 270 ? 5.078 20.406 17.031 1 98.75 270 VAL B C 1
ATOM 5201 O O . VAL B 1 270 ? 6.09 20.672 16.375 1 98.75 270 VAL B O 1
ATOM 5204 N N . THR B 1 271 ? 5.129 19.938 18.219 1 98.88 271 THR B N 1
ATOM 5205 C CA . THR B 1 271 ? 6.289 19.266 18.797 1 98.88 271 THR B CA 1
ATOM 5206 C C . THR B 1 271 ? 5.977 17.797 19.078 1 98.88 271 THR B C 1
ATOM 5208 O O . THR B 1 271 ? 5.02 17.5 19.797 1 98.88 271 THR B O 1
ATOM 5211 N N . LEU B 1 272 ? 6.773 16.922 18.469 1 98.62 272 LEU B N 1
ATOM 5212 C CA . LEU B 1 272 ? 6.613 15.484 18.703 1 98.62 272 LEU B CA 1
ATOM 5213 C C . LEU B 1 272 ? 7.602 15 19.766 1 98.62 272 LEU B C 1
ATOM 5215 O O . LEU B 1 272 ? 8.586 15.68 20.062 1 98.62 272 LEU B O 1
ATOM 5219 N N . PHE B 1 273 ? 7.312 13.805 20.312 1 98.31 273 PHE B N 1
ATOM 5220 C CA . PHE B 1 273 ? 8.133 13.32 21.406 1 98.31 273 PHE B CA 1
ATOM 5221 C C . PHE B 1 273 ? 8.781 11.984 21.047 1 98.31 273 PHE B C 1
ATOM 5223 O O . PHE B 1 273 ? 9.273 11.273 21.922 1 98.31 273 PHE B O 1
ATOM 5230 N N . ARG B 1 274 ? 8.734 11.625 19.844 1 95.94 274 ARG B N 1
ATOM 5231 C CA . ARG B 1 274 ? 9.453 10.43 19.422 1 95.94 274 ARG B CA 1
ATOM 5232 C C . ARG B 1 274 ? 10.953 10.68 19.359 1 95.94 274 ARG B C 1
ATOM 5234 O O . ARG B 1 274 ? 11.391 11.789 19.047 1 95.94 274 ARG B O 1
ATOM 5241 N N . ARG B 1 275 ? 11.773 9.688 19.562 1 97.12 275 ARG B N 1
ATOM 5242 C CA . ARG B 1 275 ? 13.203 9.859 19.766 1 97.12 275 ARG B CA 1
ATOM 5243 C C . ARG B 1 275 ? 13.984 9.461 18.516 1 97.12 275 ARG B C 1
ATOM 5245 O O . ARG B 1 275 ? 15.18 9.742 18.406 1 97.12 275 ARG B O 1
ATOM 5252 N N . ASP B 1 276 ? 13.328 8.812 17.516 1 97.81 276 ASP B N 1
ATOM 5253 C CA . ASP B 1 276 ? 14.023 8.367 16.312 1 97.81 276 ASP B CA 1
ATOM 5254 C C . ASP B 1 276 ? 14.141 9.5 15.297 1 97.81 276 ASP B C 1
ATOM 5256 O O . ASP B 1 276 ? 15 9.469 14.414 1 97.81 276 ASP B O 1
ATOM 5260 N N . TYR B 1 277 ? 13.344 10.461 15.336 1 98 277 TYR B N 1
ATOM 5261 C CA . TYR B 1 277 ? 13.219 11.602 14.438 1 98 277 TYR B CA 1
ATOM 5262 C C . TYR B 1 277 ? 12.766 12.844 15.188 1 98 277 TYR B C 1
ATOM 5264 O O . TYR B 1 277 ? 11.633 12.906 15.672 1 98 277 TYR B O 1
ATOM 5272 N N . ILE B 1 278 ? 13.594 13.883 15.25 1 98.38 278 ILE B N 1
ATOM 5273 C CA . ILE B 1 278 ? 13.359 15 16.156 1 98.38 278 ILE B CA 1
ATOM 5274 C C . ILE B 1 278 ? 12.633 16.125 15.422 1 98.38 278 ILE B C 1
ATOM 5276 O O . ILE B 1 278 ? 13.227 16.812 14.586 1 98.38 278 ILE B O 1
ATOM 5280 N N . LEU B 1 279 ? 11.414 16.297 15.664 1 98.25 279 LEU B N 1
ATOM 5281 C CA . LEU B 1 279 ? 10.578 17.359 15.109 1 98.25 279 LEU B CA 1
ATOM 5282 C C . LEU B 1 279 ? 9.992 18.234 16.219 1 98.25 279 LEU B C 1
ATOM 5284 O O . LEU B 1 279 ? 8.977 17.875 16.812 1 98.25 279 LEU B O 1
ATOM 5288 N N . VAL B 1 280 ? 10.586 19.391 16.406 1 98.69 280 VAL B N 1
ATOM 5289 C CA . VAL B 1 280 ? 10.203 20.312 17.469 1 98.69 280 VAL B CA 1
ATOM 5290 C C . VAL B 1 280 ? 9.789 21.656 16.859 1 98.69 280 VAL B C 1
ATOM 5292 O O . VAL B 1 280 ? 10.531 22.234 16.062 1 98.69 280 VAL B O 1
ATOM 5295 N N . ARG B 1 281 ? 8.555 22.109 17.219 1 98.56 281 ARG B N 1
ATOM 5296 C CA . ARG B 1 281 ? 7.949 23.359 16.75 1 98.56 281 ARG B CA 1
ATOM 5297 C C . ARG B 1 281 ? 7.867 23.391 15.227 1 98.56 281 ARG B C 1
ATOM 5299 O O . ARG B 1 281 ? 8.281 24.359 14.594 1 98.56 281 ARG B O 1
ATOM 5306 N N . PHE B 1 282 ? 7.387 22.359 14.742 1 98.38 282 PHE B N 1
ATOM 5307 C CA . PHE B 1 282 ? 7.176 22.234 13.305 1 98.38 282 PHE B CA 1
ATOM 5308 C C . PHE B 1 282 ? 5.824 22.828 12.906 1 98.38 282 PHE B C 1
ATOM 5310 O O . PHE B 1 282 ? 4.785 22.422 13.43 1 98.38 282 PHE B O 1
ATOM 5317 N N . ALA B 1 283 ? 5.852 23.812 11.961 1 97.31 283 ALA B N 1
ATOM 5318 C CA . ALA B 1 283 ? 4.605 24.312 11.398 1 97.31 283 ALA B CA 1
ATOM 5319 C C . ALA B 1 283 ? 4.117 23.438 10.258 1 97.31 283 ALA B C 1
ATOM 5321 O O . ALA B 1 283 ? 4.82 23.25 9.258 1 97.31 283 ALA B O 1
ATOM 5322 N N . VAL B 1 284 ? 2.889 23 10.375 1 95.56 284 VAL B N 1
ATOM 5323 C CA . VAL B 1 284 ? 2.355 22.062 9.398 1 95.56 284 VAL B CA 1
ATOM 5324 C C . VAL B 1 284 ? 1.913 22.812 8.148 1 95.56 284 VAL B C 1
ATOM 5326 O O . VAL B 1 284 ? 1.678 22.219 7.098 1 95.56 284 VAL B O 1
ATOM 5329 N N . GLY B 1 285 ? 1.803 24.109 8.219 1 93.62 285 GLY B N 1
ATOM 5330 C CA . GLY B 1 285 ? 1.443 24.922 7.062 1 93.62 285 GLY B CA 1
ATOM 5331 C C . GLY B 1 285 ? -0.041 25.219 6.984 1 93.62 285 GLY B C 1
ATOM 5332 O O . GLY B 1 285 ? -0.547 25.609 5.926 1 93.62 285 GLY B O 1
ATOM 5333 N N . ASP B 1 286 ? -0.756 25.047 8.07 1 94.38 286 ASP B N 1
ATOM 5334 C CA . ASP B 1 286 ? -2.197 25.281 8.148 1 94.38 286 ASP B CA 1
ATOM 5335 C C . ASP B 1 286 ? -2.535 26.266 9.266 1 94.38 286 ASP B C 1
ATOM 5337 O O . ASP B 1 286 ? -1.776 26.406 10.227 1 94.38 286 ASP B O 1
ATOM 5341 N N . LEU B 1 287 ? -3.676 26.891 9.078 1 95.25 287 LEU B N 1
ATOM 5342 C CA . LEU B 1 287 ? -4.207 27.781 10.109 1 95.25 287 LEU B CA 1
ATOM 5343 C C . LEU B 1 287 ? -5.367 27.125 10.852 1 95.25 287 LEU B C 1
ATOM 5345 O O . LEU B 1 287 ? -6.168 26.406 10.242 1 95.25 287 LEU B O 1
ATOM 5349 N N . SER B 1 288 ? -5.414 27.344 12.086 1 96.62 288 SER B N 1
ATOM 5350 C CA . SER B 1 288 ? -6.527 26.969 12.945 1 96.62 288 SER B CA 1
ATOM 5351 C C . SER B 1 288 ? -6.609 27.859 14.18 1 96.62 288 SER B C 1
ATOM 5353 O O . SER B 1 288 ? -6.051 28.953 14.195 1 96.62 288 SER B O 1
ATOM 5355 N N . ALA B 1 289 ? -7.469 27.531 15.141 1 96.5 289 ALA B N 1
ATOM 5356 C CA . ALA B 1 289 ? -7.605 28.188 16.438 1 96.5 289 ALA B CA 1
ATOM 5357 C C . ALA B 1 289 ? -8.086 27.203 17.5 1 96.5 289 ALA B C 1
ATOM 5359 O O . ALA B 1 289 ? -8.773 26.234 17.188 1 96.5 289 ALA B O 1
ATOM 5360 N N . LEU B 1 290 ? -7.645 27.469 18.719 1 97.38 290 LEU B N 1
ATOM 5361 C CA . LEU B 1 290 ? -8.219 26.719 19.828 1 97.38 290 LEU B CA 1
ATOM 5362 C C . LEU B 1 290 ? -9.648 27.188 20.109 1 97.38 290 LEU B C 1
ATOM 5364 O O . LEU B 1 290 ? -9.938 28.375 20.078 1 97.38 290 LEU B O 1
ATOM 5368 N N . MET B 1 291 ? -10.422 26.219 20.328 1 95.38 291 MET B N 1
ATOM 5369 C CA . MET B 1 291 ? -11.781 26.562 20.734 1 95.38 291 MET B CA 1
ATOM 5370 C C . MET B 1 291 ? -11.805 27.125 22.156 1 95.38 291 MET B C 1
ATOM 5372 O O . MET B 1 291 ? -11.039 26.672 23.016 1 95.38 291 MET B O 1
ATOM 5376 N N . GLU B 1 292 ? -12.734 28.047 22.344 1 91.75 292 GLU B N 1
ATOM 5377 C CA . GLU B 1 292 ? -12.969 28.516 23.719 1 91.75 292 GLU B CA 1
ATOM 5378 C C . GLU B 1 292 ? -13.555 27.406 24.578 1 91.75 292 GLU B C 1
ATOM 5380 O O . GLU B 1 292 ? -14.32 26.578 24.094 1 91.75 292 GLU B O 1
ATOM 5385 N N . PRO B 1 293 ? -13.102 27.469 25.875 1 84.69 293 PRO B N 1
ATOM 5386 C CA . PRO B 1 293 ? -13.656 26.438 26.766 1 84.69 293 PRO B CA 1
ATOM 5387 C C . PRO B 1 293 ? -15.18 26.484 26.828 1 84.69 293 PRO B C 1
ATOM 5389 O O . PRO B 1 293 ? -15.773 27.562 26.828 1 84.69 293 PRO B O 1
ATOM 5392 N N . GLY B 1 294 ? -15.781 25.469 26.609 1 80.75 294 GLY B N 1
ATOM 5393 C CA . GLY B 1 294 ? -17.234 25.359 26.656 1 80.75 294 GLY B CA 1
ATOM 5394 C C . GLY B 1 294 ? -17.719 24.172 27.453 1 80.75 294 GLY B C 1
ATOM 5395 O O . GLY B 1 294 ? -17.141 23.844 28.5 1 80.75 294 GLY B O 1
ATOM 5396 N N . THR B 1 295 ? -18.797 23.641 27.062 1 81.12 295 THR B N 1
ATOM 5397 C CA . THR B 1 295 ? -19.406 22.5 27.75 1 81.12 295 THR B CA 1
ATOM 5398 C C . THR B 1 295 ? -18.484 21.281 27.719 1 81.12 295 THR B C 1
ATOM 5400 O O . THR B 1 295 ? -17.875 20.984 26.688 1 81.12 295 THR B O 1
ATOM 5403 N N . PRO B 1 296 ? -18.375 20.703 28.875 1 83 296 PRO B N 1
ATOM 5404 C CA . PRO B 1 296 ? -17.531 19.516 28.953 1 83 296 PRO B CA 1
ATOM 5405 C C . PRO B 1 296 ? -17.938 18.438 27.969 1 83 296 PRO B C 1
ATOM 5407 O O . PRO B 1 296 ? -19.125 18.25 27.703 1 83 296 PRO B O 1
ATOM 5410 N N . THR B 1 297 ? -16.906 17.828 27.375 1 89.88 297 THR B N 1
ATOM 5411 C CA . THR B 1 297 ? -17.109 16.719 26.469 1 89.88 297 THR B CA 1
ATOM 5412 C C . THR B 1 297 ? -16.547 15.422 27.047 1 89.88 297 THR B C 1
ATOM 5414 O O . THR B 1 297 ? -15.859 15.445 28.078 1 89.88 297 THR B O 1
ATOM 5417 N N . ILE B 1 298 ? -16.859 14.32 26.5 1 91.25 298 ILE B N 1
ATOM 5418 C CA . ILE B 1 298 ? -16.391 13.016 26.938 1 91.25 298 ILE B CA 1
ATOM 5419 C C . ILE B 1 298 ? -14.867 12.969 26.875 1 91.25 298 ILE B C 1
ATOM 5421 O O . ILE B 1 298 ? -14.211 12.562 27.828 1 91.25 298 ILE B O 1
ATOM 5425 N N . ILE B 1 299 ? -14.336 13.336 25.766 1 93.75 299 ILE B N 1
ATOM 5426 C CA . ILE B 1 299 ? -12.891 13.5 25.656 1 93.75 299 ILE B CA 1
ATOM 5427 C C . ILE B 1 299 ? -12.477 14.828 26.281 1 93.75 299 ILE B C 1
ATOM 5429 O O . ILE B 1 299 ? -12.984 15.891 25.906 1 93.75 299 ILE B O 1
ATOM 5433 N N . SER B 1 300 ? -11.547 14.766 27.172 1 91.81 300 SER B N 1
ATOM 5434 C CA . SER B 1 300 ? -11.258 15.922 28.016 1 91.81 300 SER B CA 1
ATOM 5435 C C . SER B 1 300 ? -9.992 16.641 27.547 1 91.81 300 SER B C 1
ATOM 5437 O O . SER B 1 300 ? -9.055 16.812 28.328 1 91.81 300 SER B O 1
ATOM 5439 N N . THR B 1 301 ? -9.914 16.984 26.297 1 95.62 301 THR B N 1
ATOM 5440 C CA . THR B 1 301 ? -8.812 17.781 25.781 1 95.62 301 THR B CA 1
ATOM 5441 C C . THR B 1 301 ? -9.328 19.016 25.031 1 95.62 301 THR B C 1
ATOM 5443 O O . THR B 1 301 ? -10.469 19.031 24.578 1 95.62 301 THR B O 1
ATOM 5446 N N . PRO B 1 302 ? -8.508 20.094 25.031 1 96.38 302 PRO B N 1
ATOM 5447 C CA . PRO B 1 302 ? -8.922 21.219 24.203 1 96.38 302 PRO B CA 1
ATOM 5448 C C . PRO B 1 302 ? -9.164 20.828 22.75 1 96.38 302 PRO B C 1
ATOM 5450 O O . PRO B 1 302 ? -8.75 19.734 22.328 1 96.38 302 PRO B O 1
ATOM 5453 N N . ARG B 1 303 ? -9.883 21.688 22.062 1 97 303 ARG B N 1
ATOM 5454 C CA . ARG B 1 303 ? -10.219 21.359 20.688 1 97 303 ARG B CA 1
ATOM 5455 C C . ARG B 1 303 ? -9.773 22.469 19.734 1 97 303 ARG B C 1
ATOM 5457 O O . ARG B 1 303 ? -9.797 23.641 20.078 1 97 303 ARG B O 1
ATOM 5464 N N . LEU B 1 304 ? -9.344 22.047 18.547 1 97.69 304 LEU B N 1
ATOM 5465 C CA . LEU B 1 304 ? -9.211 22.984 17.438 1 97.69 304 LEU B CA 1
ATOM 5466 C C . LEU B 1 304 ? -10.57 23.25 16.797 1 97.69 304 LEU B C 1
ATOM 5468 O O . LEU B 1 304 ? -11.406 22.359 16.688 1 97.69 304 LEU B O 1
ATOM 5472 N N . VAL B 1 305 ? -10.719 24.422 16.297 1 95.44 305 VAL B N 1
ATOM 5473 C CA . VAL B 1 305 ? -11.977 24.797 15.672 1 95.44 305 VAL B CA 1
ATOM 5474 C C . VAL B 1 305 ? -12.125 24.094 14.336 1 95.44 305 VAL B C 1
ATOM 5476 O O . VAL B 1 305 ? -13.242 23.859 13.859 1 95.44 305 VAL B O 1
ATOM 5479 N N . GLY B 1 306 ? -11.109 23.734 13.672 1 95.31 306 GLY B N 1
ATOM 5480 C CA . GLY B 1 306 ? -11.062 23.188 12.32 1 95.31 306 GLY B CA 1
ATOM 5481 C C . GLY B 1 306 ? -9.977 23.812 11.461 1 95.31 306 GLY B C 1
ATOM 5482 O O . GLY B 1 306 ? -9.07 24.469 11.977 1 95.31 306 GLY B O 1
ATOM 5483 N N . TRP B 1 307 ? -10.023 23.422 10.234 1 93.25 307 TRP B N 1
ATOM 5484 C CA . TRP B 1 307 ? -9.078 23.969 9.258 1 93.25 307 TRP B CA 1
ATOM 5485 C C . TRP B 1 307 ? -9.531 25.328 8.773 1 93.25 307 TRP B C 1
ATOM 5487 O O . TRP B 1 307 ? -10.672 25.5 8.336 1 93.25 307 TRP B O 1
ATOM 5497 N N . LEU B 1 308 ? -8.664 26.328 8.82 1 91.31 308 LEU B N 1
ATOM 5498 C CA . LEU B 1 308 ? -9.055 27.688 8.492 1 91.31 308 LEU B CA 1
ATOM 5499 C C . LEU B 1 308 ? -8.281 28.203 7.281 1 91.31 308 LEU B C 1
ATOM 5501 O O . LEU B 1 308 ? -8.305 29.406 6.98 1 91.31 308 LEU B O 1
ATOM 5505 N N . GLY B 1 309 ? -7.527 27.359 6.641 1 87.56 309 GLY B N 1
ATOM 5506 C CA . GLY B 1 309 ? -6.785 27.75 5.453 1 87.56 309 GLY B CA 1
ATOM 5507 C C . GLY B 1 309 ? -5.309 27.422 5.539 1 87.56 309 GLY B C 1
ATOM 5508 O O . GLY B 1 309 ? -4.852 26.828 6.523 1 87.56 309 GLY B O 1
ATOM 5509 N N . ARG B 1 310 ? -4.59 27.766 4.469 1 87.75 310 ARG B N 1
ATOM 5510 C CA . ARG B 1 310 ? -3.15 27.547 4.398 1 87.75 310 ARG B CA 1
ATOM 5511 C C . ARG B 1 310 ? -2.381 28.766 4.883 1 87.75 310 ARG B C 1
ATOM 5513 O O . ARG B 1 310 ? -2.707 29.891 4.512 1 87.75 310 ARG B O 1
ATOM 5520 N N . SER B 1 311 ? -1.388 28.453 5.672 1 86.44 311 SER B N 1
ATOM 5521 C CA . SER B 1 311 ? -0.557 29.547 6.141 1 86.44 311 SER B CA 1
ATOM 5522 C C . SER B 1 311 ? 0.202 30.203 4.984 1 86.44 311 SER B C 1
ATOM 5524 O O . SER B 1 311 ? 0.482 31.406 5.016 1 86.44 311 SER B O 1
ATOM 5526 N N . GLY B 1 312 ? 0.518 29.344 4.023 1 80.31 312 GLY B N 1
ATOM 5527 C CA . GLY B 1 312 ? 1.281 29.812 2.881 1 80.31 312 GLY B CA 1
ATOM 5528 C C . GLY B 1 312 ? 0.526 30.828 2.035 1 80.31 312 GLY B C 1
ATOM 5529 O O . GLY B 1 312 ? 1.123 31.531 1.216 1 80.31 312 GLY B O 1
ATOM 5530 N N . ASP B 1 313 ? -0.667 30.969 2.24 1 79.19 313 ASP B N 1
ATOM 5531 C CA . ASP B 1 313 ? -1.465 31.953 1.513 1 79.19 313 ASP B CA 1
ATOM 5532 C C . ASP B 1 313 ? -1.24 33.344 2.064 1 79.19 313 ASP B C 1
ATOM 5534 O O . ASP B 1 313 ? -1.817 34.312 1.564 1 79.19 313 ASP B O 1
ATOM 5538 N N . SER B 1 314 ? -0.373 33.469 2.951 1 82.62 314 SER B N 1
ATOM 5539 C CA . SER B 1 314 ? -0.031 34.781 3.521 1 82.62 314 SER B CA 1
ATOM 5540 C C . SER B 1 314 ? 0.904 35.562 2.604 1 82.62 314 SER B C 1
ATOM 5542 O O . SER B 1 314 ? 1.628 34.969 1.8 1 82.62 314 SER B O 1
ATOM 5544 N N . VAL B 1 315 ? 0.753 36.812 2.629 1 81.81 315 VAL B N 1
ATOM 5545 C CA . VAL B 1 315 ? 1.646 37.719 1.886 1 81.81 315 VAL B CA 1
ATOM 5546 C C . VAL B 1 315 ? 2.471 38.531 2.857 1 81.81 315 VAL B C 1
ATOM 5548 O O . VAL B 1 315 ? 1.978 38.938 3.914 1 81.81 315 VAL B O 1
ATOM 5551 N N . LYS B 1 316 ? 3.719 38.719 2.49 1 84.5 316 LYS B N 1
ATOM 5552 C CA . LYS B 1 316 ? 4.578 39.562 3.33 1 84.5 316 LYS B CA 1
ATOM 5553 C C . LYS B 1 316 ? 4.41 41.031 3.004 1 84.5 316 LYS B C 1
ATOM 5555 O O . LYS B 1 316 ? 4.559 41.438 1.851 1 84.5 316 LYS B O 1
ATOM 5560 N N . VAL B 1 317 ? 3.973 41.875 3.949 1 86.5 317 VAL B N 1
ATOM 5561 C CA . VAL B 1 317 ? 3.85 43.312 3.852 1 86.5 317 VAL B CA 1
ATOM 5562 C C . VAL B 1 317 ? 4.703 43.969 4.934 1 86.5 317 VAL B C 1
ATOM 5564 O O . VAL B 1 317 ? 4.449 43.812 6.129 1 86.5 317 VAL B O 1
ATOM 5567 N N . ARG B 1 318 ? 5.641 44.719 4.512 1 84.31 318 ARG B N 1
ATOM 5568 C CA . ARG B 1 318 ? 6.559 45.406 5.426 1 84.31 318 ARG B CA 1
ATOM 5569 C C . ARG B 1 318 ? 7.164 44.406 6.426 1 84.31 318 ARG B C 1
ATOM 5571 O O . ARG B 1 318 ? 7.145 44.656 7.633 1 84.31 318 ARG B O 1
ATOM 5578 N N . GLY B 1 319 ? 7.512 43.312 5.945 1 79.75 319 GLY B N 1
ATOM 5579 C CA . GLY B 1 319 ? 8.211 42.312 6.742 1 79.75 319 GLY B CA 1
ATOM 5580 C C . GLY B 1 319 ? 7.277 41.469 7.574 1 79.75 319 GLY B C 1
ATOM 5581 O O . GLY B 1 319 ? 7.723 40.562 8.281 1 79.75 319 GLY B O 1
ATOM 5582 N N . LEU B 1 320 ? 5.98 41.719 7.535 1 86.5 320 LEU B N 1
ATOM 5583 C CA . LEU B 1 320 ? 5.012 40.969 8.328 1 86.5 320 LEU B CA 1
ATOM 5584 C C . LEU B 1 320 ? 4.129 40.094 7.434 1 86.5 320 LEU B C 1
ATOM 5586 O O . LEU B 1 320 ? 3.74 40.531 6.344 1 86.5 320 LEU B O 1
ATOM 5590 N N . PHE B 1 321 ? 3.854 38.875 8 1 86.19 321 PHE B N 1
ATOM 5591 C CA . PHE B 1 321 ? 2.916 38 7.301 1 86.19 321 PHE B CA 1
ATOM 5592 C C . PHE B 1 321 ? 1.482 38.469 7.508 1 86.19 321 PHE B C 1
ATOM 5594 O O . PHE B 1 321 ? 1.034 38.625 8.648 1 86.19 321 PHE B O 1
ATOM 5601 N N . VAL B 1 322 ? 0.851 38.688 6.387 1 87.44 322 VAL B N 1
ATOM 5602 C CA . VAL B 1 322 ? -0.559 39.062 6.406 1 87.44 322 VAL B CA 1
ATOM 5603 C C . VAL B 1 322 ? -1.393 38 5.723 1 87.44 322 VAL B C 1
ATOM 5605 O O . VAL B 1 322 ? -1.202 37.719 4.539 1 87.44 322 VAL B O 1
ATOM 5608 N N . HIS B 1 323 ? -2.223 37.438 6.477 1 88.31 323 HIS B N 1
ATOM 5609 C CA . HIS B 1 323 ? -3.127 36.438 5.926 1 88.31 323 HIS B CA 1
ATOM 5610 C C . HIS B 1 323 ? -4.527 37 5.73 1 88.31 323 HIS B C 1
ATOM 5612 O O . HIS B 1 323 ? -5.047 37.688 6.609 1 88.31 323 HIS B O 1
ATOM 5618 N N . PRO B 1 324 ? -5.117 36.688 4.543 1 88.06 324 PRO B N 1
ATOM 5619 C CA . PRO B 1 324 ? -6.465 37.188 4.277 1 88.06 324 PRO B CA 1
ATOM 5620 C C . PRO B 1 324 ? -7.441 36.875 5.41 1 88.06 324 PRO B C 1
ATOM 5622 O O . PRO B 1 324 ? -8.336 37.688 5.695 1 88.06 324 PRO B O 1
ATOM 5625 N N . ARG B 1 325 ? -7.262 35.844 6.082 1 88.12 325 ARG B N 1
ATOM 5626 C CA . ARG B 1 325 ? -8.164 35.469 7.16 1 88.12 325 ARG B CA 1
ATOM 5627 C C . ARG B 1 325 ? -8.102 36.469 8.312 1 88.12 325 ARG B C 1
ATOM 5629 O O . ARG B 1 325 ? -9.125 36.75 8.93 1 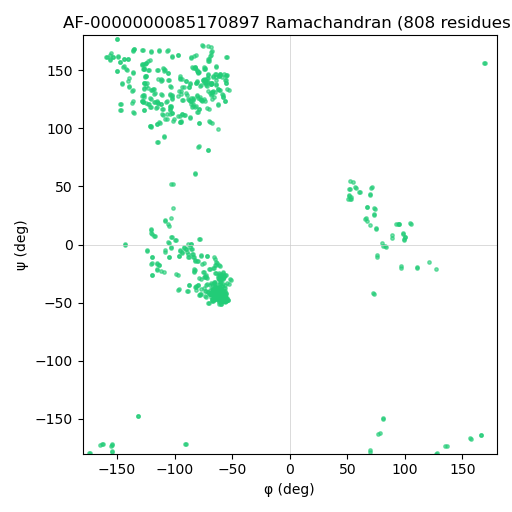88.12 325 ARG B O 1
ATOM 5636 N N . HIS B 1 326 ? -6.977 36.938 8.617 1 90 326 HIS B N 1
ATOM 5637 C CA . HIS B 1 326 ? -6.832 37.938 9.68 1 90 326 HIS B CA 1
ATOM 5638 C C . HIS B 1 326 ? -7.539 39.219 9.328 1 90 326 HIS B C 1
ATOM 5640 O O . HIS B 1 326 ? -8.141 39.875 10.188 1 90 326 HIS B O 1
ATOM 5646 N N . VAL B 1 327 ? -7.48 39.531 8.062 1 90.94 327 VAL B N 1
ATOM 5647 C CA . VAL B 1 327 ? -8.188 40.719 7.586 1 90.94 327 VAL B CA 1
ATOM 5648 C C . VAL B 1 327 ? -9.695 40.531 7.73 1 90.94 327 VAL B C 1
ATOM 5650 O O . VAL B 1 327 ? -10.391 41.375 8.266 1 90.94 327 VAL B O 1
ATOM 5653 N N . GLU B 1 328 ? -10.086 39.406 7.289 1 92.31 328 GLU B N 1
ATOM 5654 C CA . GLU B 1 328 ? -11.508 39.062 7.363 1 92.31 328 GLU B CA 1
ATOM 5655 C C . GLU B 1 328 ? -12.008 39.125 8.805 1 92.31 328 GLU B C 1
ATOM 5657 O O . GLU B 1 328 ? -13.078 39.688 9.07 1 92.31 328 GLU B O 1
ATOM 5662 N N . GLU B 1 329 ? -11.305 38.594 9.68 1 90.75 329 GLU B N 1
ATOM 5663 C CA . GLU B 1 329 ? -11.688 38.531 11.086 1 90.75 329 GLU B CA 1
ATOM 5664 C C . GLU B 1 329 ? -11.742 39.938 11.695 1 90.75 329 GLU B C 1
ATOM 5666 O O . GLU B 1 329 ? -12.641 40.25 12.477 1 90.75 329 GLU B O 1
ATOM 5671 N N . ALA B 1 330 ? -10.82 40.75 11.367 1 92.38 330 ALA B N 1
ATOM 5672 C CA . ALA B 1 330 ? -10.812 42.125 11.836 1 92.38 330 ALA B CA 1
ATOM 5673 C C . ALA B 1 330 ? -12.047 42.875 11.344 1 92.38 330 ALA B C 1
ATOM 5675 O O . ALA B 1 330 ? -12.711 43.562 12.117 1 92.38 330 ALA B O 1
ATOM 5676 N N . ILE B 1 331 ? -12.398 42.688 10.094 1 93.5 331 ILE B N 1
ATOM 5677 C CA . ILE B 1 331 ? -13.516 43.375 9.461 1 93.5 331 ILE B CA 1
ATOM 5678 C C . ILE B 1 331 ? -14.828 42.906 10.078 1 93.5 331 ILE B C 1
ATOM 5680 O O . ILE B 1 331 ? -15.758 43.719 10.258 1 93.5 331 ILE B O 1
ATOM 5684 N N . ARG B 1 332 ? -14.883 41.688 10.383 1 92.62 332 ARG B N 1
ATOM 5685 C CA . ARG B 1 332 ? -16.094 41.094 10.93 1 92.62 332 ARG B CA 1
ATOM 5686 C C . ARG B 1 332 ? -16.453 41.688 12.273 1 92.62 332 ARG B C 1
ATOM 5688 O O . ARG B 1 332 ? -17.609 41.656 12.688 1 92.62 332 ARG B O 1
ATOM 5695 N N . THR B 1 333 ? -15.516 42.219 12.984 1 92.31 333 THR B N 1
ATOM 5696 C CA . THR B 1 333 ? -15.773 42.812 14.281 1 92.31 333 THR B CA 1
ATOM 5697 C C . THR B 1 333 ? -16.406 44.188 14.125 1 92.31 333 THR B C 1
ATOM 5699 O O . THR B 1 333 ? -16.906 44.781 15.094 1 92.31 333 THR B O 1
ATOM 5702 N N . LEU B 1 334 ? -16.453 44.719 12.938 1 93.81 334 LEU B N 1
ATOM 5703 C CA . LEU B 1 334 ? -16.922 46.062 12.68 1 93.81 334 LEU B CA 1
ATOM 5704 C C . LEU B 1 334 ? -18.406 46.094 12.328 1 93.81 334 LEU B C 1
ATOM 5706 O O . LEU B 1 334 ? -18.891 45.156 11.656 1 93.81 334 LEU B O 1
ATOM 5710 N N . GLN B 1 335 ? -19.031 47.062 12.789 1 93.19 335 GLN B N 1
ATOM 5711 C CA . GLN B 1 335 ? -20.406 47.312 12.367 1 93.19 335 GLN B CA 1
ATOM 5712 C C . GLN B 1 335 ? -20.453 48.312 11.227 1 93.19 335 GLN B C 1
ATOM 5714 O O . GLN B 1 335 ? -19.594 49.219 11.148 1 93.19 335 GLN B O 1
ATOM 5719 N N . GLY B 1 336 ? -21.406 48.094 10.32 1 94.5 336 GLY B N 1
ATOM 5720 C CA . GLY B 1 336 ? -21.625 49.094 9.281 1 94.5 336 GLY B CA 1
ATOM 5721 C C . GLY B 1 336 ? -20.828 48.812 8.016 1 94.5 336 GLY B C 1
ATOM 5722 O O . GLY B 1 336 ? -20.547 49.719 7.242 1 94.5 336 GLY B O 1
ATOM 5723 N N . VAL B 1 337 ? -20.375 47.594 7.879 1 95.88 337 VAL B N 1
ATOM 5724 C CA . VAL B 1 337 ? -19.625 47.25 6.68 1 95.88 337 VAL B CA 1
ATOM 5725 C C . VAL B 1 337 ? -20.5 46.438 5.734 1 95.88 337 VAL B C 1
ATOM 5727 O O . VAL B 1 337 ? -20.984 45.375 6.09 1 95.88 337 VAL B O 1
ATOM 5730 N N . ALA B 1 338 ? -20.75 46.938 4.555 1 94.69 338 ALA B N 1
ATOM 5731 C CA . ALA B 1 338 ? -21.516 46.219 3.537 1 94.69 338 ALA B CA 1
ATOM 5732 C C . ALA B 1 338 ? -20.609 45.344 2.689 1 94.69 338 ALA B C 1
ATOM 5734 O O . ALA B 1 338 ? -21 44.25 2.289 1 94.69 338 ALA B O 1
ATOM 5735 N N . ALA B 1 339 ? -19.453 45.812 2.338 1 95.81 339 ALA B N 1
ATOM 5736 C CA . ALA B 1 339 ? -18.453 45.094 1.562 1 95.81 339 ALA B CA 1
ATOM 5737 C C . ALA B 1 339 ? -17.062 45.656 1.813 1 95.81 339 ALA B C 1
ATOM 5739 O O . ALA B 1 339 ? -16.906 46.781 2.307 1 95.81 339 ALA B O 1
ATOM 5740 N N . TYR B 1 340 ? -16.047 44.844 1.521 1 96.12 340 TYR B N 1
ATOM 5741 C CA . TYR B 1 340 ? -14.695 45.344 1.672 1 96.12 340 TYR B CA 1
ATOM 5742 C C . TYR B 1 340 ? -13.758 44.688 0.666 1 96.12 340 TYR B C 1
ATOM 5744 O O . TYR B 1 340 ? -14.094 43.656 0.071 1 96.12 340 TYR B O 1
ATOM 5752 N N . GLN B 1 341 ? -12.594 45.312 0.442 1 96.31 341 GLN B N 1
ATOM 5753 C CA . GLN B 1 341 ? -11.477 44.75 -0.315 1 96.31 341 GLN B CA 1
ATOM 5754 C C . GLN B 1 341 ? -10.141 45.25 0.234 1 96.31 341 GLN B C 1
ATOM 5756 O O . GLN B 1 341 ? -9.898 46.469 0.276 1 96.31 341 GLN B O 1
ATOM 5761 N N . ALA B 1 342 ? -9.367 44.312 0.642 1 94.25 342 ALA B N 1
ATOM 5762 C CA . ALA B 1 342 ? -8.008 44.625 1.065 1 94.25 342 ALA B CA 1
ATOM 5763 C C . ALA B 1 342 ? -7.016 44.438 -0.078 1 94.25 342 ALA B C 1
ATOM 5765 O O . ALA B 1 342 ? -6.977 43.375 -0.698 1 94.25 342 ALA B O 1
ATOM 5766 N N . VAL B 1 343 ? -6.191 45.438 -0.327 1 93.44 343 VAL B N 1
ATOM 5767 C CA . VAL B 1 343 ? -5.273 45.438 -1.461 1 93.44 343 VAL B CA 1
ATOM 5768 C C . VAL B 1 343 ? -3.854 45.719 -0.975 1 93.44 343 VAL B C 1
ATOM 5770 O O . VAL B 1 343 ? -3.611 46.688 -0.273 1 93.44 343 VAL B O 1
ATOM 5773 N N . VAL B 1 344 ? -3 44.812 -1.277 1 92.5 344 VAL B N 1
ATOM 5774 C CA . VAL B 1 344 ? -1.584 45.094 -1.033 1 92.5 344 VAL B CA 1
ATOM 5775 C C . VAL B 1 344 ? -0.981 45.844 -2.219 1 92.5 344 VAL B C 1
ATOM 5777 O O . VAL B 1 344 ? -1.122 45.406 -3.367 1 92.5 344 VAL B O 1
ATOM 5780 N N . VAL B 1 345 ? -0.365 47 -1.926 1 88.06 345 VAL B N 1
ATOM 5781 C CA . VAL B 1 345 ? 0.19 47.844 -2.971 1 88.06 345 VAL B CA 1
ATOM 5782 C C . VAL B 1 345 ? 1.64 48.188 -2.639 1 88.06 345 VAL B C 1
ATOM 5784 O O . VAL B 1 345 ? 2.113 47.906 -1.534 1 88.06 345 VAL B O 1
ATOM 5787 N N . ARG B 1 346 ? 2.398 48.469 -3.699 1 86.69 346 ARG B N 1
ATOM 5788 C CA . ARG B 1 346 ? 3.73 49.062 -3.529 1 86.69 346 ARG B CA 1
ATOM 5789 C C . ARG B 1 346 ? 3.75 50.531 -3.932 1 86.69 346 ARG B C 1
ATOM 5791 O O . ARG B 1 346 ? 3.461 50.844 -5.082 1 86.69 346 ARG B O 1
ATOM 5798 N N . GLU B 1 347 ? 3.855 51.406 -2.889 1 78.44 347 GLU B N 1
ATOM 5799 C CA . GLU B 1 347 ? 3.947 52.844 -3.111 1 78.44 347 GLU B CA 1
ATOM 5800 C C . GLU B 1 347 ? 5.277 53.375 -2.604 1 78.44 347 GLU B C 1
ATOM 5802 O O . GLU B 1 347 ? 5.688 53.094 -1.478 1 78.44 347 GLU B O 1
ATOM 5807 N N . HIS B 1 348 ? 5.934 54.125 -3.434 1 78.31 348 HIS B N 1
ATOM 5808 C CA . HIS B 1 348 ? 7.215 54.719 -3.084 1 78.31 348 HIS B CA 1
ATOM 5809 C C . HIS B 1 348 ? 8.203 53.656 -2.578 1 78.31 348 HIS B C 1
ATOM 5811 O O . HIS B 1 348 ? 8.828 53.844 -1.535 1 78.31 348 HIS B O 1
ATOM 5817 N N . HIS B 1 349 ? 8.227 52.531 -3.148 1 74.88 349 HIS B N 1
ATOM 5818 C CA . HIS B 1 349 ? 9.141 51.438 -2.898 1 74.88 349 HIS B CA 1
ATOM 5819 C C . HIS B 1 349 ? 8.883 50.812 -1.531 1 74.88 349 HIS B C 1
ATOM 5821 O O . HIS B 1 349 ? 9.797 50.25 -0.918 1 74.88 349 HIS B O 1
ATOM 5827 N N . ARG B 1 350 ? 7.754 51.156 -1.11 1 81 350 ARG B N 1
ATOM 5828 C CA . ARG B 1 350 ? 7.344 50.562 0.155 1 81 350 ARG B CA 1
ATOM 5829 C C . ARG B 1 350 ? 6.027 49.812 0.002 1 81 350 ARG B C 1
ATOM 5831 O O . ARG B 1 350 ? 5.102 50.281 -0.655 1 81 350 ARG B O 1
ATOM 5838 N N . ASP B 1 351 ? 6.039 48.594 0.591 1 87.94 351 ASP B N 1
ATOM 5839 C CA . ASP B 1 351 ? 4.797 47.844 0.593 1 87.94 351 ASP B CA 1
ATOM 5840 C C . ASP B 1 351 ? 3.77 48.469 1.536 1 87.94 351 ASP B C 1
ATOM 5842 O O . ASP B 1 351 ? 4.121 48.938 2.617 1 87.94 351 ASP B O 1
ATOM 5846 N N . ASP B 1 352 ? 2.578 48.625 1.023 1 88.12 352 ASP B N 1
ATOM 5847 C CA . ASP B 1 352 ? 1.491 49.156 1.832 1 88.12 352 ASP B CA 1
ATOM 5848 C C . ASP B 1 352 ? 0.203 48.375 1.627 1 88.12 352 ASP B C 1
ATOM 5850 O O . ASP B 1 352 ? 0.131 47.5 0.745 1 88.12 352 ASP B O 1
ATOM 5854 N N . MET B 1 353 ? -0.819 48.594 2.557 1 92.19 353 MET B N 1
ATOM 5855 C CA . MET B 1 353 ? -2.117 47.938 2.461 1 92.19 353 MET B CA 1
ATOM 5856 C C . MET B 1 353 ? -3.252 48.938 2.504 1 92.19 353 MET B C 1
ATOM 5858 O O . MET B 1 353 ? -3.27 49.812 3.365 1 92.19 353 MET B O 1
ATOM 5862 N N . ILE B 1 354 ? -4.09 48.844 1.522 1 94.44 354 ILE B N 1
ATOM 5863 C CA . ILE B 1 354 ? -5.293 49.656 1.468 1 94.44 354 ILE B CA 1
ATOM 5864 C C . ILE B 1 354 ? -6.527 48.781 1.663 1 94.44 354 ILE B C 1
ATOM 5866 O O . ILE B 1 354 ? -6.66 47.75 1.026 1 94.44 354 ILE B O 1
ATOM 5870 N N . CYS B 1 355 ? -7.355 49.156 2.555 1 96.25 355 CYS B N 1
ATOM 5871 C CA . CYS B 1 355 ? -8.633 48.5 2.738 1 96.25 355 CYS B CA 1
ATOM 5872 C C . CYS B 1 355 ? -9.797 49.375 2.311 1 96.25 355 CYS B C 1
ATOM 5874 O O . CYS B 1 355 ? -10.094 50.375 2.969 1 96.25 355 CYS B O 1
ATOM 5876 N N . ARG B 1 356 ? -10.383 48.906 1.233 1 96.5 356 ARG B N 1
ATOM 5877 C CA . ARG B 1 356 ? -11.57 49.625 0.749 1 96.5 356 ARG B CA 1
ATOM 5878 C C . ARG B 1 356 ? -12.836 49.062 1.39 1 96.5 356 ARG B C 1
ATOM 5880 O O . ARG B 1 356 ? -13.062 47.844 1.373 1 96.5 356 ARG B O 1
ATOM 5887 N N . ILE B 1 357 ? -13.68 50 1.946 1 96.88 357 ILE B N 1
ATOM 5888 C CA . ILE B 1 357 ? -14.883 49.562 2.65 1 96.88 357 ILE B CA 1
ATOM 5889 C C . ILE B 1 357 ? -16.109 50.281 2.096 1 96.88 357 ILE B C 1
ATOM 5891 O O . ILE B 1 357 ? -16.094 51.5 1.924 1 96.88 357 ILE B O 1
ATOM 5895 N N . VAL B 1 358 ? -17.078 49.5 1.754 1 96.38 358 VAL B N 1
ATOM 5896 C CA . VAL B 1 358 ? -18.406 50.031 1.439 1 96.38 358 VAL B CA 1
ATOM 5897 C C . VAL B 1 358 ? -19.266 50.062 2.701 1 96.38 358 VAL B C 1
ATOM 5899 O O . VAL B 1 358 ? -19.609 49.031 3.246 1 96.38 358 VAL B O 1
ATOM 5902 N N . PRO B 1 359 ? -19.562 51.25 3.162 1 95.44 359 PRO B N 1
ATOM 5903 C CA . PRO B 1 359 ? -20.375 51.312 4.379 1 95.44 359 PRO B CA 1
ATOM 5904 C C . PRO B 1 359 ? -21.844 50.969 4.129 1 95.44 359 PRO B C 1
ATOM 5906 O O . PRO B 1 359 ? -22.328 51.125 3.006 1 95.44 359 PRO B O 1
ATOM 5909 N N . THR B 1 360 ? -22.453 50.469 5.188 1 94.94 360 THR B N 1
ATOM 5910 C CA . THR B 1 360 ? -23.906 50.375 5.133 1 94.94 360 THR B CA 1
ATOM 5911 C C . THR B 1 360 ? -24.547 51.75 5.148 1 94.94 360 THR B C 1
ATOM 5913 O O . THR B 1 360 ? -23.875 52.75 5.461 1 94.94 360 THR B O 1
ATOM 5916 N N . ALA B 1 361 ? -25.781 51.781 4.812 1 90.81 361 ALA B N 1
ATOM 5917 C CA . ALA B 1 361 ? -26.484 53.062 4.656 1 90.81 361 ALA B CA 1
ATOM 5918 C C . ALA B 1 361 ? -26.5 53.844 5.965 1 90.81 361 ALA B C 1
ATOM 5920 O O . ALA B 1 361 ? -26.422 55.062 5.957 1 90.81 361 ALA B O 1
ATOM 5921 N N . ASP B 1 362 ? -26.484 53.25 7.043 1 92.19 362 ASP B N 1
ATOM 5922 C CA . ASP B 1 362 ? -26.672 53.906 8.336 1 92.19 362 ASP B CA 1
ATOM 5923 C C . ASP B 1 362 ? -25.344 54.094 9.055 1 92.19 362 ASP B C 1
ATOM 5925 O O . ASP B 1 362 ? -25.297 54.656 10.156 1 92.19 362 ASP B O 1
ATOM 5929 N N . ALA B 1 363 ? -24.297 53.781 8.391 1 93 363 ALA B N 1
ATOM 5930 C CA . ALA B 1 363 ? -23 53.812 9.078 1 93 363 ALA B CA 1
ATOM 5931 C C . ALA B 1 363 ? -22.359 55.188 8.938 1 93 363 ALA B C 1
ATOM 5933 O O . ALA B 1 363 ? -22.469 55.844 7.898 1 93 363 ALA B O 1
ATOM 5934 N N . ASP B 1 364 ? -21.734 55.656 9.984 1 93.38 364 ASP B N 1
ATOM 5935 C CA . ASP B 1 364 ? -20.906 56.844 9.93 1 93.38 364 ASP B CA 1
ATOM 5936 C C . ASP B 1 364 ? -19.531 56.562 9.328 1 93.38 364 ASP B C 1
ATOM 5938 O O . ASP B 1 364 ? -18.719 55.844 9.938 1 93.38 364 ASP B O 1
ATOM 5942 N N . ALA B 1 365 ? -19.297 57.156 8.266 1 92.62 365 ALA B N 1
ATOM 5943 C CA . ALA B 1 365 ? -18.094 56.844 7.48 1 92.62 365 ALA B CA 1
ATOM 5944 C C . ALA B 1 365 ? -16.828 57.156 8.273 1 92.62 365 ALA B C 1
ATOM 5946 O O . ALA B 1 365 ? -15.852 56.406 8.219 1 92.62 365 ALA B O 1
ATOM 5947 N N . THR B 1 366 ? -16.859 58.281 8.906 1 93.56 366 THR B N 1
ATOM 5948 C CA . THR B 1 366 ? -15.68 58.688 9.641 1 93.56 366 THR B CA 1
ATOM 5949 C C . THR B 1 366 ? -15.406 57.75 10.805 1 93.56 366 THR B C 1
ATOM 5951 O O . THR B 1 366 ? -14.273 57.281 10.992 1 93.56 366 THR B O 1
ATOM 5954 N N . SER B 1 367 ? -16.422 57.469 11.523 1 95.25 367 SER B N 1
ATOM 5955 C CA . SER B 1 367 ? -16.281 56.531 12.648 1 95.25 367 SER B CA 1
ATOM 5956 C C . SER B 1 367 ? -15.883 55.156 12.172 1 95.25 367 SER B C 1
ATOM 5958 O O . SER B 1 367 ? -15.07 54.469 12.812 1 95.25 367 SER B O 1
ATOM 5960 N N . LEU B 1 368 ? -16.469 54.75 11.133 1 96.19 368 LEU B N 1
ATOM 5961 C CA . LEU B 1 368 ? -16.172 53.438 10.57 1 96.19 368 LEU B CA 1
ATOM 5962 C C . LEU B 1 368 ? -14.711 53.375 10.125 1 96.19 368 LEU B C 1
ATOM 5964 O O . LEU B 1 368 ? -14.047 52.344 10.352 1 96.19 368 LEU B O 1
ATOM 5968 N N . ARG B 1 369 ? -14.25 54.375 9.484 1 96.06 369 ARG B N 1
ATOM 5969 C CA . ARG B 1 369 ? -12.859 54.406 9.031 1 96.06 369 ARG B CA 1
ATOM 5970 C C . ARG B 1 369 ? -11.898 54.25 10.203 1 96.06 369 ARG B C 1
ATOM 5972 O O . ARG B 1 369 ? -10.961 53.469 10.148 1 96.06 369 ARG B O 1
ATOM 5979 N N . GLN B 1 370 ? -12.133 55 11.219 1 95.12 370 GLN B N 1
ATOM 5980 C CA . GLN B 1 370 ? -11.273 54.969 12.391 1 95.12 370 GLN B CA 1
ATOM 5981 C C . GLN B 1 370 ? -11.312 53.594 13.062 1 95.12 370 GLN B C 1
ATOM 5983 O O . GLN B 1 370 ? -10.273 53.031 13.43 1 95.12 370 GLN B O 1
ATOM 5988 N N . SER B 1 371 ? -12.484 53.125 13.188 1 96.25 371 SER B N 1
ATOM 5989 C CA . SER B 1 371 ? -12.648 51.812 13.805 1 96.25 371 SER B CA 1
ATOM 5990 C C . SER B 1 371 ? -11.977 50.75 12.969 1 96.25 371 SER B C 1
ATOM 5992 O O . SER B 1 371 ? -11.383 49.812 13.516 1 96.25 371 SER B O 1
ATOM 5994 N N . ALA B 1 372 ? -12.086 50.875 11.742 1 96.81 372 ALA B N 1
ATOM 5995 C CA . ALA B 1 372 ? -11.492 49.875 10.836 1 96.81 372 ALA B CA 1
ATOM 5996 C C . ALA B 1 372 ? -9.969 49.938 10.898 1 96.81 372 ALA B C 1
ATOM 5998 O O . ALA B 1 372 ? -9.305 48.906 10.914 1 96.81 372 ALA B O 1
ATOM 5999 N N . GLU B 1 373 ? -9.453 51.125 10.859 1 95.56 373 GLU B N 1
ATOM 6000 C CA . GLU B 1 373 ? -8.008 51.281 10.969 1 95.56 373 GLU B CA 1
ATOM 6001 C C . GLU B 1 373 ? -7.473 50.625 12.25 1 95.56 373 GLU B C 1
ATOM 6003 O O . GLU B 1 373 ? -6.445 49.938 12.227 1 95.56 373 GLU B O 1
ATOM 6008 N N . GLN B 1 374 ? -8.164 50.875 13.234 1 94.88 374 GLN B N 1
ATOM 6009 C CA . GLN B 1 374 ? -7.75 50.344 14.523 1 94.88 374 GLN B CA 1
ATOM 6010 C C . GLN B 1 374 ? -7.871 48.812 14.539 1 94.88 374 GLN B C 1
ATOM 6012 O O . GLN B 1 374 ? -6.953 48.125 14.977 1 94.88 374 GLN B O 1
ATOM 6017 N N . ALA B 1 375 ? -8.984 48.312 14.117 1 94.75 375 ALA B N 1
ATOM 6018 C CA . ALA B 1 375 ? -9.219 46.875 14.086 1 94.75 375 ALA B CA 1
ATOM 6019 C C . ALA B 1 375 ? -8.164 46.156 13.234 1 94.75 375 ALA B C 1
ATOM 6021 O O . ALA B 1 375 ? -7.656 45.094 13.617 1 94.75 375 ALA B O 1
ATOM 6022 N N . LEU B 1 376 ? -7.879 46.719 12.156 1 94.31 376 LEU B N 1
ATOM 6023 C CA . LEU B 1 376 ? -6.895 46.125 11.242 1 94.31 376 LEU B CA 1
ATOM 6024 C C . LEU B 1 376 ? -5.496 46.188 11.844 1 94.31 376 LEU B C 1
ATOM 6026 O O . LEU B 1 376 ? -4.719 45.25 11.719 1 94.31 376 LEU B O 1
ATOM 6030 N N . TYR B 1 377 ? -5.223 47.312 12.414 1 92.12 377 TYR B N 1
ATOM 6031 C CA . TYR B 1 377 ? -3.922 47.438 13.062 1 92.12 377 TYR B CA 1
ATOM 6032 C C . TYR B 1 377 ? -3.785 46.406 14.18 1 92.12 377 TYR B C 1
ATOM 6034 O O . TYR B 1 377 ? -2.738 45.75 14.328 1 92.12 377 TYR B O 1
ATOM 6042 N N . ASP B 1 378 ? -4.785 46.25 14.953 1 90.94 378 ASP B N 1
ATOM 6043 C CA . ASP B 1 378 ? -4.766 45.312 16.062 1 90.94 378 ASP B CA 1
ATOM 6044 C C . ASP B 1 378 ? -4.555 43.875 15.547 1 90.94 378 ASP B C 1
ATOM 6046 O O . ASP B 1 378 ? -3.861 43.094 16.172 1 90.94 378 ASP B O 1
ATOM 6050 N N . ALA B 1 379 ? -5.133 43.594 14.438 1 89.75 379 ALA B N 1
ATOM 6051 C CA . ALA B 1 379 ? -5.105 42.25 13.883 1 89.75 379 ALA B CA 1
ATOM 6052 C C . ALA B 1 379 ? -3.805 42 13.125 1 89.75 379 ALA B C 1
ATOM 6054 O O . ALA B 1 379 ? -3.27 40.875 13.148 1 89.75 379 ALA B O 1
ATOM 6055 N N . LEU B 1 380 ? -3.301 43 12.445 1 90 380 LEU B N 1
ATOM 6056 C CA . LEU B 1 380 ? -2.229 42.781 11.484 1 90 380 LEU B CA 1
ATOM 6057 C C . LEU B 1 380 ? -0.924 43.406 11.969 1 90 380 LEU B C 1
ATOM 6059 O O . LEU B 1 380 ? 0.149 43.062 11.445 1 90 380 LEU B O 1
ATOM 6063 N N . LYS B 1 381 ? -1.02 44.375 12.844 1 87.25 381 LYS B N 1
ATOM 6064 C CA . LYS B 1 381 ? 0.106 45.125 13.391 1 87.25 381 LYS B CA 1
ATOM 6065 C C . LYS B 1 381 ? 0.789 45.938 12.305 1 87.25 381 LYS B C 1
ATOM 6067 O O . LYS B 1 381 ? 1.994 46.188 12.375 1 87.25 381 LYS B O 1
ATOM 6072 N N . ILE B 1 382 ? 0.023 46.188 11.258 1 88.19 382 ILE B N 1
ATOM 6073 C CA . ILE B 1 382 ? 0.444 47.125 10.211 1 88.19 382 ILE B CA 1
ATOM 6074 C C . ILE B 1 382 ? -0.614 48.219 10.031 1 88.19 382 ILE B C 1
ATOM 6076 O O . ILE B 1 382 ? -1.814 47.938 10.109 1 88.19 382 ILE B O 1
ATOM 6080 N N . HIS B 1 383 ? -0.158 49.344 9.867 1 90.44 383 HIS B N 1
ATOM 6081 C CA . HIS B 1 383 ? -1.094 50.406 9.578 1 90.44 383 HIS B CA 1
ATOM 6082 C C . HIS B 1 383 ? -1.664 50.281 8.172 1 90.44 383 HIS B C 1
ATOM 6084 O O . HIS B 1 383 ? -0.917 50.312 7.188 1 90.44 383 HIS B O 1
ATOM 6090 N N . CYS B 1 384 ? -2.934 50.094 8.094 1 92.5 384 CYS B N 1
ATOM 6091 C CA . CYS B 1 384 ? -3.645 50 6.82 1 92.5 384 CYS B CA 1
ATOM 6092 C C . CYS B 1 384 ? -4.41 51.281 6.527 1 92.5 384 CYS B C 1
ATOM 6094 O O . CYS B 1 384 ? -5.098 51.812 7.398 1 92.5 384 CYS B O 1
ATOM 6096 N N . ARG B 1 385 ? -4.219 51.781 5.398 1 93.62 385 ARG B N 1
ATOM 6097 C CA . ARG B 1 385 ? -5.043 52.906 4.973 1 93.62 385 ARG B CA 1
ATOM 6098 C C . ARG B 1 385 ? -6.457 52.469 4.625 1 93.62 385 ARG B C 1
ATOM 6100 O O . ARG B 1 385 ? -6.641 51.562 3.799 1 93.62 385 ARG B O 1
ATOM 6107 N N . VAL B 1 386 ? -7.434 53.031 5.238 1 96.75 386 VAL B N 1
ATOM 6108 C CA . VAL B 1 386 ? -8.82 52.656 4.988 1 96.75 386 VAL B CA 1
ATOM 6109 C C . VAL B 1 386 ? -9.492 53.688 4.098 1 96.75 386 VAL B C 1
ATOM 6111 O O . VAL B 1 386 ? -9.453 54.906 4.398 1 96.75 386 VAL B O 1
ATOM 6114 N N . GLU B 1 387 ? -10.047 53.219 3.053 1 96.06 387 GLU B N 1
ATOM 6115 C CA . GLU B 1 387 ? -10.797 54.062 2.135 1 96.06 387 GLU B CA 1
ATOM 6116 C C . GLU B 1 387 ? -12.273 53.688 2.098 1 96.06 387 GLU B C 1
ATOM 6118 O O . GLU B 1 387 ? -12.609 52.531 1.772 1 96.06 387 GLU B O 1
ATOM 6123 N N . ILE B 1 388 ? -13.094 54.688 2.412 1 96.44 388 ILE B N 1
ATOM 6124 C CA . ILE B 1 388 ? -14.531 54.469 2.271 1 96.44 388 ILE B CA 1
ATOM 6125 C C . ILE B 1 388 ? -14.945 54.719 0.824 1 96.44 388 ILE B C 1
ATOM 6127 O O . ILE B 1 388 ? -14.742 55.812 0.29 1 96.44 388 ILE B O 1
ATOM 6131 N N . VAL B 1 389 ? -15.516 53.656 0.244 1 95.56 389 VAL B N 1
ATOM 6132 C CA . VAL B 1 389 ? -15.891 53.781 -1.163 1 95.56 389 VAL B CA 1
ATOM 6133 C C . VAL B 1 389 ? -17.391 53.5 -1.322 1 95.56 389 VAL B C 1
ATOM 6135 O O . VAL B 1 389 ? -18.016 52.906 -0.443 1 95.56 389 VAL B O 1
ATOM 6138 N N . LEU B 1 390 ? -17.875 54.031 -2.424 1 93 390 LEU B N 1
ATOM 6139 C CA . LEU B 1 390 ? -19.312 53.875 -2.68 1 93 390 LEU B CA 1
ATOM 6140 C C . LEU B 1 390 ? -19.625 52.438 -3.135 1 93 390 LEU B C 1
ATOM 6142 O O . LEU B 1 390 ? -20.688 51.906 -2.826 1 93 390 LEU B O 1
ATOM 6146 N N . SER B 1 391 ? -18.734 51.906 -3.908 1 93.69 391 SER B N 1
ATOM 6147 C CA . SER B 1 391 ? -18.906 50.562 -4.43 1 93.69 391 SER B CA 1
ATOM 6148 C C . SER B 1 391 ? -17.562 49.906 -4.742 1 93.69 391 SER B C 1
ATOM 6150 O O . SER B 1 391 ? -16.547 50.594 -4.824 1 93.69 391 SER B O 1
ATOM 6152 N N . LEU B 1 392 ? -17.547 48.594 -4.859 1 94 392 LEU B N 1
ATOM 6153 C CA . LEU B 1 392 ? -16.391 47.844 -5.328 1 94 392 LEU B CA 1
ATOM 6154 C C . LEU B 1 392 ? -16.656 47.25 -6.711 1 94 392 LEU B C 1
ATOM 6156 O O . LEU B 1 392 ? -17.812 47.031 -7.09 1 94 392 LEU B O 1
ATOM 6160 N N . PRO B 1 393 ? -15.516 47.062 -7.5 1 89.56 393 PRO B N 1
ATOM 6161 C CA . PRO B 1 393 ? -15.734 46.406 -8.797 1 89.56 393 PRO B CA 1
ATOM 6162 C C . PRO B 1 393 ? -16.438 45.062 -8.672 1 89.56 393 PRO B C 1
ATOM 6164 O O . PRO B 1 393 ? -16.266 44.344 -7.672 1 89.56 393 PRO B O 1
ATOM 6167 N N . GLU B 1 394 ? -17.312 44.781 -9.719 1 87.19 394 GLU B N 1
ATOM 6168 C CA . GLU B 1 394 ? -17.984 43.469 -9.734 1 87.19 394 GLU B CA 1
ATOM 6169 C C . GLU B 1 394 ? -16.969 42.344 -9.695 1 87.19 394 GLU B C 1
ATOM 6171 O O . GLU B 1 394 ? -15.984 42.344 -10.445 1 87.19 394 GLU B O 1
ATOM 6176 N N . GLY B 1 395 ? -17.109 41.531 -8.742 1 85.12 395 GLY B N 1
ATOM 6177 C CA . GLY B 1 395 ? -16.25 40.344 -8.656 1 85.12 395 GLY B CA 1
ATOM 6178 C C . GLY B 1 395 ? -14.977 40.625 -7.887 1 85.12 395 GLY B C 1
ATOM 6179 O O . GLY B 1 395 ? -14.07 39.781 -7.879 1 85.12 395 GLY B O 1
ATOM 6180 N N . ALA B 1 396 ? -14.891 41.75 -7.301 1 86.38 396 ALA B N 1
ATOM 6181 C CA . ALA B 1 396 ? -13.664 42.062 -6.57 1 86.38 396 ALA B CA 1
ATOM 6182 C C . ALA B 1 396 ? -13.398 41.031 -5.477 1 86.38 396 ALA B C 1
ATOM 6184 O O . ALA B 1 396 ? -14.297 40.688 -4.703 1 86.38 396 ALA B O 1
ATOM 6185 N N . LYS B 1 397 ? -12.109 40.5 -5.484 1 86.88 397 LYS B N 1
ATOM 6186 C CA . LYS B 1 397 ? -11.703 39.594 -4.418 1 86.88 397 LYS B CA 1
ATOM 6187 C C . LYS B 1 397 ? -11.43 40.375 -3.123 1 86.88 397 LYS B C 1
ATOM 6189 O O . LYS B 1 397 ? -10.875 41.469 -3.15 1 86.88 397 LYS B O 1
ATOM 6194 N N . PRO B 1 398 ? -11.836 39.781 -1.966 1 91.19 398 PRO B N 1
ATOM 6195 C CA . PRO B 1 398 ? -11.68 40.469 -0.688 1 91.19 398 PRO B CA 1
ATOM 6196 C C . PRO B 1 398 ? -10.219 40.781 -0.358 1 91.19 398 PRO B C 1
ATOM 6198 O O . PRO B 1 398 ? -9.938 41.688 0.437 1 91.19 398 PRO B O 1
ATOM 6201 N N . PHE B 1 399 ? -9.336 40 -0.84 1 91.88 399 PHE B N 1
ATOM 6202 C CA . PHE B 1 399 ? -7.914 40.219 -0.6 1 91.88 399 PHE B CA 1
ATOM 6203 C C . PHE B 1 399 ? -7.117 40.031 -1.884 1 91.88 399 PHE B C 1
ATOM 6205 O O . PHE B 1 399 ? -7.172 38.969 -2.504 1 91.88 399 PHE B O 1
ATOM 6212 N N . VAL B 1 400 ? -6.332 41.031 -2.322 1 91 400 VAL B N 1
ATOM 6213 C CA . VAL B 1 400 ? -5.594 40.969 -3.578 1 91 400 VAL B CA 1
ATOM 6214 C C . VAL B 1 400 ? -4.211 41.594 -3.398 1 91 400 VAL B C 1
ATOM 6216 O O . VAL B 1 400 ? -4.047 42.531 -2.609 1 91 400 VAL B O 1
ATOM 6219 N N . ASP B 1 401 ? -3.244 41 -4.004 1 86.38 401 ASP B N 1
ATOM 6220 C CA . ASP B 1 401 ? -1.894 41.562 -4.09 1 86.38 401 ASP B CA 1
ATOM 6221 C C . ASP B 1 401 ? -1.65 42.219 -5.449 1 86.38 401 ASP B C 1
ATOM 6223 O O . ASP B 1 401 ? -1.502 41.531 -6.457 1 86.38 401 ASP B O 1
ATOM 6227 N N . GLU B 1 402 ? -1.605 43.531 -5.469 1 83 402 GLU B N 1
ATOM 6228 C CA . GLU B 1 402 ? -1.475 44.281 -6.715 1 83 402 GLU B CA 1
ATOM 6229 C C . GLU B 1 402 ? -0.065 44.844 -6.875 1 83 402 GLU B C 1
ATOM 6231 O O . GLU B 1 402 ? 0.157 45.781 -7.672 1 83 402 GLU B O 1
ATOM 6236 N N . ARG B 1 403 ? 0.853 44.312 -6.125 1 80.81 403 ARG B N 1
ATOM 6237 C CA . ARG B 1 403 ? 2.219 44.812 -6.27 1 80.81 403 ARG B CA 1
ATOM 6238 C C . ARG B 1 403 ? 2.795 44.438 -7.633 1 80.81 403 ARG B C 1
ATOM 6240 O O . ARG B 1 403 ? 2.549 43.344 -8.141 1 80.81 403 ARG B O 1
ATOM 6247 N N . ARG B 1 404 ? 3.283 45.594 -8.359 1 69.88 404 ARG B N 1
ATOM 6248 C CA . ARG B 1 404 ? 4.016 45.438 -9.617 1 69.88 404 ARG B CA 1
ATOM 6249 C C . ARG B 1 404 ? 5.512 45.656 -9.406 1 69.88 404 ARG B C 1
ATOM 6251 O O . ARG B 1 404 ? 5.922 46.5 -8.602 1 69.88 404 ARG B O 1
ATOM 6258 N N . TRP B 1 405 ? 6.27 44.562 -9.57 1 57.38 405 TRP B N 1
ATOM 6259 C CA . TRP B 1 405 ? 7.719 44.688 -9.453 1 57.38 405 TRP B CA 1
ATOM 6260 C C . TRP B 1 405 ? 8.32 45.281 -10.734 1 57.38 405 TRP B C 1
ATOM 6262 O O . TRP B 1 405 ? 8.023 44.812 -11.836 1 57.38 405 TRP B O 1
ATOM 6272 N N . GLU B 1 406 ? 8.336 46.469 -10.836 1 45.53 406 GLU B N 1
ATOM 6273 C CA . GLU B 1 406 ? 9.102 47.031 -11.945 1 45.53 406 GLU B CA 1
ATOM 6274 C C . GLU B 1 406 ? 10.562 46.594 -11.891 1 45.53 406 GLU B C 1
ATOM 6276 O O . GLU B 1 406 ? 11.109 46.375 -10.805 1 45.53 406 GLU B O 1
#

pLDDT: mean 94.15, std 6.07, range [45.53, 98.88]

Solvent-accessible surface area (backbone atoms only — not comparable to full-atom values): 42529 Å² total; per-residue (Å²): 109,61,63,68,59,59,49,56,69,43,13,66,57,47,33,50,42,45,41,49,28,48,73,53,11,62,40,50,27,51,53,34,50,75,64,71,46,54,55,86,65,34,64,38,61,75,38,49,44,70,51,77,71,40,43,60,72,56,50,37,54,38,38,69,69,41,69,45,51,23,20,31,30,54,48,62,69,38,66,22,41,31,42,25,44,42,91,97,64,40,75,34,77,34,63,76,53,84,39,77,37,54,33,33,66,43,41,48,48,50,67,56,40,64,59,32,28,28,43,30,35,30,46,50,51,26,32,48,56,23,55,45,52,47,32,10,42,44,71,53,39,22,10,34,26,48,40,18,81,55,65,57,69,60,52,48,48,43,42,72,70,66,56,25,29,30,37,35,27,41,61,69,56,52,51,51,52,53,53,49,36,40,73,72,69,46,59,65,55,77,42,59,40,38,31,30,44,25,33,100,55,89,78,52,70,68,58,49,47,46,38,35,73,72,35,52,24,48,70,35,46,43,44,65,45,81,85,68,21,49,57,22,19,22,48,90,82,67,69,39,19,34,42,49,92,78,42,49,76,42,35,16,36,83,75,75,47,40,74,52,61,61,66,43,74,19,33,38,28,32,31,54,69,57,77,56,50,62,44,64,39,31,35,78,50,33,25,26,23,37,43,64,84,67,81,84,56,92,66,81,48,62,29,33,60,48,84,70,50,56,49,76,70,37,43,76,48,79,89,33,67,44,40,61,64,50,54,50,55,30,55,66,73,52,77,43,66,67,45,61,32,35,36,35,37,62,56,95,93,32,59,45,39,38,34,37,31,20,60,30,92,86,40,55,65,68,61,42,40,54,52,47,32,50,36,39,22,73,59,62,74,43,84,40,49,59,41,83,38,91,71,74,64,90,84,62,59,55,60,45,79,65,57,73,86,124,114,60,63,67,58,58,49,56,69,42,13,66,58,45,34,50,41,46,42,48,29,48,75,54,11,62,40,49,29,50,55,34,50,76,63,73,45,54,56,87,66,33,62,39,61,74,37,50,46,69,50,76,72,40,42,61,71,55,50,35,55,39,37,68,68,43,70,46,50,24,20,31,30,55,47,63,69,36,66,22,42,31,44,26,44,42,90,96,65,40,77,32,76,34,63,78,53,84,38,76,37,54,33,34,66,46,41,47,48,49,66,58,41,64,58,33,29,28,42,31,35,31,45,50,52,25,33,49,56,23,55,46,52,48,32,9,42,44,71,54,38,22,11,34,27,47,42,17,81,55,67,58,68,61,52,48,49,43,42,73,69,67,56,24,28,30,38,34,28,41,60,69,54,52,51,50,52,53,51,49,37,41,74,72,70,47,62,64,54,77,43,59,41,38,30,29,44,27,34,98,59,87,78,52,70,67,58,49,48,46,37,34,73,71,34,52,23,48,69,35,45,44,42,64,44,81,86,68,21,50,56,20,18,23,47,88,82,65,67,38,20,33,44,49,93,79,42,48,76,41,34,16,36,83,76,74,46,38,75,52,61,62,67,43,74,19,33,38,29,31,32,54,69,56,78,55,49,63,44,64,38,32,35,78,49,34,24,25,22,36,45,65,86,66,80,85,57,91,66,80,46,62,29,33,61,48,84,70,51,55,49,75,69,36,43,76,49,78,88,35,67,44,40,62,64,49,52,53,56,32,54,66,75,50,75,42,66,67,45,61,31,36,36,34,38,62,55,94,93,32,59,44,38,40,32,37,32,21,60,32,93,86,40,55,65,68,62,42,42,54,51,47,32,48,36,39,23,72,60,62,74,43,84,41,49,61,40,84,39,92,71,75,66,90,83,64,58,55,60,45,78,64,60,74,85,124

Secondary structure (DSSP, 8-state):
--HHHHHHTTHHHHHHHHHHHHHH-HHHHHHHHHTT--GGG--STGGGGGSPPBPHHHHHHHHTTSHHHHHTBSS-GGG-SEEEEETTTEEEEE-SSTTTT--HHHHHHTT--TT-EEEE-S--SSSSHHHHHHHHHHHHT-EEEE--S--HHHHHHHHHHHT--EEEE-HHHHHHHHHHHHHTT--GGGSS--EEEE-SS---HHHHHHHHHHH--EEEEEEEETTTEEEEE--TT-SSEEPPSSSEEEEE-TTT--B--TT--EEEEEE---SSB---SEEEEEEE-BPPP-S--SS-S-EE-----BGGG-EEETTEEE-HHHHHHHHHT-SSEEEEEEEEEEETTEEEEEEEEEE-TT--HHHHHHHHHHHHHHHHSSPPEEEE-S---TT--SEEE-----/--HHHHHHTTHHHHHHHHHHHHHH-HHHHHHHHHTT--GGG--STGGGGGSPPBPHHHHHHHHTTSHHHHHTBSS-GGG-SEEEEETTTEEEEE-SSTTTT--HHHHHHTT--TT-EEEE-S--SSSSHHHHHHHHHHHHT-EEEE--S--HHHHHHHHHHHT--EEEE-HHHHHHHHHHHHHTT--GGGSS--EEEE-SS---HHHHHHHHHHH--EEEEEEEETTTEEEEE--TT-SSEEPPSSSEEEEE-TTT--B--TT--EEEEEE---SSB---SEEEEEEE-BPPP-S--SS-S-EE-----BGGG-EEETTEEE-HHHHHHHHHT-SSEEEEEEEEEEETTEEEEEEEEEE-TT--HHHHHHHHHHHHHHHHSS--EEEE-S---TT--SEEE-----